Protein 9IMA (pdb70)

B-factor: mean 84.91, std 27.42, range [35.94, 186.26]

Secondary structure (DSSP, 8-state):
-THHHHHHHHHHHHHHHHHHHHHHHHGGGGT---SSSGGGHHHHHHHHHHHHHHHHHHHHHHS---TTHHHHHHHHHHHHHHHHHHHHHHHHHHHHHHHTTPPPPPHHHHHHHHHHTTHHHHHHHHHHHHIIIIIS-TTTT--HHHHHHHHHHTTHHHHHHHHHHHHHHHGGG-SS--TTHHHHHHHHHHHHHHHHHHHHHHHIIIIIHHHTT-TTTSHHHHHHHHHHHHHHHIIIIIIHHHHHHHHT-/-TTTTTHHHHHHHHHHHHHHHHHHHHHHHSS---TTTGGGHHHHHHHHHHHHHHHHHHHHHHS--TTTTHHHHHHHHHHHHHHHHHHHHHHHHHHHHTTTTPPPPPHHHHHHHHHHHHHHHHHHHHHHHHHHHTSS--GGGS-HHHHHHHHHHTTHHHHHHHHHHHHHHHHTTSSS-SSSHHHHHHHHHHHHHHHHHHHHHHHIIIIIHHHTT--STTTHHHHHHHHHHHHHHIIIIIIHHHHHHHHH-/--EEEE---EEE-TT--EEEEEEEESS-GGGSEEEEEEE-TTS-EEEEEEEETTTTEEEE-GGGTTTEEEEEETTTTEEEEEE-S--GGG-EEEEEEEE-TTSSEEEE---EEEEE-S---B--EEEEE--SS--SS---EEEEEEEEEEBSS---EEETTTT--TTEEEPPPEE-TTS-EEEEEEEEE-TTTBTTB--EEEE-BTTTTB---EE--SS--/---EEEE-SEEEE-TT--EEEEEEESS--TT-EEEEEE-TTS--EEEEETTTEEPTT--TTEEEEEETTEEEEEESS--GGG-SEEEEEE-SSSSPEE---EEEEE----BPPPEEEEPPPHHHHHHTEEEEEEEEEEEBSS--EEEEEETTEE--SSEEEEE----TTT--EEEEEEEEEEHHHHTT-S-EEEEEE-TTSSS-EEEEE-TT--

Radius of gyration: 39.94 Å; Cα contacts (8 Å, |Δi|>4): 1690; chains: 4; bounding box: 48×87×130 Å

Organism: Homo sapiens (NCBI:txid9606)

Structure (mmCIF, N/CA/C/O backbone):
data_9IMA
#
_entry.id   9IMA
#
_cell.length_a   1.00
_cell.length_b   1.00
_cell.length_c   1.00
_cell.angle_alpha   90.00
_cell.angle_beta   90.00
_cell.angle_gamma   90.00
#
_symmetry.space_group_name_H-M   'P 1'
#
loop_
_entity.id
_entity.type
_entity.pdbx_description
1 polymer 'Talquetamab Fab (anti-GPRC5D) Heavy chain'
2 polymer 'Talquetamab Fab (anti-GPRC5D) Light chain'
3 polymer 'G-protein coupled receptor family C group 5 member D'
4 non-polymer CHOLESTEROL
#
loop_
_atom_site.group_PDB
_atom_site.id
_atom_site.type_symbol
_atom_site.label_atom_id
_atom_site.label_alt_id
_atom_site.label_comp_id
_atom_site.label_asym_id
_atom_site.label_entity_id
_atom_site.label_seq_id
_atom_site.pdbx_PDB_ins_code
_atom_site.Cartn_x
_atom_site.Cartn_y
_atom_site.Cartn_z
_atom_site.occupancy
_atom_site.B_iso_or_equiv
_atom_site.auth_seq_id
_atom_site.auth_comp_id
_atom_site.auth_asym_id
_atom_site.auth_atom_id
_atom_site.pdbx_PDB_model_num
ATOM 1 N N . GLN A 1 1 ? 160.208 139.264 178.996 1.00 94.79 1 GLN C N 1
ATOM 2 C CA . GLN A 1 1 ? 160.610 139.152 177.600 1.00 93.51 1 GLN C CA 1
ATOM 3 C C . GLN A 1 1 ? 161.204 140.465 177.099 1.00 90.92 1 GLN C C 1
ATOM 4 O O . GLN A 1 1 ? 162.407 140.694 177.208 1.00 92.21 1 GLN C O 1
ATOM 10 N N . VAL A 1 2 ? 160.348 141.325 176.556 1.00 82.13 2 VAL C N 1
ATOM 11 C CA . VAL A 1 2 ? 160.779 142.617 176.031 1.00 76.44 2 VAL C CA 1
ATOM 12 C C . VAL A 1 2 ? 160.995 143.570 177.199 1.00 78.91 2 VAL C C 1
ATOM 13 O O . VAL A 1 2 ? 160.076 143.822 177.986 1.00 82.24 2 VAL C O 1
ATOM 17 N N . GLN A 1 3 ? 162.210 144.103 177.315 1.00 77.64 3 GLN C N 1
ATOM 18 C CA . GLN A 1 3 ? 162.568 145.003 178.401 1.00 72.19 3 GLN C CA 1
ATOM 19 C C . GLN A 1 3 ? 163.293 146.227 177.861 1.00 72.96 3 GLN C C 1
ATOM 20 O O . GLN A 1 3 ? 164.177 146.113 177.005 1.00 78.57 3 GLN C O 1
ATOM 26 N N . LEU A 1 4 ? 162.912 147.395 178.375 1.00 70.27 4 LEU C N 1
ATOM 27 C CA . LEU A 1 4 ? 163.580 148.660 178.092 1.00 70.28 4 LEU C CA 1
ATOM 28 C C . LEU A 1 4 ? 164.030 149.263 179.415 1.00 73.48 4 LEU C C 1
ATOM 29 O O . LEU A 1 4 ? 163.195 149.629 180.249 1.00 78.17 4 LEU C O 1
ATOM 34 N N . VAL A 1 5 ? 165.343 149.367 179.605 1.00 68.45 5 VAL C N 1
ATOM 35 C CA . VAL A 1 5 ? 165.925 149.840 180.858 1.00 68.98 5 VAL C CA 1
ATOM 36 C C . VAL A 1 5 ? 166.710 151.112 180.566 1.00 70.54 5 VAL C C 1
ATOM 37 O O . VAL A 1 5 ? 167.603 151.114 179.713 1.00 72.85 5 VAL C O 1
ATOM 41 N N . GLN A 1 6 ? 166.383 152.188 181.272 1.00 70.39 6 GLN C N 1
ATOM 42 C CA . GLN A 1 6 ? 167.027 153.473 181.058 1.00 69.98 6 GLN C CA 1
ATOM 43 C C . GLN A 1 6 ? 168.075 153.741 182.134 1.00 78.29 6 GLN C C 1
ATOM 44 O O . GLN A 1 6 ? 168.315 152.930 183.031 1.00 85.64 6 GLN C O 1
ATOM 50 N N . SER A 1 7 ? 168.710 154.906 182.033 1.00 71.01 7 SER C N 1
ATOM 51 C CA . SER A 1 7 ? 169.709 155.334 182.998 1.00 73.73 7 SER C CA 1
ATOM 52 C C . SER A 1 7 ? 169.030 155.967 184.211 1.00 78.86 7 SER C C 1
ATOM 53 O O . SER A 1 7 ? 167.804 156.092 184.280 1.00 83.82 7 SER C O 1
ATOM 56 N N . GLY A 1 8 ? 169.841 156.376 185.185 1.00 77.10 8 GLY C N 1
ATOM 57 C CA . GLY A 1 8 ? 169.313 156.967 186.396 1.00 77.88 8 GLY C CA 1
ATOM 58 C C . GLY A 1 8 ? 168.915 158.422 186.225 1.00 78.82 8 GLY C C 1
ATOM 59 O O . GLY A 1 8 ? 169.190 159.061 185.210 1.00 77.56 8 GLY C O 1
ATOM 60 N N . ALA A 1 9 ? 168.247 158.942 187.253 1.00 79.37 9 ALA C N 1
ATOM 61 C CA . ALA A 1 9 ? 167.835 160.339 187.258 1.00 74.32 9 ALA C CA 1
ATOM 62 C C . ALA A 1 9 ? 169.049 161.251 187.379 1.00 78.93 9 ALA C C 1
ATOM 63 O O . ALA A 1 9 ? 169.997 160.955 188.112 1.00 82.18 9 ALA C O 1
ATOM 65 N N . GLU A 1 10 ? 169.019 162.368 186.654 1.00 81.82 10 GLU C N 1
ATOM 66 C CA . GLU A 1 10 ? 170.147 163.285 186.605 1.00 80.05 10 GLU C CA 1
ATOM 67 C C . GLU A 1 10 ? 169.685 164.715 186.847 1.00 81.20 10 GLU C C 1
ATOM 68 O O . GLU A 1 10 ? 168.582 165.112 186.455 1.00 79.12 10 GLU C O 1
ATOM 74 N N . VAL A 1 11 ? 170.550 165.483 187.508 1.00 83.51 11 VAL C N 1
ATOM 75 C CA . VAL A 1 11 ? 170.329 166.897 187.785 1.00 76.76 11 VAL C CA 1
ATOM 76 C C . VAL A 1 11 ? 171.356 167.697 186.997 1.00 77.74 11 VAL C C 1
ATOM 77 O O . VAL A 1 11 ? 172.559 167.416 187.066 1.00 86.22 11 VAL C O 1
ATOM 81 N N . LYS A 1 12 ? 170.883 168.688 186.252 1.00 74.82 12 LYS C N 1
ATOM 82 C CA . LYS A 1 12 ? 171.714 169.490 185.367 1.00 78.32 12 LYS C CA 1
ATOM 83 C C . LYS A 1 12 ? 171.593 170.968 185.730 1.00 83.53 12 LYS C C 1
ATOM 84 O O . LYS A 1 12 ? 170.877 171.354 186.657 1.00 86.91 12 LYS C O 1
ATOM 90 N N . LYS A 1 13 ? 172.310 171.792 184.976 1.00 84.53 13 LYS C N 1
ATOM 91 C CA . LYS A 1 13 ? 172.275 173.242 185.029 1.00 82.72 13 LYS C CA 1
ATOM 92 C C . LYS A 1 13 ? 171.623 173.778 183.757 1.00 84.65 13 LYS C C 1
ATOM 93 O O . LYS A 1 13 ? 171.697 173.130 182.707 1.00 90.68 13 LYS C O 1
ATOM 99 N N . PRO A 1 14 ? 170.977 174.974 183.792 1.00 81.10 14 PRO C N 1
ATOM 100 C CA . PRO A 1 14 ? 170.266 175.482 182.612 1.00 84.87 14 PRO C CA 1
ATOM 101 C C . PRO A 1 14 ? 171.164 176.092 181.536 1.00 92.54 14 PRO C C 1
ATOM 102 O O . PRO A 1 14 ? 170.836 177.113 180.938 1.00 96.48 14 PRO C O 1
ATOM 106 N N . GLY A 1 15 ? 172.297 175.447 181.275 1.00 93.85 15 GLY C N 1
ATOM 107 C CA . GLY A 1 15 ? 173.118 175.773 180.124 1.00 95.49 15 GLY C CA 1
ATOM 108 C C . GLY A 1 15 ? 173.816 174.557 179.548 1.00 93.81 15 GLY C C 1
ATOM 109 O O . GLY A 1 15 ? 174.672 174.677 178.667 1.00 99.57 15 GLY C O 1
ATOM 110 N N . ALA A 1 16 ? 173.469 173.380 180.057 1.00 86.37 16 ALA C N 1
ATOM 111 C CA . ALA A 1 16 ? 174.187 172.152 179.770 1.00 89.56 16 ALA C CA 1
ATOM 112 C C . ALA A 1 16 ? 173.370 171.246 178.851 1.00 93.51 16 ALA C C 1
ATOM 113 O O . ALA A 1 16 ? 172.297 171.614 178.363 1.00 92.53 16 ALA C O 1
ATOM 115 N N . SER A 1 17 ? 173.888 170.041 178.615 1.00 93.34 17 SER C N 1
ATOM 116 C CA . SER A 1 17 ? 173.244 169.032 177.788 1.00 89.86 17 SER C CA 1
ATOM 117 C C . SER A 1 17 ? 173.139 167.731 178.570 1.00 91.18 17 SER C C 1
ATOM 118 O O . SER A 1 17 ? 173.954 167.451 179.453 1.00 91.59 17 SER C O 1
ATOM 121 N N . VAL A 1 18 ? 172.132 166.930 178.228 1.00 91.01 18 VAL C N 1
ATOM 122 C CA . VAL A 1 18 ? 171.840 165.684 178.925 1.00 89.45 18 VAL C CA 1
ATOM 123 C C . VAL A 1 18 ? 171.766 164.548 177.910 1.00 89.03 18 VAL C C 1
ATOM 124 O O . VAL A 1 18 ? 171.331 164.741 176.768 1.00 87.94 18 VAL C O 1
ATOM 128 N N . LYS A 1 19 ? 172.256 163.375 178.315 1.00 86.58 19 LYS C N 1
ATOM 129 C CA . LYS A 1 19 ? 172.165 162.149 177.534 1.00 83.99 19 LYS C CA 1
ATOM 130 C C . LYS A 1 19 ? 171.349 161.129 178.314 1.00 85.38 19 LYS C C 1
ATOM 131 O O . LYS A 1 19 ? 171.652 160.844 179.477 1.00 86.76 19 LYS C O 1
ATOM 137 N N . VAL A 1 20 ? 170.319 160.583 177.674 1.00 82.57 20 VAL C N 1
ATOM 138 C CA . VAL A 1 20 ? 169.482 159.540 178.255 1.00 79.12 20 VAL C CA 1
ATOM 139 C C . VAL A 1 20 ? 169.625 158.290 177.400 1.00 76.94 20 VAL C C 1
ATOM 140 O O . VAL A 1 20 ? 169.422 158.339 176.181 1.00 75.21 20 VAL C O 1
ATOM 144 N N . SER A 1 21 ? 169.970 157.177 178.036 1.00 76.03 21 SER C N 1
ATOM 145 C CA . SER A 1 21 ? 170.168 155.912 177.349 1.00 73.97 21 SER C CA 1
ATOM 146 C C . SER A 1 21 ? 168.963 155.001 177.545 1.00 73.28 21 SER C C 1
ATOM 147 O O . SER A 1 21 ? 168.181 155.155 178.485 1.00 78.04 21 SER C O 1
ATOM 150 N N . CYS A 1 22 ? 168.817 154.047 176.626 1.00 72.29 22 CYS C N 1
ATOM 151 C CA . CYS A 1 22 ? 167.720 153.084 176.684 1.00 69.39 22 CYS C CA 1
ATOM 152 C C . CYS A 1 22 ? 168.244 151.760 176.134 1.00 73.10 22 CYS C C 1
ATOM 153 O O . CYS A 1 22 ? 168.386 151.606 174.917 1.00 80.32 22 CYS C O 1
ATOM 156 N N . LYS A 1 23 ? 168.561 150.836 177.038 1.00 70.53 23 LYS C N 1
ATOM 157 C CA . LYS A 1 23 ? 168.959 149.483 176.681 1.00 71.12 23 LYS C CA 1
ATOM 158 C C . LYS A 1 23 ? 167.724 148.643 176.385 1.00 73.81 23 LYS C C 1
ATOM 159 O O . LYS A 1 23 ? 166.788 148.596 177.190 1.00 77.44 23 LYS C O 1
ATOM 165 N N . ALA A 1 24 ? 167.725 147.983 175.231 1.00 72.11 24 ALA C N 1
ATOM 166 C CA . ALA A 1 24 ? 166.611 147.159 174.790 1.00 70.32 24 ALA C CA 1
ATOM 167 C C . ALA A 1 24 ? 167.022 145.694 174.781 1.00 76.95 24 ALA C C 1
ATOM 168 O O . ALA A 1 24 ? 168.130 145.353 174.355 1.00 85.40 24 ALA C O 1
ATOM 170 N N . SER A 1 25 ? 166.126 144.829 175.252 1.00 71.43 25 SER C N 1
ATOM 171 C CA . SER A 1 25 ? 166.411 143.403 175.295 1.00 71.99 25 SER C CA 1
ATOM 172 C C . SER A 1 25 ? 165.127 142.623 175.060 1.00 78.03 25 SER C C 1
ATOM 173 O O . SER A 1 25 ? 164.020 143.131 175.259 1.00 81.98 25 SER C O 1
ATOM 176 N N . GLY A 1 26 ? 165.292 141.373 174.631 1.00 76.11 26 GLY C N 1
ATOM 177 C CA . GLY A 1 26 ? 164.181 140.472 174.416 1.00 75.04 26 GLY C CA 1
ATOM 178 C C . GLY A 1 26 ? 163.589 140.478 173.024 1.00 75.27 26 GLY C C 1
ATOM 179 O O . GLY A 1 26 ? 162.609 139.759 172.786 1.00 77.55 26 GLY C O 1
ATOM 180 N N . TYR A 1 27 ? 164.146 141.252 172.096 1.00 76.47 27 TYR C N 1
ATOM 181 C CA . TYR A 1 27 ? 163.608 141.325 170.745 1.00 71.50 27 TYR C CA 1
ATOM 182 C C . TYR A 1 27 ? 164.708 141.787 169.800 1.00 73.89 27 TYR C C 1
ATOM 183 O O . TYR A 1 27 ? 165.779 142.227 170.226 1.00 75.67 27 TYR C O 1
ATOM 192 N N . SER A 1 28 ? 164.427 141.675 168.503 1.00 74.80 28 SER C N 1
ATOM 193 C CA . SER A 1 28 ? 165.337 142.165 167.473 1.00 71.66 28 SER C CA 1
ATOM 194 C C . SER A 1 28 ? 165.314 143.688 167.471 1.00 72.52 28 SER C C 1
ATOM 195 O O . SER A 1 28 ? 164.346 144.301 167.011 1.00 77.57 28 SER C O 1
ATOM 198 N N . PHE A 1 29 ? 166.391 144.297 167.976 1.00 68.76 29 PHE C N 1
ATOM 199 C CA . PHE A 1 29 ? 166.424 145.742 168.189 1.00 69.14 29 PHE C CA 1
ATOM 200 C C . PHE A 1 29 ? 166.393 146.525 166.881 1.00 69.35 29 PHE C C 1
ATOM 201 O O . PHE A 1 29 ? 165.891 147.654 166.850 1.00 72.59 29 PHE C O 1
ATOM 209 N N . THR A 1 30 ? 166.911 145.944 165.797 1.00 70.14 30 THR C N 1
ATOM 210 C CA . THR A 1 30 ? 167.048 146.681 164.544 1.00 73.82 30 THR C CA 1
ATOM 211 C C . THR A 1 30 ? 165.695 146.979 163.903 1.00 74.52 30 THR C C 1
ATOM 212 O O . THR A 1 30 ? 165.509 148.055 163.321 1.00 80.58 30 THR C O 1
ATOM 216 N N . GLY A 1 31 ? 164.732 146.071 164.031 1.00 66.86 31 GLY C N 1
ATOM 217 C CA . GLY A 1 31 ? 163.503 146.172 163.270 1.00 61.43 31 GLY C CA 1
ATOM 218 C C . GLY A 1 31 ? 162.330 146.864 163.936 1.00 66.25 31 GLY C C 1
ATOM 219 O O . GLY A 1 31 ? 161.185 146.640 163.532 1.00 71.34 31 GLY C O 1
ATOM 220 N N . TYR A 1 32 ? 162.572 147.692 164.952 1.00 67.49 32 TYR C N 1
ATOM 221 C CA . TYR A 1 32 ? 161.478 148.394 165.617 1.00 63.16 32 TYR C CA 1
ATOM 222 C C . TYR A 1 32 ? 161.862 149.841 165.893 1.00 63.73 32 TYR C C 1
ATOM 223 O O . TYR A 1 32 ? 162.927 150.105 166.457 1.00 73.96 32 TYR C O 1
ATOM 232 N N . THR A 1 33 ? 160.972 150.764 165.529 1.00 59.45 33 THR C N 1
ATOM 233 C CA . THR A 1 33 ? 161.209 152.192 165.719 1.00 55.10 33 THR C CA 1
ATOM 234 C C . THR A 1 33 ? 161.079 152.563 167.197 1.00 59.67 33 THR C C 1
ATOM 235 O O . THR A 1 33 ? 160.252 152.003 167.924 1.00 66.51 33 THR C O 1
ATOM 239 N N . MET A 1 34 ? 161.923 153.491 167.656 1.00 57.17 34 MET C N 1
ATOM 240 C CA . MET A 1 34 ? 161.906 153.943 169.044 1.00 54.31 34 MET C CA 1
ATOM 241 C C . MET A 1 34 ? 161.454 155.398 169.108 1.00 59.95 34 MET C C 1
ATOM 242 O O . MET A 1 34 ? 162.078 156.270 168.494 1.00 66.68 34 MET C O 1
ATOM 247 N N . ASN A 1 35 ? 160.379 155.655 169.853 1.00 56.27 35 ASN C N 1
ATOM 248 C CA . ASN A 1 35 ? 159.945 156.999 170.204 1.00 53.12 35 ASN C CA 1
ATOM 249 C C . ASN A 1 35 ? 160.503 157.408 171.560 1.00 54.41 35 ASN C C 1
ATOM 250 O O . ASN A 1 35 ? 160.829 156.573 172.407 1.00 60.08 35 ASN C O 1
ATOM 255 N N . TRP A 1 36 ? 160.578 158.719 171.761 1.00 53.27 36 TRP C N 1
ATOM 256 C CA . TRP A 1 36 ? 160.941 159.306 173.044 1.00 52.88 36 TRP C CA 1
ATOM 257 C C . TRP A 1 36 ? 159.833 160.257 173.473 1.00 54.15 36 TRP C C 1
ATOM 258 O O . TRP A 1 36 ? 159.504 161.200 172.746 1.00 58.16 36 TRP C O 1
ATOM 269 N N . VAL A 1 37 ? 159.263 160.011 174.653 1.00 52.96 37 VAL C N 1
ATOM 270 C CA . VAL A 1 37 ? 158.116 160.763 175.153 1.00 52.46 37 VAL C CA 1
ATOM 271 C C . VAL A 1 37 ? 158.454 161.314 176.533 1.00 54.63 37 VAL C C 1
ATOM 272 O O . VAL A 1 37 ? 158.868 160.562 177.420 1.00 59.95 37 VAL C O 1
ATOM 276 N N . ARG A 1 38 ? 158.268 162.617 176.721 1.00 53.18 38 ARG C N 1
ATOM 277 C CA . ARG A 1 38 ? 158.555 163.254 177.996 1.00 57.12 38 ARG C CA 1
ATOM 278 C C . ARG A 1 38 ? 157.271 163.741 178.656 1.00 57.91 38 ARG C C 1
ATOM 279 O O . ARG A 1 38 ? 156.280 164.045 177.986 1.00 62.29 38 ARG C O 1
ATOM 287 N N . GLN A 1 39 ? 157.294 163.781 179.987 1.00 55.61 39 GLN C N 1
ATOM 288 C CA . GLN A 1 39 ? 156.159 164.217 180.791 1.00 56.02 39 GLN C CA 1
ATOM 289 C C . GLN A 1 39 ? 156.651 165.191 181.849 1.00 62.92 39 GLN C C 1
ATOM 290 O O . GLN A 1 39 ? 157.534 164.852 182.644 1.00 67.65 39 GLN C O 1
ATOM 296 N N . ALA A 1 40 ? 156.092 166.398 181.847 1.00 64.81 40 ALA C N 1
ATOM 297 C CA . ALA A 1 40 ? 156.396 167.364 182.888 1.00 66.93 40 ALA C CA 1
ATOM 298 C C . ALA A 1 40 ? 155.725 166.946 184.197 1.00 76.56 40 ALA C C 1
ATOM 299 O O . ALA A 1 40 ? 154.725 166.222 184.182 1.00 84.08 40 ALA C O 1
ATOM 301 N N . PRO A 1 41 ? 156.271 167.361 185.342 1.00 78.17 41 PRO C N 1
ATOM 302 C CA . PRO A 1 41 ? 155.620 167.047 186.626 1.00 83.95 41 PRO C CA 1
ATOM 303 C C . PRO A 1 41 ? 154.253 167.704 186.736 1.00 85.20 41 PRO C C 1
ATOM 304 O O . PRO A 1 41 ? 154.130 168.932 186.740 1.00 84.07 41 PRO C O 1
ATOM 308 N N . GLY A 1 42 ? 153.218 166.870 186.823 1.00 84.83 42 GLY C N 1
ATOM 309 C CA . GLY A 1 42 ? 151.853 167.340 186.911 1.00 80.58 42 GLY C CA 1
ATOM 310 C C . GLY A 1 42 ? 151.171 167.600 185.585 1.00 82.42 42 GLY C C 1
ATOM 311 O O . GLY A 1 42 ? 149.998 167.995 185.581 1.00 86.22 42 GLY C O 1
ATOM 312 N N . GLN A 1 43 ? 151.858 167.394 184.466 1.00 79.61 43 GLN C N 1
ATOM 313 C CA . GLN A 1 43 ? 151.311 167.645 183.141 1.00 78.01 43 GLN C CA 1
ATOM 314 C C . GLN A 1 43 ? 151.118 166.326 182.397 1.00 74.06 43 GLN C C 1
ATOM 315 O O . GLN A 1 43 ? 151.356 165.238 182.929 1.00 68.81 43 GLN C O 1
ATOM 321 N N . GLY A 1 44 ? 150.679 166.436 181.144 1.00 72.41 44 GLY C N 1
ATOM 322 C CA . GLY A 1 44 ? 150.427 165.282 180.309 1.00 67.66 44 GLY C CA 1
ATOM 323 C C . GLY A 1 44 ? 151.667 164.815 179.570 1.00 64.65 44 GLY C C 1
ATOM 324 O O . GLY A 1 44 ? 152.776 165.319 179.760 1.00 70.56 44 GLY C O 1
ATOM 325 N N . LEU A 1 45 ? 151.462 163.825 178.705 1.00 58.00 45 LEU C N 1
ATOM 326 C CA . LEU A 1 45 ? 152.551 163.251 177.929 1.00 57.22 45 LEU C CA 1
ATOM 327 C C . LEU A 1 45 ? 152.808 164.075 176.674 1.00 59.53 45 LEU C C 1
ATOM 328 O O . LEU A 1 45 ? 151.876 164.566 176.032 1.00 66.47 45 LEU C O 1
ATOM 333 N N . GLU A 1 46 ? 154.085 164.230 176.330 1.00 56.77 46 GLU C N 1
ATOM 334 C CA . GLU A 1 46 ? 154.500 165.016 175.175 1.00 58.57 46 GLU C CA 1
ATOM 335 C C . GLU A 1 46 ? 155.458 164.194 174.326 1.00 60.55 46 GLU C C 1
ATOM 336 O O . GLU A 1 46 ? 156.445 163.661 174.841 1.00 63.41 46 GLU C O 1
ATOM 342 N N . TRP A 1 47 ? 155.171 164.102 173.029 1.00 57.20 47 TRP C N 1
ATOM 343 C CA . TRP A 1 47 ? 155.984 163.323 172.104 1.00 57.38 47 TRP C CA 1
ATOM 344 C C . TRP A 1 47 ? 157.096 164.199 171.541 1.00 63.53 47 TRP C C 1
ATOM 345 O O . TRP A 1 47 ? 156.848 165.336 171.128 1.00 72.93 47 TRP C O 1
ATOM 356 N N . MET A 1 48 ? 158.318 163.669 171.525 1.00 58.39 48 MET C N 1
ATOM 357 C CA . MET A 1 48 ? 159.482 164.420 171.072 1.00 57.70 48 MET C CA 1
ATOM 358 C C . MET A 1 48 ? 160.001 163.967 169.717 1.00 63.43 48 MET C C 1
ATOM 359 O O . MET A 1 48 ? 160.270 164.804 168.850 1.00 76.15 48 MET C O 1
ATOM 364 N N . GLY A 1 49 ? 160.164 162.667 169.503 1.00 59.41 49 GLY C N 1
ATOM 365 C CA . GLY A 1 49 ? 160.675 162.218 168.222 1.00 58.63 49 GLY C CA 1
ATOM 366 C C . GLY A 1 49 ? 160.841 160.715 168.178 1.00 59.71 49 GLY C 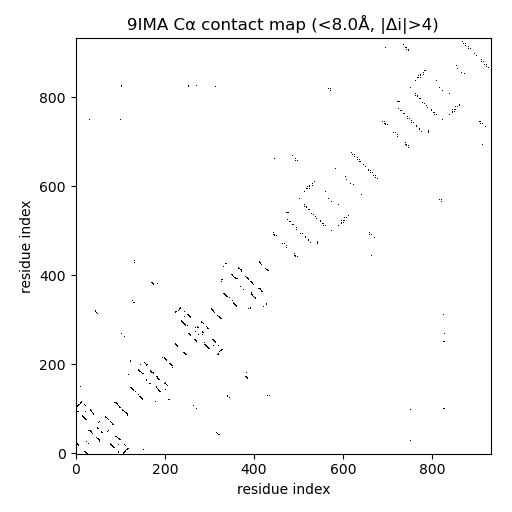C 1
ATOM 367 O O . GLY A 1 49 ? 160.529 159.995 169.133 1.00 63.96 49 GLY C O 1
ATOM 368 N N . LEU A 1 50 ? 161.343 160.262 167.032 1.00 62.67 50 LEU C N 1
ATOM 369 C CA . LEU A 1 50 ? 161.547 158.852 166.736 1.00 58.33 50 LEU C CA 1
ATOM 370 C C . LEU A 1 50 ? 162.896 158.660 166.064 1.00 60.73 50 LEU C C 1
ATOM 371 O O . LEU A 1 50 ? 163.430 159.567 165.419 1.00 69.07 50 LEU C O 1
ATOM 376 N N . ILE A 1 51 ? 163.420 157.445 166.201 1.00 59.49 51 ILE C N 1
ATOM 377 C CA . ILE A 1 51 ? 164.576 156.997 165.435 1.00 62.69 51 ILE C CA 1
ATOM 378 C C . ILE A 1 51 ? 164.342 155.556 164.989 1.00 62.75 51 ILE C C 1
ATOM 379 O O . ILE A 1 51 ? 163.844 154.722 165.757 1.00 64.62 51 ILE C O 1
ATOM 384 N N . ASN A 1 52 ? 164.659 155.284 163.721 1.00 64.31 52 ASN C N 1
ATOM 385 C CA . ASN A 1 52 ? 164.657 153.925 163.195 1.00 62.42 52 ASN C CA 1
ATOM 386 C C . ASN A 1 52 ? 166.062 153.346 163.306 1.00 67.21 52 ASN C C 1
ATOM 387 O O . ASN A 1 52 ? 166.981 153.857 162.654 1.00 73.32 52 ASN C O 1
ATOM 392 N N . PRO A 1 53 ? 166.276 152.300 164.111 1.00 69.45 53 PRO C N 1
ATOM 393 C CA . PRO A 1 53 ? 167.640 151.768 164.289 1.00 73.40 53 PRO C CA 1
ATOM 394 C C . PRO A 1 53 ? 168.231 151.119 163.046 1.00 78.66 53 PRO C C 1
ATOM 395 O O . PRO A 1 53 ? 169.450 150.916 163.004 1.00 86.58 53 PRO C O 1
ATOM 399 N N . TYR A 1 54 ? 167.414 150.773 162.047 1.00 74.94 54 TYR C N 1
ATOM 400 C CA . TYR A 1 54 ? 167.940 150.131 160.845 1.00 75.26 54 TYR C CA 1
ATOM 401 C C . TYR A 1 54 ? 168.829 151.076 160.046 1.00 80.36 54 TYR C C 1
ATOM 402 O O . TYR A 1 54 ? 169.891 150.672 159.558 1.00 88.31 54 TYR C O 1
ATOM 411 N N . ASN A 1 55 ? 168.417 152.337 159.901 1.00 76.98 55 ASN C N 1
ATOM 412 C CA . ASN A 1 55 ? 169.149 153.291 159.077 1.00 79.49 55 ASN C CA 1
ATOM 413 C C . ASN A 1 55 ? 169.398 154.633 159.762 1.00 83.95 55 ASN C C 1
ATOM 414 O O . ASN A 1 55 ? 169.827 155.580 159.089 1.00 90.39 55 ASN C O 1
ATOM 419 N N . SER A 1 56 ? 169.139 154.732 161.071 1.00 78.92 56 SER C N 1
ATOM 420 C CA . SER A 1 56 ? 169.383 155.939 161.872 1.00 76.95 56 SER C CA 1
ATOM 421 C C . SER A 1 56 ? 168.641 157.157 161.321 1.00 76.97 56 SER C C 1
ATOM 422 O O . SER A 1 56 ? 169.147 158.279 161.350 1.00 83.21 56 SER C O 1
ATOM 425 N N . ASP A 1 57 ? 167.429 156.935 160.820 1.00 73.64 57 ASP C N 1
ATOM 426 C CA . ASP A 1 57 ? 166.579 158.021 160.352 1.00 76.53 57 ASP C CA 1
ATOM 427 C C . ASP A 1 57 ? 165.745 158.516 161.526 1.00 76.94 57 ASP C C 1
ATOM 428 O O . ASP A 1 57 ? 165.061 157.727 162.186 1.00 77.24 57 ASP C O 1
ATOM 433 N N . THR A 1 58 ? 165.813 159.817 161.786 1.00 76.64 58 THR C N 1
ATOM 434 C CA . THR A 1 58 ? 165.150 160.429 162.925 1.00 70.52 58 THR C CA 1
ATOM 435 C C . THR A 1 58 ? 164.047 161.371 162.462 1.00 68.44 58 THR C C 1
ATOM 436 O O . THR A 1 58 ? 164.018 161.823 161.314 1.00 76.99 58 THR C O 1
ATOM 440 N N . ASN A 1 59 ? 163.132 161.658 163.384 1.00 62.25 59 ASN C N 1
ATOM 441 C CA . ASN A 1 59 ? 162.036 162.591 163.125 1.00 64.32 59 ASN C CA 1
ATOM 442 C C . ASN A 1 59 ? 161.678 163.244 164.452 1.00 68.33 59 ASN C C 1
ATOM 443 O O . ASN A 1 59 ? 161.179 162.569 165.353 1.00 69.06 59 ASN C O 1
ATOM 448 N N . TYR A 1 60 ? 161.926 164.544 164.568 1.00 71.12 60 TYR C N 1
ATOM 449 C CA . TYR A 1 60 ? 161.771 165.267 165.821 1.00 67.39 60 TYR C CA 1
ATOM 450 C C . TYR A 1 60 ? 160.518 166.134 165.798 1.00 70.47 60 TYR C C 1
ATOM 451 O O . TYR A 1 60 ? 159.968 166.447 164.738 1.00 78.89 60 TYR C O 1
ATOM 460 N N . ALA A 1 61 ? 160.069 166.518 166.991 1.00 70.98 61 ALA C N 1
ATOM 461 C CA . ALA A 1 61 ? 158.965 167.458 167.110 1.00 78.62 61 ALA C CA 1
ATOM 462 C C . ALA A 1 61 ? 159.414 168.854 166.696 1.00 94.97 61 ALA C C 1
ATOM 463 O O . ALA A 1 61 ? 160.599 169.190 166.755 1.00 101.61 61 ALA C O 1
ATOM 465 N N . GLN A 1 62 ? 158.443 169.671 166.275 1.00 98.91 62 GLN C N 1
ATOM 466 C CA . GLN A 1 62 ? 158.756 170.978 165.701 1.00 100.37 62 GLN C CA 1
ATOM 467 C C . GLN A 1 62 ? 159.374 171.918 166.731 1.00 99.41 62 GLN C C 1
ATOM 468 O O . GLN A 1 62 ? 160.287 172.687 166.409 1.00 103.10 62 GLN C O 1
ATOM 474 N N . LYS A 1 63 ? 158.892 171.875 167.972 1.00 96.03 63 LYS C N 1
ATOM 475 C CA . LYS A 1 63 ? 159.387 172.776 169.004 1.00 101.73 63 LYS C CA 1
ATOM 476 C C . LYS A 1 63 ? 160.720 172.338 169.598 1.00 97.67 63 LYS C C 1
ATOM 477 O O . LYS A 1 63 ? 161.298 173.088 170.392 1.00 98.17 63 LYS C O 1
ATOM 483 N N . LEU A 1 64 ? 161.221 171.156 169.242 1.00 95.47 64 LEU C N 1
ATOM 484 C CA . LEU A 1 64 ? 162.457 170.636 169.809 1.00 96.97 64 LEU C CA 1
ATOM 485 C C . LEU A 1 64 ? 163.605 170.570 168.811 1.00 97.13 64 LEU C C 1
ATOM 486 O O . LEU A 1 64 ? 164.725 170.232 169.208 1.00 96.08 64 LEU C O 1
ATOM 491 N N . GLN A 1 65 ? 163.366 170.886 167.538 1.00 99.43 65 GLN C N 1
ATOM 492 C CA . GLN A 1 65 ? 164.413 170.799 166.527 1.00 102.14 65 GLN C CA 1
ATOM 493 C C . GLN A 1 65 ? 165.527 171.803 166.797 1.00 106.28 65 GLN C C 1
ATOM 494 O O . GLN A 1 65 ? 165.278 172.948 167.184 1.00 105.75 65 GLN C O 1
ATOM 500 N N . GLY A 1 66 ? 166.766 171.360 166.587 1.00 102.71 66 GLY C N 1
ATOM 501 C CA . GLY A 1 66 ? 167.939 172.165 166.822 1.00 100.96 66 GLY C CA 1
ATOM 502 C C . GLY A 1 66 ? 168.697 171.828 168.090 1.00 103.57 66 GLY C C 1
ATOM 503 O O . GLY A 1 66 ? 169.854 172.241 168.228 1.00 108.57 66 GLY C O 1
ATOM 504 N N . ARG A 1 67 ? 168.082 171.090 169.017 1.00 97.74 67 ARG C N 1
ATOM 505 C CA . ARG A 1 67 ? 168.753 170.723 170.255 1.00 96.10 67 ARG C CA 1
ATOM 506 C C . ARG A 1 67 ? 168.578 169.262 170.650 1.00 94.04 67 ARG C C 1
ATOM 507 O O . ARG A 1 67 ? 169.203 168.830 171.625 1.00 90.67 67 ARG C O 1
ATOM 515 N N . VAL A 1 68 ? 167.763 168.491 169.934 1.00 92.63 68 VAL C N 1
ATOM 516 C CA . VAL A 1 68 ? 167.563 167.077 170.229 1.00 84.75 68 VAL C CA 1
ATOM 517 C C . VAL A 1 68 ? 168.300 166.252 169.181 1.00 84.90 68 VAL C C 1
ATOM 518 O O . VAL A 1 68 ? 168.257 166.556 167.982 1.00 86.03 68 VAL C O 1
ATOM 522 N N . THR A 1 69 ? 169.026 165.238 169.645 1.00 81.45 69 THR C N 1
ATOM 523 C CA . THR A 1 69 ? 169.785 164.357 168.762 1.00 80.41 69 THR C CA 1
ATOM 524 C C . THR A 1 69 ? 169.582 162.922 169.219 1.00 82.84 69 THR C C 1
ATOM 525 O O . THR A 1 69 ? 169.913 162.580 170.357 1.00 83.47 69 THR C O 1
ATOM 529 N N . MET A 1 70 ? 169.048 162.083 168.339 1.00 79.18 70 MET C N 1
ATOM 530 C CA . MET A 1 70 ? 168.767 160.692 168.661 1.00 73.28 70 MET C CA 1
ATOM 531 C C . MET A 1 70 ? 169.713 159.788 167.885 1.00 75.06 70 MET C C 1
ATOM 532 O O . MET A 1 70 ? 169.845 159.921 166.664 1.00 81.68 70 MET C O 1
ATOM 537 N N . THR A 1 71 ? 170.387 158.889 168.602 1.00 70.40 71 THR C N 1
ATOM 538 C CA . THR A 1 71 ? 171.317 157.936 168.013 1.00 71.68 71 THR C CA 1
ATOM 539 C C . THR A 1 71 ? 170.967 156.532 168.485 1.00 73.83 71 THR C C 1
ATOM 540 O O . THR A 1 71 ? 170.262 156.348 169.478 1.00 79.91 71 THR C O 1
ATOM 544 N N . THR A 1 72 ? 171.463 155.535 167.755 1.00 77.20 72 THR C N 1
ATOM 545 C CA . THR A 1 72 ? 171.331 154.139 168.148 1.00 80.94 72 THR C CA 1
ATOM 546 C C . THR A 1 72 ? 172.679 153.442 168.045 1.00 85.70 72 THR C C 1
ATOM 547 O O . THR A 1 72 ? 173.543 153.820 167.250 1.00 91.14 72 THR C O 1
ATOM 551 N N . ASP A 1 73 ? 172.845 152.409 168.868 1.00 88.22 73 ASP C N 1
ATOM 552 C CA . ASP A 1 73 ? 174.021 151.546 168.837 1.00 90.09 73 ASP C CA 1
ATOM 553 C C . ASP A 1 73 ? 173.525 150.111 168.728 1.00 92.52 73 ASP C C 1
ATOM 554 O O . ASP A 1 73 ? 172.965 149.568 169.688 1.00 92.36 73 ASP C O 1
ATOM 559 N N . THR A 1 74 ? 173.714 149.513 167.549 1.00 90.34 74 THR C N 1
ATOM 560 C CA . THR A 1 74 ? 173.186 148.180 167.279 1.00 93.82 74 THR C CA 1
ATOM 561 C C . THR A 1 74 ? 173.973 147.104 168.019 1.00 95.44 74 THR C C 1
ATOM 562 O O . THR A 1 74 ? 173.390 146.106 168.462 1.00 92.01 74 THR C O 1
ATOM 566 N N . SER A 1 75 ? 175.285 147.303 168.184 1.00 98.34 75 SER C N 1
ATOM 567 C CA . SER A 1 75 ? 176.130 146.298 168.826 1.00 99.83 75 SER C CA 1
ATOM 568 C C . SER A 1 75 ? 175.724 146.068 170.278 1.00 99.14 75 SER C C 1
ATOM 569 O O . SER A 1 75 ? 175.691 144.924 170.746 1.00 103.49 75 SER C O 1
ATOM 572 N N . THR A 1 76 ? 175.413 147.138 171.004 1.00 96.12 76 THR C N 1
ATOM 573 C CA . THR A 1 76 ? 174.887 147.026 172.356 1.00 94.06 76 THR C CA 1
ATOM 574 C C . THR A 1 76 ? 173.375 147.191 172.414 1.00 92.75 76 THR C C 1
ATOM 575 O O . THR A 1 76 ? 172.792 147.008 173.487 1.00 91.94 76 THR C O 1
ATOM 579 N N . SER A 1 77 ? 172.739 147.527 171.285 1.00 92.01 77 SER C N 1
ATOM 580 C CA . SER A 1 77 ? 171.287 147.692 171.166 1.00 86.88 77 SER C CA 1
ATOM 581 C C . SER A 1 77 ? 170.758 148.722 172.168 1.00 84.51 77 SER C C 1
ATOM 582 O O . SER A 1 77 ? 169.907 148.434 173.012 1.00 85.52 77 SER C O 1
ATOM 585 N N . THR A 1 78 ? 171.284 149.941 172.060 1.00 81.66 78 THR C N 1
ATOM 586 C CA . THR A 1 78 ? 170.960 151.006 173.003 1.00 77.69 78 THR C CA 1
ATOM 587 C C . THR A 1 78 ? 170.650 152.285 172.240 1.00 77.34 78 THR C C 1
ATOM 588 O O . THR A 1 78 ? 171.413 152.684 171.356 1.00 81.00 78 THR C O 1
ATOM 592 N N . ALA A 1 79 ? 169.534 152.923 172.583 1.00 74.77 79 ALA C N 1
ATOM 593 C CA . ALA A 1 79 ? 169.126 154.180 171.968 1.00 71.47 79 ALA C CA 1
ATOM 594 C C . ALA A 1 79 ? 169.471 155.343 172.890 1.00 76.04 79 ALA C C 1
ATOM 595 O O . ALA A 1 79 ? 169.126 155.323 174.075 1.00 76.92 79 ALA C O 1
ATOM 597 N N . TYR A 1 80 ? 170.147 156.351 172.346 1.00 76.99 80 TYR C N 1
ATOM 598 C CA . TYR A 1 80 ? 170.572 157.523 173.099 1.00 72.58 80 TYR C CA 1
ATOM 599 C C . TYR A 1 80 ? 169.825 158.760 172.621 1.00 73.94 80 TYR C C 1
ATOM 600 O O . TYR A 1 80 ? 169.611 158.943 171.417 1.00 78.82 80 TYR C O 1
ATOM 609 N N . MET A 1 81 ? 169.448 159.614 173.571 1.00 76.76 81 MET C N 1
ATOM 610 C CA . MET A 1 81 ? 168.797 160.885 173.285 1.00 78.41 81 MET C CA 1
ATOM 611 C C . MET A 1 81 ? 169.591 161.993 173.960 1.00 79.75 81 MET C C 1
ATOM 612 O O . MET A 1 81 ? 169.838 161.934 175.169 1.00 76.00 81 MET C O 1
ATOM 617 N N . GLU A 1 82 ? 169.979 162.999 173.184 1.00 77.47 82 GLU C N 1
ATOM 618 C CA . GLU A 1 82 ? 170.745 164.140 173.665 1.00 82.40 82 GLU C CA 1
ATOM 619 C C . GLU A 1 82 ? 169.899 165.399 173.573 1.00 88.11 82 GLU C C 1
ATOM 620 O O . GLU A 1 82 ? 169.331 165.692 172.515 1.00 87.60 82 GLU C O 1
ATOM 626 N N . LEU A 1 83 ? 169.829 166.142 174.675 1.00 86.36 83 LEU C N 1
ATOM 627 C CA . LEU A 1 83 ? 169.126 167.419 174.724 1.00 85.69 83 LEU C CA 1
ATOM 628 C C . LEU A 1 83 ? 170.106 168.505 175.145 1.00 89.11 83 LEU C C 1
ATOM 629 O O . LEU A 1 83 ? 170.695 168.426 176.228 1.00 87.57 83 LEU C O 1
ATOM 634 N N . ARG A 1 84 ? 170.268 169.518 174.301 1.00 91.43 84 ARG C N 1
ATOM 635 C CA . ARG A 1 84 ? 171.202 170.607 174.544 1.00 88.20 84 ARG C CA 1
ATOM 636 C C . ARG A 1 84 ? 170.446 171.893 174.846 1.00 89.86 84 ARG C C 1
ATOM 637 O O . ARG A 1 84 ? 169.260 172.027 174.530 1.00 91.78 84 ARG C O 1
ATOM 645 N N . SER A 1 85 ? 171.161 172.839 175.465 1.00 88.73 85 SER C N 1
ATOM 646 C CA . SER A 1 85 ? 170.627 174.142 175.875 1.00 90.57 85 SER C CA 1
ATOM 647 C C . SER A 1 85 ? 169.390 173.972 176.762 1.00 98.17 85 SER C C 1
ATOM 648 O O . SER A 1 85 ? 168.284 174.407 176.432 1.00 101.53 85 SER C O 1
ATOM 651 N N . LEU A 1 86 ? 169.605 173.316 177.899 1.00 92.11 86 LEU C N 1
ATOM 652 C CA . LEU A 1 86 ? 168.514 172.975 178.801 1.00 84.71 86 LEU C CA 1
ATOM 653 C C . LEU A 1 86 ? 167.936 174.220 179.466 1.00 90.26 86 LEU C C 1
ATOM 654 O O . LEU A 1 86 ? 168.643 175.192 179.745 1.00 95.82 86 LEU C O 1
ATOM 659 N N . ARG A 1 87 ? 166.629 174.185 179.704 1.00 89.20 87 ARG C N 1
ATOM 660 C CA . ARG A 1 87 ? 165.908 175.243 180.394 1.00 88.28 87 ARG C CA 1
ATOM 661 C C . ARG A 1 87 ? 165.145 174.655 181.575 1.00 88.32 87 ARG C C 1
ATOM 662 O O . ARG A 1 87 ? 165.059 173.437 181.745 1.00 86.60 87 ARG C O 1
ATOM 670 N N . SER A 1 88 ? 164.580 175.546 182.395 1.00 91.26 88 SER C N 1
ATOM 671 C CA . SER A 1 88 ? 163.852 175.117 183.585 1.00 88.44 88 SER C CA 1
ATOM 672 C C . SER A 1 88 ? 162.557 174.388 183.250 1.00 89.06 88 SER C C 1
ATOM 673 O O . SER A 1 88 ? 162.048 173.641 184.093 1.00 92.29 88 SER C O 1
ATOM 676 N N . ASP A 1 89 ? 162.014 174.585 182.050 1.00 86.86 89 ASP C N 1
ATOM 677 C CA . ASP A 1 89 ? 160.829 173.853 181.624 1.00 80.98 89 ASP C CA 1
ATOM 678 C C . ASP A 1 89 ? 161.151 172.485 181.030 1.00 80.29 89 ASP C C 1
ATOM 679 O O . ASP A 1 89 ? 160.224 171.755 180.663 1.00 83.93 89 ASP C O 1
ATOM 684 N N . ASP A 1 90 ? 162.429 172.126 180.930 1.00 78.71 90 ASP C N 1
ATOM 685 C CA . ASP A 1 90 ? 162.843 170.814 180.450 1.00 73.99 90 ASP C CA 1
ATOM 686 C C . ASP A 1 90 ? 162.939 169.780 181.564 1.00 73.88 90 ASP C C 1
ATOM 687 O O . ASP A 1 90 ? 163.272 168.623 181.286 1.00 74.83 90 ASP C O 1
ATOM 692 N N . THR A 1 91 ? 162.675 170.171 182.810 1.00 71.80 91 THR C N 1
ATOM 693 C CA . THR A 1 91 ? 162.610 169.232 183.927 1.00 66.35 91 THR C CA 1
ATOM 694 C C . THR A 1 91 ? 161.442 168.280 183.714 1.00 68.45 91 THR C C 1
ATOM 695 O O . THR A 1 91 ? 160.280 168.689 183.801 1.00 74.04 91 THR C O 1
ATOM 699 N N . ALA A 1 92 ? 161.738 167.010 183.444 1.00 65.09 92 ALA C N 1
ATOM 700 C CA . ALA A 1 92 ? 160.686 166.088 183.035 1.00 57.00 92 ALA C CA 1
ATOM 701 C C . ALA A 1 92 ? 161.145 164.650 183.227 1.00 61.51 92 ALA C C 1
ATOM 702 O O . ALA A 1 92 ? 162.330 164.369 183.420 1.00 68.16 92 ALA C O 1
ATOM 704 N N . VAL A 1 93 ? 160.177 163.737 183.160 1.00 60.07 93 VAL C N 1
ATOM 705 C CA . VAL A 1 93 ? 160.436 162.302 183.145 1.00 56.99 93 VAL C CA 1
ATOM 706 C C . VAL A 1 93 ? 160.389 161.831 181.699 1.00 56.71 93 VAL C C 1
ATOM 707 O O . VAL A 1 93 ? 159.417 162.095 180.982 1.00 61.12 93 VAL C O 1
ATOM 711 N N . TYR A 1 94 ? 161.434 161.132 181.272 1.00 57.03 94 TYR C N 1
ATOM 712 C CA . TYR A 1 94 ? 161.630 160.765 179.879 1.00 52.70 94 TYR C CA 1
ATOM 713 C C . TYR A 1 94 ? 161.502 159.256 179.719 1.00 57.45 94 TYR C C 1
ATOM 714 O O . TYR A 1 94 ? 162.038 158.489 180.526 1.00 59.93 94 TYR C O 1
ATOM 723 N N . TYR A 1 95 ? 160.787 158.835 178.675 1.00 55.96 95 TYR C N 1
ATOM 724 C CA . TYR A 1 95 ? 160.507 157.433 178.406 1.00 53.82 95 TYR C CA 1
ATOM 725 C C . TYR A 1 95 ? 160.920 157.093 176.983 1.00 57.42 95 TYR C C 1
ATOM 726 O O . TYR A 1 95 ? 160.687 157.879 176.058 1.00 57.80 95 TYR C O 1
ATOM 735 N N . CYS A 1 96 ? 161.527 155.921 176.807 1.00 58.26 96 CYS C N 1
ATOM 736 C CA . CYS A 1 96 ? 161.718 155.336 175.486 1.00 54.41 96 CYS C CA 1
ATOM 737 C C . CYS A 1 96 ? 160.619 154.309 175.265 1.00 58.34 96 CYS C C 1
ATOM 738 O O . CYS A 1 96 ? 160.418 153.420 176.099 1.00 66.88 96 CYS C O 1
ATOM 741 N N . ALA A 1 97 ? 159.902 154.436 174.155 1.00 54.11 97 ALA C N 1
ATOM 742 C CA . ALA A 1 97 ? 158.768 153.572 173.861 1.00 49.83 97 ALA C CA 1
ATOM 743 C C . ALA A 1 97 ? 158.976 152.902 172.512 1.00 55.72 97 ALA C C 1
ATOM 744 O O . ALA A 1 97 ? 159.298 153.568 171.523 1.00 64.12 97 ALA C O 1
ATOM 746 N N . ARG A 1 98 ? 158.788 151.588 172.473 1.00 53.55 98 ARG C N 1
ATOM 747 C CA . ARG A 1 98 ? 159.018 150.824 171.256 1.00 55.80 98 ARG C CA 1
ATOM 748 C C . ARG A 1 98 ? 157.726 150.782 170.446 1.00 58.39 98 ARG C C 1
ATOM 749 O O . ARG A 1 98 ? 156.630 150.735 171.010 1.00 59.29 98 ARG C O 1
ATOM 757 N N . VAL A 1 99 ? 157.857 150.813 169.119 1.00 60.71 99 VAL C N 1
ATOM 758 C CA . VAL A 1 99 ? 156.718 150.707 168.214 1.00 57.23 99 VAL C CA 1
ATOM 759 C C . VAL A 1 99 ? 156.793 149.366 167.500 1.00 61.78 99 VAL C C 1
ATOM 760 O O . VAL A 1 99 ? 157.786 149.068 166.826 1.00 64.90 99 VAL C O 1
ATOM 764 N N . ALA A 1 100 ? 155.749 148.560 167.650 1.00 58.69 100 ALA C N 1
ATOM 765 C CA . ALA A 1 100 ? 155.563 147.363 166.847 1.00 60.86 100 ALA C CA 1
ATOM 766 C C . ALA A 1 100 ? 154.450 147.602 165.832 1.00 59.07 100 ALA C C 1
ATOM 767 O O . ALA A 1 100 ? 153.730 148.602 165.885 1.00 57.78 100 ALA C O 1
ATOM 769 N N . LEU A 1 101 ? 154.319 146.674 164.891 1.00 62.85 101 LEU C N 1
ATOM 770 C CA . LEU A 1 101 ? 153.346 146.860 163.828 1.00 55.36 101 LEU C CA 1
ATOM 771 C C . LEU A 1 101 ? 151.950 146.457 164.297 1.00 57.11 101 LEU C C 1
ATOM 772 O O . LEU A 1 101 ? 151.784 145.724 165.277 1.00 62.52 101 LEU C O 1
ATOM 777 N N . ARG A 1 102 ? 150.941 147.006 163.605 1.00 56.75 102 ARG C N 1
ATOM 778 C CA . ARG A 1 102 ? 149.505 146.839 163.853 1.00 55.23 102 ARG C CA 1
ATOM 779 C C . ARG A 1 102 ? 149.048 147.469 165.167 1.00 56.05 102 ARG C C 1
ATOM 780 O O . ARG A 1 102 ? 147.852 147.449 165.476 1.00 63.87 102 ARG C O 1
ATOM 788 N N . VAL A 1 103 ? 149.974 148.027 165.948 1.00 52.88 103 VAL C N 1
ATOM 789 C CA . VAL A 1 103 ? 149.688 148.440 167.319 1.00 45.76 103 VAL C CA 1
ATOM 790 C C . VAL A 1 103 ? 150.233 149.833 167.602 1.00 52.00 103 VAL C C 1
ATOM 791 O O . VAL A 1 103 ? 150.738 150.522 166.709 1.00 56.92 103 VAL C O 1
ATOM 795 N N . ALA A 1 104 ? 150.134 150.239 168.866 1.00 57.69 104 ALA C N 1
ATOM 796 C CA . ALA A 1 104 ? 150.563 151.538 169.367 1.00 49.74 104 ALA C CA 1
ATOM 797 C C . ALA A 1 104 ? 151.712 151.324 170.344 1.00 58.29 104 ALA C C 1
ATOM 798 O O . ALA A 1 104 ? 152.312 150.244 170.360 1.00 66.55 104 ALA C O 1
ATOM 800 N N . LEU A 1 105 ? 152.045 152.342 171.140 1.00 57.34 105 LEU C N 1
ATOM 801 C CA . LEU A 1 105 ? 153.217 152.286 172.009 1.00 52.24 105 LEU C CA 1
ATOM 802 C C . LEU A 1 105 ? 153.027 151.222 173.083 1.00 58.41 105 LEU C C 1
ATOM 803 O O . LEU A 1 105 ? 152.429 151.478 174.132 1.00 63.34 105 LEU C O 1
ATOM 808 N N . ASP A 1 106 ? 153.539 150.020 172.820 1.00 57.55 106 ASP C N 1
ATOM 809 C CA . ASP A 1 106 ? 153.237 148.850 173.634 1.00 57.47 106 ASP C CA 1
ATOM 810 C C . ASP A 1 106 ? 154.238 148.600 174.754 1.00 60.38 106 ASP C C 1
ATOM 811 O O . ASP A 1 106 ? 153.855 148.059 175.795 1.00 66.48 106 ASP C O 1
ATOM 816 N N . TYR A 1 107 ? 155.501 148.974 174.582 1.00 53.61 107 TYR C N 1
ATOM 817 C CA . TYR A 1 107 ? 156.505 148.767 175.616 1.00 55.40 107 TYR C CA 1
ATOM 818 C C . TYR A 1 107 ? 157.219 150.073 175.922 1.00 55.28 107 TYR C C 1
ATOM 819 O O . TYR A 1 107 ? 157.587 150.822 175.012 1.00 58.05 107 TYR C O 1
ATOM 828 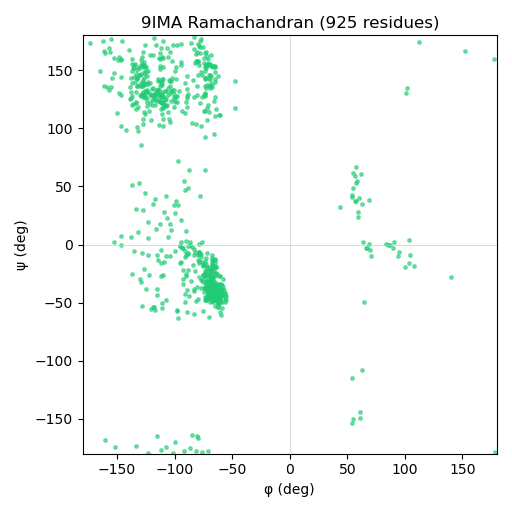N N . TRP A 1 108 ? 157.415 150.328 177.214 1.00 50.94 108 TRP C N 1
ATOM 829 C CA . TRP A 1 108 ? 157.911 151.599 177.715 1.00 48.24 108 TRP C CA 1
ATOM 830 C C . TRP A 1 108 ? 159.071 151.356 178.669 1.00 51.78 108 TRP C C 1
ATOM 831 O O . TRP A 1 108 ? 159.150 150.311 179.320 1.00 61.40 108 TRP C O 1
ATOM 842 N N . GLY A 1 109 ? 159.973 152.335 178.747 1.00 54.49 109 GLY C N 1
ATOM 843 C CA . GLY A 1 109 ? 160.982 152.329 179.784 1.00 58.81 109 GLY C CA 1
ATOM 844 C C . GLY A 1 109 ? 160.412 152.779 181.116 1.00 62.20 109 GLY C C 1
ATOM 845 O O . GLY A 1 109 ? 159.288 153.270 181.206 1.00 66.88 109 GLY C O 1
ATOM 846 N N . GLN A 1 110 ? 161.208 152.608 182.174 1.00 62.26 110 GLN C N 1
ATOM 847 C CA . GLN A 1 110 ? 160.734 152.970 183.505 1.00 60.59 110 GLN C CA 1
ATOM 848 C C . GLN A 1 110 ? 160.718 154.475 183.734 1.00 63.22 110 GLN C C 1
ATOM 849 O O . GLN A 1 110 ? 160.048 154.939 184.664 1.00 73.30 110 GLN C O 1
ATOM 855 N N . GLY A 1 111 ? 161.430 155.243 182.914 1.00 58.62 111 GLY C N 1
ATOM 856 C CA . GLY A 1 111 ? 161.449 156.684 183.057 1.00 56.75 111 GLY C CA 1
ATOM 857 C C . GLY A 1 111 ? 162.703 157.210 183.723 1.00 65.05 111 GLY C C 1
ATOM 858 O O . GLY A 1 111 ? 163.150 156.673 184.740 1.00 76.08 111 GLY C O 1
ATOM 859 N N . THR A 1 112 ? 163.280 158.265 183.152 1.00 61.87 112 THR C N 1
ATOM 860 C CA . THR A 1 112 ? 164.463 158.917 183.698 1.00 63.79 112 THR C CA 1
ATOM 861 C C . THR A 1 112 ? 164.099 160.360 184.011 1.00 66.90 112 THR C C 1
ATOM 862 O O . THR A 1 112 ? 163.623 161.085 183.133 1.00 66.37 112 THR C O 1
ATOM 866 N N . LEU A 1 113 ? 164.301 160.768 185.260 1.00 68.30 113 LEU C N 1
ATOM 867 C CA . LEU A 1 113 ? 163.952 162.113 185.694 1.00 63.84 113 LEU C CA 1
ATOM 868 C C . LEU A 1 113 ? 165.141 163.039 185.473 1.00 67.80 113 LEU C C 1
ATOM 869 O O . LEU A 1 113 ? 166.212 162.833 186.054 1.00 76.45 113 LEU C O 1
ATOM 874 N N . VAL A 1 114 ? 164.954 164.055 184.636 1.00 67.08 114 VAL C N 1
ATOM 875 C CA . VAL A 1 114 ? 165.961 165.084 184.411 1.00 66.31 114 VAL C CA 1
ATOM 876 C C . VAL A 1 114 ? 165.468 166.356 185.080 1.00 67.55 114 VAL C C 1
ATOM 877 O O . VAL A 1 114 ? 164.400 166.881 184.732 1.00 69.18 114 VAL C O 1
ATOM 881 N N . THR A 1 115 ? 166.241 166.840 186.049 1.00 67.57 115 THR C N 1
ATOM 882 C CA . THR A 1 115 ? 165.902 168.032 186.818 1.00 70.09 115 THR C CA 1
ATOM 883 C C . THR A 1 115 ? 166.881 169.137 186.447 1.00 75.84 115 THR C C 1
ATOM 884 O O . THR A 1 115 ? 168.071 169.051 186.765 1.00 85.21 115 THR C O 1
ATOM 888 N N . VAL A 1 116 ? 166.380 170.174 185.784 1.00 72.02 116 VAL C N 1
ATOM 889 C CA . VAL A 1 116 ? 167.201 171.287 185.324 1.00 70.86 116 VAL C CA 1
ATOM 890 C C . VAL A 1 116 ? 166.939 172.467 186.249 1.00 77.60 116 VAL C C 1
ATOM 891 O O . VAL A 1 116 ? 165.866 173.081 186.204 1.00 86.40 116 VAL C O 1
ATOM 895 N N . SER A 1 117 ? 167.922 172.785 187.089 1.00 78.40 117 SER C N 1
ATOM 896 C CA . SER A 1 117 ? 167.814 173.904 188.011 1.00 83.09 117 SER C CA 1
ATOM 897 C C . SER A 1 117 ? 169.209 174.427 188.319 1.00 86.46 117 SER C C 1
ATOM 898 O O . SER A 1 117 ? 170.180 173.667 188.352 1.00 86.14 117 SER C O 1
ATOM 901 N N . SER A 1 118 ? 169.295 175.737 188.546 1.00 89.28 118 SER C N 1
ATOM 902 C CA . SER A 1 118 ? 170.571 176.378 188.839 1.00 88.50 118 SER C CA 1
ATOM 903 C C . SER A 1 118 ? 170.980 176.254 190.301 1.00 88.97 118 SER C C 1
ATOM 904 O O . SER A 1 118 ? 172.097 176.652 190.648 1.00 93.04 118 SER C O 1
ATOM 907 N N . ALA A 1 119 ? 170.112 175.725 191.159 1.00 87.92 119 ALA C N 1
ATOM 908 C CA . ALA A 1 119 ? 170.438 175.594 192.571 1.00 90.69 119 ALA C CA 1
ATOM 909 C C . ALA A 1 119 ? 171.455 174.480 192.793 1.00 91.20 119 ALA C C 1
ATOM 910 O O . ALA A 1 119 ? 171.558 173.532 192.010 1.00 91.84 119 ALA C O 1
ATOM 912 N N . SER A 1 120 ? 172.212 174.605 193.877 1.00 92.00 120 SER C N 1
ATOM 913 C CA . SER A 1 120 ? 173.212 173.620 194.257 1.00 93.85 120 SER C CA 1
ATOM 914 C C . SER A 1 120 ? 172.627 172.628 195.255 1.00 89.91 120 SER C C 1
ATOM 915 O O . SER A 1 120 ? 171.509 172.786 195.751 1.00 94.29 120 SER C O 1
ATOM 918 N N . THR A 1 121 ? 173.404 171.588 195.546 1.00 84.53 121 THR C N 1
ATOM 919 C CA . THR A 1 121 ? 172.986 170.560 196.494 1.00 89.49 121 THR C CA 1
ATOM 920 C C . THR A 1 121 ? 173.056 171.124 197.908 1.00 92.56 121 THR C C 1
ATOM 921 O O . THR A 1 121 ? 174.140 171.452 198.402 1.00 98.68 121 THR C O 1
ATOM 925 N N . LYS A 1 122 ? 171.903 171.237 198.562 1.00 87.05 122 LYS C N 1
ATOM 926 C CA . LYS A 1 122 ? 171.802 171.832 199.885 1.00 84.18 122 LYS C CA 1
ATOM 927 C C . LYS A 1 122 ? 171.148 170.860 200.857 1.00 87.13 122 LYS C C 1
ATOM 928 O O . LYS A 1 122 ? 170.249 170.097 200.490 1.00 87.23 122 LYS C O 1
ATOM 934 N N . GLY A 1 123 ? 171.609 170.899 202.105 1.00 92.73 123 GLY C N 1
ATOM 935 C CA . GLY A 1 123 ? 171.043 170.086 203.153 1.00 92.42 123 GLY C CA 1
ATOM 936 C C . GLY A 1 123 ? 169.729 170.649 203.657 1.00 92.72 123 GLY C C 1
ATOM 937 O O . GLY A 1 123 ? 169.507 171.864 203.658 1.00 92.63 123 GLY C O 1
ATOM 938 N N . PRO A 1 124 ? 168.827 169.771 204.089 1.00 96.31 124 PRO C N 1
ATOM 939 C CA . PRO A 1 124 ? 167.521 170.235 204.566 1.00 91.75 124 PRO C CA 1
ATOM 940 C C . PRO A 1 124 ? 167.614 170.916 205.922 1.00 95.34 124 PRO C C 1
ATOM 941 O O . PRO A 1 124 ? 168.495 170.626 206.735 1.00 102.88 124 PRO C O 1
ATOM 945 N N . SER A 1 125 ? 166.684 171.838 206.155 1.00 92.09 125 SER C N 1
ATOM 946 C CA . SER A 1 125 ? 166.501 172.476 207.453 1.00 90.89 125 SER C CA 1
ATOM 947 C C . SER A 1 125 ? 165.170 172.007 208.025 1.00 94.42 125 SER C C 1
ATOM 948 O O . SER A 1 125 ? 164.125 172.178 207.389 1.00 98.94 125 SER C O 1
ATOM 951 N N . VAL A 1 126 ? 165.207 171.421 209.218 1.00 93.35 126 VAL C N 1
ATOM 952 C CA . VAL A 1 126 ? 164.043 170.781 209.820 1.00 88.08 126 VAL C CA 1
ATOM 953 C C . VAL A 1 126 ? 163.592 171.606 211.017 1.00 95.93 126 VAL C C 1
ATOM 954 O O . VAL A 1 126 ? 164.394 171.914 211.907 1.00 104.76 126 VAL C O 1
ATOM 958 N N . PHE A 1 127 ? 162.310 171.958 211.037 1.00 92.44 127 PHE C N 1
ATOM 959 C CA . PHE A 1 127 ? 161.729 172.736 212.117 1.00 91.84 127 PHE C CA 1
ATOM 960 C C . PHE A 1 127 ? 160.524 172.007 212.693 1.00 94.76 127 PHE C C 1
ATOM 961 O O . PHE A 1 127 ? 159.812 171.307 211.966 1.00 99.18 127 PHE C O 1
ATOM 969 N N . PRO A 1 128 ? 160.278 172.141 213.993 1.00 95.87 128 PRO C N 1
ATOM 970 C CA . PRO A 1 128 ? 159.109 171.496 214.593 1.00 96.66 128 PRO C CA 1
ATOM 971 C C . PRO A 1 128 ? 157.841 172.312 214.388 1.00 99.29 128 PRO C C 1
ATOM 972 O O . PRO A 1 128 ? 157.870 173.529 214.201 1.00 102.67 128 PRO C O 1
ATOM 976 N N . LEU A 1 129 ? 156.712 171.608 214.442 1.00 101.86 129 LEU C N 1
ATOM 977 C CA . LEU A 1 129 ? 155.383 172.191 214.268 1.00 99.22 129 LEU C CA 1
ATOM 978 C C . LEU A 1 129 ? 154.509 171.651 215.394 1.00 102.95 129 LEU C C 1
ATOM 979 O O . LEU A 1 129 ? 154.035 170.512 215.323 1.00 105.65 129 LEU C O 1
ATOM 984 N N . ALA A 1 130 ? 154.303 172.462 216.426 1.00 108.49 130 ALA C N 1
ATOM 985 C CA . ALA A 1 130 ? 153.513 172.101 217.589 1.00 118.01 130 ALA C CA 1
ATOM 986 C C . ALA A 1 130 ? 152.479 173.185 217.856 1.00 125.80 130 ALA C C 1
ATOM 987 O O . ALA A 1 130 ? 152.740 174.365 217.607 1.00 125.60 130 ALA C O 1
ATOM 989 N N . PRO A 1 131 ? 151.298 172.817 218.352 1.00 127.68 131 PRO C N 1
ATOM 990 C CA . PRO A 1 131 ? 150.261 173.824 218.606 1.00 128.82 131 PRO C CA 1
ATOM 991 C C . PRO A 1 131 ? 150.628 174.746 219.759 1.00 134.91 131 PRO C C 1
ATOM 992 O O . PRO A 1 131 ? 151.420 174.408 220.642 1.00 140.44 131 PRO C O 1
ATOM 996 N N . CYS A 1 132 ? 150.036 175.942 219.725 1.00 133.13 132 CYS C N 1
ATOM 997 C CA . CYS A 1 132 ? 150.331 176.956 220.734 1.00 147.88 132 CYS C CA 1
ATOM 998 C C . CYS A 1 132 ? 149.771 176.561 222.095 1.00 154.80 132 CYS C C 1
ATOM 999 O O . CYS A 1 132 ? 150.465 176.656 223.115 1.00 160.44 132 CYS C O 1
ATOM 1002 N N . SER A 1 133 ? 148.516 176.117 222.131 1.00 154.45 133 SER C N 1
ATOM 1003 C CA . SER A 1 133 ? 147.860 175.709 223.374 1.00 152.94 133 SER C CA 1
ATOM 1004 C C . SER A 1 133 ? 146.982 174.503 223.054 1.00 159.91 133 SER C C 1
ATOM 1005 O O . SER A 1 133 ? 145.863 174.656 222.554 1.00 163.71 133 SER C O 1
ATOM 1008 N N . ARG A 1 134 ? 147.495 173.311 223.341 1.00 162.68 134 ARG C N 1
ATOM 1009 C CA . ARG A 1 134 ? 146.799 172.070 223.044 1.00 164.84 134 ARG C CA 1
ATOM 1010 C C . ARG A 1 134 ? 145.955 171.631 224.241 1.00 166.21 134 ARG C C 1
ATOM 1011 O O . ARG A 1 134 ? 145.861 172.326 225.257 1.00 164.85 134 ARG C O 1
ATOM 1019 N N . SER A 1 135 ? 145.310 170.467 224.093 1.00 166.81 135 SER C N 1
ATOM 1020 C CA . SER A 1 135 ? 144.549 169.799 225.155 1.00 168.65 135 SER C CA 1
ATOM 1021 C C . SER A 1 135 ? 143.366 170.640 225.632 1.00 173.03 135 SER C C 1
ATOM 1022 O O . SER A 1 135 ? 143.013 170.633 226.813 1.00 174.21 135 SER C O 1
ATOM 1025 N N . THR A 1 136 ? 142.748 171.372 224.709 1.00 173.56 136 THR C N 1
ATOM 1026 C CA . THR A 1 136 ? 141.463 172.018 224.975 1.00 175.22 136 THR C CA 1
ATOM 1027 C C . THR A 1 136 ? 140.366 171.109 224.418 1.00 174.82 136 THR C C 1
ATOM 1028 O O . THR A 1 136 ? 139.747 171.362 223.379 1.00 175.71 136 THR C O 1
ATOM 1032 N N . SER A 1 137 ? 140.182 169.997 225.122 1.00 173.03 137 SER C N 1
ATOM 1033 C CA . SER A 1 137 ? 139.381 168.834 224.716 1.00 172.57 137 SER C CA 1
ATOM 1034 C C . SER A 1 137 ? 139.876 168.370 223.341 1.00 170.31 137 SER C C 1
ATOM 1035 O O . SER A 1 137 ? 141.047 168.572 223.002 1.00 168.51 137 SER C O 1
ATOM 1038 N N . GLU A 1 138 ? 138.994 167.731 222.564 1.00 167.85 138 GLU C N 1
ATOM 1039 C CA . GLU A 1 138 ? 139.207 167.430 221.145 1.00 164.17 138 GLU C CA 1
ATOM 1040 C C . GLU A 1 138 ? 140.482 166.605 220.932 1.00 158.41 138 GLU C C 1
ATOM 1041 O O . GLU A 1 138 ? 141.467 167.065 220.350 1.00 157.94 138 GLU C O 1
ATOM 1047 N N . SER A 1 139 ? 140.441 165.369 221.427 1.00 155.15 139 SER C N 1
ATOM 1048 C CA . SER A 1 139 ? 141.636 164.531 221.436 1.00 154.53 139 SER C CA 1
ATOM 1049 C C . SER A 1 139 ? 141.986 164.015 220.044 1.00 154.15 139 SER C C 1
ATOM 1050 O O . SER A 1 139 ? 141.961 162.805 219.795 1.00 153.94 139 SER C O 1
ATOM 1053 N N . THR A 1 140 ? 142.315 164.930 219.136 1.00 152.55 140 THR C N 1
ATOM 1054 C CA . THR A 1 140 ? 142.773 164.610 217.788 1.00 148.23 140 THR C CA 1
ATOM 1055 C C . THR A 1 140 ? 143.947 165.546 217.472 1.00 144.06 140 THR C C 1
ATOM 1056 O O . THR A 1 140 ? 143.960 166.279 216.482 1.00 146.50 140 THR C O 1
ATOM 1060 N N . ALA A 1 141 ? 144.916 165.591 218.385 1.00 138.60 141 ALA C N 1
ATOM 1061 C CA . ALA A 1 141 ? 146.030 166.523 218.270 1.00 133.29 141 ALA C CA 1
ATOM 1062 C C . ALA A 1 141 ? 146.915 166.186 217.074 1.00 132.15 141 ALA C C 1
ATOM 1063 O O . ALA A 1 141 ? 146.988 165.039 216.627 1.00 131.04 141 ALA C O 1
ATOM 1065 N N . ALA A 1 142 ? 147.583 167.209 216.547 1.00 123.41 142 ALA C N 1
ATOM 1066 C CA . ALA A 1 142 ? 148.430 167.064 215.374 1.00 112.31 142 ALA C CA 1
ATOM 1067 C C . ALA A 1 142 ? 149.792 167.689 215.634 1.00 111.26 142 ALA C C 1
ATOM 1068 O O . ALA A 1 142 ? 149.889 168.770 216.222 1.00 115.18 142 ALA C O 1
ATOM 1070 N N . LEU A 1 143 ? 150.839 167.000 215.189 1.00 112.00 143 LEU C N 1
ATOM 1071 C CA . LEU A 1 143 ? 152.207 167.492 215.269 1.00 110.31 143 LEU C CA 1
ATOM 1072 C C . LEU A 1 143 ? 152.835 167.408 213.887 1.00 107.54 143 LEU C C 1
ATOM 1073 O O . LEU A 1 143 ? 152.306 166.756 212.986 1.00 109.14 143 LEU C O 1
ATOM 1078 N N . GLY A 1 144 ? 153.972 168.078 213.709 1.00 103.38 144 GLY C N 1
ATOM 1079 C CA . GLY A 1 144 ? 154.576 168.044 212.390 1.00 96.66 144 GLY C CA 1
ATOM 1080 C C . GLY A 1 144 ? 156.043 168.411 212.385 1.00 98.59 144 GLY C C 1
ATOM 1081 O O . GLY A 1 144 ? 156.583 168.966 213.344 1.00 104.00 144 GLY C O 1
ATOM 1082 N N . CYS A 1 145 ? 156.683 168.085 211.265 1.00 97.43 145 CYS C N 1
ATOM 1083 C CA . CYS A 1 145 ? 158.037 168.525 210.960 1.00 93.51 145 CYS C CA 1
ATOM 1084 C C . CYS A 1 145 ? 158.047 169.175 209.585 1.00 89.20 145 CYS C C 1
ATOM 1085 O O . CYS A 1 145 ? 157.590 168.575 208.606 1.00 91.93 145 CYS C O 1
ATOM 1088 N N . LEU A 1 146 ? 158.562 170.399 209.518 1.00 84.14 146 LEU C N 1
ATOM 1089 C CA . LEU A 1 146 ? 158.669 171.146 208.273 1.00 77.29 146 LEU C CA 1
ATOM 1090 C C . LEU A 1 146 ? 160.101 171.048 207.765 1.00 81.28 146 LEU C C 1
ATOM 1091 O O . LEU A 1 146 ? 161.037 171.477 208.451 1.00 89.94 146 LEU C O 1
ATOM 1096 N N . VAL A 1 147 ? 160.270 170.471 206.578 1.00 77.03 147 VAL C N 1
ATOM 1097 C CA . VAL A 1 147 ? 161.566 170.376 205.921 1.00 74.35 147 VAL C CA 1
ATOM 1098 C C . VAL A 1 147 ? 161.615 171.468 204.863 1.00 78.25 147 VAL C C 1
ATOM 1099 O O . VAL A 1 147 ? 160.719 171.562 204.018 1.00 85.64 147 VAL C O 1
ATOM 1103 N N . LYS A 1 148 ? 162.645 172.308 204.917 1.00 77.15 148 LYS C N 1
ATOM 1104 C CA . LYS A 1 148 ? 162.716 173.493 204.077 1.00 78.18 148 LYS C CA 1
ATOM 1105 C C . LYS A 1 148 ? 164.123 173.650 203.522 1.00 87.18 148 LYS C C 1
ATOM 1106 O O . LYS A 1 148 ? 165.102 173.246 204.157 1.00 92.27 148 LYS C O 1
ATOM 1112 N N . ASP A 1 149 ? 164.202 174.232 202.320 1.00 84.36 149 ASP C N 1
ATOM 1113 C CA . ASP A 1 149 ? 165.452 174.701 201.717 1.00 83.05 149 ASP C CA 1
ATOM 1114 C C . ASP A 1 149 ? 166.438 173.550 201.500 1.00 85.28 149 ASP C C 1
ATOM 1115 O O . ASP A 1 149 ? 167.548 173.531 202.036 1.00 92.79 149 ASP C O 1
ATOM 1120 N N . TYR A 1 150 ? 166.006 172.581 200.696 1.00 80.08 150 TYR C N 1
ATOM 1121 C CA . TYR A 1 150 ? 166.842 171.450 200.327 1.00 80.14 150 TYR C CA 1
ATOM 1122 C C . TYR A 1 150 ? 166.839 171.288 198.814 1.00 79.64 150 TYR C C 1
ATOM 1123 O O . TYR A 1 150 ? 165.930 171.749 198.119 1.00 83.45 150 TYR C O 1
ATOM 1132 N N . PHE A 1 151 ? 167.876 170.610 198.315 1.00 81.99 151 PHE C N 1
ATOM 1133 C CA . PHE A 1 151 ? 168.005 170.298 196.900 1.00 84.17 151 PHE C CA 1
ATOM 1134 C C . PHE A 1 151 ? 169.002 169.162 196.757 1.00 89.52 151 PHE C C 1
ATOM 1135 O O . PHE A 1 151 ? 170.044 169.190 197.427 1.00 92.36 151 PHE C O 1
ATOM 1143 N N . PRO A 1 152 ? 168.731 168.156 195.915 1.00 92.02 152 PRO C N 1
ATOM 1144 C CA . PRO A 1 152 ? 167.518 167.939 195.120 1.00 93.81 152 PRO C CA 1
ATOM 1145 C C . PRO A 1 152 ? 166.558 166.932 195.748 1.00 92.72 152 PRO C C 1
ATOM 1146 O O . PRO A 1 152 ? 166.712 166.536 196.900 1.00 92.15 152 PRO C O 1
ATOM 1150 N N . GLU A 1 153 ? 165.544 166.521 194.990 1.00 91.54 153 GLU C N 1
ATOM 1151 C CA . GLU A 1 153 ? 164.634 165.477 195.430 1.00 94.34 153 GLU C CA 1
ATOM 1152 C C . GLU A 1 153 ? 165.357 164.129 195.490 1.00 99.51 153 GLU C C 1
ATOM 1153 O O . GLU A 1 153 ? 166.330 163.909 194.764 1.00 107.37 153 GLU C O 1
ATOM 1159 N N . PRO A 1 154 ? 164.900 163.199 196.350 1.00 93.84 154 PRO C N 1
ATOM 1160 C CA . PRO A 1 154 ? 163.814 163.297 197.332 1.00 90.96 154 PRO C CA 1
ATOM 1161 C C . PRO A 1 154 ? 164.271 163.308 198.790 1.00 91.62 154 PRO C C 1
ATOM 1162 O O . PRO A 1 154 ? 165.450 163.162 199.098 1.00 95.41 154 PRO C O 1
ATOM 1166 N N . VAL A 1 155 ? 163.324 163.498 199.708 1.00 91.82 155 VAL C N 1
ATOM 1167 C CA . VAL A 1 155 ? 163.553 163.370 201.143 1.00 94.09 155 VAL C CA 1
ATOM 1168 C C . VAL A 1 155 ? 162.485 162.453 201.721 1.00 99.93 155 VAL C C 1
ATOM 1169 O O . VAL A 1 155 ? 161.288 162.671 201.501 1.00 105.02 155 VAL C O 1
ATOM 1173 N N . THR A 1 156 ? 162.916 161.434 202.459 1.00 100.08 156 THR C N 1
ATOM 1174 C CA . THR A 1 156 ? 162.014 160.534 203.164 1.00 102.91 156 THR C CA 1
ATOM 1175 C C . THR A 1 156 ? 162.010 160.908 204.641 1.00 103.54 156 THR C C 1
ATOM 1176 O O . THR A 1 156 ? 163.067 160.938 205.280 1.00 108.51 156 THR C O 1
ATOM 1180 N N . VAL A 1 157 ? 160.826 161.190 205.177 1.00 98.93 157 VAL C N 1
ATOM 1181 C CA . VAL A 1 157 ? 160.657 161.571 206.575 1.00 104.43 157 VAL C CA 1
ATOM 1182 C C . VAL A 1 157 ? 159.849 160.481 207.262 1.00 111.41 157 VAL C C 1
ATOM 1183 O O . VAL A 1 157 ? 158.743 160.145 206.819 1.00 115.21 157 VAL C O 1
ATOM 1187 N N . SER A 1 158 ? 160.395 159.929 208.342 1.00 115.51 158 SER C N 1
ATOM 1188 C CA . SER A 1 158 ? 159.729 158.859 209.077 1.00 116.53 158 SER C CA 1
ATOM 1189 C C . SER A 1 158 ? 159.604 159.242 210.544 1.00 121.54 158 SER C C 1
ATOM 1190 O O . SER A 1 158 ? 160.580 159.676 211.159 1.00 124.33 158 SER C O 1
ATOM 1193 N N . TRP A 1 159 ? 158.408 159.079 211.104 1.00 121.27 159 TRP C N 1
ATOM 1194 C CA . TRP A 1 159 ? 158.166 159.402 212.507 1.00 126.02 159 TRP C CA 1
ATOM 1195 C C . TRP A 1 159 ? 158.560 158.196 213.353 1.00 130.63 159 TRP C C 1
ATOM 1196 O O . TRP A 1 159 ? 157.846 157.188 213.376 1.00 133.23 159 TRP C O 1
ATOM 1207 N N . ASN A 1 160 ? 159.715 158.295 214.020 1.00 131.06 160 ASN C N 1
ATOM 1208 C CA . ASN A 1 160 ? 160.366 157.284 214.858 1.00 132.29 160 ASN C CA 1
ATOM 1209 C C . ASN A 1 160 ? 160.842 156.065 214.071 1.00 135.39 160 ASN C C 1
ATOM 1210 O O . ASN A 1 160 ? 161.416 155.147 214.675 1.00 136.51 160 ASN C O 1
ATOM 1215 N N . SER A 1 161 ? 160.571 156.001 212.762 1.00 136.43 161 SER C N 1
ATOM 1216 C CA . SER A 1 161 ? 161.121 155.059 211.787 1.00 133.51 161 SER C CA 1
ATOM 1217 C C . SER A 1 161 ? 160.613 153.629 211.959 1.00 136.07 161 SER C C 1
ATOM 1218 O O . SER A 1 161 ? 160.865 152.780 211.099 1.00 137.96 161 SER C O 1
ATOM 1221 N N . GLY A 1 162 ? 159.906 153.341 213.049 1.00 137.35 162 GLY C N 1
ATOM 1222 C CA . GLY A 1 162 ? 159.302 152.033 213.206 1.00 142.54 162 GLY C CA 1
ATOM 1223 C C . GLY A 1 162 ? 157.985 152.008 213.954 1.00 142.73 162 GLY C C 1
ATOM 1224 O O . GLY A 1 162 ? 157.395 150.938 214.127 1.00 150.18 162 GLY C O 1
ATOM 1225 N N . ALA A 1 163 ? 157.505 153.169 214.401 1.00 136.69 163 ALA C N 1
ATOM 1226 C CA . ALA A 1 163 ? 156.382 153.212 215.333 1.00 138.27 163 ALA C CA 1
ATOM 1227 C C . ALA A 1 163 ? 155.153 153.900 214.755 1.00 141.16 163 ALA C C 1
ATOM 1228 O O . ALA A 1 163 ? 154.076 153.296 214.727 1.00 140.37 163 ALA C O 1
ATOM 1230 N N . LEU A 1 164 ? 155.273 155.142 214.296 1.00 138.33 164 LEU C N 1
ATOM 1231 C CA . LEU A 1 164 ? 154.112 155.943 213.922 1.00 128.61 164 LEU C CA 1
ATOM 1232 C C . LEU A 1 164 ? 153.811 155.745 212.442 1.00 127.81 164 LEU C C 1
ATOM 1233 O O . LEU A 1 164 ? 154.598 156.149 211.579 1.00 126.20 164 LEU C O 1
ATOM 1238 N N . THR A 1 165 ? 152.670 155.123 212.152 1.00 128.50 165 THR C N 1
ATOM 1239 C CA . THR A 1 165 ? 152.215 154.929 210.782 1.00 127.47 165 THR C CA 1
ATOM 1240 C C . THR A 1 165 ? 150.775 155.414 210.658 1.00 129.18 165 THR C C 1
ATOM 1241 O O . THR A 1 165 ? 150.367 155.938 209.614 1.00 131.01 165 THR C O 1
ATOM 1245 N N . SER A 1 166 ? 150.012 155.281 211.742 1.00 129.90 166 SER C N 1
ATOM 1246 C CA . SER A 1 166 ? 148.604 155.663 211.754 1.00 131.67 166 SER C CA 1
ATOM 1247 C C . SER A 1 166 ? 148.486 157.182 211.714 1.00 130.50 166 SER C C 1
ATOM 1248 O O . SER A 1 166 ? 148.979 157.878 212.608 1.00 125.79 166 SER C O 1
ATOM 1251 N N . GLY A 1 167 ? 147.832 157.697 210.677 1.00 130.21 167 GLY C N 1
ATOM 1252 C CA . GLY A 1 167 ? 147.632 159.127 210.544 1.00 122.36 167 GLY C CA 1
ATOM 1253 C C . GLY A 1 167 ? 148.884 159.925 210.259 1.00 116.12 167 GLY C C 1
ATOM 1254 O O . GLY A 1 167 ? 149.039 161.036 210.781 1.00 114.17 167 GLY C O 1
ATOM 1255 N N . VAL A 1 168 ? 149.784 159.394 209.436 1.00 113.23 168 VAL C N 1
ATOM 1256 C CA . VAL A 1 168 ? 151.003 160.088 209.037 1.00 107.95 168 VAL C CA 1
ATOM 1257 C C . VAL A 1 168 ? 150.828 160.540 207.594 1.00 101.41 168 VAL C C 1
ATOM 1258 O O . VAL A 1 168 ? 150.632 159.713 206.696 1.00 104.26 168 VAL C O 1
ATOM 1262 N N . HIS A 1 169 ? 150.900 161.850 207.371 1.00 95.38 169 HIS C N 1
ATOM 1263 C CA . HIS A 1 169 ? 150.745 162.429 206.042 1.00 89.47 169 HIS C CA 1
ATOM 1264 C C . HIS A 1 169 ? 152.017 163.174 205.668 1.00 88.43 169 HIS C C 1
ATOM 1265 O O . HIS A 1 169 ? 152.411 164.121 206.356 1.00 90.79 169 HIS C O 1
ATOM 1272 N N . THR A 1 170 ? 152.650 162.752 204.576 1.00 83.59 170 THR C N 1
ATOM 1273 C CA . THR A 1 170 ? 153.825 163.422 204.028 1.00 81.93 170 THR C CA 1
ATOM 1274 C C . THR A 1 170 ? 153.415 164.087 202.719 1.00 81.59 170 THR C C 1
ATOM 1275 O O . THR A 1 170 ? 153.187 163.405 201.714 1.00 82.82 170 THR C O 1
ATOM 1279 N N . PHE A 1 171 ? 153.320 165.415 202.737 1.00 76.01 171 PHE C N 1
ATOM 1280 C CA . PHE A 1 171 ? 152.867 166.185 201.591 1.00 71.67 171 PHE C CA 1
ATOM 1281 C C . PHE A 1 171 ? 153.940 166.241 200.504 1.00 75.44 171 PHE C C 1
ATOM 1282 O O . PHE A 1 171 ? 155.137 166.183 200.801 1.00 81.12 171 PHE C O 1
ATOM 1290 N N . PRO A 1 172 ? 153.532 166.334 199.237 1.00 72.32 172 PRO C N 1
ATOM 1291 C CA . PRO A 1 172 ? 154.510 166.523 198.160 1.00 69.12 172 PRO C CA 1
ATOM 1292 C C . PRO A 1 172 ? 155.217 167.864 198.279 1.00 74.71 172 PRO C C 1
ATOM 1293 O O . PRO A 1 172 ? 154.652 168.852 198.753 1.00 80.54 172 PRO C O 1
ATOM 1297 N N . ALA A 1 173 ? 156.470 167.889 197.838 1.00 69.27 173 ALA C N 1
ATOM 1298 C CA . ALA A 1 173 ? 157.282 169.092 197.925 1.00 73.06 173 ALA C CA 1
ATOM 1299 C C . ALA A 1 173 ? 156.879 170.102 196.859 1.00 78.88 173 ALA C C 1
ATOM 1300 O O . ALA A 1 173 ? 156.484 169.734 195.749 1.00 82.61 173 ALA C O 1
ATOM 1302 N N . VAL A 1 174 ? 156.980 171.382 197.207 1.00 76.96 174 VAL C N 1
ATOM 1303 C CA . VAL A 1 174 ? 156.686 172.486 196.300 1.00 83.90 174 VAL C CA 1
ATOM 1304 C C . VAL A 1 174 ? 157.978 173.245 196.037 1.00 87.74 174 VAL C C 1
ATOM 1305 O O . VAL A 1 174 ? 158.684 173.629 196.977 1.00 93.77 174 VAL C O 1
ATOM 1309 N N . LEU A 1 175 ? 158.289 173.455 194.760 1.00 86.77 175 LEU C N 1
ATOM 1310 C CA . LEU A 1 175 ? 159.468 174.224 194.384 1.00 84.37 175 LEU C CA 1
ATOM 1311 C C . LEU A 1 175 ? 159.239 175.699 194.690 1.00 86.07 175 LEU C C 1
ATOM 1312 O O . LEU A 1 175 ? 158.337 176.326 194.125 1.00 91.36 175 LEU C O 1
ATOM 1317 N N . GLN A 1 176 ? 160.054 176.252 195.586 1.00 85.87 176 GLN C N 1
ATOM 1318 C CA . GLN A 1 176 ? 159.928 177.648 195.972 1.00 91.04 176 GLN C CA 1
ATOM 1319 C C . GLN A 1 176 ? 160.539 178.556 194.906 1.00 99.30 176 GLN C C 1
ATOM 1320 O O . GLN A 1 176 ? 161.135 178.102 193.925 1.00 99.07 176 GLN C O 1
ATOM 1326 N N . SER A 1 177 ? 160.384 179.867 195.105 1.00 101.66 177 SER C N 1
ATOM 1327 C CA . SER A 1 177 ? 160.991 180.838 194.202 1.00 100.95 177 SER C CA 1
ATOM 1328 C C . SER A 1 177 ? 162.499 180.930 194.386 1.00 101.48 177 SER C C 1
ATOM 1329 O O . SER A 1 177 ? 163.188 181.457 193.506 1.00 105.22 177 SER C O 1
ATOM 1332 N N . SER A 1 178 ? 163.024 180.436 195.508 1.00 97.96 178 SER C N 1
ATOM 1333 C CA . SER A 1 178 ? 164.459 180.426 195.754 1.00 98.59 178 SER C CA 1
ATOM 1334 C C . SER A 1 178 ? 165.181 179.304 195.021 1.00 100.01 178 SER C C 1
ATOM 1335 O O . SER A 1 178 ? 166.416 179.275 195.031 1.00 100.95 178 SER C O 1
ATOM 1338 N N . GLY A 1 179 ? 164.449 178.384 194.392 1.00 93.65 179 GLY C N 1
ATOM 1339 C CA . GLY A 1 179 ? 165.043 177.259 193.706 1.00 90.50 179 GLY C CA 1
ATOM 1340 C C . GLY A 1 179 ? 165.147 175.992 194.526 1.00 88.94 179 GLY C C 1
ATOM 1341 O O . GLY A 1 179 ? 165.463 174.935 193.965 1.00 92.19 179 GLY C O 1
ATOM 1342 N N . LEU A 1 180 ? 164.893 176.060 195.827 1.00 86.50 180 LEU C N 1
ATOM 1343 C CA . LEU A 1 180 ? 164.940 174.901 196.703 1.00 82.36 180 LEU C CA 1
ATOM 1344 C C . LEU A 1 180 ? 163.529 174.394 196.987 1.00 85.31 180 LEU C C 1
ATOM 1345 O O . LEU A 1 180 ? 162.529 175.017 196.625 1.00 89.73 180 LEU C O 1
ATOM 1350 N N . TYR A 1 181 ? 163.459 173.240 197.643 1.00 83.30 181 TYR C N 1
ATOM 1351 C CA . TYR A 1 181 ? 162.199 172.560 197.898 1.00 75.47 181 TYR C CA 1
ATOM 1352 C C . TYR A 1 181 ? 161.855 172.586 199.383 1.00 75.66 181 TYR C C 1
ATOM 1353 O O . TYR A 1 181 ? 162.713 172.803 200.246 1.00 81.63 181 TYR C O 1
ATOM 1362 N N . SER A 1 182 ? 160.575 172.354 199.669 1.00 73.15 182 SER C N 1
ATOM 1363 C CA . SER A 1 182 ? 160.092 172.295 201.040 1.00 72.64 182 SER C CA 1
ATOM 1364 C C . SER A 1 182 ? 158.835 171.439 201.091 1.00 75.83 182 SER C C 1
ATOM 1365 O O . SER A 1 182 ? 158.012 171.477 200.174 1.00 84.14 182 SER C O 1
ATOM 1368 N N . LEU A 1 183 ? 158.700 170.676 202.172 1.00 73.20 183 LEU C N 1
ATOM 1369 C CA . LEU A 1 183 ? 157.518 169.862 202.414 1.00 74.60 183 LEU C CA 1
ATOM 1370 C C . LEU A 1 183 ? 157.254 169.820 203.914 1.00 76.24 183 LEU C C 1
ATOM 1371 O O . LEU A 1 183 ? 158.029 170.343 204.721 1.00 80.63 183 LEU C O 1
ATOM 1376 N N . SER A 1 184 ? 156.141 169.192 204.283 1.00 72.74 184 SER C N 1
ATOM 1377 C CA . SER A 1 184 ? 155.777 169.001 205.677 1.00 73.45 184 SER C CA 1
ATOM 1378 C C . SER A 1 184 ? 155.344 167.559 205.894 1.00 80.64 184 SER C C 1
ATOM 1379 O O . SER A 1 184 ? 154.766 166.926 205.006 1.00 86.78 184 SER C O 1
ATOM 1382 N N . SER A 1 185 ? 155.634 167.042 207.084 1.00 80.76 185 SER C N 1
ATOM 1383 C CA . SER A 1 185 ? 155.211 165.705 207.480 1.00 86.90 185 SER C CA 1
ATOM 1384 C C . SER A 1 185 ? 154.470 165.818 208.801 1.00 91.48 185 SER C C 1
ATOM 1385 O O . SER A 1 185 ? 155.067 166.180 209.819 1.00 97.95 185 SER C O 1
ATOM 1388 N N . VAL A 1 186 ? 153.177 165.512 208.785 1.00 87.11 186 VAL C N 1
ATOM 1389 C CA . VAL A 1 186 ? 152.322 165.683 209.952 1.00 90.88 186 VAL C CA 1
ATOM 1390 C C . VAL A 1 186 ? 151.872 164.320 210.456 1.00 101.30 186 VAL C C 1
ATOM 1391 O O . VAL A 1 186 ? 151.794 163.341 209.704 1.00 103.70 186 VAL C O 1
ATOM 1395 N N . VAL A 1 187 ? 151.582 164.266 211.752 1.00 105.10 187 VAL C N 1
ATOM 1396 C CA . VAL A 1 187 ? 151.105 163.059 212.415 1.00 107.47 187 VAL C CA 1
ATOM 1397 C C . VAL A 1 187 ? 149.938 163.442 213.319 1.00 113.34 187 VAL C C 1
ATOM 1398 O O . VAL A 1 187 ? 149.905 164.543 213.883 1.00 116.31 187 VAL C O 1
ATOM 1402 N N . THR A 1 188 ? 148.955 162.550 213.413 1.00 118.53 188 THR C N 1
ATOM 1403 C CA . THR A 1 188 ? 147.781 162.743 214.255 1.00 123.90 188 THR C CA 1
ATOM 1404 C C . THR A 1 188 ? 147.847 161.765 215.421 1.00 126.86 188 THR C C 1
ATOM 1405 O O . THR A 1 188 ? 147.836 160.547 215.216 1.00 126.31 188 THR C O 1
ATOM 1409 N N . VAL A 1 189 ? 147.909 162.301 216.635 1.00 130.03 189 VAL C N 1
ATOM 1410 C CA . VAL A 1 189 ? 147.962 161.498 217.854 1.00 134.70 189 VAL C CA 1
ATOM 1411 C C . VAL A 1 189 ? 146.879 161.997 218.806 1.00 142.75 189 VAL C C 1
ATOM 1412 O O . VAL A 1 189 ? 146.447 163.153 218.692 1.00 143.61 189 VAL C O 1
ATOM 1416 N N . PRO A 1 190 ? 146.391 161.168 219.728 1.00 144.92 190 PRO C N 1
ATOM 1417 C CA . PRO A 1 190 ? 145.453 161.667 220.740 1.00 145.72 190 PRO C CA 1
ATOM 1418 C C . PRO A 1 190 ? 146.108 162.687 221.659 1.00 145.62 190 PRO C C 1
ATOM 1419 O O . PRO A 1 190 ? 147.326 162.696 221.853 1.00 145.27 190 PRO C O 1
ATOM 1423 N N . SER A 1 191 ? 145.272 163.565 222.220 1.00 147.27 191 SER C N 1
ATOM 1424 C CA . SER A 1 191 ? 145.750 164.657 223.062 1.00 151.20 191 SER C CA 1
ATOM 1425 C C . SER A 1 191 ? 146.361 164.183 224.375 1.00 155.04 191 SER C C 1
ATOM 1426 O O . SER A 1 191 ? 147.036 164.974 225.041 1.00 155.21 191 SER C O 1
ATOM 1429 N N . SER A 1 192 ? 146.131 162.934 224.773 1.00 156.01 192 SER C N 1
ATOM 1430 C CA . SER A 1 192 ? 146.793 162.370 225.939 1.00 154.14 192 SER C CA 1
ATOM 1431 C C . SER A 1 192 ? 148.095 161.658 225.596 1.00 152.92 192 SER C C 1
ATOM 1432 O O . SER A 1 192 ? 148.849 161.307 226.510 1.00 153.69 192 SER C O 1
ATOM 1435 N N . SER A 1 193 ? 148.373 161.433 224.309 1.00 154.07 193 SER C N 1
ATOM 1436 C CA . SER A 1 193 ? 149.591 160.725 223.927 1.00 157.18 193 SER C CA 1
ATOM 1437 C C . SER A 1 193 ? 150.828 161.599 224.095 1.00 154.16 193 SER C C 1
ATOM 1438 O O . SER A 1 193 ? 151.850 161.139 224.618 1.00 151.57 193 SER C O 1
ATOM 1441 N N . LEU A 1 194 ? 150.763 162.855 223.655 1.00 155.54 194 LEU C N 1
ATOM 1442 C CA . LEU A 1 194 ? 151.903 163.748 223.811 1.00 156.72 194 LEU C CA 1
ATOM 1443 C C . LEU A 1 194 ? 152.054 164.160 225.270 1.00 158.55 194 LEU C C 1
ATOM 1444 O O . LEU A 1 194 ? 151.068 164.352 225.987 1.00 156.13 194 LEU C O 1
ATOM 1449 N N . GLY A 1 195 ? 153.305 164.286 225.708 1.00 159.62 195 GLY C N 1
ATOM 1450 C CA . GLY A 1 195 ? 153.636 164.471 227.100 1.00 158.93 195 GLY C CA 1
ATOM 1451 C C . GLY A 1 195 ? 154.088 163.206 227.799 1.00 158.45 195 GLY C C 1
ATOM 1452 O O . GLY A 1 195 ? 154.723 163.289 228.857 1.00 158.06 195 GLY C O 1
ATOM 1453 N N . THR A 1 196 ? 153.775 162.039 227.232 1.00 157.64 196 THR C N 1
ATOM 1454 C CA . THR A 1 196 ? 154.257 160.762 227.733 1.00 157.14 196 THR C CA 1
ATOM 1455 C C . THR A 1 196 ? 155.015 159.956 226.688 1.00 155.05 196 THR C C 1
ATOM 1456 O O . THR A 1 196 ? 155.623 158.938 227.040 1.00 153.80 196 THR C O 1
ATOM 1460 N N . LYS A 1 197 ? 154.999 160.376 225.425 1.00 152.68 197 LYS C N 1
ATOM 1461 C CA . LYS A 1 197 ? 155.674 159.677 224.342 1.00 147.00 197 LYS C CA 1
ATOM 1462 C C . LYS A 1 197 ? 156.513 160.666 223.548 1.00 144.46 197 LYS C C 1
ATOM 1463 O O . LYS A 1 197 ? 156.058 161.771 223.238 1.00 142.72 197 LYS C O 1
ATOM 1469 N N . THR A 1 198 ? 157.738 160.265 223.221 1.00 146.68 198 THR C N 1
ATOM 1470 C CA . THR A 1 198 ? 158.616 161.110 222.429 1.00 149.20 198 THR C CA 1
ATOM 1471 C C . THR A 1 198 ? 158.257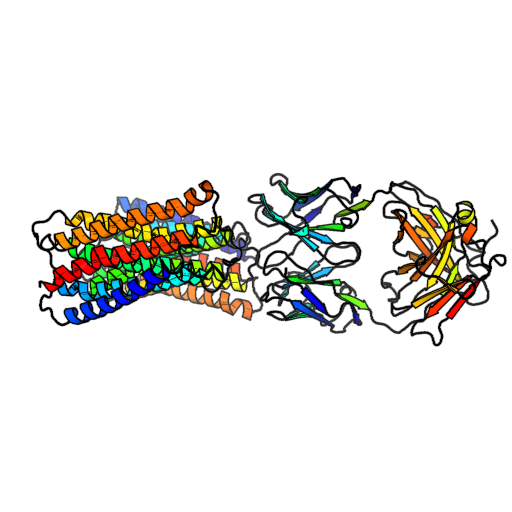 161.017 220.948 1.00 147.81 198 THR C C 1
ATOM 1472 O O . THR A 1 198 ? 157.647 160.049 220.484 1.00 143.28 198 THR C O 1
ATOM 1476 N N . TYR A 1 199 ? 158.630 162.058 220.206 1.00 148.01 199 TYR C N 1
ATOM 1477 C CA . TYR A 1 199 ? 158.351 162.143 218.779 1.00 139.90 199 TYR C CA 1
ATOM 1478 C C . TYR A 1 199 ? 159.567 162.715 218.069 1.00 136.15 199 TYR C C 1
ATOM 1479 O O . TYR A 1 199 ? 160.038 163.799 218.423 1.00 136.77 199 TYR C O 1
ATOM 1488 N N . THR A 1 200 ? 160.070 161.989 217.072 1.00 133.44 200 THR C N 1
ATOM 1489 C CA . THR A 1 200 ? 161.210 162.435 216.285 1.00 134.03 200 THR C CA 1
ATOM 1490 C C . THR A 1 200 ? 160.929 162.195 214.810 1.00 129.88 200 THR C C 1
ATOM 1491 O O . THR A 1 200 ? 160.179 161.286 214.445 1.00 127.34 200 THR C O 1
ATOM 1495 N N . CYS A 1 201 ? 161.539 163.021 213.964 1.00 128.89 201 CYS C N 1
ATOM 1496 C CA . CYS A 1 201 ? 161.415 162.907 212.512 1.00 124.78 201 CYS C CA 1
ATOM 1497 C C . CYS A 1 201 ? 162.774 162.525 211.935 1.00 124.96 201 CYS C C 1
ATOM 1498 O O . CYS A 1 201 ? 163.669 163.367 211.820 1.00 128.16 201 CYS C O 1
ATOM 1501 N N . ASN A 1 202 ? 162.923 161.253 211.575 1.00 122.18 202 ASN C N 1
ATOM 1502 C CA . ASN A 1 202 ? 164.098 160.799 210.845 1.00 123.91 202 ASN C CA 1
ATOM 1503 C C . ASN A 1 202 ? 164.039 161.360 209.431 1.00 118.97 202 ASN C C 1
ATOM 1504 O O . ASN A 1 202 ? 163.136 161.020 208.656 1.00 119.03 202 ASN C O 1
ATOM 1509 N N . VAL A 1 203 ? 164.989 162.237 209.116 1.00 117.55 203 VAL C N 1
ATOM 1510 C CA . VAL A 1 203 ? 165.108 162.887 207.817 1.00 113.53 203 VAL C CA 1
ATOM 1511 C C . VAL A 1 203 ? 166.330 162.307 207.121 1.00 115.56 203 VAL C C 1
ATOM 1512 O O . VAL A 1 203 ? 167.429 162.296 207.689 1.00 121.38 203 VAL C O 1
ATOM 1516 N N . ASP A 1 204 ? 166.143 161.829 205.895 1.00 110.27 204 ASP C N 1
ATOM 1517 C CA . ASP A 1 204 ? 167.106 160.953 205.236 1.00 116.20 204 ASP C CA 1
ATOM 1518 C C . ASP A 1 204 ? 167.410 161.466 203.829 1.00 113.90 204 ASP C C 1
ATOM 1519 O O . ASP A 1 204 ? 167.258 160.756 202.832 1.00 115.44 204 ASP C O 1
ATOM 1524 N N . HIS A 1 205 ? 167.786 162.742 203.729 1.00 110.40 205 HIS C N 1
ATOM 1525 C CA . HIS A 1 205 ? 168.225 163.310 202.457 1.00 108.00 205 HIS C CA 1
ATOM 1526 C C . HIS A 1 205 ? 169.466 162.592 201.937 1.00 113.77 205 HIS C C 1
ATOM 1527 O O . HIS A 1 205 ? 170.551 162.707 202.515 1.00 115.82 205 HIS C O 1
ATOM 1534 N N . LYS A 1 206 ? 169.304 161.844 200.839 1.00 116.36 206 LYS C N 1
ATOM 1535 C CA . LYS A 1 206 ? 170.409 161.036 200.320 1.00 114.90 206 LYS C CA 1
ATOM 1536 C C . LYS A 1 206 ? 171.512 161.850 199.643 1.00 112.35 206 LYS C C 1
ATOM 1537 O O . LYS A 1 206 ? 172.692 161.595 199.944 1.00 115.05 206 LYS C O 1
ATOM 1543 N N . PRO A 1 207 ? 171.240 162.800 198.731 1.00 109.91 207 PRO C N 1
ATOM 1544 C CA . PRO A 1 207 ? 172.359 163.494 198.066 1.00 108.97 207 PRO C CA 1
ATOM 1545 C C . PRO A 1 207 ? 173.188 164.394 198.974 1.00 106.50 207 PRO C C 1
ATOM 1546 O O . PRO A 1 207 ? 174.237 164.878 198.535 1.00 106.10 207 PRO C O 1
ATOM 1550 N N . SER A 1 208 ? 172.765 164.642 200.214 1.00 108.52 208 SER C N 1
ATOM 1551 C CA . SER A 1 208 ? 173.549 165.433 201.149 1.00 112.42 208 SER C CA 1
ATOM 1552 C C . SER A 1 208 ? 174.034 164.648 202.359 1.00 118.00 208 SER C C 1
ATOM 1553 O O . SER A 1 208 ? 174.857 165.177 203.117 1.00 118.78 208 SER C O 1
ATOM 1556 N N . ASN A 1 209 ? 173.563 163.408 202.547 1.00 119.98 209 ASN C N 1
ATOM 1557 C CA . ASN A 1 209 ? 173.912 162.556 203.691 1.00 120.02 209 ASN C CA 1
ATOM 1558 C C . ASN A 1 209 ? 173.621 163.259 205.018 1.00 119.94 209 ASN C C 1
ATOM 1559 O O . ASN A 1 209 ? 174.453 163.293 205.927 1.00 125.02 209 ASN C O 1
ATOM 1564 N N . THR A 1 210 ? 172.422 163.824 205.122 1.00 116.88 210 THR C N 1
ATOM 1565 C CA . THR A 1 210 ? 172.035 164.655 206.256 1.00 121.85 210 THR C CA 1
ATOM 1566 C C . THR A 1 210 ? 170.950 163.956 207.063 1.00 121.56 210 THR C C 1
ATOM 1567 O O . THR A 1 210 ? 169.895 163.607 206.522 1.00 120.32 210 THR C O 1
ATOM 1571 N N . LYS A 1 211 ? 171.213 163.754 208.353 1.00 122.90 211 LYS C N 1
ATOM 1572 C CA . LYS A 1 211 ? 170.224 163.271 209.308 1.00 122.96 211 LYS C CA 1
ATOM 1573 C C . LYS A 1 211 ? 170.111 164.290 210.432 1.00 124.04 211 LYS C C 1
ATOM 1574 O O . LYS A 1 211 ? 171.127 164.719 210.988 1.00 125.27 211 LYS C O 1
ATOM 1580 N N . VAL A 1 212 ? 168.881 164.676 210.763 1.00 122.28 212 VAL C N 1
ATOM 1581 C CA . VAL A 1 212 ? 168.616 165.733 211.732 1.00 126.30 212 VAL C CA 1
ATOM 1582 C C . VAL A 1 212 ? 168.001 165.177 213.013 1.00 128.85 212 VAL C C 1
ATOM 1583 O O . VAL A 1 212 ? 168.471 165.476 214.113 1.00 131.64 212 VAL C O 1
ATOM 1587 N N . ASP A 1 213 ? 166.943 164.366 212.881 1.00 124.46 213 ASP C N 1
ATOM 1588 C CA . ASP A 1 213 ? 166.230 163.745 214.005 1.00 128.94 213 ASP C CA 1
ATOM 1589 C C . ASP A 1 213 ? 165.700 164.793 214.987 1.00 128.25 213 ASP C C 1
ATOM 1590 O O . ASP A 1 213 ? 165.950 164.734 216.193 1.00 129.08 213 ASP C O 1
ATOM 1595 N N . LYS A 1 214 ? 164.963 165.765 214.455 1.00 125.80 214 LYS C N 1
ATOM 1596 C CA . LYS A 1 214 ? 164.409 166.828 215.284 1.00 125.45 214 LYS C CA 1
ATOM 1597 C C . LYS A 1 214 ? 163.243 166.308 216.117 1.00 130.79 214 LYS C C 1
ATOM 1598 O O . LYS A 1 214 ? 162.382 165.574 215.624 1.00 131.75 214 LYS C O 1
ATOM 1604 N N . ARG A 1 215 ? 163.217 166.696 217.390 1.00 132.72 215 ARG C N 1
ATOM 1605 C CA . ARG A 1 215 ? 162.187 166.264 218.326 1.00 131.15 215 ARG C CA 1
ATOM 1606 C C . ARG A 1 215 ? 161.153 167.372 218.490 1.00 130.37 215 ARG C C 1
ATOM 1607 O O . ARG A 1 215 ? 161.513 168.539 218.675 1.00 130.40 215 ARG C O 1
ATOM 1615 N N . VAL A 1 216 ? 159.875 167.004 218.420 1.00 132.21 216 VAL C N 1
ATOM 1616 C CA . VAL A 1 216 ? 158.769 167.955 218.432 1.00 134.34 216 VAL C CA 1
ATOM 1617 C C . VAL A 1 216 ? 158.055 167.876 219.773 1.00 140.35 216 VAL C C 1
ATOM 1618 O O . VAL A 1 216 ? 157.617 166.797 220.191 1.00 139.33 216 VAL C O 1
ATOM 1622 N N . GLU A 1 217 ? 157.939 169.021 220.443 1.00 144.69 217 GLU C N 1
ATOM 1623 C CA . GLU A 1 217 ? 157.108 169.149 221.631 1.00 149.10 217 GLU C CA 1
ATOM 1624 C C . GLU A 1 217 ? 156.658 170.598 221.748 1.00 154.19 217 GLU C C 1
ATOM 1625 O O . GLU A 1 217 ? 157.249 171.502 221.151 1.00 153.81 217 GLU C O 1
ATOM 1631 N N . SER A 1 218 ? 155.596 170.809 222.521 1.00 157.40 218 SER C N 1
ATOM 1632 C CA . SER A 1 218 ? 154.985 172.130 222.651 1.00 159.84 218 SER C CA 1
ATOM 1633 C C . SER A 1 218 ? 155.843 172.986 223.576 1.00 168.60 218 SER C C 1
ATOM 1634 O O . SER A 1 218 ? 155.791 172.838 224.799 1.00 171.45 218 SER C O 1
ATOM 1637 N N . LYS A 1 219 ? 156.629 173.878 222.978 1.00 170.73 219 LYS C N 1
ATOM 1638 C CA . LYS A 1 219 ? 157.499 174.859 223.647 1.00 171.83 219 LYS C CA 1
ATOM 1639 C C . LYS A 1 219 ? 158.509 174.043 224.480 1.00 176.95 219 LYS C C 1
ATOM 1640 O O . LYS A 1 219 ? 158.942 172.970 224.037 1.00 175.34 219 LYS C O 1
ATOM 1646 N N . TYR A 1 220 ? 158.900 174.522 225.659 1.00 182.54 220 TYR C N 1
ATOM 1647 C CA . TYR A 1 220 ? 159.781 173.853 226.629 1.00 183.93 220 TYR C CA 1
ATOM 1648 C C . TYR A 1 220 ? 161.144 173.608 225.971 1.00 183.78 220 TYR C C 1
ATOM 1649 O O . TYR A 1 220 ? 161.579 174.383 225.109 1.00 180.69 220 TYR C O 1
ATOM 1658 N N . GLY A 1 221 ? 161.827 172.539 226.367 1.00 184.94 221 GLY C N 1
ATOM 1659 C CA . GLY A 1 221 ? 163.150 172.235 225.852 1.00 185.55 221 GLY C CA 1
ATOM 1660 C C . GLY A 1 221 ? 163.177 171.693 224.434 1.00 185.35 221 GLY C C 1
ATOM 1661 O O . GLY A 1 221 ? 164.178 171.123 223.999 1.00 183.49 221 GLY C O 1
ATOM 1662 N N . ASP B 2 1 ? 149.400 170.614 164.012 1.00 108.04 1 ASP D N 1
ATOM 1663 C CA . ASP B 2 1 ? 149.212 169.376 164.759 1.00 102.33 1 ASP D CA 1
ATOM 1664 C C . ASP B 2 1 ? 147.730 169.056 164.921 1.00 101.58 1 ASP D C 1
ATOM 1665 O O . ASP B 2 1 ? 146.870 169.821 164.485 1.00 103.01 1 ASP D O 1
ATOM 1670 N N . ILE B 2 2 ? 147.439 167.920 165.549 1.00 92.22 2 ILE D N 1
ATOM 1671 C CA . ILE B 2 2 ? 146.073 167.475 165.798 1.00 83.87 2 ILE D CA 1
ATOM 1672 C C . ILE B 2 2 ? 145.822 167.548 167.297 1.00 82.39 2 ILE D C 1
ATOM 1673 O O . ILE B 2 2 ? 146.468 166.838 168.076 1.00 84.62 2 ILE D O 1
ATOM 1678 N N . GLN B 2 3 ? 144.885 168.401 167.702 1.00 84.44 3 GLN D N 1
ATOM 1679 C CA . GLN B 2 3 ? 144.541 168.533 169.110 1.00 84.23 3 GLN D CA 1
ATOM 1680 C C . GLN B 2 3 ? 143.592 167.418 169.530 1.00 82.28 3 GLN D C 1
ATOM 1681 O O . GLN B 2 3 ? 142.645 167.084 168.814 1.00 84.65 3 GLN D O 1
ATOM 1687 N N . MET B 2 4 ? 143.854 166.844 170.703 1.00 76.72 4 MET D N 1
ATOM 1688 C CA . MET B 2 4 ? 143.148 165.659 171.180 1.00 75.12 4 MET D CA 1
ATOM 1689 C C . MET B 2 4 ? 142.621 165.970 172.575 1.00 78.82 4 MET D C 1
ATOM 1690 O O . MET B 2 4 ? 143.386 165.964 173.545 1.00 85.52 4 MET D O 1
ATOM 1695 N N . THR B 2 5 ? 141.322 166.236 172.679 1.00 76.09 5 THR D N 1
ATOM 1696 C CA . THR B 2 5 ? 140.714 166.771 173.892 1.00 74.43 5 THR D CA 1
ATOM 1697 C C . THR B 2 5 ? 139.950 165.674 174.623 1.00 76.12 5 THR D C 1
ATOM 1698 O O . THR B 2 5 ? 139.140 164.966 174.016 1.00 83.17 5 THR D O 1
ATOM 1702 N N . GLN B 2 6 ? 140.206 165.541 175.922 1.00 71.93 6 GLN D N 1
ATOM 1703 C CA . GLN B 2 6 ? 139.530 164.562 176.760 1.00 69.34 6 GLN D CA 1
ATOM 1704 C C . GLN B 2 6 ? 138.395 165.213 177.540 1.00 75.44 6 GLN D C 1
ATOM 1705 O O . GLN B 2 6 ? 138.421 166.411 177.832 1.00 84.82 6 GLN D O 1
ATOM 1711 N N . SER B 2 7 ? 137.389 164.402 177.874 1.00 72.33 7 SER D N 1
ATOM 1712 C CA . SER B 2 7 ? 136.270 164.856 178.669 1.00 73.20 7 SER D CA 1
ATOM 1713 C C . SER B 2 7 ? 135.751 163.694 179.506 1.00 76.34 7 SER D C 1
ATOM 1714 O O . SER B 2 7 ? 135.528 162.596 178.961 1.00 79.18 7 SER D O 1
ATOM 1717 N N . PRO B 2 8 ? 135.570 163.889 180.818 1.00 77.40 8 PRO D N 1
ATOM 1718 C CA . PRO B 2 8 ? 135.906 165.091 181.591 1.00 79.76 8 PRO D CA 1
ATOM 1719 C C . PRO B 2 8 ? 137.357 165.073 182.057 1.00 78.62 8 PRO D C 1
ATOM 1720 O O . PRO B 2 8 ? 138.059 164.086 181.861 1.00 80.57 8 PRO D O 1
ATOM 1724 N N . SER B 2 9 ? 137.836 166.164 182.660 1.00 79.33 9 SER D N 1
ATOM 1725 C CA . SER B 2 9 ? 139.203 166.188 183.171 1.00 80.51 9 SER D CA 1
ATOM 1726 C C . SER B 2 9 ? 139.371 165.263 184.370 1.00 78.16 9 SER D C 1
ATOM 1727 O O . SER B 2 9 ? 140.443 164.673 184.550 1.00 78.10 9 SER D O 1
ATOM 1730 N N . SER B 2 10 ? 138.333 165.123 185.192 1.00 77.41 10 SER D N 1
ATOM 1731 C CA . SER B 2 10 ? 138.367 164.228 186.339 1.00 75.42 10 SER D CA 1
ATOM 1732 C C . SER B 2 10 ? 136.939 163.890 186.738 1.00 77.50 10 SER D C 1
ATOM 1733 O O . SER B 2 10 ? 136.081 164.774 186.792 1.00 83.72 10 SER D O 1
ATOM 1736 N N . LEU B 2 11 ? 136.693 162.610 187.011 1.00 75.46 11 LEU D N 1
ATOM 1737 C CA . LEU B 2 11 ? 135.392 162.157 187.479 1.00 79.57 11 LEU D CA 1
ATOM 1738 C C . LEU B 2 11 ? 135.594 161.210 188.653 1.00 80.49 11 LEU D C 1
ATOM 1739 O O . LEU B 2 11 ? 136.646 160.580 188.788 1.00 79.79 11 LEU D O 1
ATOM 1744 N N . SER B 2 12 ? 134.575 161.116 189.502 1.00 82.94 12 SER D N 1
ATOM 1745 C CA . SER B 2 12 ? 134.607 160.265 190.682 1.00 82.95 12 SER D CA 1
ATOM 1746 C C . SER B 2 12 ? 133.585 159.143 190.549 1.00 85.86 12 SER D C 1
ATOM 1747 O O . SER B 2 12 ? 132.476 159.356 190.048 1.00 91.55 12 SER D O 1
ATOM 1750 N N . ALA B 2 13 ? 133.966 157.951 191.000 1.00 81.88 13 ALA D N 1
ATOM 1751 C CA . ALA B 2 13 ? 133.093 156.786 190.950 1.00 83.42 13 ALA D CA 1
ATOM 1752 C C . ALA B 2 13 ? 133.528 155.810 192.036 1.00 84.54 13 ALA D C 1
ATOM 1753 O O . ALA B 2 13 ? 134.509 156.040 192.749 1.00 88.41 13 ALA D O 1
ATOM 1755 N N . SER B 2 14 ? 132.788 154.714 192.157 1.00 83.25 14 SER D N 1
ATOM 1756 C CA . SER B 2 14 ? 133.025 153.699 193.175 1.00 85.32 14 SER D CA 1
ATOM 1757 C C . SER B 2 14 ? 133.374 152.370 192.512 1.00 85.25 14 SER D C 1
ATOM 1758 O O . SER B 2 14 ? 133.386 152.241 191.286 1.00 89.16 14 SER D O 1
ATOM 1761 N N . VAL B 2 15 ? 133.663 151.373 193.349 1.00 82.15 15 VAL D N 1
ATOM 1762 C CA . VAL B 2 15 ? 134.021 150.049 192.854 1.00 84.48 15 VAL D CA 1
ATOM 1763 C C . VAL B 2 15 ? 132.774 149.354 192.325 1.00 90.14 15 VAL D C 1
ATOM 1764 O O . VAL B 2 15 ? 131.752 149.262 193.018 1.00 96.66 15 VAL D O 1
ATOM 1768 N N . GLY B 2 16 ? 132.853 148.861 191.090 1.00 89.71 16 GLY D N 1
ATOM 1769 C CA . GLY B 2 16 ? 131.733 148.227 190.429 1.00 88.38 16 GLY D CA 1
ATOM 1770 C C . GLY B 2 16 ? 130.928 149.142 189.533 1.00 89.34 16 GLY D C 1
ATOM 1771 O O . GLY B 2 16 ? 130.027 148.660 188.834 1.00 92.58 16 GLY D O 1
ATOM 1772 N N . ASP B 2 17 ? 131.223 150.438 189.531 1.00 88.71 17 ASP D N 1
ATOM 1773 C CA . ASP B 2 17 ? 130.516 151.389 188.690 1.00 91.87 17 ASP D CA 1
ATOM 1774 C C . ASP B 2 17 ? 131.079 151.340 187.270 1.00 92.14 17 ASP D C 1
ATOM 1775 O O . ASP B 2 17 ? 132.209 150.905 187.034 1.00 93.10 17 ASP D O 1
ATOM 1780 N N . ARG B 2 18 ? 130.268 151.788 186.316 1.00 89.25 18 ARG D N 1
ATOM 1781 C CA . ARG B 2 18 ? 130.649 151.850 184.912 1.00 84.09 18 ARG D CA 1
ATOM 1782 C C . ARG B 2 18 ? 130.921 153.300 184.534 1.00 86.46 18 ARG D C 1
ATOM 1783 O O . ARG B 2 18 ? 130.091 154.177 184.793 1.00 87.47 18 ARG D O 1
ATOM 1791 N N . VAL B 2 19 ? 132.083 153.549 183.925 1.00 87.49 19 VAL D N 1
ATOM 1792 C CA . VAL B 2 19 ? 132.515 154.902 183.603 1.00 83.19 19 VAL D CA 1
ATOM 1793 C C . VAL B 2 19 ? 132.883 154.987 182.127 1.00 76.10 19 VAL D C 1
ATOM 1794 O O . VAL B 2 19 ? 133.255 153.997 181.492 1.00 79.44 19 VAL D O 1
ATOM 1798 N N . THR B 2 20 ? 132.782 156.204 181.592 1.00 71.67 20 THR D N 1
ATOM 1799 C CA . THR B 2 20 ? 133.006 156.475 180.179 1.00 74.34 20 THR D CA 1
ATOM 1800 C C . THR B 2 20 ? 133.838 157.741 180.033 1.00 76.93 20 THR D C 1
ATOM 1801 O O . THR B 2 20 ? 133.489 158.783 180.594 1.00 81.04 20 THR D O 1
ATOM 1805 N N . ILE B 2 21 ? 134.934 157.644 179.281 1.00 72.36 21 ILE D N 1
ATOM 1806 C CA . ILE B 2 21 ? 135.818 158.769 178.992 1.00 67.93 21 ILE D CA 1
ATOM 1807 C C . ILE B 2 21 ? 135.758 159.036 177.495 1.00 67.43 21 ILE D C 1
ATOM 1808 O O . ILE B 2 21 ? 135.915 158.109 176.689 1.00 74.25 21 ILE D O 1
ATOM 1813 N N . THR B 2 22 ? 135.538 160.295 177.118 1.00 65.94 22 THR D N 1
ATOM 1814 C CA . THR B 2 22 ? 135.347 160.673 175.724 1.00 64.69 22 THR D CA 1
ATOM 1815 C C . 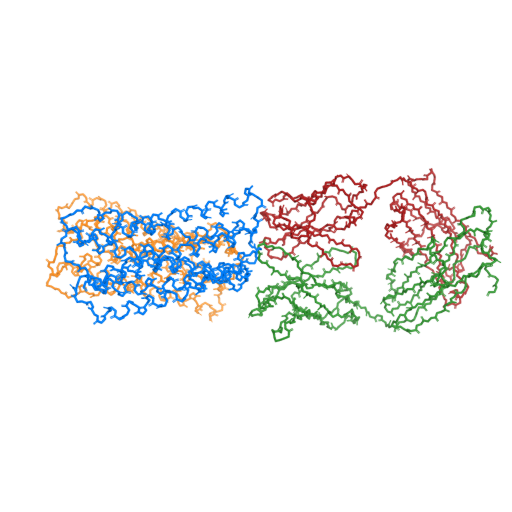THR B 2 22 ? 136.569 161.431 175.221 1.00 69.73 22 THR D C 1
ATOM 1816 O O . THR B 2 22 ? 137.053 162.349 175.889 1.00 78.66 22 THR D O 1
ATOM 1820 N N . CYS B 2 23 ? 137.068 161.043 174.051 1.00 67.55 23 CYS D N 1
ATOM 1821 C CA . CYS B 2 23 ? 138.182 161.717 173.403 1.00 67.31 23 CYS D CA 1
ATOM 1822 C C . CYS B 2 23 ? 137.738 162.241 172.043 1.00 74.41 23 CYS D C 1
ATOM 1823 O O . CYS B 2 23 ? 137.085 161.530 171.270 1.00 82.22 23 CYS D O 1
ATOM 1826 N N . LYS B 2 24 ? 138.090 163.493 171.759 1.00 74.83 24 LYS D N 1
ATOM 1827 C CA . LYS B 2 24 ? 137.671 164.173 170.542 1.00 77.04 24 LYS D CA 1
ATOM 1828 C C . LYS B 2 24 ? 138.900 164.674 169.801 1.00 77.74 24 LYS D C 1
ATOM 1829 O O . LYS B 2 24 ? 139.784 165.293 170.402 1.00 78.92 24 LYS D O 1
ATOM 1835 N N . ALA B 2 25 ? 138.953 164.404 168.500 1.00 78.11 25 ALA D N 1
ATOM 1836 C CA . ALA B 2 25 ? 140.069 164.804 167.657 1.00 76.92 25 ALA D CA 1
ATOM 1837 C C . ALA B 2 25 ? 139.679 165.999 166.798 1.00 82.56 25 ALA D C 1
ATOM 1838 O O . ALA B 2 25 ? 138.551 166.079 166.302 1.00 85.04 25 ALA D O 1
ATOM 1840 N N . SER B 2 26 ? 140.620 166.934 166.638 1.00 80.76 26 SER D N 1
ATOM 1841 C CA . SER B 2 26 ? 140.372 168.103 165.798 1.00 81.50 26 SER D CA 1
ATOM 1842 C C . SER B 2 26 ? 140.230 167.714 164.332 1.00 85.81 26 SER D C 1
ATOM 1843 O O . SER B 2 26 ? 139.364 168.241 163.625 1.00 90.41 26 SER D O 1
ATOM 1846 N N . GLN B 2 27 ? 141.067 166.796 163.859 1.00 84.29 27 GLN D N 1
ATOM 1847 C CA . GLN B 2 27 ? 141.021 166.307 162.490 1.00 80.30 27 GLN D CA 1
ATOM 1848 C C . GLN B 2 27 ? 140.577 164.850 162.468 1.00 83.91 27 GLN D C 1
ATOM 1849 O O . GLN B 2 27 ? 140.500 164.179 163.499 1.00 89.09 27 GLN D O 1
ATOM 1855 N N . ASN B 2 28 ? 140.289 164.362 161.264 1.00 84.45 28 ASN D N 1
ATOM 1856 C CA . ASN B 2 28 ? 139.885 162.974 161.080 1.00 82.42 28 ASN D CA 1
ATOM 1857 C C . ASN B 2 28 ? 141.105 162.072 161.222 1.00 80.51 28 ASN D C 1
ATOM 1858 O O . ASN B 2 28 ? 142.032 162.139 160.408 1.00 82.23 28 ASN D O 1
ATOM 1863 N N . VAL B 2 29 ? 141.106 161.233 162.253 1.00 76.07 29 VAL D N 1
ATOM 1864 C CA . VAL B 2 29 ? 142.223 160.344 162.537 1.00 75.92 29 VAL D CA 1
ATOM 1865 C C . VAL B 2 29 ? 141.837 158.881 162.325 1.00 72.85 29 VAL D C 1
ATOM 1866 O O . VAL B 2 29 ? 142.529 157.985 162.811 1.00 72.99 29 VAL D O 1
ATOM 1870 N N . ALA B 2 30 ? 140.739 158.639 161.597 1.00 71.88 30 ALA D N 1
ATOM 1871 C CA . ALA B 2 30 ? 140.201 157.311 161.303 1.00 68.90 30 ALA D CA 1
ATOM 1872 C C . ALA B 2 30 ? 139.963 156.505 162.574 1.00 68.08 30 ALA D C 1
ATOM 1873 O O . ALA B 2 30 ? 139.108 156.862 163.390 1.00 72.63 30 ALA D O 1
ATOM 1875 N N . THR B 2 31 ? 140.707 155.410 162.744 1.00 62.34 31 THR D N 1
ATOM 1876 C CA . THR B 2 31 ? 140.644 154.594 163.952 1.00 61.13 31 THR D CA 1
ATOM 1877 C C . THR B 2 31 ? 142.009 154.463 164.620 1.00 60.63 31 THR D C 1
ATOM 1878 O O . THR B 2 31 ? 142.215 153.549 165.423 1.00 59.89 31 THR D O 1
ATOM 1882 N N . HIS B 2 32 ? 142.944 155.360 164.309 1.00 60.11 32 HIS D N 1
ATOM 1883 C CA . HIS B 2 32 ? 144.317 155.261 164.805 1.00 54.96 32 HIS D CA 1
ATOM 1884 C C . HIS B 2 32 ? 144.429 155.954 166.164 1.00 54.34 32 HIS D C 1
ATOM 1885 O O . HIS B 2 32 ? 145.137 156.946 166.342 1.00 58.79 32 HIS D O 1
ATOM 1892 N N . VAL B 2 33 ? 143.708 155.404 167.140 1.00 52.48 33 VAL D N 1
ATOM 1893 C CA . VAL B 2 33 ? 143.682 155.939 168.497 1.00 50.26 33 VAL D CA 1
ATOM 1894 C C . VAL B 2 33 ? 143.983 154.816 169.480 1.00 49.16 33 VAL D C 1
ATOM 1895 O O . VAL B 2 33 ? 143.377 153.742 169.412 1.00 54.09 33 VAL D O 1
ATOM 1899 N N . GLY B 2 34 ? 144.928 155.065 170.379 1.00 48.86 34 GLY D N 1
ATOM 1900 C CA . GLY B 2 34 ? 145.199 154.180 171.490 1.00 45.78 34 GLY D CA 1
ATOM 1901 C C . GLY B 2 34 ? 144.853 154.805 172.826 1.00 45.37 34 GLY D C 1
ATOM 1902 O O . GLY B 2 34 ? 144.755 156.028 172.952 1.00 49.88 34 GLY D O 1
ATOM 1903 N N . TRP B 2 35 ? 144.660 153.959 173.830 1.00 46.34 35 TRP D N 1
ATOM 1904 C CA . TRP B 2 35 ? 144.359 154.380 175.191 1.00 44.30 35 TRP D CA 1
ATOM 1905 C C . TRP B 2 35 ? 145.387 153.784 176.138 1.00 46.20 35 TRP D C 1
ATOM 1906 O O . TRP B 2 35 ? 145.672 152.583 176.069 1.00 48.47 35 TRP D O 1
ATOM 1917 N N . TYR B 2 36 ? 145.922 154.624 177.026 1.00 45.45 36 TYR D N 1
ATOM 1918 C CA . TYR B 2 36 ? 146.945 154.229 177.984 1.00 43.02 36 TYR D CA 1
ATOM 1919 C C . TYR B 2 36 ? 146.500 154.569 179.399 1.00 45.38 36 TYR D C 1
ATOM 1920 O O . TYR B 2 36 ? 145.730 155.508 179.618 1.00 53.33 36 TYR D O 1
ATOM 1929 N N . GLN B 2 37 ? 147.012 153.800 180.360 1.00 45.17 37 GLN D N 1
ATOM 1930 C CA . GLN B 2 37 ? 146.748 154.006 181.779 1.00 49.74 37 GLN D CA 1
ATOM 1931 C C . GLN B 2 37 ? 148.063 154.251 182.504 1.00 53.25 37 GLN D C 1
ATOM 1932 O O . GLN B 2 37 ? 149.012 153.476 182.353 1.00 62.58 37 GLN D O 1
ATOM 1938 N N . GLN B 2 38 ? 148.117 155.328 183.287 1.00 53.56 38 GLN D N 1
ATOM 1939 C CA . GLN B 2 38 ? 149.303 155.696 184.048 1.00 57.10 38 GLN D CA 1
ATOM 1940 C C . GLN B 2 38 ? 148.928 155.897 185.508 1.00 64.29 38 GLN D C 1
ATOM 1941 O O . GLN B 2 38 ? 147.957 156.597 185.814 1.00 67.38 38 GLN D O 1
ATOM 1947 N N . LYS B 2 39 ? 149.704 155.278 186.401 1.00 66.12 39 LYS D N 1
ATOM 1948 C CA . LYS B 2 39 ? 149.722 155.370 187.850 1.00 71.12 39 LYS D CA 1
ATOM 1949 C C . LYS B 2 39 ? 150.761 156.395 188.294 1.00 78.26 39 LYS D C 1
ATOM 1950 O O . LYS B 2 39 ? 151.715 156.670 187.560 1.00 78.89 39 LYS D O 1
ATOM 1956 N N . PRO B 2 40 ? 150.603 157.001 189.474 1.00 82.48 40 PRO D N 1
ATOM 1957 C CA . PRO B 2 40 ? 151.587 157.996 189.935 1.00 81.16 40 PRO D CA 1
ATOM 1958 C C . PRO B 2 40 ? 152.942 157.356 190.203 1.00 81.58 40 PRO D C 1
ATOM 1959 O O . PRO B 2 40 ? 153.056 156.419 190.996 1.00 81.30 40 PRO D O 1
ATOM 1963 N N . GLY B 2 41 ? 153.971 157.874 189.536 1.00 79.45 41 GLY D N 1
ATOM 1964 C CA . GLY B 2 41 ? 155.324 157.389 189.700 1.00 81.52 41 GLY D CA 1
ATOM 1965 C C . GLY B 2 41 ? 155.735 156.267 188.772 1.00 82.00 41 GLY D C 1
ATOM 1966 O O . GLY B 2 41 ? 156.898 155.848 188.815 1.00 88.83 41 GLY D O 1
ATOM 1967 N N . LYS B 2 42 ? 154.828 155.766 187.936 1.00 78.02 42 LYS D N 1
ATOM 1968 C CA . LYS B 2 42 ? 155.123 154.664 187.034 1.00 73.49 42 LYS D CA 1
ATOM 1969 C C . LYS B 2 42 ? 154.885 155.080 185.588 1.00 72.04 42 LYS D C 1
ATOM 1970 O O . LYS B 2 42 ? 154.227 156.085 185.304 1.00 69.13 42 LYS D O 1
ATOM 1976 N N . ALA B 2 43 ? 155.441 154.286 184.676 1.00 69.57 43 ALA D N 1
ATOM 1977 C CA . ALA B 2 43 ? 155.285 154.522 183.253 1.00 57.69 43 ALA D CA 1
ATOM 1978 C C . ALA B 2 43 ? 153.852 154.222 182.815 1.00 61.20 43 ALA D C 1
ATOM 1979 O O . ALA B 2 43 ? 153.138 153.467 183.478 1.00 67.35 43 ALA D O 1
ATOM 1981 N N . PRO B 2 44 ? 153.397 154.833 181.716 1.00 56.94 44 PRO D N 1
ATOM 1982 C CA . PRO B 2 44 ? 152.073 154.489 181.182 1.00 51.92 44 PRO D CA 1
ATOM 1983 C C . PRO B 2 44 ? 151.999 153.034 180.742 1.00 52.13 44 PRO D C 1
ATOM 1984 O O . PRO B 2 44 ? 152.968 152.459 180.242 1.00 56.18 44 PRO D O 1
ATOM 1988 N N . LYS B 2 45 ? 150.825 152.441 180.938 1.00 53.26 45 LYS D N 1
ATOM 1989 C CA . LYS B 2 45 ? 150.567 151.050 180.597 1.00 51.55 45 LYS D CA 1
ATOM 1990 C C . LYS B 2 45 ? 149.606 150.985 179.418 1.00 51.24 45 LYS D C 1
ATOM 1991 O O . LYS B 2 45 ? 148.650 151.763 179.343 1.00 53.99 45 LYS D O 1
ATOM 1997 N N . ARG B 2 46 ? 149.866 150.059 178.500 1.00 52.02 46 ARG D N 1
ATOM 1998 C CA . ARG B 2 46 ? 149.016 149.906 177.327 1.00 49.53 46 ARG D CA 1
ATOM 1999 C C . ARG B 2 46 ? 147.645 149.358 177.716 1.00 50.72 46 ARG D C 1
ATOM 2000 O O . ARG B 2 46 ? 147.527 148.453 178.548 1.00 57.26 46 ARG D O 1
ATOM 2008 N N . LEU B 2 47 ? 146.596 149.959 177.155 1.00 44.97 47 LEU D N 1
ATOM 2009 C CA . LEU B 2 47 ? 145.253 149.400 177.264 1.00 48.67 47 LEU D CA 1
ATOM 2010 C C . LEU B 2 47 ? 144.649 149.083 175.903 1.00 50.37 47 LEU D C 1
ATOM 2011 O O . LEU B 2 47 ? 144.245 147.940 175.666 1.00 54.06 47 LEU D O 1
ATOM 2016 N N . ILE B 2 48 ? 144.582 150.057 174.996 1.00 50.01 48 ILE D N 1
ATOM 2017 C CA . ILE B 2 48 ? 143.825 149.929 173.754 1.00 46.32 48 ILE D CA 1
ATOM 2018 C C . ILE B 2 48 ? 144.693 150.391 172.593 1.00 49.34 48 ILE D C 1
ATOM 2019 O O . ILE B 2 48 ? 145.369 151.419 172.690 1.00 54.38 48 ILE D O 1
ATOM 2024 N N . TYR B 2 49 ? 144.669 149.639 171.494 1.00 49.97 49 TYR D N 1
ATOM 2025 C CA . TYR B 2 49 ? 145.204 150.105 170.223 1.00 48.67 49 TYR D CA 1
ATOM 2026 C C . TYR B 2 49 ? 144.132 149.968 169.150 1.00 52.91 49 TYR D C 1
ATOM 2027 O O . TYR B 2 49 ? 143.229 149.135 169.268 1.00 61.29 49 TYR D O 1
ATOM 2036 N N . SER B 2 50 ? 144.233 150.818 168.121 1.00 51.22 50 SER D N 1
ATOM 2037 C CA . SER B 2 50 ? 143.298 150.853 166.991 1.00 54.04 50 SER D CA 1
ATOM 2038 C C . SER B 2 50 ? 141.856 151.121 167.433 1.00 56.19 50 SER D C 1
ATOM 2039 O O . SER B 2 50 ? 140.906 150.732 166.747 1.00 64.71 50 SER D O 1
ATOM 2042 N N . ALA B 2 51 ? 141.691 151.748 168.606 1.00 56.52 51 ALA D N 1
ATOM 2043 C CA . ALA B 2 51 ? 140.442 152.322 169.108 1.00 53.22 51 ALA D CA 1
ATOM 2044 C C . ALA B 2 51 ? 139.376 151.286 169.457 1.00 59.00 51 ALA D C 1
ATOM 2045 O O . ALA B 2 51 ? 138.265 151.655 169.856 1.00 69.29 51 ALA D O 1
ATOM 2047 N N . SER B 2 52 ? 139.678 150.000 169.277 1.00 61.53 52 SER D N 1
ATOM 2048 C CA . SER B 2 52 ? 138.753 148.947 169.671 1.00 58.94 52 SER D CA 1
ATOM 2049 C C . SER B 2 52 ? 139.420 147.625 170.026 1.00 63.26 52 SER D C 1
ATOM 2050 O O . SER B 2 52 ? 138.705 146.666 170.336 1.00 70.41 52 SER D O 1
ATOM 2053 N N . TYR B 2 53 ? 140.746 147.539 169.995 1.00 54.53 53 TYR D N 1
ATOM 2054 C CA . TYR B 2 53 ? 141.459 146.288 170.205 1.00 49.27 53 TYR D CA 1
ATOM 2055 C C . TYR B 2 53 ? 142.186 146.331 171.540 1.00 52.29 53 TYR D C 1
ATOM 2056 O O . TYR B 2 53 ? 142.708 147.375 171.941 1.00 59.24 53 TYR D O 1
ATOM 2065 N N . ARG B 2 54 ? 142.212 145.194 172.224 1.00 57.74 54 ARG D N 1
ATOM 2066 C CA . ARG B 2 54 ? 142.869 145.069 173.515 1.00 52.35 54 ARG D CA 1
ATOM 2067 C C . ARG B 2 54 ? 144.202 144.350 173.361 1.00 58.24 54 ARG D C 1
ATOM 2068 O O . ARG B 2 54 ? 144.320 143.395 172.587 1.00 64.13 54 ARG D O 1
ATOM 2076 N N . TYR B 2 55 ? 145.204 144.815 174.102 1.00 57.39 55 TYR D N 1
ATOM 2077 C CA . TYR B 2 55 ? 146.482 144.125 174.132 1.00 56.13 55 TYR D CA 1
ATOM 2078 C C . TYR B 2 55 ? 146.367 142.831 174.934 1.00 66.24 55 TYR D C 1
ATOM 2079 O O . TYR B 2 55 ? 145.396 142.597 175.661 1.00 72.30 55 TYR D O 1
ATOM 2088 N N . SER B 2 56 ? 147.373 141.975 174.786 1.00 70.00 56 SER D N 1
ATOM 2089 C CA . SER B 2 56 ? 147.438 140.764 175.591 1.00 66.91 56 SER D CA 1
ATOM 2090 C C . SER B 2 56 ? 147.717 141.117 177.046 1.00 73.62 56 SER D C 1
ATOM 2091 O O . SER B 2 56 ? 148.563 141.963 177.347 1.00 78.28 56 SER D O 1
ATOM 2094 N N . GLY B 2 57 ? 146.994 140.465 177.954 1.00 74.27 57 GLY D N 1
ATOM 2095 C CA . GLY B 2 57 ? 147.094 140.760 179.367 1.00 72.95 57 GLY D CA 1
ATOM 2096 C C . GLY B 2 57 ? 146.228 141.903 179.849 1.00 72.94 57 GLY D C 1
ATOM 2097 O O . GLY B 2 57 ? 146.256 142.216 181.047 1.00 80.06 57 GLY D O 1
ATOM 2098 N N . VAL B 2 58 ? 145.463 142.535 178.965 1.00 67.29 58 VAL D N 1
ATOM 2099 C CA . VAL B 2 58 ? 144.555 143.616 179.339 1.00 69.03 58 VAL D CA 1
ATOM 2100 C C . VAL B 2 58 ? 143.212 143.006 179.723 1.00 74.60 58 VAL D C 1
ATOM 2101 O O . VAL B 2 58 ? 142.679 142.173 178.975 1.00 78.30 58 VAL D O 1
ATOM 2105 N N . PRO B 2 59 ? 142.649 143.360 180.880 1.00 76.80 59 PRO D N 1
ATOM 2106 C CA . PRO B 2 59 ? 141.350 142.799 181.275 1.00 71.59 59 PRO D CA 1
ATOM 2107 C C . PRO B 2 59 ? 140.232 143.232 180.338 1.00 72.36 59 PRO D C 1
ATOM 2108 O O . PRO B 2 59 ? 140.284 144.294 179.714 1.00 75.08 59 PRO D O 1
ATOM 2112 N N . SER B 2 60 ? 139.204 142.385 180.252 1.00 78.60 60 SER D N 1
ATOM 2113 C CA . SER B 2 60 ? 138.074 142.613 179.359 1.00 78.84 60 SER D CA 1
ATOM 2114 C C . SER B 2 60 ? 137.160 143.740 179.823 1.00 79.17 60 SER D C 1
ATOM 2115 O O . SER B 2 60 ? 136.235 144.100 179.087 1.00 77.91 60 SER D O 1
ATOM 2118 N N . ARG B 2 61 ? 137.378 144.280 181.025 1.00 81.68 61 ARG D N 1
ATOM 2119 C CA . ARG B 2 61 ? 136.567 145.394 181.509 1.00 75.23 61 ARG D CA 1
ATOM 2120 C C . ARG B 2 61 ? 136.754 146.633 180.641 1.00 73.85 61 ARG D C 1
ATOM 2121 O O . ARG B 2 61 ? 135.788 147.348 180.350 1.00 76.74 61 ARG D O 1
ATOM 2129 N N . PHE B 2 62 ? 137.988 146.903 180.222 1.00 70.80 62 PHE D N 1
ATOM 2130 C CA . PHE B 2 62 ? 138.261 148.041 179.354 1.00 68.53 62 PHE D CA 1
ATOM 2131 C C . PHE B 2 62 ? 137.761 147.754 177.943 1.00 66.85 62 PHE D C 1
ATOM 2132 O O . PHE B 2 62 ? 138.075 146.710 177.363 1.00 70.30 62 PHE D O 1
ATOM 2140 N N . SER B 2 63 ? 136.986 148.683 177.387 1.00 64.18 63 SER D N 1
ATOM 2141 C CA . SER B 2 63 ? 136.448 148.528 176.041 1.00 65.37 63 SER D CA 1
ATOM 2142 C C . SER B 2 63 ? 136.554 149.846 175.291 1.00 70.35 63 SER D C 1
ATOM 2143 O O . SER B 2 63 ? 136.073 150.877 175.769 1.00 73.19 63 SER D O 1
ATOM 2146 N N . GLY B 2 64 ? 137.176 149.810 174.118 1.00 69.09 64 GLY D N 1
ATOM 2147 C CA . GLY B 2 64 ? 137.290 150.978 173.269 1.00 61.02 64 GLY D CA 1
ATOM 2148 C C . GLY B 2 64 ? 136.260 150.960 172.156 1.00 67.60 64 GLY D C 1
ATOM 2149 O O . GLY B 2 64 ? 135.857 149.902 171.679 1.00 75.89 64 GLY D O 1
ATOM 2150 N N . SER B 2 65 ? 135.837 152.152 171.742 1.00 65.15 65 SER D N 1
ATOM 2151 C CA . SER B 2 65 ? 134.862 152.274 170.667 1.00 65.67 65 SER D CA 1
ATOM 2152 C C . SER B 2 65 ? 135.008 153.647 170.029 1.00 65.21 65 SER D C 1
ATOM 2153 O O . SER B 2 65 ? 135.656 154.541 170.574 1.00 68.92 65 SER D O 1
ATOM 2156 N N . GLY B 2 66 ? 134.401 153.799 168.862 1.00 63.42 66 GLY D N 1
ATOM 2157 C CA . GLY B 2 66 ? 134.351 155.074 168.179 1.00 62.72 66 GLY D CA 1
ATOM 2158 C C . GLY B 2 66 ? 135.166 155.075 166.897 1.00 65.05 66 GLY D C 1
ATOM 2159 O O . GLY B 2 66 ? 135.883 154.130 166.568 1.00 65.76 66 GLY D O 1
ATOM 2160 N N . SER B 2 67 ? 135.041 156.188 166.181 1.00 65.85 67 SER D N 1
ATOM 2161 C CA . SER B 2 67 ? 135.716 156.377 164.904 1.00 63.88 67 SER D CA 1
ATOM 2162 C C . SER B 2 67 ? 135.730 157.864 164.582 1.00 67.24 67 SER D C 1
ATOM 2163 O O . SER B 2 67 ? 135.150 158.683 165.302 1.00 69.44 67 SER D O 1
ATOM 2166 N N . GLY B 2 68 ? 136.414 158.202 163.490 1.00 65.16 68 GLY D N 1
ATOM 2167 C CA . GLY B 2 68 ? 136.459 159.565 162.999 1.00 70.04 68 GLY D CA 1
ATOM 2168 C C . GLY B 2 68 ? 137.096 160.542 163.964 1.00 75.22 68 GLY D C 1
ATOM 2169 O O . GLY B 2 68 ? 138.312 160.525 164.174 1.00 74.97 68 GLY D O 1
ATOM 2170 N N . THR B 2 69 ? 136.270 161.402 164.558 1.00 79.76 69 THR D N 1
ATOM 2171 C CA . THR B 2 69 ? 136.719 162.363 165.557 1.00 76.64 69 THR D CA 1
ATOM 2172 C C . THR B 2 69 ? 136.097 162.111 166.925 1.00 76.84 69 THR D C 1
ATOM 2173 O O . THR B 2 69 ? 136.181 162.980 167.800 1.00 85.74 69 THR D O 1
ATOM 2177 N N . GLU B 2 70 ? 135.477 160.951 167.134 1.00 69.93 70 GLU D N 1
ATOM 2178 C CA . GLU B 2 70 ? 134.751 160.660 168.365 1.00 73.75 70 GLU D CA 1
ATOM 2179 C C . GLU B 2 70 ? 135.152 159.278 168.857 1.00 74.20 70 GLU D C 1
ATOM 2180 O O . GLU B 2 70 ? 134.888 158.281 168.178 1.00 75.81 70 GLU D O 1
ATOM 2186 N N . PHE B 2 71 ? 135.770 159.212 170.039 1.00 71.56 71 PHE D N 1
ATOM 2187 C CA . PHE B 2 71 ? 136.256 157.953 170.584 1.00 68.83 71 PHE D CA 1
ATOM 2188 C C . PHE B 2 71 ? 135.880 157.858 172.056 1.00 67.95 71 PHE D C 1
ATOM 2189 O O . PHE B 2 71 ? 135.711 158.873 172.734 1.00 73.09 71 PHE D O 1
ATOM 2197 N N . THR B 2 72 ? 135.761 156.627 172.549 1.00 63.48 72 THR D N 1
ATOM 2198 C CA . THR B 2 72 ? 135.203 156.390 173.874 1.00 63.55 72 THR D CA 1
ATOM 2199 C C . THR B 2 72 ? 135.882 155.189 174.517 1.00 68.51 72 THR D C 1
ATOM 2200 O O . THR B 2 72 ? 135.965 154.118 173.906 1.00 76.28 72 THR D O 1
ATOM 2204 N N . LEU B 2 73 ? 136.362 155.374 175.747 1.00 65.57 73 LEU D N 1
ATOM 2205 C CA . LEU B 2 73 ? 136.876 154.287 176.572 1.00 65.21 73 LEU D CA 1
ATOM 2206 C C . LEU B 2 73 ? 135.888 154.032 177.703 1.00 69.44 73 LEU D C 1
ATOM 2207 O O . LEU B 2 73 ? 135.567 154.948 178.467 1.00 72.98 73 LEU D O 1
ATOM 2212 N N . THR B 2 74 ? 135.414 152.795 177.815 1.00 68.50 74 THR D N 1
ATOM 2213 C CA . THR B 2 74 ? 134.399 152.429 178.791 1.00 68.87 74 THR D CA 1
ATOM 2214 C C . THR B 2 74 ? 134.947 151.350 179.713 1.00 68.75 74 THR D C 1
ATOM 2215 O O . THR B 2 74 ? 135.463 150.329 179.245 1.00 71.58 74 THR D O 1
ATOM 2219 N N . ILE B 2 75 ? 134.836 151.583 181.018 1.00 71.13 75 ILE D N 1
ATOM 2220 C CA . ILE B 2 75 ? 135.180 150.595 182.034 1.00 74.45 75 ILE D CA 1
ATOM 2221 C C . ILE B 2 75 ? 133.880 150.127 182.672 1.00 83.74 75 ILE D C 1
ATOM 2222 O O . ILE B 2 75 ? 133.140 150.932 183.252 1.00 88.78 75 ILE D O 1
ATOM 2227 N N . SER B 2 76 ? 133.606 148.826 182.574 1.00 82.39 76 SER D N 1
ATOM 2228 C CA . SER B 2 76 ? 132.315 148.299 183.005 1.00 86.26 76 SER D CA 1
ATOM 2229 C C . SER B 2 76 ? 132.289 148.040 184.507 1.00 90.14 76 SER D C 1
ATOM 2230 O O . SER B 2 76 ? 131.471 148.613 185.234 1.00 92.53 76 SER D O 1
ATOM 2233 N N . ASN B 2 77 ? 133.180 147.181 184.989 1.00 88.49 77 ASN D N 1
ATOM 2234 C CA . ASN B 2 77 ? 133.236 146.799 186.398 1.00 91.38 77 ASN D CA 1
ATOM 2235 C C . ASN B 2 77 ? 134.503 147.406 186.992 1.00 94.89 77 ASN D C 1
ATOM 2236 O O . ASN B 2 77 ? 135.604 146.888 186.787 1.00 100.48 77 ASN D O 1
ATOM 2241 N N . LEU B 2 78 ? 134.345 148.507 187.722 1.00 88.42 78 LEU D N 1
ATOM 2242 C CA . LEU B 2 78 ? 135.493 149.191 188.300 1.00 83.56 78 LEU D CA 1
ATOM 2243 C C . LEU B 2 78 ? 136.114 148.377 189.427 1.00 87.27 78 LEU D C 1
ATOM 2244 O O . LEU B 2 78 ? 135.417 147.712 190.198 1.00 93.89 78 LEU D O 1
ATOM 2249 N N . GLN B 2 79 ? 137.435 148.434 189.512 1.00 85.19 79 GLN D N 1
ATOM 2250 C CA . GLN B 2 79 ? 138.241 147.710 190.479 1.00 85.61 79 GLN D CA 1
ATOM 2251 C C . GLN B 2 79 ? 139.146 148.695 191.202 1.00 86.09 79 GLN D C 1
ATOM 2252 O O . GLN B 2 79 ? 139.411 149.788 190.692 1.00 88.65 79 GLN D O 1
ATOM 2258 N N . PRO B 2 80 ? 139.610 148.353 192.412 1.00 87.42 80 PRO D N 1
ATOM 2259 C CA . PRO B 2 80 ? 140.524 149.262 193.130 1.00 91.82 80 PRO D CA 1
ATOM 2260 C C . PRO B 2 80 ? 141.829 149.541 192.401 1.00 91.73 80 PRO D C 1
ATOM 2261 O O . PRO B 2 80 ? 142.423 150.606 192.608 1.00 89.49 80 PRO D O 1
ATOM 2265 N N . GLU B 2 81 ? 142.298 148.624 191.558 1.00 90.46 81 GLU D N 1
ATOM 2266 C CA . GLU B 2 81 ? 143.522 148.839 190.800 1.00 87.85 81 GLU D CA 1
ATOM 2267 C C . GLU B 2 81 ? 143.285 149.566 189.483 1.00 83.77 81 GLU D C 1
ATOM 2268 O O . GLU B 2 81 ? 144.246 149.808 188.745 1.00 84.05 81 GLU D O 1
ATOM 2274 N N . ASP B 2 82 ? 142.040 149.916 189.167 1.00 79.65 82 ASP D N 1
ATOM 2275 C CA . ASP B 2 82 ? 141.722 150.631 187.939 1.00 74.88 82 ASP D CA 1
ATOM 2276 C C . ASP B 2 82 ? 141.742 152.145 188.106 1.00 77.63 82 ASP D C 1
ATOM 2277 O O . ASP B 2 82 ? 141.611 152.864 187.111 1.00 77.33 82 ASP D O 1
ATOM 2282 N N . PHE B 2 83 ? 141.917 152.644 189.327 1.00 78.70 83 PHE D N 1
ATOM 2283 C CA . PHE B 2 83 ? 141.875 154.081 189.599 1.00 75.92 83 PHE D CA 1
ATOM 2284 C C . PHE B 2 83 ? 143.226 154.688 189.241 1.00 76.09 83 PHE D C 1
ATOM 2285 O O . PHE B 2 83 ? 144.199 154.556 189.988 1.00 80.43 83 PHE D O 1
ATOM 2293 N N . ALA B 2 84 ? 143.285 155.370 188.100 1.00 71.03 84 ALA D N 1
ATOM 2294 C CA . ALA B 2 84 ? 144.525 155.944 187.586 1.00 62.88 84 ALA D CA 1
ATOM 2295 C C . ALA B 2 84 ? 144.171 157.033 186.577 1.00 60.11 84 ALA D C 1
ATOM 2296 O O . ALA B 2 84 ? 143.013 157.452 186.472 1.00 62.81 84 ALA D O 1
ATOM 2298 N N . THR B 2 85 ? 145.174 157.500 185.835 1.00 59.28 85 THR D N 1
ATOM 2299 C CA . THR B 2 85 ? 144.987 158.537 184.827 1.00 56.34 85 THR D CA 1
ATOM 2300 C C . THR B 2 85 ? 144.986 157.897 183.444 1.00 54.45 85 THR D C 1
ATOM 2301 O O . THR B 2 85 ? 145.865 157.092 183.127 1.00 58.11 85 THR D O 1
ATOM 2305 N N . TYR B 2 86 ? 144.002 158.254 182.624 1.00 53.77 86 TYR D N 1
ATOM 2306 C CA . TYR B 2 86 ? 143.813 157.636 181.318 1.00 47.10 86 TYR D CA 1
ATOM 2307 C C . TYR B 2 86 ? 144.071 158.658 180.221 1.00 51.74 86 TYR D C 1
ATOM 2308 O O . TYR B 2 86 ? 143.573 159.786 180.287 1.00 57.42 86 TYR D O 1
ATOM 2317 N N . TYR B 2 87 ? 144.848 158.257 179.216 1.00 49.12 87 TYR D N 1
ATOM 2318 C CA . TYR B 2 87 ? 145.228 159.122 178.107 1.00 47.14 87 TYR D CA 1
ATOM 2319 C C . TYR B 2 87 ? 144.771 158.522 176.784 1.00 54.11 87 TYR D C 1
ATOM 2320 O O . TYR B 2 87 ? 144.890 157.312 176.569 1.00 59.76 87 TYR D O 1
ATOM 2329 N N . CYS B 2 88 ? 144.258 159.375 175.898 1.00 54.92 88 CYS D N 1
ATOM 2330 C CA . CYS B 2 88 ? 143.994 159.001 174.514 1.00 52.80 88 CYS D CA 1
ATOM 2331 C C . CYS B 2 88 ? 145.070 159.601 173.617 1.00 53.72 88 CYS D C 1
ATOM 2332 O O . CYS B 2 88 ? 145.459 160.761 173.781 1.00 66.59 88 CYS D O 1
ATOM 2335 N N . GLN B 2 89 ? 145.557 158.795 172.678 1.00 48.35 89 GLN D N 1
ATOM 2336 C CA . GLN B 2 89 ? 146.663 159.162 171.805 1.00 48.01 89 GLN D CA 1
ATOM 2337 C C . GLN B 2 89 ? 146.291 158.825 170.370 1.00 51.52 89 GLN D C 1
ATOM 2338 O O . GLN B 2 89 ? 145.615 157.826 170.119 1.00 57.35 89 GLN D O 1
ATOM 2344 N N . GLN B 2 90 ? 146.729 159.657 169.430 1.00 53.68 90 GLN D N 1
ATOM 2345 C CA . GLN B 2 90 ? 146.497 159.412 168.014 1.00 54.54 90 GLN D CA 1
ATOM 2346 C C . GLN B 2 90 ? 147.818 159.150 167.302 1.00 58.27 90 GLN D C 1
ATOM 2347 O O . GLN B 2 90 ? 148.843 159.759 167.625 1.00 64.47 90 GLN D O 1
ATOM 2353 N N . TYR B 2 91 ? 147.794 158.221 166.347 1.00 58.05 91 TYR D N 1
ATOM 2354 C CA . TYR B 2 91 ? 148.969 157.915 165.541 1.00 57.04 91 TYR D CA 1
ATOM 2355 C C . TYR B 2 91 ? 148.613 157.837 164.062 1.00 63.92 91 TYR D C 1
ATOM 2356 O O . TYR B 2 91 ? 149.232 157.085 163.306 1.00 70.20 91 TYR D O 1
ATOM 2365 N N . ASN B 2 92 ? 147.608 158.609 163.641 1.00 59.98 92 ASN D N 1
ATOM 2366 C CA . ASN B 2 92 ? 147.282 158.703 162.222 1.00 63.88 92 ASN D CA 1
ATOM 2367 C C . ASN B 2 92 ? 148.398 159.387 161.442 1.00 69.99 92 ASN D C 1
ATOM 2368 O O . ASN B 2 92 ? 148.733 158.966 160.329 1.00 77.04 92 ASN D O 1
ATOM 2373 N N . ARG B 2 93 ? 148.981 160.441 162.006 1.00 69.66 93 ARG D N 1
ATOM 2374 C CA . ARG B 2 93 ? 150.065 161.157 161.352 1.00 72.83 93 ARG D CA 1
ATOM 2375 C C . ARG B 2 93 ? 150.991 161.739 162.408 1.00 73.36 93 ARG D C 1
ATOM 2376 O O . ARG B 2 93 ? 150.610 161.920 163.567 1.00 72.97 93 ARG D O 1
ATOM 2384 N N . TYR B 2 94 ? 152.216 162.025 161.991 1.00 73.17 94 TYR D N 1
ATOM 2385 C CA . TYR B 2 94 ? 153.184 162.664 162.863 1.00 71.16 94 TYR D CA 1
ATOM 2386 C C . TYR B 2 94 ? 152.914 164.168 162.931 1.00 79.37 94 TYR D C 1
ATOM 2387 O O . TYR B 2 94 ? 152.488 164.771 161.942 1.00 84.43 94 TYR D O 1
ATOM 2396 N N . PRO B 2 95 ? 153.156 164.808 164.088 1.00 77.46 95 PRO D N 1
ATOM 2397 C CA . PRO B 2 95 ? 153.652 164.270 165.365 1.00 73.27 95 PRO D CA 1
ATOM 2398 C C . PRO B 2 95 ? 152.574 163.580 166.195 1.00 73.78 95 PRO D C 1
ATOM 2399 O O . PRO B 2 95 ? 151.386 163.834 166.018 1.00 78.46 95 PRO D O 1
ATOM 2403 N N . TYR B 2 96 ? 152.967 162.696 167.107 1.00 67.44 96 TYR D N 1
ATOM 2404 C CA . TYR B 2 96 ? 152.010 162.083 168.017 1.00 60.62 96 TYR D CA 1
ATOM 2405 C C . TYR B 2 96 ? 151.537 163.097 169.051 1.00 66.71 96 TYR D C 1
ATOM 2406 O O . TYR B 2 96 ? 152.332 163.867 169.597 1.00 71.69 96 TYR D O 1
ATOM 2415 N N . THR B 2 97 ? 150.234 163.099 169.318 1.00 59.42 97 THR D N 1
ATOM 2416 C CA . THR B 2 97 ? 149.648 163.988 170.309 1.00 61.46 97 THR D CA 1
ATOM 2417 C C . THR B 2 97 ? 148.796 163.188 171.282 1.00 59.63 97 THR D C 1
ATOM 2418 O O . THR B 2 97 ? 148.033 162.306 170.878 1.00 61.84 97 THR D O 1
ATOM 2422 N N . PHE B 2 98 ? 148.932 163.508 172.565 1.00 59.16 98 PHE D N 1
ATOM 2423 C CA . PHE B 2 98 ? 148.191 162.875 173.644 1.00 54.85 98 PHE D CA 1
ATOM 2424 C C . PHE B 2 98 ? 147.089 163.806 174.133 1.00 63.21 98 PHE D C 1
ATOM 2425 O O . PHE B 2 98 ? 147.069 165.003 173.834 1.00 73.23 98 PHE D O 1
ATOM 2433 N N . GLY B 2 99 ? 146.161 163.235 174.899 1.00 62.24 99 GLY D N 1
ATOM 2434 C CA . GLY B 2 99 ? 145.184 164.036 175.600 1.00 59.40 99 GLY D CA 1
ATOM 2435 C C . GLY B 2 99 ? 145.756 164.639 176.869 1.00 63.91 99 GLY D C 1
ATOM 2436 O O . GLY B 2 99 ? 146.870 164.330 177.292 1.00 70.05 99 GLY D O 1
ATOM 2437 N N . GLN B 2 100 ? 144.971 165.520 177.491 1.00 65.89 100 GLN D N 1
ATOM 2438 C CA . GLN B 2 100 ? 145.418 166.147 178.728 1.00 63.64 100 GLN D CA 1
ATOM 2439 C C . GLN B 2 100 ? 145.347 165.205 179.921 1.00 63.46 100 GLN D C 1
ATOM 2440 O O . GLN B 2 100 ? 145.978 165.480 180.948 1.00 71.75 100 GLN D O 1
ATOM 2446 N N . GLY B 2 101 ? 144.604 164.106 179.811 1.00 57.71 101 GLY D N 1
ATOM 2447 C CA . GLY B 2 101 ? 144.530 163.135 180.884 1.00 55.68 101 GLY D CA 1
ATOM 2448 C C . GLY B 2 101 ? 143.269 163.243 181.713 1.00 62.24 101 GLY D C 1
ATOM 2449 O O . GLY B 2 101 ? 142.905 164.333 182.165 1.00 72.12 101 GLY D O 1
ATOM 2450 N N . THR B 2 102 ? 142.591 162.118 181.919 1.00 59.91 102 THR D N 1
ATOM 2451 C CA . THR B 2 102 ? 141.410 162.048 182.768 1.00 59.20 102 THR D CA 1
ATOM 2452 C C . THR B 2 102 ? 141.767 161.268 184.025 1.00 60.70 102 THR D C 1
ATOM 2453 O O . THR B 2 102 ? 142.118 160.086 183.946 1.00 63.93 102 THR D O 1
ATOM 2457 N N . LYS B 2 103 ? 141.675 161.926 185.176 1.00 62.25 103 LYS D N 1
ATOM 2458 C CA . LYS B 2 103 ? 142.017 161.308 186.448 1.00 62.67 103 LYS D CA 1
ATOM 2459 C C . LYS B 2 103 ? 140.792 160.623 187.038 1.00 67.23 103 LYS D C 1
ATOM 2460 O O . LYS B 2 103 ? 139.729 161.240 187.170 1.00 75.80 103 LYS D O 1
ATOM 2466 N N . LEU B 2 104 ? 140.945 159.351 187.392 1.00 68.38 104 LEU D N 1
ATOM 2467 C CA . LEU B 2 104 ? 139.866 158.553 187.956 1.00 68.57 104 LEU D CA 1
ATOM 2468 C C . LEU B 2 104 ? 140.032 158.483 189.468 1.00 72.12 104 LEU D C 1
ATOM 2469 O O . LEU B 2 104 ? 141.100 158.110 189.965 1.00 75.99 104 LEU D O 1
ATOM 2474 N N . GLU B 2 105 ? 138.973 158.835 190.194 1.00 74.86 105 GLU D N 1
ATOM 2475 C CA . GLU B 2 105 ? 139.032 158.991 191.639 1.00 77.19 105 GLU D CA 1
ATOM 2476 C C . GLU B 2 105 ? 137.949 158.150 192.301 1.00 80.56 105 GLU D C 1
ATOM 2477 O O . GLU B 2 105 ? 136.916 157.840 191.702 1.00 87.75 105 GLU D O 1
ATOM 2483 N N . ILE B 2 106 ? 138.204 157.785 193.554 1.00 78.44 106 ILE D N 1
ATOM 2484 C CA . ILE B 2 106 ? 137.269 156.983 194.335 1.00 79.23 106 ILE D CA 1
ATOM 2485 C C . ILE B 2 106 ? 136.220 157.898 194.951 1.00 85.90 106 ILE D C 1
ATOM 2486 O O . ILE B 2 106 ? 136.554 158.882 195.622 1.00 91.17 106 ILE D O 1
ATOM 2491 N N . LYS B 2 107 ? 134.947 157.578 194.729 1.00 85.14 107 LYS D N 1
ATOM 2492 C CA . LYS B 2 107 ? 133.847 158.354 195.283 1.00 83.67 107 LYS D CA 1
ATOM 2493 C C . LYS B 2 107 ? 133.426 157.793 196.635 1.00 86.80 107 LYS D C 1
ATOM 2494 O O . LYS B 2 107 ? 133.352 156.575 196.821 1.00 87.88 107 LYS D O 1
ATOM 2500 N N . ARG B 2 108 ? 133.150 158.692 197.578 1.00 88.36 108 ARG D N 1
ATOM 2501 C CA . ARG B 2 108 ? 132.713 158.306 198.911 1.00 91.87 108 ARG D CA 1
ATOM 2502 C C . ARG B 2 108 ? 131.853 159.424 199.486 1.00 93.02 108 ARG D C 1
ATOM 2503 O O . ARG B 2 108 ? 131.538 160.407 198.808 1.00 89.79 108 ARG D O 1
ATOM 2511 N N . THR B 2 109 ? 131.469 159.264 200.749 1.00 98.34 109 THR D N 1
ATOM 2512 C CA . THR B 2 109 ? 130.675 160.277 201.427 1.00 99.77 109 THR D CA 1
ATOM 2513 C C . THR B 2 109 ? 131.528 161.499 201.753 1.00 95.89 109 THR D C 1
ATOM 2514 O O . THR B 2 109 ? 132.752 161.415 201.889 1.00 96.99 109 THR D O 1
ATOM 2518 N N . VAL B 2 110 ? 130.863 162.647 201.877 1.00 92.28 110 VAL D N 1
ATOM 2519 C CA . VAL B 2 110 ? 131.560 163.898 202.144 1.00 92.66 110 VAL D CA 1
ATOM 2520 C C . VAL B 2 110 ? 131.980 163.943 203.607 1.00 94.20 110 VAL D C 1
ATOM 2521 O O . VAL B 2 110 ? 131.158 163.756 204.514 1.00 96.15 110 VAL D O 1
ATOM 2525 N N . ALA B 2 111 ? 133.267 164.193 203.845 1.00 91.89 111 ALA D N 1
ATOM 2526 C CA . ALA B 2 111 ? 133.834 164.226 205.185 1.00 88.96 111 ALA D CA 1
ATOM 2527 C C . ALA B 2 111 ? 134.396 165.609 205.482 1.00 92.48 111 ALA D C 1
ATOM 2528 O O . ALA B 2 111 ? 135.093 166.200 204.651 1.00 92.05 111 ALA D O 1
ATOM 2530 N N . ALA B 2 112 ? 134.088 166.119 206.675 1.00 99.39 112 ALA D N 1
ATOM 2531 C CA . ALA B 2 112 ? 134.555 167.431 207.102 1.00 97.60 112 ALA D CA 1
ATOM 2532 C C . ALA B 2 112 ? 136.043 167.381 207.450 1.00 95.38 112 ALA D C 1
ATOM 2533 O O . ALA B 2 112 ? 136.518 166.387 208.004 1.00 95.20 112 ALA D O 1
ATOM 2535 N N . PRO B 2 113 ? 136.797 168.431 207.134 1.00 91.70 113 PRO D N 1
ATOM 2536 C CA . PRO B 2 113 ? 138.224 168.443 207.466 1.00 87.39 113 PRO D CA 1
ATOM 2537 C C . PRO B 2 113 ? 138.481 168.770 208.928 1.00 94.65 113 PRO D C 1
ATOM 2538 O O . PRO B 2 113 ? 137.683 169.431 209.597 1.00 98.58 113 PRO D O 1
ATOM 2542 N N . SER B 2 114 ? 139.621 168.290 209.417 1.00 95.19 114 SER D N 1
ATOM 2543 C CA . SER B 2 114 ? 140.137 168.657 210.729 1.00 94.10 114 SER D CA 1
ATOM 2544 C C . SER B 2 114 ? 141.212 169.719 210.533 1.00 91.13 114 SER D C 1
ATOM 2545 O O . SER B 2 114 ? 142.200 169.484 209.828 1.00 95.77 114 SER D O 1
ATOM 2548 N N . VAL B 2 115 ? 141.026 170.877 211.161 1.00 90.03 115 VAL D N 1
ATOM 2549 C CA . VAL B 2 115 ? 141.801 172.075 210.861 1.00 89.86 115 VAL D CA 1
ATOM 2550 C C . VAL B 2 115 ? 142.689 172.403 212.053 1.00 93.55 115 VAL D C 1
ATOM 2551 O O . VAL B 2 115 ? 142.204 172.517 213.185 1.00 99.60 115 VAL D O 1
ATOM 2555 N N . PHE B 2 116 ? 143.987 172.552 211.797 1.00 91.96 116 PHE D N 1
ATOM 2556 C CA . PHE B 2 116 ? 144.945 172.931 212.827 1.00 94.41 116 PHE D CA 1
ATOM 2557 C C . PHE B 2 116 ? 145.906 173.965 212.262 1.00 95.07 116 PHE D C 1
ATOM 2558 O O . PHE B 2 116 ? 146.055 174.106 211.047 1.00 93.68 116 PHE D O 1
ATOM 2566 N N . ILE B 2 117 ? 146.553 174.703 213.161 1.00 97.73 117 ILE D N 1
ATOM 2567 C CA . ILE B 2 117 ? 147.492 175.750 212.781 1.00 97.62 117 ILE D CA 1
ATOM 2568 C C . ILE B 2 117 ? 148.761 175.600 213.614 1.00 103.22 117 ILE D C 1
ATOM 2569 O O . ILE B 2 117 ? 148.708 175.221 214.789 1.00 106.41 117 ILE D O 1
ATOM 2574 N N . PHE B 2 118 ? 149.908 175.850 212.981 1.00 100.41 118 PHE D N 1
ATOM 2575 C CA . PHE B 2 118 ? 151.212 175.725 213.609 1.00 99.92 118 PHE D CA 1
ATOM 2576 C C . PHE B 2 118 ? 151.999 177.016 213.418 1.00 106.11 118 PHE D C 1
ATOM 2577 O O . PHE B 2 118 ? 152.131 177.506 212.276 1.00 107.46 118 PHE D O 1
ATOM 2585 N N . PRO B 2 119 ? 152.541 177.583 214.492 1.00 109.97 119 PRO D N 1
ATOM 2586 C CA . PRO B 2 119 ? 153.323 178.813 214.390 1.00 113.28 119 PRO D CA 1
ATOM 2587 C C . PRO B 2 119 ? 154.719 178.529 213.869 1.00 115.61 119 PRO D C 1
ATOM 2588 O O . PRO B 2 119 ? 155.152 177.367 213.837 1.00 114.07 119 PRO D O 1
ATOM 2592 N N . PRO B 2 120 ? 155.446 179.558 213.433 1.00 114.43 120 PRO D N 1
ATOM 2593 C CA . PRO B 2 120 ? 156.872 179.372 213.142 1.00 109.97 120 PRO D CA 1
ATOM 2594 C C . PRO B 2 120 ? 157.650 179.027 214.403 1.00 105.60 120 PRO D C 1
ATOM 2595 O O . PRO B 2 120 ? 157.378 179.551 215.486 1.00 104.53 120 PRO D O 1
ATOM 2599 N N . SER B 2 121 ? 158.623 178.134 214.253 1.00 106.38 121 SER D N 1
ATOM 2600 C CA . SER B 2 121 ? 159.494 177.790 215.365 1.00 111.43 121 SER D CA 1
ATOM 2601 C C . SER B 2 121 ? 160.495 178.913 215.621 1.00 119.05 121 SER D C 1
ATOM 2602 O O . SER B 2 121 ? 160.806 179.718 214.739 1.00 122.45 121 SER D O 1
ATOM 2605 N N . ASP B 2 122 ? 161.001 178.964 216.856 1.00 119.34 122 ASP D N 1
ATOM 2606 C CA . ASP B 2 122 ? 161.957 180.012 217.199 1.00 117.57 122 ASP D CA 1
ATOM 2607 C C . ASP B 2 122 ? 163.323 179.768 216.566 1.00 120.49 122 ASP D C 1
ATOM 2608 O O . ASP B 2 122 ? 164.074 180.725 216.348 1.00 123.55 122 ASP D O 1
ATOM 2613 N N . GLU B 2 123 ? 163.662 178.511 216.255 1.00 119.91 123 GLU D N 1
ATOM 2614 C CA . GLU B 2 123 ? 164.886 178.257 215.497 1.00 121.77 123 GLU D CA 1
ATOM 2615 C C . GLU B 2 123 ? 164.787 178.846 214.095 1.00 116.81 123 GLU D C 1
ATOM 2616 O O . GLU B 2 123 ? 165.751 179.431 213.585 1.00 117.86 123 GLU D O 1
ATOM 2622 N N . GLN B 2 124 ? 163.621 178.701 213.459 1.00 109.78 124 GLN D N 1
ATOM 2623 C CA . GLN B 2 124 ? 163.414 179.290 212.141 1.00 108.77 124 GLN D CA 1
ATOM 2624 C C . GLN B 2 124 ? 163.426 180.812 212.212 1.00 113.55 124 GLN D C 1
ATOM 2625 O O . GLN B 2 124 ? 163.928 181.477 211.299 1.00 118.13 124 GLN D O 1
ATOM 2631 N N . LEU B 2 125 ? 162.883 181.379 213.293 1.00 115.00 125 LEU D N 1
ATOM 2632 C CA . LEU B 2 125 ? 162.954 182.823 213.492 1.00 117.55 125 LEU D CA 1
ATOM 2633 C C . LEU B 2 125 ? 164.390 183.295 213.679 1.00 117.71 125 LEU D C 1
ATOM 2634 O O . LEU B 2 125 ? 164.745 184.388 213.222 1.00 116.33 125 LEU D O 1
ATOM 2639 N N . LYS B 2 126 ? 165.224 182.495 214.348 1.00 118.73 126 LYS D N 1
ATOM 2640 C CA . LYS B 2 126 ? 166.645 182.815 214.424 1.00 119.26 126 LYS D CA 1
ATOM 2641 C C . LYS B 2 126 ? 167.330 182.659 213.071 1.00 119.43 126 LYS D C 1
ATOM 2642 O O . LYS B 2 126 ? 168.340 183.323 212.814 1.00 120.93 126 LYS D O 1
ATOM 2648 N N . SER B 2 127 ? 166.810 181.786 212.202 1.00 117.06 127 SER D N 1
ATOM 2649 C CA . SER B 2 127 ? 167.394 181.651 210.870 1.00 114.56 127 SER D CA 1
ATOM 2650 C C . SER B 2 127 ? 167.124 182.887 210.019 1.00 116.78 127 SER D C 1
ATOM 2651 O O . SER B 2 127 ? 167.974 183.290 209.216 1.00 120.95 127 SER D O 1
ATOM 2654 N N . GLY B 2 128 ? 165.954 183.503 210.177 1.00 114.50 128 GLY D N 1
ATOM 2655 C CA . GLY B 2 128 ? 165.659 184.726 209.454 1.00 111.81 128 GLY D CA 1
ATOM 2656 C C . GLY B 2 128 ? 164.245 184.862 208.922 1.00 113.94 128 GLY D C 1
ATOM 2657 O O . GLY B 2 128 ? 163.747 185.982 208.774 1.00 115.20 128 GLY D O 1
ATOM 2658 N N . THR B 2 129 ? 163.587 183.745 208.629 1.00 116.09 129 THR D N 1
ATOM 2659 C CA . THR B 2 129 ? 162.250 183.752 208.050 1.00 115.03 129 THR D CA 1
ATOM 2660 C C . THR B 2 129 ? 161.254 183.119 209.016 1.00 117.19 129 THR D C 1
ATOM 2661 O O . THR B 2 129 ? 161.622 182.556 210.048 1.00 114.72 129 THR D O 1
ATOM 2665 N N . ALA B 2 130 ? 159.970 183.230 208.673 1.00 114.79 130 ALA D N 1
ATOM 2666 C CA . ALA B 2 130 ? 158.896 182.667 209.477 1.00 107.00 130 ALA D CA 1
ATOM 2667 C C . ALA B 2 130 ? 157.883 181.995 208.562 1.00 107.87 130 ALA D C 1
ATOM 2668 O O . ALA B 2 130 ? 157.553 182.525 207.497 1.00 108.21 130 ALA D O 1
ATOM 2670 N N . SER B 2 131 ? 157.392 180.829 208.982 1.00 104.01 131 SER D N 1
ATOM 2671 C CA . SER B 2 131 ? 156.431 180.055 208.203 1.00 100.77 131 SER D CA 1
ATOM 2672 C C . SER B 2 131 ? 155.297 179.600 209.108 1.00 105.27 131 SER D C 1
ATOM 2673 O O . SER B 2 131 ? 155.530 178.892 210.093 1.00 106.72 131 SER D O 1
ATOM 2676 N N . VAL B 2 132 ? 154.075 179.989 208.759 1.00 102.46 132 VAL D N 1
ATOM 2677 C CA . VAL B 2 132 ? 152.872 179.570 209.473 1.00 100.31 132 VAL D CA 1
ATOM 2678 C C . VAL B 2 132 ? 152.194 178.480 208.657 1.00 99.77 132 VAL D C 1
ATOM 2679 O O . VAL B 2 132 ? 152.021 178.623 207.438 1.00 100.96 132 VAL D O 1
ATOM 2683 N N . VAL B 2 133 ? 151.812 177.388 209.319 1.00 96.29 133 VAL D N 1
ATOM 2684 C CA . VAL B 2 133 ? 151.334 176.187 208.642 1.00 90.97 133 VAL D CA 1
ATOM 2685 C C . VAL B 2 133 ? 149.870 175.965 209.000 1.00 95.25 133 VAL D C 1
ATOM 2686 O O . VAL B 2 133 ? 149.493 176.050 210.173 1.00 96.36 133 VAL D O 1
ATOM 2690 N N . CYS B 2 134 ? 149.045 175.697 207.990 1.00 95.35 134 CYS D N 1
ATOM 2691 C CA . CYS B 2 134 ? 147.637 175.365 208.171 1.00 88.60 134 CYS D CA 1
ATOM 2692 C C . CYS B 2 134 ? 147.421 173.950 207.657 1.00 87.40 134 CYS D C 1
ATOM 2693 O O . CYS B 2 134 ? 147.665 173.675 206.477 1.00 87.25 134 CYS D O 1
ATOM 2696 N N . LEU B 2 135 ? 146.969 173.058 208.534 1.00 87.60 135 LEU D N 1
ATOM 2697 C CA . LEU B 2 135 ? 146.825 171.642 208.223 1.00 82.65 135 LEU D CA 1
ATOM 2698 C C . LEU B 2 135 ? 145.352 171.260 208.170 1.00 84.13 135 LEU D C 1
ATOM 2699 O O . LEU B 2 135 ? 144.587 171.579 209.088 1.00 89.69 135 LEU D O 1
ATOM 2704 N N . LEU B 2 136 ? 144.973 170.568 207.096 1.00 81.59 136 LEU D N 1
ATOM 2705 C CA . LEU B 2 136 ? 143.630 170.036 206.885 1.00 79.90 136 LEU D CA 1
ATOM 2706 C C . LEU B 2 136 ? 143.770 168.524 206.736 1.00 85.24 136 LEU D C 1
ATOM 2707 O O . LEU B 2 136 ? 144.248 168.041 205.705 1.00 85.11 136 LEU D O 1
ATOM 2712 N N . ASN B 2 137 ? 143.357 167.774 207.755 1.00 87.25 137 ASN D N 1
ATOM 2713 C CA . ASN B 2 137 ? 143.371 166.318 207.679 1.00 87.98 137 ASN D CA 1
ATOM 2714 C C . ASN B 2 137 ? 142.141 165.831 206.914 1.00 93.67 137 ASN D C 1
ATOM 2715 O O . ASN B 2 137 ? 141.454 166.612 206.252 1.00 95.10 137 ASN D O 1
ATOM 2720 N N . ASN B 2 138 ? 141.857 164.528 207.031 1.00 93.01 138 ASN D N 1
ATOM 2721 C CA . ASN B 2 138 ? 141.024 163.750 206.110 1.00 89.03 138 ASN D CA 1
ATOM 2722 C C . ASN B 2 138 ? 139.707 164.425 205.749 1.00 87.20 138 ASN D C 1
ATOM 2723 O O . ASN B 2 138 ? 138.855 164.657 206.612 1.00 95.00 138 ASN D O 1
ATOM 2728 N N . PHE B 2 139 ? 139.547 164.734 204.462 1.00 82.79 139 PHE D N 1
ATOM 2729 C CA . PHE B 2 139 ? 138.359 165.417 203.972 1.00 85.65 139 PHE D CA 1
ATOM 2730 C C . PHE B 2 139 ? 138.073 164.960 202.549 1.00 85.25 139 PHE D C 1
ATOM 2731 O O . PHE B 2 139 ? 138.945 164.427 201.857 1.00 86.73 139 PHE D O 1
ATOM 2739 N N . TYR B 2 140 ? 136.832 165.184 202.119 1.00 85.85 140 TYR D N 1
ATOM 2740 C CA . TYR B 2 140 ? 136.364 164.831 200.783 1.00 83.79 140 TYR D CA 1
ATOM 2741 C C . TYR B 2 140 ? 135.159 165.705 200.450 1.00 83.56 140 TYR D C 1
ATOM 2742 O O . TYR B 2 140 ? 134.252 165.842 201.280 1.00 87.56 140 TYR D O 1
ATOM 2751 N N . PRO B 2 141 ? 135.104 166.315 199.254 1.00 83.85 141 PRO D N 1
ATOM 2752 C CA . PRO B 2 141 ? 136.045 166.230 198.124 1.00 88.21 141 PRO D CA 1
ATOM 2753 C C . PRO B 2 141 ? 137.278 167.116 198.240 1.00 89.09 141 PRO D C 1
ATOM 2754 O O . PRO B 2 141 ? 137.470 167.820 199.223 1.00 92.08 141 PRO D O 1
ATOM 2758 N N . ARG B 2 142 ? 138.116 167.079 197.200 1.00 88.54 142 ARG D N 1
ATOM 2759 C CA . ARG B 2 142 ? 139.402 167.769 197.213 1.00 89.37 142 ARG D CA 1
ATOM 2760 C C . ARG B 2 142 ? 139.242 169.286 197.245 1.00 93.13 142 ARG D C 1
ATOM 2761 O O . ARG B 2 142 ? 140.106 169.988 197.782 1.00 98.65 142 ARG D O 1
ATOM 2769 N N . GLU B 2 143 ? 138.139 169.807 196.707 1.00 94.27 143 GLU D N 1
ATOM 2770 C CA . GLU B 2 143 ? 137.960 171.249 196.583 1.00 97.29 143 GLU D CA 1
ATOM 2771 C C . GLU B 2 143 ? 137.659 171.908 197.925 1.00 98.55 143 GLU D C 1
ATOM 2772 O O . GLU B 2 143 ? 136.496 172.007 198.328 1.00 103.13 143 GLU D O 1
ATOM 2778 N N . ALA B 2 144 ? 138.700 172.368 198.614 1.00 95.42 144 ALA D N 1
ATOM 2779 C CA . ALA B 2 144 ? 138.572 173.163 199.828 1.00 96.80 144 ALA D CA 1
ATOM 2780 C C . ALA B 2 144 ? 139.301 174.482 199.622 1.00 99.25 144 ALA D C 1
ATOM 2781 O O . ALA B 2 144 ? 140.402 174.508 199.063 1.00 102.38 144 ALA D O 1
ATOM 2783 N N . LYS B 2 145 ? 138.692 175.580 200.070 1.00 102.03 145 LYS D N 1
ATOM 2784 C CA . LYS B 2 145 ? 139.167 176.915 199.722 1.00 105.32 145 LYS D CA 1
ATOM 2785 C C . LYS B 2 145 ? 139.637 177.609 200.994 1.00 108.91 145 LYS D C 1
ATOM 2786 O O . LYS B 2 145 ? 138.869 177.747 201.952 1.00 110.32 145 LYS D O 1
ATOM 2792 N N . VAL B 2 146 ? 140.896 178.047 200.996 1.00 110.20 146 VAL D N 1
ATOM 2793 C CA . VAL B 2 146 ? 141.595 178.477 202.202 1.00 112.66 146 VAL D CA 1
ATOM 2794 C C . VAL B 2 146 ? 141.950 179.952 202.074 1.00 117.60 146 VAL D C 1
ATOM 2795 O O . VAL B 2 146 ? 142.528 180.373 201.066 1.00 117.47 146 VAL D O 1
ATOM 2799 N N . GLN B 2 147 ? 141.603 180.730 203.097 1.00 119.41 147 GLN D N 1
ATOM 2800 C CA . GLN B 2 147 ? 141.982 182.129 203.217 1.00 121.14 147 GLN D CA 1
ATOM 2801 C C . GLN B 2 147 ? 142.982 182.299 204.353 1.00 119.21 147 GLN D C 1
ATOM 2802 O O . GLN B 2 147 ? 142.830 181.708 205.430 1.00 115.64 147 GLN D O 1
ATOM 2808 N N . TRP B 2 148 ? 144.005 183.107 204.099 1.00 116.46 148 TRP D N 1
ATOM 2809 C CA . TRP B 2 148 ? 144.989 183.484 205.105 1.00 115.80 148 TRP D CA 1
ATOM 2810 C C . TRP B 2 148 ? 144.684 184.910 205.550 1.00 125.58 148 TRP D C 1
ATOM 2811 O O . TRP B 2 148 ? 144.947 185.866 204.814 1.00 130.34 148 TRP D O 1
ATOM 2822 N N . LYS B 2 149 ? 144.126 185.051 206.748 1.00 128.00 149 LYS D N 1
ATOM 2823 C CA . LYS B 2 149 ? 143.724 186.346 207.281 1.00 132.57 149 LYS D CA 1
ATOM 2824 C C . LYS B 2 149 ? 144.640 186.720 208.438 1.00 133.85 149 LYS D C 1
ATOM 2825 O O . LYS B 2 149 ? 144.737 185.980 209.423 1.00 131.86 149 LYS D O 1
ATOM 2831 N N . VAL B 2 150 ? 145.308 187.863 208.313 1.00 135.53 150 VAL D N 1
ATOM 2832 C CA . VAL B 2 150 ? 146.195 188.391 209.341 1.00 135.91 150 VAL D CA 1
ATOM 2833 C C . VAL B 2 150 ? 145.708 189.788 209.696 1.00 138.28 150 VAL D C 1
ATOM 2834 O O . VAL B 2 150 ? 145.686 190.675 208.833 1.00 138.66 150 VAL D O 1
ATOM 2838 N N . ASP B 2 151 ? 145.334 189.981 210.967 1.00 139.14 151 ASP D N 1
ATOM 2839 C CA . ASP B 2 151 ? 144.702 191.214 211.453 1.00 137.65 151 ASP D CA 1
ATOM 2840 C C . ASP B 2 151 ? 143.466 191.568 210.627 1.00 138.44 151 ASP D C 1
ATOM 2841 O O . ASP B 2 151 ? 143.226 192.733 210.301 1.00 140.96 151 ASP D O 1
ATOM 2846 N N . ASN B 2 152 ? 142.682 190.536 210.289 1.00 139.15 152 ASN D N 1
ATOM 2847 C CA . ASN B 2 152 ? 141.478 190.653 209.457 1.00 140.30 152 ASN D CA 1
ATOM 2848 C C . ASN B 2 152 ? 141.784 191.291 208.102 1.00 137.39 152 ASN D C 1
ATOM 2849 O O . ASN B 2 152 ? 140.992 192.072 207.569 1.00 136.98 152 ASN D O 1
ATOM 2854 N N . ALA B 2 153 ? 142.943 190.955 207.540 1.00 135.71 153 ALA D N 1
ATOM 2855 C CA . ALA B 2 153 ? 143.350 191.425 206.224 1.00 132.98 153 ALA D CA 1
ATOM 2856 C C . ALA B 2 153 ? 143.754 190.233 205.370 1.00 131.87 153 ALA D C 1
ATOM 2857 O O . ALA B 2 153 ? 144.407 189.304 205.854 1.00 131.99 153 ALA D O 1
ATOM 2859 N N . LEU B 2 154 ? 143.363 190.265 204.099 1.00 133.06 154 LEU D N 1
ATOM 2860 C CA . LEU B 2 154 ? 143.595 189.156 203.182 1.00 135.65 154 LEU D CA 1
ATOM 2861 C C . LEU B 2 154 ? 144.936 189.337 202.479 1.00 137.46 154 LEU D C 1
ATOM 2862 O O . LEU B 2 154 ? 145.165 190.357 201.820 1.00 137.86 154 LEU D O 1
ATOM 2867 N N . GLN B 2 155 ? 145.815 188.350 202.620 1.00 136.13 155 GLN D N 1
ATOM 2868 C CA . GLN B 2 155 ? 147.093 188.331 201.925 1.00 132.81 155 GLN D CA 1
ATOM 2869 C C . GLN B 2 155 ? 147.056 187.329 200.778 1.00 129.56 155 GLN D C 1
ATOM 2870 O O . GLN B 2 155 ? 146.470 186.250 200.888 1.00 131.11 155 GLN D O 1
ATOM 2876 N N . SER B 2 156 ? 147.693 187.702 199.670 1.00 128.83 156 SER D N 1
ATOM 2877 C CA . SER B 2 156 ? 147.746 186.863 198.483 1.00 128.92 156 SER D CA 1
ATOM 2878 C C . SER B 2 156 ? 149.163 186.864 197.929 1.00 124.95 156 SER D C 1
ATOM 2879 O O . SER B 2 156 ? 149.914 187.827 198.101 1.00 121.53 156 SER D O 1
ATOM 2882 N N . GLY B 2 157 ? 149.519 185.770 197.259 1.00 126.81 157 GLY D N 1
ATOM 2883 C CA . GLY B 2 157 ? 150.821 185.638 196.644 1.00 126.90 157 GLY D CA 1
ATOM 2884 C C . GLY B 2 157 ? 151.932 185.173 197.559 1.00 126.36 157 GLY D C 1
ATOM 2885 O O . GLY B 2 157 ? 153.076 185.054 197.101 1.00 126.54 157 GLY D O 1
ATOM 2886 N N . ASN B 2 158 ? 151.643 184.907 198.834 1.00 122.41 158 ASN D N 1
ATOM 2887 C CA . ASN B 2 158 ? 152.653 184.442 199.778 1.00 119.06 158 ASN D CA 1
ATOM 2888 C C . ASN B 2 158 ? 152.218 183.166 200.495 1.00 118.31 158 ASN D C 1
ATOM 2889 O O . ASN B 2 158 ? 152.609 182.925 201.640 1.00 112.76 158 ASN D O 1
ATOM 2894 N N . SER B 2 159 ? 151.413 182.339 199.830 1.00 116.91 159 SER D N 1
ATOM 2895 C CA . SER B 2 159 ? 150.946 181.083 200.397 1.00 110.96 159 SER D CA 1
ATOM 2896 C C . SER B 2 159 ? 151.089 179.979 199.361 1.00 106.87 159 SER D C 1
ATOM 2897 O O . SER B 2 159 ? 150.816 180.189 198.176 1.00 103.09 159 SER D O 1
ATOM 2900 N N . GLN B 2 160 ? 151.517 178.803 199.816 1.00 101.89 160 GLN D N 1
ATOM 2901 C CA . GLN B 2 160 ? 151.686 177.644 198.949 1.00 97.77 160 GLN D CA 1
ATOM 2902 C C . GLN B 2 160 ? 150.923 176.458 199.522 1.00 95.39 160 GLN D C 1
ATOM 2903 O O . GLN B 2 160 ? 150.953 176.218 200.731 1.00 93.47 160 GLN D O 1
ATOM 2909 N N . GLU B 2 161 ? 150.249 175.712 198.650 1.00 92.51 161 GLU D N 1
ATOM 2910 C CA . GLU B 2 161 ? 149.385 174.612 199.059 1.00 87.11 161 GLU D CA 1
ATOM 2911 C C . GLU B 2 161 ? 149.949 173.285 198.570 1.00 86.82 161 GLU D C 1
ATOM 2912 O O . GLU B 2 161 ? 150.339 173.161 197.404 1.00 90.12 161 GLU D O 1
ATOM 2918 N N . SER B 2 162 ? 149.989 172.301 199.465 1.00 81.24 162 SER D N 1
ATOM 2919 C CA . SER B 2 162 ? 150.393 170.938 199.146 1.00 72.27 162 SER D CA 1
ATOM 2920 C C . SER B 2 162 ? 149.231 170.001 199.438 1.00 71.60 162 SER D C 1
ATOM 2921 O O . SER B 2 162 ? 148.666 170.032 200.536 1.00 79.94 162 SER D O 1
ATOM 2924 N N . VAL B 2 163 ? 148.881 169.169 198.459 1.00 70.17 163 VAL D N 1
ATOM 2925 C CA . VAL B 2 163 ? 147.768 168.234 198.575 1.00 72.60 163 VAL D CA 1
ATOM 2926 C C . VAL B 2 163 ? 148.286 166.831 198.294 1.00 73.97 163 VAL D C 1
ATOM 2927 O O . VAL B 2 163 ? 148.904 166.590 197.251 1.00 78.48 163 VAL D O 1
ATOM 2931 N N . THR B 2 164 ? 148.038 165.909 199.222 1.00 70.27 164 THR D N 1
ATOM 2932 C CA . THR B 2 164 ? 148.412 164.519 199.023 1.00 75.63 164 THR D CA 1
ATOM 2933 C C . THR B 2 164 ? 147.446 163.839 198.055 1.00 80.58 164 THR D C 1
ATOM 2934 O O . THR B 2 164 ? 146.402 164.382 197.687 1.00 84.10 164 THR D O 1
ATOM 2938 N N . GLU B 2 165 ? 147.806 162.627 197.646 1.00 84.21 165 GLU D N 1
ATOM 2939 C CA . GLU B 2 165 ? 146.929 161.826 196.809 1.00 83.24 165 GLU D CA 1
ATOM 2940 C C . GLU B 2 165 ? 145.812 161.220 197.655 1.00 87.09 165 GLU D C 1
ATOM 2941 O O . GLU B 2 165 ? 145.754 161.394 198.876 1.00 89.38 165 GLU D O 1
ATOM 2947 N N . GLN B 2 166 ? 144.903 160.507 196.996 1.00 89.62 166 GLN D N 1
ATOM 2948 C CA . GLN B 2 166 ? 143.810 159.854 197.703 1.00 83.75 166 GLN D CA 1
ATOM 2949 C C . GLN B 2 166 ? 144.347 158.724 198.575 1.00 87.98 166 GLN D C 1
ATOM 2950 O O . GLN B 2 166 ? 145.205 157.945 198.151 1.00 92.41 166 GLN D O 1
ATOM 2956 N N . ASP B 2 167 ? 143.845 158.651 199.805 1.00 92.17 167 ASP D N 1
ATOM 2957 C CA . ASP B 2 167 ? 144.344 157.684 200.771 1.00 98.71 167 ASP D CA 1
ATOM 2958 C C . ASP B 2 167 ? 143.922 156.274 200.373 1.00 107.31 167 ASP D C 1
ATOM 2959 O O . ASP B 2 167 ? 142.844 156.054 199.816 1.00 108.25 167 ASP D O 1
ATOM 2964 N N . SER B 2 168 ? 144.796 155.310 200.660 1.00 110.06 168 SER D N 1
ATOM 2965 C CA . SER B 2 168 ? 144.505 153.912 200.372 1.00 111.37 168 SER D CA 1
ATOM 2966 C C . SER B 2 168 ? 143.604 153.265 201.415 1.00 113.59 168 SER D C 1
ATOM 2967 O O . SER B 2 168 ? 143.145 152.138 201.197 1.00 115.68 168 SER D O 1
ATOM 2970 N N . LYS B 2 169 ? 143.342 153.940 202.534 1.00 111.06 169 LYS D N 1
ATOM 2971 C CA . LYS B 2 169 ? 142.537 153.369 203.611 1.00 112.12 169 LYS D CA 1
ATOM 2972 C C . LYS B 2 169 ? 141.085 153.838 203.541 1.00 107.96 169 LYS D C 1
ATOM 2973 O O . LYS B 2 169 ? 140.164 153.018 203.482 1.00 111.36 169 LYS D O 1
ATOM 2979 N N . ASP B 2 170 ? 140.867 155.154 203.551 1.00 103.26 170 ASP D N 1
ATOM 2980 C CA . ASP B 2 170 ? 139.522 155.717 203.580 1.00 101.34 170 ASP D CA 1
ATOM 2981 C C . ASP B 2 170 ? 139.233 156.664 202.418 1.00 99.31 170 ASP D C 1
ATOM 2982 O O . ASP B 2 170 ? 138.159 157.279 202.397 1.00 101.92 170 ASP D O 1
ATOM 2987 N N . SER B 2 171 ? 140.163 156.794 201.465 1.00 92.92 171 SER D N 1
ATOM 2988 C CA . SER B 2 171 ? 139.999 157.610 200.255 1.00 91.61 171 SER D CA 1
ATOM 2989 C C . SER B 2 171 ? 139.710 159.074 200.589 1.00 92.21 171 SER D C 1
ATOM 2990 O O . SER B 2 171 ? 138.724 159.658 200.138 1.00 94.88 171 SER D O 1
ATOM 2993 N N . THR B 2 172 ? 140.593 159.671 201.387 1.00 92.25 172 THR D N 1
ATOM 2994 C CA . THR B 2 172 ? 140.457 161.056 201.814 1.00 89.19 172 THR D CA 1
ATOM 2995 C C . THR B 2 172 ? 141.741 161.818 201.518 1.00 88.99 172 THR D C 1
ATOM 2996 O O . THR B 2 172 ? 142.827 161.236 201.453 1.00 95.69 172 THR D O 1
ATOM 3000 N N . TYR B 2 173 ? 141.603 163.127 201.338 1.00 82.05 173 TYR D N 1
ATOM 3001 C CA . TYR B 2 173 ? 142.722 164.002 201.019 1.00 79.41 173 TYR D CA 1
ATOM 3002 C C . TYR B 2 173 ? 143.241 164.704 202.270 1.00 83.53 173 TYR D C 1
ATOM 3003 O O . TYR B 2 173 ? 142.651 164.637 203.350 1.00 86.23 173 TYR D O 1
ATOM 3012 N N . SER B 2 174 ? 144.369 165.391 202.101 1.00 78.51 174 SER D N 1
ATOM 3013 C CA . SER B 2 174 ? 144.951 166.219 203.147 1.00 72.45 174 SER D CA 1
ATOM 3014 C C . SER B 2 174 ? 145.628 167.415 202.492 1.00 75.02 174 SER D C 1
ATOM 3015 O O . SER B 2 174 ? 146.201 167.301 201.405 1.00 79.00 174 SER D O 1
ATOM 3018 N N . LEU B 2 175 ? 145.561 168.562 203.164 1.00 76.06 175 LEU D N 1
ATOM 3019 C CA . LEU B 2 175 ? 146.066 169.812 202.616 1.00 72.28 175 LEU D CA 1
ATOM 3020 C C . LEU B 2 175 ? 146.973 170.496 203.630 1.00 78.12 175 LEU D C 1
ATOM 3021 O O . LEU B 2 175 ? 146.753 170.414 204.840 1.00 86.88 175 LEU D O 1
ATOM 3026 N N . SER B 2 176 ? 148.000 171.173 203.123 1.00 71.57 176 SER D N 1
ATOM 3027 C CA . SER B 2 176 ? 148.886 171.971 203.964 1.00 73.11 176 SER D CA 1
ATOM 3028 C C . SER B 2 176 ? 149.165 173.291 203.265 1.00 84.11 176 SER D C 1
ATOM 3029 O O . SER B 2 176 ? 149.712 173.306 202.159 1.00 88.14 176 SER D O 1
ATOM 3032 N N . SER B 2 177 ? 148.792 174.390 203.911 1.00 87.20 177 SER D N 1
ATOM 3033 C CA . SER B 2 177 ? 149.005 175.733 203.385 1.00 87.28 177 SER D CA 1
ATOM 3034 C C . SER B 2 177 ? 150.095 176.411 204.202 1.00 92.63 177 SER D C 1
ATOM 3035 O O . SER B 2 177 ? 149.951 176.583 205.416 1.00 96.74 177 SER D O 1
ATOM 3038 N N . THR B 2 178 ? 151.175 176.801 203.536 1.00 90.17 178 THR D N 1
ATOM 3039 C CA . THR B 2 178 ? 152.324 177.417 204.184 1.00 90.47 178 THR D CA 1
ATOM 3040 C C . THR B 2 178 ? 152.402 178.881 203.780 1.00 96.33 178 THR D C 1
ATOM 3041 O O . THR B 2 178 ? 152.393 179.200 202.585 1.00 100.14 178 THR D O 1
ATOM 3045 N N . LEU B 2 179 ? 152.466 179.762 204.777 1.00 97.38 179 LEU D N 1
ATOM 3046 C CA . LEU B 2 179 ? 152.628 181.195 204.572 1.00 98.66 179 LEU D CA 1
ATOM 3047 C C . LEU B 2 179 ? 154.012 181.607 205.053 1.00 102.64 179 LEU D C 1
ATOM 3048 O O . LEU B 2 179 ? 154.400 181.286 206.181 1.00 103.19 179 LEU D O 1
ATOM 3053 N N . THR B 2 180 ? 154.743 182.325 204.203 1.00 105.11 180 THR D N 1
ATOM 3054 C CA . THR B 2 180 ? 156.127 182.700 204.463 1.00 102.69 180 THR D CA 1
ATOM 3055 C C . THR B 2 180 ? 156.242 184.212 204.588 1.00 106.54 180 THR D C 1
ATOM 3056 O O . THR B 2 180 ? 155.702 184.950 203.757 1.00 108.22 180 THR D O 1
ATOM 3060 N N . LEU B 2 181 ? 156.944 184.667 205.624 1.00 107.92 181 LEU D N 1
ATOM 3061 C CA . LEU B 2 181 ? 157.258 186.078 205.805 1.00 111.29 181 LEU D CA 1
ATOM 3062 C C . LEU B 2 181 ? 158.690 186.219 206.301 1.00 115.53 181 LEU D C 1
ATOM 3063 O O . LEU B 2 181 ? 159.336 185.247 206.701 1.00 116.84 181 LEU D O 1
ATOM 3068 N N . SER B 2 182 ? 159.185 187.452 206.263 1.00 116.96 182 SER D N 1
ATOM 3069 C CA . SER B 2 182 ? 160.450 187.775 206.899 1.00 117.75 182 SER D CA 1
ATOM 3070 C C . SER B 2 182 ? 160.243 187.975 208.397 1.00 117.13 182 SER D C 1
ATOM 3071 O O . SER B 2 182 ? 159.115 188.105 208.881 1.00 122.80 182 SER D O 1
ATOM 3074 N N . LYS B 2 183 ? 161.355 187.982 209.137 1.00 115.31 183 LYS D N 1
ATOM 3075 C CA . LYS B 2 183 ? 161.280 188.187 210.581 1.00 118.17 183 LYS D CA 1
ATOM 3076 C C . LYS B 2 183 ? 160.786 189.591 210.914 1.00 126.09 183 LYS D C 1
ATOM 3077 O O . LYS B 2 183 ? 159.997 189.772 211.850 1.00 129.22 183 LYS D O 1
ATOM 3083 N N . ALA B 2 184 ? 161.232 190.594 210.154 1.00 127.84 184 ALA D N 1
ATOM 3084 C CA . ALA B 2 184 ? 160.738 191.953 210.350 1.00 130.15 184 ALA D CA 1
ATOM 3085 C C . ALA B 2 184 ? 159.263 192.072 209.988 1.00 132.22 184 ALA D C 1
ATOM 3086 O O . ALA B 2 184 ? 158.529 192.837 210.625 1.00 139.79 184 ALA D O 1
ATOM 3088 N N . ASP B 2 185 ? 158.812 191.326 208.978 1.00 125.17 185 ASP D N 1
ATOM 3089 C CA . ASP B 2 185 ? 157.395 191.309 208.636 1.00 128.45 185 ASP D CA 1
ATOM 3090 C C . ASP B 2 185 ? 156.588 190.510 209.652 1.00 129.35 185 ASP D C 1
ATOM 3091 O O . ASP B 2 185 ? 155.458 190.892 209.977 1.00 130.09 185 ASP D O 1
ATOM 3096 N N . TYR B 2 186 ? 157.149 189.410 210.164 1.00 128.44 186 TYR D N 1
ATOM 3097 C CA . TYR B 2 186 ? 156.450 188.613 211.168 1.00 127.43 186 TYR D CA 1
ATOM 3098 C C . TYR B 2 186 ? 156.303 189.369 212.482 1.00 131.64 186 TYR D C 1
ATOM 3099 O O . TYR B 2 186 ? 155.286 189.220 213.169 1.00 136.54 186 TYR D O 1
ATOM 3108 N N . GLU B 2 187 ? 157.294 190.177 212.849 1.00 133.06 187 GLU D N 1
ATOM 3109 C CA . GLU B 2 187 ? 157.233 190.966 214.079 1.00 139.37 187 GLU D CA 1
ATOM 3110 C C . GLU B 2 187 ? 156.637 192.343 213.778 1.00 142.92 187 GLU D C 1
ATOM 3111 O O . GLU B 2 187 ? 157.211 193.402 213.993 1.00 145.39 187 GLU D O 1
ATOM 3117 N N . LYS B 2 188 ? 155.450 192.306 213.172 1.00 140.71 188 LYS D N 1
ATOM 3118 C CA . LYS B 2 188 ? 154.655 193.500 212.922 1.00 140.17 188 LYS D CA 1
ATOM 3119 C C . LYS B 2 188 ? 153.175 193.312 213.231 1.00 144.57 188 LYS D C 1
ATOM 3120 O O . LYS B 2 188 ? 152.506 194.294 213.578 1.00 148.23 188 LYS D O 1
ATOM 3126 N N . HIS B 2 189 ? 152.659 192.089 213.173 1.00 143.28 189 HIS D N 1
ATOM 3127 C CA . HIS B 2 189 ? 151.251 191.798 213.386 1.00 142.21 189 HIS D CA 1
ATOM 3128 C C . HIS B 2 189 ? 151.070 190.990 214.664 1.00 142.75 189 HIS D C 1
ATOM 3129 O O . HIS B 2 189 ? 152.026 190.437 215.216 1.00 141.94 189 HIS D O 1
ATOM 3136 N N . LYS B 2 190 ? 149.825 190.926 215.134 1.00 143.88 190 LYS D N 1
ATOM 3137 C CA . LYS B 2 190 ? 149.516 190.229 216.376 1.00 142.19 190 LYS D CA 1
ATOM 3138 C C . LYS B 2 190 ? 148.414 189.185 216.263 1.00 143.61 190 LYS D C 1
ATOM 3139 O O . LYS B 2 190 ? 148.360 188.294 217.118 1.00 146.05 190 LYS D O 1
ATOM 3145 N N . VAL B 2 191 ? 147.548 189.248 215.256 1.00 143.06 191 VAL D N 1
ATOM 3146 C CA . VAL B 2 191 ? 146.508 188.246 215.043 1.00 140.83 191 VAL D CA 1
ATOM 3147 C C . VAL B 2 191 ? 146.873 187.454 213.796 1.00 138.16 191 VAL D C 1
ATOM 3148 O O . VAL B 2 191 ? 147.050 188.031 212.715 1.00 138.59 191 VAL D O 1
ATOM 3152 N N . TYR B 2 192 ? 146.991 186.137 213.943 1.00 138.06 192 TYR D N 1
ATOM 3153 C CA . TYR B 2 192 ? 147.364 185.251 212.845 1.00 135.70 192 TYR D CA 1
ATOM 3154 C C . TYR B 2 192 ? 146.301 184.165 212.736 1.00 134.23 192 TYR D C 1
ATOM 3155 O O . TYR B 2 192 ? 146.184 183.315 213.626 1.00 131.95 192 TYR D O 1
ATOM 3164 N N . ALA B 2 193 ? 145.531 184.185 211.648 1.00 132.03 193 ALA D N 1
ATOM 3165 C CA . ALA B 2 193 ? 144.370 183.319 211.505 1.00 125.69 193 ALA D CA 1
ATOM 3166 C C . ALA B 2 193 ? 144.413 182.566 210.182 1.00 121.40 193 ALA D C 1
ATOM 3167 O O . ALA B 2 193 ? 145.025 183.013 209.209 1.00 122.02 193 ALA D O 1
ATOM 3169 N N . CYS B 2 194 ? 143.750 181.410 210.167 1.00 116.77 194 CYS D N 1
ATOM 3170 C CA . CYS B 2 194 ? 143.574 180.599 208.968 1.00 114.66 194 CYS D CA 1
ATOM 3171 C C . CYS B 2 194 ? 142.107 180.209 208.869 1.00 117.73 194 CYS D C 1
ATOM 3172 O O . CYS B 2 194 ? 141.587 179.536 209.764 1.00 118.12 194 CYS D O 1
ATOM 3175 N N . GLU B 2 195 ? 141.443 180.629 207.795 1.00 119.91 195 GLU D N 1
ATOM 3176 C CA . GLU B 2 195 ? 140.035 180.328 207.575 1.00 120.55 195 GLU D CA 1
ATOM 3177 C C . GLU B 2 195 ? 139.921 179.358 206.407 1.00 120.39 195 GLU D C 1
ATOM 3178 O O . GLU B 2 195 ? 140.693 179.441 205.450 1.00 121.88 195 GLU D O 1
ATOM 3184 N N . VAL B 2 196 ? 138.995 178.409 206.498 1.00 116.76 196 VAL D N 1
ATOM 3185 C CA . VAL B 2 196 ? 138.787 177.442 205.426 1.00 113.18 196 VAL D CA 1
ATOM 3186 C C . VAL B 2 196 ? 137.290 177.236 205.225 1.00 116.38 196 VAL D C 1
ATOM 3187 O O . VAL B 2 196 ? 136.507 177.271 206.183 1.00 122.14 196 VAL D O 1
ATOM 3191 N N . THR B 2 197 ? 136.892 177.070 203.964 1.00 112.70 197 THR D N 1
ATOM 3192 C CA . THR B 2 197 ? 135.534 176.711 203.600 1.00 113.07 197 THR D CA 1
ATOM 3193 C C . THR B 2 197 ? 135.544 175.448 202.744 1.00 109.89 197 THR D C 1
ATOM 3194 O O . THR B 2 197 ? 136.504 175.165 202.014 1.00 111.77 197 THR D O 1
ATOM 3198 N N . HIS B 2 198 ? 134.464 174.683 202.876 1.00 111.23 198 HIS D N 1
ATOM 3199 C CA . HIS B 2 198 ? 134.306 173.368 202.272 1.00 110.94 198 HIS D CA 1
ATOM 3200 C C . HIS B 2 198 ? 132.827 173.023 202.338 1.00 119.47 198 HIS D C 1
ATOM 3201 O O . HIS B 2 198 ? 132.129 173.443 203.264 1.00 123.51 198 HIS D O 1
ATOM 3208 N N . GLN B 2 199 ? 132.347 172.259 201.361 1.00 115.53 199 GLN D N 1
ATOM 3209 C CA . GLN B 2 199 ? 130.916 171.941 201.336 1.00 116.90 199 GLN D CA 1
ATOM 3210 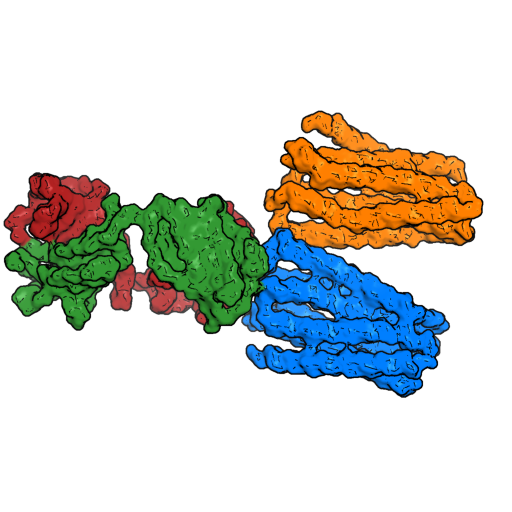C C . GLN B 2 199 ? 130.612 170.642 202.090 1.00 114.57 199 GLN D C 1
ATOM 3211 O O . GLN B 2 199 ? 129.821 169.792 201.700 1.00 121.15 199 GLN D O 1
ATOM 3217 N N . GLY B 2 200 ? 131.197 170.562 203.281 1.00 107.79 200 GLY D N 1
ATOM 3218 C CA . GLY B 2 200 ? 130.894 169.537 204.257 1.00 112.68 200 GLY D CA 1
ATOM 3219 C C . GLY B 2 200 ? 130.812 170.186 205.621 1.00 120.29 200 GLY D C 1
ATOM 3220 O O . GLY B 2 200 ? 130.686 169.517 206.650 1.00 121.10 200 GLY D O 1
ATOM 3221 N N . LEU B 2 201 ? 130.893 171.515 205.618 1.00 124.21 201 LEU D N 1
ATOM 3222 C CA . LEU B 2 201 ? 130.817 172.337 206.814 1.00 128.42 201 LEU D CA 1
ATOM 3223 C C . LEU B 2 201 ? 129.715 173.368 206.632 1.00 131.57 201 LEU D C 1
ATOM 3224 O O . LEU B 2 201 ? 129.565 173.941 205.549 1.00 130.49 201 LEU D O 1
ATOM 3229 N N . SER B 2 202 ? 128.936 173.588 207.694 1.00 135.54 202 SER D N 1
ATOM 3230 C CA . SER B 2 202 ? 127.847 174.559 207.629 1.00 140.49 202 SER D CA 1
ATOM 3231 C C . SER B 2 202 ? 128.376 175.978 207.459 1.00 140.11 202 SER D C 1
ATOM 3232 O O . SER B 2 202 ? 127.801 176.776 206.710 1.00 141.66 202 SER D O 1
ATOM 3235 N N . SER B 2 203 ? 129.466 176.309 208.142 1.00 140.84 203 SER D N 1
ATOM 3236 C CA . SER B 2 203 ? 130.097 177.614 208.048 1.00 141.48 203 SER D CA 1
ATOM 3237 C C . SER B 2 203 ? 131.597 177.446 207.867 1.00 139.22 203 SER D C 1
ATOM 3238 O O . SER B 2 203 ? 132.172 176.452 208.324 1.00 138.08 203 SER D O 1
ATOM 3241 N N . PRO B 2 204 ? 132.254 178.386 207.184 1.00 136.19 204 PRO D N 1
ATOM 3242 C CA . PRO B 2 204 ? 133.720 178.333 207.081 1.00 131.17 204 PRO D CA 1
ATOM 3243 C C . PRO B 2 204 ? 134.360 178.528 208.447 1.00 126.54 204 PRO D C 1
ATOM 3244 O O . PRO B 2 204 ? 134.072 179.500 209.148 1.00 126.19 204 PRO D O 1
ATOM 3248 N N . VAL B 2 205 ? 135.234 177.598 208.823 1.00 125.55 205 VAL D N 1
ATOM 3249 C CA . VAL B 2 205 ? 135.798 177.569 210.169 1.00 125.46 205 VAL D CA 1
ATOM 3250 C C . VAL B 2 205 ? 137.180 178.209 210.139 1.00 122.84 205 VAL D C 1
ATOM 3251 O O . VAL B 2 205 ? 137.929 178.068 209.163 1.00 122.23 205 VAL D O 1
ATOM 3255 N N . THR B 2 206 ? 137.504 178.950 211.194 1.00 120.51 206 THR D N 1
ATOM 3256 C CA . THR B 2 206 ? 138.795 179.605 211.310 1.00 120.38 206 THR D CA 1
ATOM 3257 C C . THR B 2 206 ? 139.493 179.159 212.589 1.00 121.76 206 THR D C 1
ATOM 3258 O O . THR B 2 206 ? 138.853 178.791 213.580 1.00 123.15 206 THR D O 1
ATOM 3262 N N . LYS B 2 207 ? 140.821 179.143 212.528 1.00 119.91 207 LYS D N 1
ATOM 3263 C CA . LYS B 2 207 ? 141.667 178.867 213.679 1.00 117.62 207 LYS D CA 1
ATOM 3264 C C . LYS B 2 207 ? 142.662 180.008 213.815 1.00 122.24 207 LYS D C 1
ATOM 3265 O O . LYS B 2 207 ? 143.342 180.360 212.846 1.00 121.57 207 LYS D O 1
ATOM 3271 N N . SER B 2 208 ? 142.744 180.580 215.012 1.00 125.99 208 SER D N 1
ATOM 3272 C CA . SER B 2 208 ? 143.507 181.796 215.237 1.00 127.47 208 SER D CA 1
ATOM 3273 C C . SER B 2 208 ? 144.492 181.595 216.376 1.00 132.01 208 SER D C 1
ATOM 3274 O O . SER B 2 208 ? 144.237 180.840 217.317 1.00 132.77 208 SER D O 1
ATOM 3277 N N . PHE B 2 209 ? 145.627 182.283 216.276 1.00 136.44 209 PHE D N 1
ATOM 3278 C CA . PHE B 2 209 ? 146.545 182.396 217.399 1.00 139.27 209 PHE D CA 1
ATOM 3279 C C . PHE B 2 209 ? 147.232 183.752 217.357 1.00 140.50 209 PHE D C 1
ATOM 3280 O O . PHE B 2 209 ? 147.290 184.421 216.319 1.00 137.71 209 PHE D O 1
ATOM 3288 N N . ASN B 2 210 ? 147.743 184.145 218.520 1.00 145.63 210 ASN D N 1
ATOM 3289 C CA . ASN B 2 210 ? 148.485 185.380 218.706 1.00 148.38 210 ASN D CA 1
ATOM 3290 C C . ASN B 2 210 ? 149.850 185.043 219.284 1.00 152.04 210 ASN D C 1
ATOM 3291 O O . ASN B 2 210 ? 149.966 184.158 220.139 1.00 155.31 210 ASN D O 1
ATOM 3296 N N . ARG B 2 211 ? 150.884 185.735 218.811 1.00 153.31 211 ARG D N 1
ATOM 3297 C CA . ARG B 2 211 ? 152.224 185.500 219.331 1.00 157.38 211 ARG D CA 1
ATOM 3298 C C . ARG B 2 211 ? 152.323 185.996 220.770 1.00 161.03 211 ARG D C 1
ATOM 3299 O O . ARG B 2 211 ? 151.792 187.056 221.117 1.00 160.87 211 ARG D O 1
ATOM 3307 N N . GLY B 2 212 ? 152.976 185.203 221.618 1.00 161.85 212 GLY D N 1
ATOM 3308 C CA . GLY B 2 212 ? 153.030 185.442 223.044 1.00 166.78 212 GLY D CA 1
ATOM 3309 C C . GLY B 2 212 ? 152.199 184.479 223.865 1.00 168.73 212 GLY D C 1
ATOM 3310 O O . GLY B 2 212 ? 152.426 184.365 225.077 1.00 168.84 212 GLY D O 1
ATOM 3311 N N . GLU B 2 213 ? 151.244 183.784 223.245 1.00 168.78 213 GLU D N 1
ATOM 3312 C CA . GLU B 2 213 ? 150.428 182.781 223.921 1.00 170.89 213 GLU D CA 1
ATOM 3313 C C . GLU B 2 213 ? 150.776 181.366 223.467 1.00 171.05 213 GLU D C 1
ATOM 3314 O O . GLU B 2 213 ? 149.929 180.470 223.501 1.00 169.00 213 GLU D O 1
ATOM 3320 N N . CYS B 2 214 ? 152.016 181.152 223.039 1.00 170.61 214 CYS D N 1
ATOM 3321 C CA . CYS B 2 214 ? 152.456 179.836 222.592 1.00 168.37 214 CYS D CA 1
ATOM 3322 C C . CYS B 2 214 ? 153.634 179.335 223.418 1.00 168.56 214 CYS D C 1
ATOM 3323 O O . CYS B 2 214 ? 154.257 180.097 224.157 1.00 169.00 214 CYS D O 1
ATOM 3327 N N . GLY C 3 23 ? 154.235 185.263 135.986 1.00 130.67 20 GLY B N 1
ATOM 3328 C CA . GLY C 3 23 ? 154.827 186.448 135.394 1.00 137.39 20 GLY B CA 1
ATOM 3329 C C . GLY C 3 23 ? 154.467 186.634 133.932 1.00 142.14 20 GLY B C 1
ATOM 3330 O O . GLY C 3 23 ? 153.293 186.782 133.593 1.00 139.36 20 GLY B O 1
ATOM 3331 N N . PRO C 3 24 ? 155.479 186.628 133.057 1.00 146.47 21 PRO B N 1
ATOM 3332 C CA . PRO C 3 24 ? 155.207 186.814 131.625 1.00 143.67 21 PRO B CA 1
ATOM 3333 C C . PRO C 3 24 ? 154.637 185.586 130.940 1.00 139.52 21 PRO B C 1
ATOM 3334 O O . PRO C 3 24 ? 154.110 185.714 129.827 1.00 132.65 21 PRO B O 1
ATOM 3338 N N . TRP C 3 25 ? 154.717 184.407 131.560 1.00 140.83 22 TRP B N 1
ATOM 3339 C CA . TRP C 3 25 ? 154.167 183.202 130.950 1.00 135.25 22 TRP B CA 1
ATOM 3340 C C . TRP C 3 25 ? 152.644 183.172 130.980 1.00 129.97 22 TRP B C 1
ATOM 3341 O O . TRP C 3 25 ? 152.047 182.321 130.311 1.00 126.42 22 TRP B O 1
ATOM 3352 N N . GLY C 3 26 ? 152.007 184.064 131.736 1.00 131.39 23 GLY B N 1
ATOM 3353 C CA . GLY C 3 26 ? 150.569 184.198 131.662 1.00 133.29 23 GLY B CA 1
ATOM 3354 C C . GLY C 3 26 ? 150.120 184.832 130.360 1.00 130.52 23 GLY B C 1
ATOM 3355 O O . GLY C 3 26 ? 150.873 185.545 129.693 1.00 129.63 23 GLY B O 1
ATOM 3356 N N . ILE C 3 27 ? 148.862 184.530 130.002 1.00 126.34 24 ILE B N 1
ATOM 3357 C CA . ILE C 3 27 ? 148.110 184.915 128.796 1.00 126.57 24 ILE B CA 1
ATOM 3358 C C . ILE C 3 27 ? 148.997 184.778 127.545 1.00 127.42 24 ILE B C 1
ATOM 3359 O O . ILE C 3 27 ? 148.872 185.519 126.562 1.00 132.23 24 ILE B O 1
ATOM 3364 N N . ILE C 3 28 ? 149.909 183.807 127.573 1.00 122.88 25 ILE B N 1
ATOM 3365 C CA . ILE C 3 28 ? 150.652 183.383 126.392 1.00 118.60 25 ILE B CA 1
ATOM 3366 C C . ILE C 3 28 ? 150.518 181.872 126.285 1.00 112.39 25 ILE B C 1
ATOM 3367 O O . ILE C 3 28 ? 150.122 181.340 125.242 1.00 111.87 25 ILE B O 1
ATOM 3372 N N . LEU C 3 29 ? 150.853 181.174 127.373 1.00 110.79 26 LEU B N 1
ATOM 3373 C CA . LEU C 3 29 ? 150.666 179.728 127.424 1.00 104.26 26 LEU B CA 1
ATOM 3374 C C . LEU C 3 29 ? 149.186 179.365 127.426 1.00 104.33 26 LEU B C 1
ATOM 3375 O O . LEU C 3 29 ? 148.780 178.384 126.793 1.00 107.38 26 LEU B O 1
ATOM 3380 N N . GLU C 3 30 ? 148.369 180.144 128.143 1.00 101.44 27 GLU B N 1
ATOM 3381 C CA . GLU C 3 30 ? 146.927 179.911 128.166 1.00 102.09 27 GLU B CA 1
ATOM 3382 C C . GLU C 3 30 ? 146.300 180.146 126.797 1.00 99.96 27 GLU B C 1
ATOM 3383 O O . GLU C 3 30 ? 145.447 179.365 126.354 1.00 97.22 27 GLU B O 1
ATOM 3389 N N . SER C 3 31 ? 146.709 181.221 126.116 1.00 99.81 28 SER B N 1
ATOM 3390 C CA . SER C 3 31 ? 146.200 181.495 124.776 1.00 96.77 28 SER B CA 1
ATOM 3391 C C . SER C 3 31 ? 146.632 180.416 123.793 1.00 94.72 28 SER B C 1
ATOM 3392 O O . SER C 3 31 ? 145.850 180.007 122.925 1.00 93.11 28 SER B O 1
ATOM 3395 N N . LEU C 3 32 ? 147.874 179.938 123.920 1.00 95.27 29 LEU B N 1
ATOM 3396 C CA . LEU C 3 32 ? 148.345 178.846 123.074 1.00 93.74 29 LEU B CA 1
ATOM 3397 C C . LEU C 3 32 ? 147.561 177.566 123.335 1.00 91.52 29 LEU B C 1
ATOM 3398 O O . LEU C 3 32 ? 147.239 176.828 122.398 1.00 85.59 29 LEU B O 1
ATOM 3403 N N . ALA C 3 33 ? 147.234 177.292 124.602 1.00 87.74 30 ALA B N 1
ATOM 3404 C CA . ALA C 3 33 ? 146.439 176.112 124.930 1.00 76.68 30 ALA B CA 1
ATOM 3405 C C . ALA C 3 33 ? 145.028 176.205 124.356 1.00 85.45 30 ALA B C 1
ATOM 3406 O O . ALA C 3 33 ? 144.508 175.222 123.817 1.00 85.01 30 ALA B O 1
ATOM 3408 N N . ILE C 3 34 ? 144.398 177.380 124.460 1.00 90.59 31 ILE B N 1
ATOM 3409 C CA . ILE C 3 34 ? 143.053 177.560 123.912 1.00 87.02 31 ILE B CA 1
ATOM 3410 C C . ILE C 3 34 ? 143.068 177.435 122.390 1.00 87.31 31 ILE B C 1
ATOM 3411 O O . ILE C 3 34 ? 142.187 176.794 121.793 1.00 86.14 31 ILE B O 1
ATOM 3416 N N . LEU C 3 35 ? 144.072 178.034 121.740 1.00 83.74 32 LEU B N 1
ATOM 3417 C CA . LEU C 3 35 ? 144.207 177.910 120.292 1.00 82.92 32 LEU B CA 1
ATOM 3418 C C . LEU C 3 35 ? 144.449 176.462 119.883 1.00 86.61 32 LEU B C 1
ATOM 3419 O O . LEU C 3 35 ? 143.913 176.002 118.869 1.00 86.63 32 LEU B O 1
ATOM 3424 N N . GLY C 3 36 ? 145.243 175.728 120.665 1.00 83.04 33 GLY B N 1
ATOM 3425 C CA . GLY C 3 36 ? 145.453 174.319 120.384 1.00 78.44 33 GLY B CA 1
ATOM 3426 C C . GLY C 3 36 ? 144.189 173.496 120.534 1.00 81.74 33 GLY B C 1
ATOM 3427 O O . GLY C 3 36 ? 143.951 172.572 119.754 1.00 83.10 33 GLY B O 1
ATOM 3428 N N . ILE C 3 37 ? 143.362 173.822 121.534 1.00 81.37 34 ILE B N 1
ATOM 3429 C CA . ILE C 3 37 ? 142.073 173.147 121.697 1.00 81.87 34 ILE B CA 1
ATOM 3430 C C . ILE C 3 37 ? 141.185 173.395 120.482 1.00 87.30 34 ILE B C 1
ATOM 3431 O O . ILE C 3 37 ? 140.577 172.465 119.936 1.00 89.20 34 ILE B O 1
ATOM 3436 N N . VAL C 3 38 ? 141.114 174.651 120.031 1.00 85.23 35 VAL B N 1
ATOM 3437 C CA . VAL C 3 38 ? 140.283 174.980 118.871 1.00 86.25 35 VAL B CA 1
ATOM 3438 C C . VAL C 3 38 ? 140.792 174.263 117.622 1.00 88.65 35 VAL B C 1
ATOM 3439 O O . VAL C 3 38 ? 140.011 173.675 116.856 1.00 89.81 35 VAL B O 1
ATOM 3443 N N . VAL C 3 39 ? 142.114 174.267 117.423 1.00 86.19 36 VAL B N 1
ATOM 3444 C CA . VAL C 3 39 ? 142.715 173.629 116.255 1.00 85.02 36 VAL B CA 1
ATOM 3445 C C . VAL C 3 39 ? 142.480 172.123 116.279 1.00 89.61 36 VAL B C 1
ATOM 3446 O O . VAL C 3 39 ? 142.152 171.520 115.252 1.00 92.08 36 VAL B O 1
ATOM 3450 N N . THR C 3 40 ? 142.608 171.490 117.450 1.00 87.82 37 THR B N 1
ATOM 3451 C CA . THR C 3 40 ? 142.439 170.042 117.492 1.00 89.41 37 THR B CA 1
ATOM 3452 C C . THR C 3 40 ? 140.970 169.636 117.391 1.00 94.36 37 THR B C 1
ATOM 3453 O O . THR C 3 40 ? 140.678 168.548 116.887 1.00 95.78 37 THR B O 1
ATOM 3457 N N . ILE C 3 41 ? 140.030 170.492 117.811 1.00 91.71 38 ILE B N 1
ATOM 3458 C CA . ILE C 3 41 ? 138.621 170.201 117.541 1.00 90.11 38 ILE B CA 1
ATOM 3459 C C . ILE C 3 41 ? 138.330 170.308 116.046 1.00 93.82 38 ILE B C 1
ATOM 3460 O O . ILE C 3 41 ? 137.611 169.473 115.477 1.00 96.30 38 ILE B O 1
ATOM 3465 N N . LEU C 3 42 ? 138.902 171.319 115.381 1.00 91.90 39 LEU B N 1
ATOM 3466 C CA . LEU C 3 42 ? 138.771 171.399 113.926 1.00 94.68 39 LEU B CA 1
ATOM 3467 C C . LEU C 3 42 ? 139.418 170.201 113.235 1.00 97.75 39 LEU B C 1
ATOM 3468 O O . LEU C 3 42 ? 138.913 169.723 112.211 1.00 102.07 39 LEU B O 1
ATOM 3473 N N . LEU C 3 43 ? 140.520 169.695 113.790 1.00 94.25 40 LEU B N 1
ATOM 3474 C CA . LEU C 3 43 ? 141.178 168.521 113.224 1.00 91.20 40 LEU B CA 1
ATOM 3475 C C . LEU C 3 43 ? 140.349 167.259 113.438 1.00 94.06 40 LEU B C 1
ATOM 3476 O O . LEU C 3 43 ? 140.314 166.384 112.565 1.00 95.86 40 LEU B O 1
ATOM 3481 N N . LEU C 3 44 ? 139.679 167.147 114.592 1.00 94.47 41 LEU B N 1
ATOM 3482 C CA . LEU C 3 44 ? 138.706 166.075 114.794 1.00 97.30 41 LEU B CA 1
ATOM 3483 C C . LEU C 3 44 ? 137.590 166.138 113.762 1.00 102.91 41 LEU B C 1
ATOM 3484 O O . LEU C 3 44 ? 137.193 165.107 113.207 1.00 105.98 41 LEU B O 1
ATOM 3489 N N . LEU C 3 45 ? 137.071 167.340 113.497 1.00 102.90 42 LEU B N 1
ATOM 3490 C CA . LEU C 3 45 ? 136.009 167.485 112.504 1.00 101.63 42 LEU B CA 1
ATOM 3491 C C . LEU C 3 45 ? 136.488 167.093 111.108 1.00 102.83 42 LEU B C 1
ATOM 3492 O O . LEU C 3 45 ? 135.786 166.379 110.380 1.00 104.20 42 LEU B O 1
ATOM 3497 N N . ALA C 3 46 ? 137.693 167.530 110.730 1.00 100.98 43 ALA B N 1
ATOM 3498 C CA . ALA C 3 46 ? 138.233 167.196 109.412 1.00 104.52 43 ALA B CA 1
ATOM 3499 C C . ALA C 3 46 ? 138.507 165.701 109.276 1.00 109.34 43 ALA B C 1
ATOM 3500 O O . ALA C 3 46 ? 138.223 165.105 108.228 1.00 114.27 43 ALA B O 1
ATOM 3502 N N . PHE C 3 47 ? 139.057 165.077 110.322 1.00 108.42 44 PHE B N 1
ATOM 3503 C CA . PHE C 3 47 ? 139.342 163.648 110.266 1.00 105.45 44 PHE B CA 1
ATOM 3504 C C . PHE C 3 47 ? 138.060 162.826 110.250 1.00 111.84 44 PHE B C 1
ATOM 3505 O O . PHE C 3 47 ? 137.986 161.805 109.561 1.00 118.06 44 PHE B O 1
ATOM 3513 N N . LEU C 3 48 ? 137.034 163.260 110.989 1.00 110.96 45 LEU B N 1
ATOM 3514 C CA . LEU C 3 48 ? 135.744 162.581 110.931 1.00 108.95 45 LEU B CA 1
ATOM 3515 C C . LEU C 3 48 ? 135.083 162.748 109.569 1.00 115.73 45 LEU B C 1
ATOM 3516 O O . LEU C 3 48 ? 134.384 161.839 109.107 1.00 121.92 45 LEU B O 1
ATOM 3521 N N . PHE C 3 49 ? 135.279 163.900 108.921 1.00 115.87 46 PHE B N 1
ATOM 3522 C CA . PHE C 3 49 ? 134.757 164.085 107.571 1.00 119.36 46 PHE B CA 1
ATOM 3523 C C . PHE C 3 49 ? 135.462 163.175 106.571 1.00 122.24 46 PHE B C 1
ATOM 3524 O O . PHE C 3 49 ? 134.809 162.546 105.730 1.00 127.35 46 PHE B O 1
ATOM 3532 N N . LEU C 3 50 ? 136.790 163.084 106.647 1.00 120.97 47 LEU B N 1
ATOM 3533 C CA . LEU C 3 50 ? 137.533 162.280 105.681 1.00 124.54 47 LEU B CA 1
ATOM 3534 C C . LEU C 3 50 ? 137.571 160.795 106.027 1.00 126.72 47 LEU B C 1
ATOM 3535 O O . LEU C 3 50 ? 138.033 159.999 105.202 1.00 129.37 47 LEU B O 1
ATOM 3540 N N . MET C 3 51 ? 137.107 160.404 107.216 1.00 123.40 48 MET B N 1
ATOM 3541 C CA . MET C 3 51 ? 137.042 158.988 107.560 1.00 125.26 48 MET B CA 1
ATOM 3542 C C . MET C 3 51 ? 135.986 158.259 106.737 1.00 130.82 48 MET B C 1
ATOM 3543 O O . MET C 3 51 ? 136.171 157.087 106.390 1.00 130.72 48 MET B O 1
ATOM 3548 N N . ARG C 3 52 ? 134.887 158.934 106.410 1.00 131.97 49 ARG B N 1
ATOM 3549 C CA . ARG C 3 52 ? 133.813 158.350 105.620 1.00 134.38 49 ARG B CA 1
ATOM 3550 C C . ARG C 3 52 ? 133.932 158.652 104.132 1.00 135.10 49 ARG B C 1
ATOM 3551 O O . ARG C 3 52 ? 133.061 158.237 103.360 1.00 136.54 49 ARG B O 1
ATOM 3559 N N . LYS C 3 53 ? 134.981 159.359 103.708 1.00 134.94 50 LYS B N 1
ATOM 3560 C CA . LYS C 3 53 ? 135.148 159.757 102.315 1.00 137.12 50 LYS B CA 1
ATOM 3561 C C . LYS C 3 53 ? 136.413 159.164 101.701 1.00 139.56 50 LYS B C 1
ATOM 3562 O O . LYS C 3 53 ? 137.068 159.801 100.874 1.00 140.99 50 LYS B O 1
ATOM 3568 N N . ILE C 3 54 ? 136.768 157.944 102.097 1.00 139.26 51 ILE B N 1
ATOM 3569 C CA . ILE C 3 54 ? 137.893 157.221 101.518 1.00 142.11 51 ILE B CA 1
ATOM 3570 C C . ILE C 3 54 ? 137.446 155.798 101.204 1.00 146.22 51 ILE B C 1
ATOM 3571 O O . ILE C 3 54 ? 136.631 155.215 101.929 1.00 144.82 51 ILE B O 1
ATOM 3576 N N . GLN C 3 55 ? 137.945 155.258 100.091 1.00 147.23 52 GLN B N 1
ATOM 3577 C CA . GLN C 3 55 ? 137.626 153.902 99.674 1.00 145.91 52 GLN B CA 1
ATOM 3578 C C . GLN C 3 55 ? 138.783 152.927 99.845 1.00 144.49 52 GLN B C 1
ATOM 3579 O O . GLN C 3 55 ? 138.576 151.718 99.697 1.00 142.71 52 GLN B O 1
ATOM 3585 N N . ASP C 3 56 ? 139.985 153.414 100.143 1.00 145.95 53 ASP B N 1
ATOM 3586 C CA . ASP C 3 56 ? 141.125 152.531 100.350 1.00 145.44 53 ASP B CA 1
ATOM 3587 C C . ASP C 3 56 ? 140.990 151.817 101.690 1.00 142.15 53 ASP B C 1
ATOM 3588 O O . ASP C 3 56 ? 140.748 152.451 102.722 1.00 139.49 53 ASP B O 1
ATOM 3593 N N . CYS C 3 57 ? 141.147 150.494 101.673 1.00 140.80 54 CYS B N 1
ATOM 3594 C CA . CYS C 3 57 ? 141.053 149.695 102.887 1.00 137.69 54 CYS B CA 1
ATOM 3595 C C . CYS C 3 57 ? 142.380 149.564 103.622 1.00 132.93 54 CYS B C 1
ATOM 3596 O O . CYS C 3 57 ? 142.401 149.037 104.739 1.00 130.08 54 CYS B O 1
ATOM 3599 N N . SER C 3 58 ? 143.479 150.028 103.029 1.00 134.50 55 SER B N 1
ATOM 3600 C CA . SER C 3 58 ? 144.779 149.979 103.687 1.00 131.70 55 SER B CA 1
ATOM 3601 C C . SER C 3 58 ? 145.066 151.245 104.485 1.00 128.78 55 SER B C 1
ATOM 3602 O O . SER C 3 58 ? 145.568 151.165 105.611 1.00 121.62 55 SER B O 1
ATOM 3605 N N . GLN C 3 59 ? 144.755 152.414 103.921 1.00 131.53 56 GLN B N 1
ATOM 3606 C CA . GLN C 3 59 ? 144.968 153.662 104.645 1.00 125.41 56 GLN B CA 1
ATOM 3607 C C . GLN C 3 59 ? 143.923 153.869 105.734 1.00 120.02 56 GLN B C 1
ATOM 3608 O O . GLN C 3 59 ? 144.197 154.555 106.724 1.00 115.59 56 GLN B O 1
ATOM 3614 N N . TRP C 3 60 ? 142.731 153.283 105.570 1.00 120.23 57 TRP B N 1
ATOM 3615 C CA . TRP C 3 60 ? 141.645 153.476 106.529 1.00 113.45 57 TRP B CA 1
ATOM 3616 C C . TRP C 3 60 ? 141.965 152.889 107.897 1.00 109.29 57 TRP B C 1
ATOM 3617 O O . TRP C 3 60 ? 141.465 153.388 108.914 1.00 108.04 57 TRP B O 1
ATOM 3628 N N . ASN C 3 61 ? 142.822 151.866 107.948 1.00 107.40 58 ASN B N 1
ATOM 3629 C CA . ASN C 3 61 ? 143.064 151.099 109.165 1.00 102.96 58 ASN B CA 1
ATOM 3630 C C . ASN C 3 61 ? 143.711 151.914 110.279 1.00 102.11 58 ASN B C 1
ATOM 3631 O O . ASN C 3 61 ? 143.727 151.454 111.425 1.00 103.20 58 ASN B O 1
ATOM 3636 N N . VAL C 3 62 ? 144.237 153.104 109.980 1.00 101.47 59 VAL B N 1
ATOM 3637 C CA . VAL C 3 62 ? 144.801 153.970 111.010 1.00 95.03 59 VAL B CA 1
ATOM 3638 C C . VAL C 3 62 ? 143.888 155.136 111.370 1.00 96.42 59 VAL B C 1
ATOM 3639 O O . VAL C 3 62 ? 144.169 155.835 112.357 1.00 95.94 59 VAL B O 1
ATOM 3643 N N . LEU C 3 63 ? 142.815 155.371 110.609 1.00 97.41 60 LEU B N 1
ATOM 3644 C CA . LEU C 3 63 ? 141.895 156.461 110.937 1.00 94.47 60 LEU B CA 1
ATOM 3645 C C . LEU C 3 63 ? 141.250 156.381 112.324 1.00 94.67 60 LEU B C 1
ATOM 3646 O O . LEU C 3 63 ? 141.109 157.445 112.951 1.00 95.54 60 LEU B O 1
ATOM 3651 N N . PRO C 3 64 ? 140.807 155.223 112.845 1.00 95.31 61 PRO B N 1
ATOM 3652 C CA . PRO C 3 64 ? 140.288 155.233 114.229 1.00 92.42 61 PRO B CA 1
ATOM 3653 C C . PRO C 3 64 ? 141.322 155.626 115.275 1.00 91.18 61 PRO B C 1
ATOM 3654 O O . PRO C 3 64 ? 141.086 156.568 116.047 1.00 92.94 61 PRO B O 1
ATOM 3658 N N . THR C 3 65 ? 142.477 154.951 115.297 1.00 90.27 62 THR B N 1
ATOM 3659 C CA . THR C 3 65 ? 143.436 155.144 116.385 1.00 89.03 62 THR B CA 1
ATOM 3660 C C . THR C 3 65 ? 144.016 156.557 116.389 1.00 86.94 62 THR B C 1
ATOM 3661 O O . THR C 3 65 ? 144.234 157.135 117.463 1.00 85.67 62 THR B O 1
ATOM 3665 N N . GLN C 3 66 ? 144.222 157.150 115.206 1.00 85.39 63 GLN B N 1
ATOM 3666 C CA . GLN C 3 66 ? 144.688 158.532 115.141 1.00 82.31 63 GLN B CA 1
ATOM 3667 C C . GLN C 3 66 ? 143.669 159.479 115.756 1.00 81.08 63 GLN B C 1
ATOM 3668 O O . GLN C 3 66 ? 144.045 160.460 116.412 1.00 81.34 63 GLN B O 1
ATOM 3674 N N . LEU C 3 67 ? 142.375 159.177 115.582 1.00 80.11 64 LEU B N 1
ATOM 3675 C CA . LEU C 3 67 ? 141.330 159.918 116.283 1.00 78.27 64 LEU B CA 1
ATOM 3676 C C . LEU C 3 67 ? 141.558 159.870 117.786 1.00 77.69 64 LEU B C 1
ATOM 3677 O O . LEU C 3 67 ? 141.547 160.909 118.461 1.00 79.63 64 LEU B O 1
ATOM 3682 N N . LEU C 3 68 ? 141.845 158.671 118.312 1.00 73.78 65 LEU B N 1
ATOM 3683 C CA . LEU C 3 68 ? 142.199 158.537 119.720 1.00 74.18 65 LEU B CA 1
ATOM 3684 C C . LEU C 3 68 ? 143.444 159.350 120.038 1.00 76.25 65 LEU B C 1
ATOM 3685 O O . LEU C 3 68 ? 143.494 160.041 121.066 1.00 78.66 65 LEU B O 1
ATOM 3690 N N . PHE C 3 69 ? 144.430 159.322 119.132 1.00 72.51 66 PHE B N 1
ATOM 3691 C CA . PHE C 3 69 ? 145.608 160.173 119.260 1.00 70.24 66 PHE B CA 1
ATOM 3692 C C . PHE C 3 69 ? 145.204 161.634 119.377 1.00 72.72 66 PHE B C 1
ATOM 3693 O O . PHE C 3 69 ? 145.652 162.344 120.287 1.00 77.98 66 PHE B O 1
ATOM 3701 N N . LEU C 3 70 ? 144.304 162.082 118.495 1.00 73.19 67 LEU B N 1
ATOM 3702 C CA . LEU C 3 70 ? 143.812 163.450 118.586 1.00 72.87 67 LEU B CA 1
ATOM 3703 C C . LEU C 3 70 ? 143.035 163.652 119.878 1.00 73.60 67 LEU B C 1
ATOM 3704 O O . LEU C 3 70 ? 143.197 164.676 120.555 1.00 73.72 67 LEU B O 1
ATOM 3709 N N . LEU C 3 71 ? 142.249 162.644 120.278 1.00 72.17 68 LEU B N 1
ATOM 3710 C CA . LEU C 3 71 ? 141.528 162.715 121.542 1.00 70.15 68 LEU B CA 1
ATOM 3711 C C . LEU C 3 71 ? 142.472 162.732 122.733 1.00 69.78 68 LEU B C 1
ATOM 3712 O O . LEU C 3 71 ? 142.061 163.123 123.831 1.00 71.53 68 LEU B O 1
ATOM 3717 N N . SER C 3 72 ? 143.725 162.317 122.542 1.00 71.95 69 SER B N 1
ATOM 3718 C CA . SER C 3 72 ? 144.712 162.480 123.597 1.00 67.82 69 SER B CA 1
ATOM 3719 C C . SER C 3 72 ? 145.308 163.881 123.575 1.00 70.16 69 SER B C 1
ATOM 3720 O O . SER C 3 72 ? 145.536 164.475 124.637 1.00 73.13 69 SER B O 1
ATOM 3723 N N . VAL C 3 73 ? 145.532 164.430 122.373 1.00 70.07 70 VAL B N 1
ATOM 3724 C CA . VAL C 3 73 ? 146.221 165.714 122.246 1.00 66.75 70 VAL B CA 1
ATOM 3725 C C . VAL C 3 73 ? 145.391 166.826 122.871 1.00 70.61 70 VAL B C 1
ATOM 3726 O O . VAL C 3 73 ? 145.911 167.659 123.627 1.00 73.44 70 VAL B O 1
ATOM 3730 N N . LEU C 3 74 ? 144.084 166.834 122.587 1.00 69.90 71 LEU B N 1
ATOM 3731 C CA . LEU C 3 74 ? 143.158 167.730 123.273 1.00 69.67 71 LEU B CA 1
ATOM 3732 C C . LEU C 3 74 ? 143.246 167.546 124.781 1.00 70.68 71 LEU B C 1
ATOM 3733 O O . LEU C 3 74 ? 143.323 168.529 125.531 1.00 74.99 71 LEU B O 1
ATOM 3738 N N . GLY C 3 75 ? 143.289 166.287 125.236 1.00 69.03 72 GLY B N 1
ATOM 3739 C CA . GLY C 3 75 ? 143.423 166.018 126.656 1.00 65.59 72 GLY B CA 1
ATOM 3740 C C . GLY C 3 75 ? 144.709 166.564 127.238 1.00 62.07 72 GLY B C 1
ATOM 3741 O O . GLY C 3 75 ? 144.766 166.888 128.427 1.00 69.42 72 GLY B O 1
ATOM 3742 N N . LEU C 3 76 ? 145.752 166.685 126.413 1.00 60.58 73 LEU B N 1
ATOM 3743 C CA . LEU C 3 76 ? 146.967 167.349 126.866 1.00 64.14 73 LEU B CA 1
ATOM 3744 C C . LEU C 3 76 ? 146.713 168.830 127.119 1.00 70.67 73 LEU B C 1
ATOM 3745 O O . LEU C 3 76 ? 147.059 169.353 128.187 1.00 79.93 73 LEU B O 1
ATOM 3750 N N . PHE C 3 77 ? 146.050 169.504 126.169 1.00 72.22 74 PHE B N 1
ATOM 3751 C CA . PHE C 3 77 ? 145.953 170.963 126.199 1.00 68.93 74 PHE B CA 1
ATOM 3752 C C . PHE C 3 77 ? 145.184 171.448 127.421 1.00 73.82 74 PHE B C 1
ATOM 3753 O O . PHE C 3 77 ? 145.632 172.360 128.129 1.00 76.66 74 PHE B O 1
ATOM 3761 N N . GLY C 3 78 ? 144.034 170.828 127.699 1.00 66.91 75 GLY B N 1
ATOM 3762 C CA . GLY C 3 78 ? 143.295 171.159 128.906 1.00 69.57 75 GLY B CA 1
ATOM 3763 C C . GLY C 3 78 ? 144.089 170.869 130.164 1.00 74.83 75 GLY B C 1
ATOM 3764 O O . GLY C 3 78 ? 144.014 171.615 131.145 1.00 81.38 75 GLY B O 1
ATOM 3765 N N . LEU C 3 79 ? 144.892 169.800 130.136 1.00 67.97 76 LEU B N 1
ATOM 3766 C CA . LEU C 3 79 ? 145.770 169.483 131.255 1.00 70.22 76 LEU B CA 1
ATOM 3767 C C . LEU C 3 79 ? 146.808 170.574 131.488 1.00 74.13 76 LEU B C 1
ATOM 3768 O O . LEU C 3 79 ? 147.268 170.744 132.625 1.00 80.84 76 LEU B O 1
ATOM 3773 N N . ALA C 3 80 ? 147.149 171.343 130.445 1.00 71.27 77 ALA B N 1
ATOM 3774 C CA . ALA C 3 80 ? 148.026 172.496 130.619 1.00 71.95 77 ALA B CA 1
ATOM 3775 C C . ALA C 3 80 ? 147.433 173.506 131.593 1.00 78.23 77 ALA B C 1
ATOM 3776 O O . ALA C 3 80 ? 148.177 174.138 132.355 1.00 82.86 77 ALA B O 1
ATOM 3778 N N . PHE C 3 81 ? 146.101 173.646 131.600 1.00 80.15 78 PHE B N 1
ATOM 3779 C CA . PHE C 3 81 ? 145.446 174.509 132.580 1.00 80.33 78 PHE B CA 1
ATOM 3780 C C . PHE C 3 81 ? 145.731 174.035 133.998 1.00 81.44 78 PHE B C 1
ATOM 3781 O O . PHE C 3 81 ? 145.953 174.852 134.901 1.00 87.06 78 PHE B O 1
ATOM 3789 N N . ALA C 3 82 ? 145.777 172.714 134.200 1.00 83.06 79 ALA B N 1
ATOM 3790 C CA . ALA C 3 82 ? 146.103 172.157 135.507 1.00 80.81 79 ALA B CA 1
ATOM 3791 C C . ALA C 3 82 ? 147.521 172.496 135.944 1.00 81.46 79 ALA B C 1
ATOM 3792 O O . ALA C 3 82 ? 147.823 172.419 137.140 1.00 81.47 79 ALA B O 1
ATOM 3794 N N . PHE C 3 83 ? 148.397 172.869 135.009 1.00 82.17 80 PHE B N 1
ATOM 3795 C CA . PHE C 3 83 ? 149.721 173.340 135.384 1.00 81.58 80 PHE B CA 1
ATOM 3796 C C . PHE C 3 83 ? 149.796 174.856 135.488 1.00 90.32 80 PHE B C 1
ATOM 3797 O O . PHE C 3 83 ? 150.764 175.375 136.056 1.00 96.75 80 PHE B O 1
ATOM 3805 N N . ILE C 3 84 ? 148.806 175.576 134.954 1.00 88.80 81 ILE B N 1
ATOM 3806 C CA . ILE C 3 84 ? 148.756 177.020 135.163 1.00 87.83 81 ILE B CA 1
ATOM 3807 C C . ILE C 3 84 ? 148.384 177.329 136.608 1.00 90.29 81 ILE B C 1
ATOM 3808 O O . ILE C 3 84 ? 148.990 178.195 137.252 1.00 92.81 81 ILE B O 1
ATOM 3813 N N . ILE C 3 85 ? 147.388 176.619 137.141 1.00 89.49 82 ILE B N 1
ATOM 3814 C CA . ILE C 3 85 ? 147.033 176.742 138.548 1.00 91.93 82 ILE B CA 1
ATOM 3815 C C . ILE C 3 85 ? 148.142 176.124 139.396 1.00 99.13 82 ILE B C 1
ATOM 3816 O O . ILE C 3 85 ? 148.895 175.254 138.938 1.00 100.92 82 ILE B O 1
ATOM 3821 N N . GLU C 3 86 ? 148.251 176.576 140.644 1.00 102.11 83 GLU B N 1
ATOM 3822 C CA . GLU C 3 86 ? 149.271 176.073 141.554 1.00 103.20 83 GLU B CA 1
ATOM 3823 C C . GLU C 3 86 ? 148.950 174.635 141.980 1.00 107.32 83 GLU B C 1
ATOM 3824 O O . GLU C 3 86 ? 147.979 174.022 141.524 1.00 109.34 83 GLU B O 1
ATOM 3830 N N . LEU C 3 87 ? 149.798 174.090 142.860 1.00 103.20 84 LEU B N 1
ATOM 3831 C CA . LEU C 3 87 ? 149.767 172.659 143.159 1.00 98.54 84 LEU B CA 1
ATOM 3832 C C . LEU C 3 87 ? 148.458 172.244 143.823 1.00 103.69 84 LEU B C 1
ATOM 3833 O O . LEU C 3 87 ? 147.779 171.325 143.349 1.00 109.54 84 LEU B O 1
ATOM 3838 N N . ASN C 3 88 ? 148.084 172.922 144.907 1.00 102.40 85 ASN B N 1
ATOM 3839 C CA . ASN C 3 88 ? 146.840 172.702 145.667 1.00 106.58 85 ASN B CA 1
ATOM 3840 C C . ASN C 3 88 ? 146.751 171.234 146.101 1.00 108.55 85 ASN B C 1
ATOM 3841 O O . ASN C 3 88 ? 147.773 170.571 146.321 1.00 107.41 85 ASN B O 1
ATOM 3846 N N . GLN C 3 89 ? 145.528 170.724 146.229 1.00 108.11 86 GLN B N 1
ATOM 3847 C CA . GLN C 3 89 ? 145.286 169.316 146.516 1.00 106.64 86 GLN B CA 1
ATOM 3848 C C . GLN C 3 89 ? 144.419 168.626 145.474 1.00 107.42 86 GLN B C 1
ATOM 3849 O O . GLN C 3 89 ? 144.549 167.408 145.302 1.00 107.56 86 GLN B O 1
ATOM 3855 N N . GLN C 3 90 ? 143.559 169.355 144.763 1.00 105.25 87 GLN B N 1
ATOM 3856 C CA . GLN C 3 90 ? 142.684 168.775 143.754 1.00 104.81 87 GLN B CA 1
ATOM 3857 C C . GLN C 3 90 ? 143.320 168.707 142.372 1.00 100.40 87 GLN B C 1
ATOM 3858 O O . GLN C 3 90 ? 142.722 168.123 141.463 1.00 101.93 87 GLN B O 1
ATOM 3864 N N . THR C 3 91 ? 144.505 169.288 142.188 1.00 94.84 88 THR B N 1
ATOM 3865 C CA . THR C 3 91 ? 145.152 169.323 140.882 1.00 90.84 88 THR B CA 1
ATOM 3866 C C . THR C 3 91 ? 146.390 168.446 140.782 1.00 86.26 88 THR B C 1
ATOM 3867 O O . THR C 3 91 ? 146.733 168.017 139.679 1.00 87.06 88 THR B O 1
ATOM 3871 N N . ALA C 3 92 ? 147.074 168.185 141.897 1.00 83.67 89 ALA B N 1
ATOM 3872 C CA . ALA C 3 92 ? 148.266 167.337 141.862 1.00 77.78 89 ALA B CA 1
ATOM 3873 C C . ALA C 3 92 ? 147.985 165.896 141.431 1.00 76.77 89 ALA B C 1
ATOM 3874 O O . ALA C 3 92 ? 148.759 165.371 140.609 1.00 79.42 89 ALA B O 1
ATOM 3876 N N . PRO C 3 93 ? 146.949 165.190 141.934 1.00 74.67 90 PRO B N 1
ATOM 3877 C CA . PRO C 3 93 ? 146.644 163.875 141.336 1.00 74.74 90 PRO B CA 1
ATOM 3878 C C . PRO C 3 93 ? 146.276 163.959 139.866 1.00 72.51 90 PRO B C 1
ATOM 3879 O O . PRO C 3 93 ? 146.631 163.058 139.093 1.00 72.77 90 PRO B O 1
ATOM 3883 N N . VAL C 3 94 ? 145.599 165.038 139.460 1.00 73.12 91 VAL B N 1
ATOM 3884 C CA . VAL C 3 94 ? 145.238 165.225 138.057 1.00 73.45 91 VAL B CA 1
ATOM 3885 C C . VAL C 3 94 ? 146.491 165.325 137.196 1.00 68.86 91 VAL B C 1
ATOM 3886 O O . VAL C 3 94 ? 146.596 164.677 136.149 1.00 69.86 91 VAL B O 1
ATOM 3890 N N . ARG C 3 95 ? 147.471 166.114 137.646 1.00 65.57 92 ARG B N 1
ATOM 3891 C CA . ARG C 3 95 ? 148.745 166.215 136.940 1.00 68.97 92 ARG B CA 1
ATOM 3892 C C . ARG C 3 95 ? 149.442 164.861 136.872 1.00 69.79 92 ARG B C 1
ATOM 3893 O O . ARG C 3 95 ? 149.695 164.327 135.781 1.00 73.55 92 ARG B O 1
ATOM 3901 N N . TYR C 3 96 ? 149.707 164.267 138.044 1.00 66.74 93 TYR B N 1
ATOM 3902 C CA . TYR C 3 96 ? 150.518 163.056 138.134 1.00 64.25 93 TYR B CA 1
ATOM 3903 C C . TYR C 3 96 ? 149.869 161.852 137.463 1.00 64.29 93 TYR B C 1
ATOM 3904 O O . TYR C 3 96 ? 150.572 160.888 137.141 1.00 74.49 93 TYR B O 1
ATOM 3913 N N . PHE C 3 97 ? 148.556 161.880 137.244 1.00 56.33 94 PHE B N 1
ATOM 3914 C CA . PHE C 3 97 ? 147.895 160.828 136.481 1.00 54.82 94 PHE B CA 1
ATOM 3915 C C . PHE C 3 97 ? 147.869 161.164 134.991 1.00 62.44 94 PHE B C 1
ATOM 3916 O O . PHE C 3 97 ? 148.410 160.415 134.166 1.00 66.35 94 PHE B O 1
ATOM 3924 N N . LEU C 3 98 ? 147.268 162.309 134.645 1.00 59.62 95 LEU B N 1
ATOM 3925 C CA . LEU C 3 98 ? 146.925 162.600 133.261 1.00 59.90 95 LEU B CA 1
ATOM 3926 C C . LEU C 3 98 ? 148.148 162.872 132.399 1.00 61.11 95 LEU B C 1
ATOM 3927 O O . LEU C 3 98 ? 148.123 162.542 131.211 1.00 65.02 95 LEU B O 1
ATOM 3932 N N . PHE C 3 99 ? 149.220 163.451 132.959 1.00 56.67 96 PHE B N 1
ATOM 3933 C CA . PHE C 3 99 ? 150.427 163.694 132.168 1.00 60.78 96 PHE B CA 1
ATOM 3934 C C . PHE C 3 99 ? 150.980 162.389 131.603 1.00 62.10 96 PHE B C 1
ATOM 3935 O O . PHE C 3 99 ? 151.106 162.223 130.378 1.00 63.94 96 PHE B O 1
ATOM 3943 N N . GLY C 3 100 ? 151.233 161.422 132.488 1.00 64.53 97 GLY B N 1
ATOM 3944 C CA . GLY C 3 100 ? 151.738 160.134 132.051 1.00 55.99 97 GLY B CA 1
ATOM 3945 C C . GLY C 3 100 ? 150.748 159.370 131.196 1.00 55.41 97 GLY B C 1
ATOM 3946 O O . GLY C 3 100 ? 151.129 158.779 130.182 1.00 54.62 97 GLY B O 1
ATOM 3947 N N . VAL C 3 101 ? 149.462 159.396 131.570 1.00 57.08 98 VAL B N 1
ATOM 3948 C CA . VAL C 3 101 ? 148.459 158.622 130.839 1.00 55.87 98 VAL B CA 1
ATOM 3949 C C . VAL C 3 101 ? 148.307 159.142 129.412 1.00 59.71 98 VAL B C 1
ATOM 3950 O O . VAL C 3 101 ? 148.340 158.368 128.448 1.00 64.00 98 VAL B O 1
ATOM 3954 N N . LEU C 3 102 ? 148.178 160.462 129.250 1.00 59.39 99 LEU B N 1
ATOM 3955 C CA . LEU C 3 102 ? 147.947 161.033 127.929 1.00 58.25 99 LEU B CA 1
ATOM 3956 C C . LEU C 3 102 ? 149.194 160.952 127.055 1.00 59.28 99 LEU B C 1
ATOM 3957 O O . LEU C 3 102 ? 149.090 160.690 125.848 1.00 62.75 99 LEU B O 1
ATOM 3962 N N . PHE C 3 103 ? 150.385 161.154 127.637 1.00 58.96 100 PHE B N 1
ATOM 3963 C CA . PHE C 3 103 ? 151.588 160.992 126.828 1.00 57.14 100 PHE B CA 1
ATOM 3964 C C . PHE C 3 103 ? 151.801 159.536 126.426 1.00 62.24 100 PHE B C 1
ATOM 3965 O O . PHE C 3 103 ? 152.253 159.267 125.305 1.00 62.56 100 PHE B O 1
ATOM 3973 N N . ALA C 3 104 ? 151.448 158.588 127.301 1.00 62.16 101 ALA B N 1
ATOM 3974 C CA . ALA C 3 104 ? 151.510 157.180 126.931 1.00 56.38 101 ALA B CA 1
ATOM 3975 C C . ALA C 3 104 ? 150.525 156.854 125.818 1.00 56.98 101 ALA B C 1
ATOM 3976 O O . ALA C 3 104 ? 150.850 156.080 124.914 1.00 59.16 101 ALA B O 1
ATOM 3978 N N . LEU C 3 105 ? 149.320 157.432 125.867 1.00 59.15 102 LEU B N 1
ATOM 3979 C CA . LEU C 3 105 ? 148.355 157.239 124.784 1.00 60.23 102 LEU B CA 1
ATOM 3980 C C . LEU C 3 105 ? 148.888 157.772 123.458 1.00 64.71 102 LEU B C 1
ATOM 3981 O O . LEU C 3 105 ? 148.774 157.102 122.421 1.00 69.51 102 LEU B O 1
ATOM 3986 N N . CYS C 3 106 ? 149.487 158.968 123.478 1.00 64.75 103 CYS B N 1
ATOM 3987 C CA . CYS C 3 106 ? 150.033 159.556 122.256 1.00 63.55 103 CYS B CA 1
ATOM 3988 C C . CYS C 3 106 ? 151.150 158.696 121.674 1.00 63.51 103 CYS B C 1
ATOM 3989 O O . CYS C 3 106 ? 151.136 158.348 120.482 1.00 68.82 103 CYS B O 1
ATOM 3992 N N . PHE C 3 107 ? 152.122 158.327 122.510 1.00 64.85 104 PHE B N 1
ATOM 3993 C CA . PHE C 3 107 ? 153.254 157.555 122.014 1.00 60.68 104 PHE B CA 1
ATOM 3994 C C . PHE C 3 107 ? 152.854 156.128 121.660 1.00 62.32 104 PHE B C 1
ATOM 3995 O O . PHE C 3 107 ? 153.463 155.522 120.774 1.00 67.79 104 PHE B O 1
ATOM 4003 N N . SER C 3 108 ? 151.800 155.595 122.285 1.00 64.01 105 SER B N 1
ATOM 4004 C CA . SER C 3 108 ? 151.311 154.270 121.923 1.00 62.17 105 SER B CA 1
ATOM 4005 C C . SER C 3 108 ? 150.596 154.289 120.579 1.00 62.23 105 SER B C 1
ATOM 4006 O O . SER C 3 108 ? 150.725 153.345 119.792 1.00 66.44 105 SER B O 1
ATOM 4009 N N . CYS C 3 109 ? 149.834 155.351 120.299 1.00 61.87 106 CYS B N 1
ATOM 4010 C CA . CYS C 3 109 ? 149.234 155.491 118.974 1.00 64.29 106 CYS B CA 1
ATOM 4011 C C . CYS C 3 109 ? 150.306 155.643 117.901 1.00 69.71 106 CYS B C 1
ATOM 4012 O O . CYS C 3 109 ? 150.203 155.048 116.817 1.00 76.86 106 CYS B O 1
ATOM 4015 N N . LEU C 3 110 ? 151.350 156.427 118.194 1.00 68.66 107 LEU B N 1
ATOM 4016 C CA . LEU C 3 110 ? 152.460 156.561 117.253 1.00 64.71 107 LEU B CA 1
ATOM 4017 C C . LEU C 3 110 ? 153.174 155.228 117.039 1.00 69.42 107 LEU B C 1
ATOM 4018 O O . LEU C 3 110 ? 153.535 154.885 115.907 1.00 76.16 107 LEU B O 1
ATOM 4023 N N . LEU C 3 111 ? 153.370 154.457 118.114 1.00 69.17 108 LEU B N 1
ATOM 4024 C CA . LEU C 3 111 ? 154.004 153.147 118.004 1.00 66.98 108 LEU B CA 1
ATOM 4025 C C . LEU C 3 111 ? 153.150 152.174 117.198 1.00 71.28 108 LEU B C 1
ATOM 4026 O O . LEU C 3 111 ? 153.681 151.379 116.419 1.00 75.89 108 LEU B O 1
ATOM 4031 N N . ALA C 3 112 ? 151.828 152.215 117.383 1.00 70.53 109 ALA B N 1
ATOM 4032 C CA . ALA C 3 112 ? 150.941 151.346 116.616 1.00 65.44 109 ALA B CA 1
ATOM 4033 C C . ALA C 3 112 ? 150.972 151.690 115.131 1.00 75.31 109 ALA B C 1
ATOM 4034 O O . ALA C 3 112 ? 151.021 150.789 114.281 1.00 80.81 109 ALA B O 1
ATOM 4036 N N . HIS C 3 113 ? 150.955 152.987 114.803 1.00 81.41 110 HIS B N 1
ATOM 4037 C CA . HIS C 3 113 ? 151.063 153.394 113.403 1.00 79.56 110 HIS B CA 1
ATOM 4038 C C . HIS C 3 113 ? 152.408 152.980 112.812 1.00 81.93 110 HIS B C 1
ATOM 4039 O O . HIS C 3 113 ? 152.475 152.500 111.672 1.00 84.01 110 HIS B O 1
ATOM 4046 N N . ALA C 3 114 ? 153.488 153.138 113.584 1.00 80.47 111 ALA B N 1
ATOM 4047 C CA . ALA C 3 114 ? 154.810 152.743 113.109 1.00 77.97 111 ALA B CA 1
ATOM 4048 C C . ALA C 3 114 ? 154.904 151.236 112.896 1.00 84.59 111 ALA B C 1
ATOM 4049 O O . ALA C 3 114 ? 155.510 150.784 111.921 1.00 93.21 111 ALA B O 1
ATOM 4051 N N . SER C 3 115 ? 154.307 150.444 113.791 1.00 82.82 112 SER B N 1
ATOM 4052 C CA . SER C 3 115 ? 154.321 148.992 113.631 1.00 80.63 112 SER B CA 1
ATOM 4053 C C . SER C 3 115 ? 153.507 148.559 112.418 1.00 83.90 112 SER B C 1
ATOM 4054 O O . SER C 3 115 ? 153.900 147.631 111.697 1.00 87.73 112 SER B O 1
ATOM 4057 N N . ASN C 3 116 ? 152.367 149.217 112.180 1.00 85.50 113 ASN B N 1
ATOM 4058 C CA . ASN C 3 116 ? 151.589 148.931 110.979 1.00 86.93 113 ASN B CA 1
ATOM 4059 C C . ASN C 3 116 ? 152.371 149.284 109.720 1.00 92.59 113 ASN B C 1
ATOM 4060 O O . ASN C 3 116 ? 152.283 148.578 108.709 1.00 99.80 113 ASN B O 1
ATOM 4065 N N . LEU C 3 117 ? 153.144 150.373 109.764 1.00 95.23 114 LEU B N 1
ATOM 4066 C CA . LEU C 3 117 ? 153.991 150.726 108.627 1.00 95.91 114 LEU B CA 1
ATOM 4067 C C . LEU C 3 117 ? 155.118 149.714 108.431 1.00 96.82 114 LEU B C 1
ATOM 4068 O O . LEU C 3 117 ? 155.485 149.401 107.292 1.00 102.38 114 LEU B O 1
ATOM 4073 N N . VAL C 3 118 ? 155.683 149.205 109.529 1.00 96.14 115 VAL B N 1
ATOM 4074 C CA . VAL C 3 118 ? 156.759 148.219 109.435 1.00 97.89 115 VAL B CA 1
ATOM 4075 C C . VAL C 3 118 ? 156.239 146.907 108.854 1.00 100.72 115 VAL B C 1
ATOM 4076 O O . VAL C 3 118 ? 156.928 146.249 108.065 1.00 105.61 115 VAL B O 1
ATOM 4080 N N . LYS C 3 119 ? 155.010 146.515 109.207 1.00 102.73 116 LYS B N 1
ATOM 4081 C CA . LYS C 3 119 ? 154.459 145.303 108.605 1.00 102.01 116 LYS B CA 1
ATOM 4082 C C . LYS C 3 119 ? 154.111 145.536 107.135 1.00 107.86 116 LYS B C 1
ATOM 4083 O O . LYS C 3 119 ? 154.146 144.597 106.332 1.00 115.88 116 LYS B O 1
ATOM 4089 N N . LEU C 3 120 ? 153.822 146.781 106.757 1.00 108.39 117 LEU B N 1
ATOM 4090 C CA . LEU C 3 120 ? 153.764 147.178 105.354 1.00 109.61 117 LEU B CA 1
ATOM 4091 C C . LEU C 3 120 ? 155.179 147.399 104.820 1.00 117.16 117 LEU B C 1
ATOM 4092 O O . LEU C 3 120 ? 156.169 146.970 105.419 1.00 120.49 117 LEU B O 1
ATOM 4097 N N . VAL C 3 121 ? 155.276 148.034 103.644 1.00 120.66 118 VAL B N 1
ATOM 4098 C CA . VAL C 3 121 ? 156.511 148.327 102.905 1.00 126.43 118 VAL B CA 1
ATOM 4099 C C . VAL C 3 121 ? 157.217 147.048 102.455 1.00 134.11 118 VAL B C 1
ATOM 4100 O O . VAL C 3 121 ? 157.587 146.917 101.283 1.00 139.01 118 VAL B O 1
ATOM 4104 N N . ARG C 3 122 ? 157.411 146.100 103.372 1.00 128.90 119 ARG B N 1
ATOM 4105 C CA . ARG C 3 122 ? 158.067 144.830 103.093 1.00 128.08 119 ARG B CA 1
ATOM 4106 C C . ARG C 3 122 ? 157.172 143.842 102.344 1.00 128.42 119 ARG B C 1
ATOM 4107 O O . ARG C 3 122 ? 157.602 142.710 102.096 1.00 130.71 119 ARG B O 1
ATOM 4115 N N . GLY C 3 123 ? 155.949 144.234 101.984 1.00 122.76 120 GLY B N 1
ATOM 4116 C CA . GLY C 3 123 ? 155.091 143.436 101.134 1.00 124.67 120 GLY B CA 1
ATOM 4117 C C . GLY C 3 123 ? 153.949 142.724 101.830 1.00 129.83 120 GLY B C 1
ATOM 4118 O O . GLY C 3 123 ? 153.083 142.168 101.142 1.00 133.62 120 GLY B O 1
ATOM 4119 N N . CYS C 3 124 ? 153.914 142.719 103.160 1.00 128.99 121 CYS B N 1
ATOM 4120 C CA . CYS C 3 124 ? 152.855 142.017 103.867 1.00 128.56 121 CYS B CA 1
ATOM 4121 C C . CYS C 3 124 ? 151.585 142.865 103.929 1.00 123.50 121 CYS B C 1
ATOM 4122 O O . CYS C 3 124 ? 151.595 144.077 103.699 1.00 121.03 121 CYS B O 1
ATOM 4125 N N . VAL C 3 125 ? 150.473 142.198 104.245 1.00 124.26 122 VAL B N 1
ATOM 4126 C CA . VAL C 3 125 ? 149.190 142.876 104.386 1.00 125.40 122 VAL B CA 1
ATOM 4127 C C . VAL C 3 125 ? 149.186 143.678 105.686 1.00 122.22 122 VAL B C 1
ATOM 4128 O O . VAL C 3 125 ? 149.895 143.352 106.645 1.00 120.77 122 VAL B O 1
ATOM 4132 N N . SER C 3 126 ? 148.400 144.751 105.715 1.00 118.56 123 SER B N 1
ATOM 4133 C CA . SER C 3 126 ? 148.301 145.578 106.908 1.00 113.04 123 SER B CA 1
ATOM 4134 C C . SER C 3 126 ? 147.496 144.875 107.999 1.00 112.79 123 SER B C 1
ATOM 4135 O O . SER C 3 126 ? 146.789 143.893 107.757 1.00 119.16 123 SER B O 1
ATOM 4138 N N . PHE C 3 127 ? 147.620 145.395 109.218 1.00 106.72 124 PHE B N 1
ATOM 4139 C CA . PHE C 3 127 ? 146.763 144.961 110.308 1.00 96.88 124 PHE B CA 1
ATOM 4140 C C . PHE C 3 127 ? 145.329 145.421 110.074 1.00 96.21 124 PHE B C 1
ATOM 4141 O O . PHE C 3 127 ? 145.054 146.316 109.271 1.00 96.30 124 PHE B O 1
ATOM 4149 N N . SER C 3 128 ? 144.406 144.798 110.798 1.00 96.82 125 SER B N 1
ATOM 4150 C CA . SER C 3 128 ? 143.067 145.349 110.896 1.00 96.96 125 SER B CA 1
ATOM 4151 C C . SER C 3 128 ? 143.081 146.565 111.818 1.00 98.19 125 SER B C 1
ATOM 4152 O O . SER C 3 128 ? 144.004 146.759 112.615 1.00 99.97 125 SER B O 1
ATOM 4155 N N . TRP C 3 129 ? 142.047 147.399 111.691 1.00 92.21 126 TRP B N 1
ATOM 4156 C CA . TRP C 3 129 ? 141.952 148.586 112.536 1.00 93.01 126 TRP B CA 1
ATOM 4157 C C . TRP C 3 129 ? 141.735 148.217 113.999 1.00 93.12 126 TRP B C 1
ATOM 4158 O O . TRP C 3 129 ? 142.223 148.920 114.896 1.00 93.30 126 TRP B O 1
ATOM 4169 N N . THR C 3 130 ? 141.024 147.114 114.254 1.00 94.82 127 THR B N 1
ATOM 4170 C CA . THR C 3 130 ? 140.837 146.638 115.620 1.00 91.03 127 THR B CA 1
ATOM 4171 C C . THR C 3 130 ? 142.165 146.245 116.254 1.00 90.68 127 THR B C 1
ATOM 4172 O O . THR C 3 130 ? 142.406 146.536 117.430 1.00 93.63 127 THR B O 1
ATOM 4176 N N . THR C 3 131 ? 143.041 145.588 115.487 1.00 89.63 128 THR B N 1
ATOM 4177 C CA . THR C 3 131 ? 144.342 145.184 116.014 1.00 90.68 128 THR B CA 1
ATOM 4178 C C . THR C 3 131 ? 145.210 146.394 116.349 1.00 90.79 128 THR B C 1
ATOM 4179 O O . THR C 3 131 ? 145.863 146.423 117.399 1.00 91.85 128 THR B O 1
ATOM 4183 N N . ILE C 3 132 ? 145.216 147.405 115.475 1.00 91.46 129 ILE B N 1
ATOM 4184 C CA . ILE C 3 132 ? 146.006 148.610 115.721 1.00 86.62 129 ILE B CA 1
ATOM 4185 C C . ILE C 3 132 ? 145.480 149.360 116.941 1.00 83.57 129 ILE B C 1
ATOM 4186 O O . ILE C 3 132 ? 146.258 149.822 117.789 1.00 85.14 129 ILE B O 1
ATOM 4191 N N . LEU C 3 133 ? 144.152 149.479 117.059 1.00 81.88 130 LEU B N 1
ATOM 4192 C CA . LEU C 3 133 ? 143.566 150.136 118.225 1.00 77.68 130 LEU B CA 1
ATOM 4193 C C . LEU C 3 133 ? 143.853 149.358 119.506 1.00 80.13 130 LEU B C 1
ATOM 4194 O O . LEU C 3 133 ? 144.111 149.957 120.557 1.00 82.83 130 LEU B O 1
ATOM 4199 N N . CYS C 3 134 ? 143.823 148.023 119.433 1.00 80.31 131 CYS B N 1
ATOM 4200 C CA . CYS C 3 134 ? 144.139 147.197 120.594 1.00 81.58 131 CYS B CA 1
ATOM 4201 C C . CYS C 3 134 ? 145.594 147.362 121.014 1.00 80.54 131 CYS B C 1
ATOM 4202 O O . CYS C 3 134 ? 145.894 147.400 122.212 1.00 83.94 131 CYS B O 1
ATOM 4205 N N . ILE C 3 135 ? 146.507 147.455 120.042 1.00 78.55 132 ILE B N 1
ATOM 4206 C CA . ILE C 3 135 ? 147.913 147.713 120.351 1.00 78.14 132 ILE B CA 1
ATOM 4207 C C . ILE C 3 135 ? 148.067 149.066 121.033 1.00 77.02 132 ILE B C 1
ATOM 4208 O O . ILE C 3 135 ? 148.782 149.195 122.038 1.00 77.86 132 ILE B O 1
ATOM 4213 N N . ALA C 3 136 ? 147.380 150.089 120.512 1.00 73.31 133 ALA B N 1
ATOM 4214 C CA . ALA C 3 136 ? 147.473 151.428 121.092 1.00 66.53 133 ALA B CA 1
ATOM 4215 C C . ALA C 3 136 ? 146.939 151.464 122.521 1.00 74.22 133 ALA B C 1
ATOM 4216 O O . ALA C 3 136 ? 147.515 152.133 123.388 1.00 76.71 133 ALA B O 1
ATOM 4218 N N . ILE C 3 137 ? 145.836 150.759 122.786 1.00 73.54 134 ILE B N 1
ATOM 4219 C CA . ILE C 3 137 ? 145.278 150.731 124.137 1.00 73.12 134 ILE B CA 1
ATOM 4220 C C . ILE C 3 137 ? 146.166 149.920 125.081 1.00 73.77 134 ILE B C 1
ATOM 4221 O O . ILE C 3 137 ? 146.407 150.321 126.230 1.00 77.17 134 ILE B O 1
ATOM 4226 N N . GLY C 3 138 ? 146.668 148.772 124.617 1.00 68.55 135 GLY B N 1
ATOM 4227 C CA . GLY C 3 138 ? 147.443 147.902 125.483 1.00 69.51 135 GLY B CA 1
ATOM 4228 C C . GLY C 3 138 ? 148.833 148.418 125.789 1.00 71.15 135 GLY B C 1
ATOM 4229 O O . GLY C 3 138 ? 149.413 148.065 126.820 1.00 76.73 135 GLY B O 1
ATOM 4230 N N . CYS C 3 139 ? 149.390 149.255 124.912 1.00 67.51 136 CYS B N 1
ATOM 4231 C CA . CYS C 3 139 ? 150.681 149.864 125.208 1.00 66.64 136 CYS B CA 1
ATOM 4232 C C . CYS C 3 139 ? 150.576 151.018 126.197 1.00 67.72 136 CYS B C 1
ATOM 4233 O O . CYS C 3 139 ? 151.610 151.526 126.643 1.00 71.26 136 CYS B O 1
ATOM 4236 N N . SER C 3 140 ? 149.361 151.445 126.542 1.00 62.87 137 SER B N 1
ATOM 4237 C CA . SER C 3 140 ? 149.141 152.491 127.529 1.00 63.43 137 SER B CA 1
ATOM 4238 C C . SER C 3 140 ? 148.440 151.996 128.786 1.00 68.79 137 SER B C 1
ATOM 4239 O O . SER C 3 140 ? 148.395 152.732 129.781 1.00 69.96 137 SER B O 1
ATOM 4242 N N . LEU C 3 141 ? 147.874 150.785 128.754 1.00 67.85 138 LEU B N 1
ATOM 4243 C CA . LEU C 3 141 ? 147.234 150.227 129.944 1.00 62.49 138 LEU B CA 1
ATOM 4244 C C . LEU C 3 141 ? 148.227 150.061 131.092 1.00 63.27 138 LEU B C 1
ATOM 4245 O O . LEU C 3 141 ? 147.867 150.237 132.263 1.00 66.56 138 LEU B O 1
ATOM 4250 N N . LEU C 3 142 ? 149.483 149.729 130.775 1.00 59.11 139 LEU B N 1
ATOM 4251 C CA . LEU C 3 142 ? 150.510 149.601 131.807 1.00 56.14 139 LEU B CA 1
ATOM 4252 C C . LEU C 3 142 ? 150.777 150.934 132.499 1.00 55.17 139 LEU B C 1
ATOM 4253 O O . LEU C 3 142 ? 150.886 150.992 133.731 1.00 60.44 139 LEU B O 1
ATOM 4258 N N . GLN C 3 143 ? 150.881 152.016 131.723 1.00 56.80 140 GLN B N 1
ATOM 4259 C CA . GLN C 3 143 ? 151.064 153.336 132.317 1.00 56.40 140 GLN B CA 1
ATOM 4260 C C . GLN C 3 143 ? 149.837 153.766 133.107 1.00 54.97 140 GLN B C 1
ATOM 4261 O O . GLN C 3 143 ? 149.975 154.424 134.144 1.00 58.82 140 GLN B O 1
ATOM 4267 N N . ILE C 3 144 ? 148.639 153.394 132.642 1.00 55.79 141 ILE B N 1
ATOM 4268 C CA . ILE C 3 144 ? 147.421 153.679 133.399 1.00 56.62 141 ILE B CA 1
ATOM 4269 C C . ILE C 3 144 ? 147.463 152.994 134.761 1.00 55.23 141 ILE B C 1
ATOM 4270 O O . ILE C 3 144 ? 147.166 153.613 135.792 1.00 58.56 141 ILE B O 1
ATOM 4275 N N . ILE C 3 145 ? 147.861 151.716 134.784 1.00 57.45 142 ILE B N 1
ATOM 4276 C CA . ILE C 3 145 ? 147.944 150.961 136.037 1.00 59.88 142 ILE B CA 1
ATOM 4277 C C . ILE C 3 145 ? 148.985 151.576 136.967 1.00 57.21 142 ILE B C 1
ATOM 4278 O O . ILE C 3 145 ? 148.746 151.748 138.171 1.00 59.40 142 ILE B O 1
ATOM 4283 N N . ILE C 3 146 ? 150.151 151.929 136.415 1.00 54.61 143 ILE B N 1
ATOM 4284 C CA . ILE C 3 146 ? 151.225 152.516 137.216 1.00 53.01 143 ILE B CA 1
ATOM 4285 C C . ILE C 3 146 ? 150.775 153.844 137.818 1.00 58.21 143 ILE B C 1
ATOM 4286 O O . ILE C 3 146 ? 150.983 154.112 139.011 1.00 58.90 143 ILE B O 1
ATOM 4291 N N . ALA C 3 147 ? 150.121 154.678 137.005 1.00 57.20 144 ALA B N 1
ATOM 4292 C CA . ALA C 3 147 ? 149.684 155.990 137.464 1.00 51.08 144 ALA B CA 1
ATOM 4293 C C . ALA C 3 147 ? 148.611 155.882 138.540 1.00 56.52 144 ALA B C 1
ATOM 4294 O O . ALA C 3 147 ? 148.674 156.598 139.548 1.00 57.68 144 ALA B O 1
ATOM 4296 N N . THR C 3 148 ? 147.627 154.990 138.362 1.00 57.65 145 THR B N 1
ATOM 4297 C CA . THR C 3 148 ? 146.586 154.896 139.383 1.00 57.87 145 THR B CA 1
ATOM 4298 C C . THR C 3 148 ? 147.123 154.277 140.669 1.00 57.94 145 THR B C 1
ATOM 4299 O O . THR C 3 148 ? 146.715 154.695 141.760 1.00 61.44 145 THR B O 1
ATOM 4303 N N . GLU C 3 149 ? 148.068 153.331 140.570 1.00 54.38 146 GLU B N 1
ATOM 4304 C CA . GLU C 3 149 ? 148.686 152.775 141.769 1.00 54.15 146 GLU B CA 1
ATOM 4305 C C . GLU C 3 149 ? 149.457 153.844 142.533 1.00 56.58 146 GLU B C 1
ATOM 4306 O O . GLU C 3 149 ? 149.318 153.966 143.758 1.00 56.54 146 GLU B O 1
ATOM 4312 N N . TYR C 3 150 ? 150.248 154.652 141.817 1.00 57.27 147 TYR B N 1
ATOM 4313 C CA . TYR C 3 150 ? 151.019 155.709 142.469 1.00 55.65 147 TYR B CA 1
ATOM 4314 C C . TYR C 3 150 ? 150.110 156.750 143.113 1.00 59.93 147 TYR B C 1
ATOM 4315 O O . TYR C 3 150 ? 150.330 157.152 144.263 1.00 60.20 147 TYR B O 1
ATOM 4324 N N . VAL C 3 151 ? 149.082 157.199 142.385 1.00 60.29 148 VAL B N 1
ATOM 4325 C CA . VAL C 3 151 ? 148.203 158.243 142.906 1.00 56.85 148 VAL B CA 1
ATOM 4326 C C . VAL C 3 151 ? 147.427 157.743 144.119 1.00 58.87 148 VAL B C 1
ATOM 4327 O O . VAL C 3 151 ? 147.322 158.445 145.134 1.00 62.74 148 VAL B O 1
ATOM 4331 N N . THR C 3 152 ? 146.896 156.516 144.051 1.00 56.14 149 THR B N 1
ATOM 4332 C CA . THR C 3 152 ? 146.143 155.973 145.176 1.00 55.76 149 THR B CA 1
ATOM 4333 C C . THR C 3 152 ? 147.040 155.750 146.391 1.00 57.94 149 THR B C 1
ATOM 4334 O O . THR C 3 152 ? 146.638 156.041 147.524 1.00 61.39 149 THR B O 1
ATOM 4338 N N . LEU C 3 153 ? 148.267 155.259 146.178 1.00 59.29 150 LEU B N 1
ATOM 4339 C CA . LEU C 3 153 ? 149.168 155.032 147.303 1.00 57.92 150 LEU B CA 1
ATOM 4340 C C . LEU C 3 153 ? 149.636 156.337 147.936 1.00 60.42 150 LEU B C 1
ATOM 4341 O O . LEU C 3 153 ? 149.827 156.392 149.157 1.00 65.00 150 LEU B O 1
ATOM 4346 N N . ILE C 3 154 ? 149.829 157.390 147.138 1.00 65.12 151 ILE B N 1
ATOM 4347 C CA . ILE C 3 154 ? 150.201 158.682 147.709 1.00 64.34 151 ILE B CA 1
ATOM 4348 C C . ILE C 3 154 ? 149.028 159.293 148.469 1.00 66.36 151 ILE B C 1
ATOM 4349 O O . ILE C 3 154 ? 149.200 159.839 149.567 1.00 75.82 151 ILE B O 1
ATOM 4354 N N . MET C 3 155 ? 147.815 159.193 147.915 1.00 65.54 152 MET B N 1
ATOM 4355 C CA . MET C 3 155 ? 146.650 159.797 148.557 1.00 64.84 152 MET B CA 1
ATOM 4356 C C . MET C 3 155 ? 146.278 159.083 149.852 1.00 67.87 152 MET B C 1
ATOM 4357 O O . MET C 3 155 ? 145.990 159.731 150.866 1.00 70.33 152 MET B O 1
ATOM 4362 N N . THR C 3 156 ? 146.278 157.750 149.845 1.00 67.70 153 THR B N 1
ATOM 4363 C CA . THR C 3 156 ? 145.747 156.977 150.964 1.00 64.30 153 THR B CA 1
ATOM 4364 C C . THR C 3 156 ? 146.834 156.503 151.923 1.00 66.52 153 THR B C 1
ATOM 4365 O O . THR C 3 156 ? 146.785 156.806 153.119 1.00 70.38 153 THR B O 1
ATOM 4369 N N . ARG C 3 157 ? 147.820 155.761 151.419 1.00 66.96 154 ARG B N 1
ATOM 4370 C CA . ARG C 3 157 ? 148.813 155.101 152.258 1.00 63.83 154 ARG B CA 1
ATOM 4371 C C . ARG C 3 157 ? 150.107 155.900 152.381 1.00 67.95 154 ARG B C 1
ATOM 4372 O O . ARG C 3 157 ? 151.190 155.314 152.481 1.00 74.30 154 ARG B O 1
ATOM 4380 N N . GLY C 3 158 ? 150.016 157.228 152.377 1.00 68.22 155 GLY B N 1
ATOM 4381 C CA . GLY C 3 158 ? 151.197 158.056 152.541 1.00 75.34 155 GLY B CA 1
ATOM 4382 C C . GLY C 3 158 ? 150.820 159.515 152.656 1.00 88.54 155 GLY B C 1
ATOM 4383 O O . GLY C 3 158 ? 149.657 159.897 152.501 1.00 90.80 155 GLY B O 1
ATOM 4384 N N . MET C 3 159 ? 151.832 160.330 152.944 1.00 95.89 156 MET B N 1
ATOM 4385 C CA . MET C 3 159 ? 151.640 161.773 152.997 1.00 98.96 156 MET B CA 1
ATOM 4386 C C . MET C 3 159 ? 151.340 162.318 151.607 1.00 100.37 156 MET B C 1
ATOM 4387 O O . MET C 3 159 ? 151.959 161.919 150.616 1.00 104.41 156 MET B O 1
ATOM 4392 N N . MET C 3 160 ? 150.381 163.238 151.539 1.00 96.04 157 MET B N 1
ATOM 4393 C CA . MET C 3 160 ? 149.889 163.727 150.260 1.00 95.74 157 MET B CA 1
ATOM 4394 C C . MET C 3 160 ? 150.890 164.698 149.632 1.00 101.00 157 MET B C 1
ATOM 4395 O O . MET C 3 160 ? 151.968 164.967 150.170 1.00 108.48 157 MET B O 1
ATOM 4400 N N . PHE C 3 161 ? 150.514 165.236 148.468 1.00 93.72 158 PHE B N 1
ATOM 4401 C CA . PHE C 3 161 ? 151.424 166.073 147.694 1.00 96.28 158 PHE B CA 1
ATOM 4402 C C . PHE C 3 161 ? 151.674 167.430 148.341 1.00 107.16 158 PHE B C 1
ATOM 4403 O O . PHE C 3 161 ? 152.668 168.084 148.009 1.00 111.93 158 PHE B O 1
ATOM 4411 N N . VAL C 3 162 ? 150.801 167.871 149.252 1.00 109.42 159 VAL B N 1
ATOM 4412 C CA . VAL C 3 162 ? 150.993 169.165 149.897 1.00 111.80 159 VAL B CA 1
ATOM 4413 C C . VAL C 3 162 ? 152.090 169.119 150.953 1.00 114.94 159 VAL B C 1
ATOM 4414 O O . VAL C 3 162 ? 152.614 170.169 151.340 1.00 114.65 159 VAL B O 1
ATOM 4418 N N . ASN C 3 163 ? 152.453 167.930 151.432 1.00 114.17 160 ASN B N 1
ATOM 4419 C CA . ASN C 3 163 ? 153.470 167.775 152.462 1.00 112.81 160 ASN B CA 1
ATOM 4420 C C . ASN C 3 163 ? 154.808 167.310 151.903 1.00 111.65 160 ASN B C 1
ATOM 4421 O O . ASN C 3 163 ? 155.687 166.913 152.675 1.00 112.13 160 ASN B O 1
ATOM 4426 N N . MET C 3 164 ? 154.984 167.348 150.585 1.00 109.16 161 MET B N 1
ATOM 4427 C CA . MET C 3 164 ? 156.197 166.867 149.940 1.00 106.04 161 MET B CA 1
ATOM 4428 C C . MET C 3 164 ? 157.093 168.033 149.547 1.00 104.80 161 MET B C 1
ATOM 4429 O O . MET C 3 164 ? 156.610 169.095 149.142 1.00 104.89 161 MET B O 1
ATOM 4434 N N . THR C 3 165 ? 158.403 167.827 149.672 1.00 102.92 162 THR B N 1
ATOM 4435 C CA . THR C 3 165 ? 159.363 168.831 149.246 1.00 98.83 162 THR B CA 1
ATOM 4436 C C . THR C 3 165 ? 159.379 168.927 147.719 1.00 99.72 162 THR B C 1
ATOM 4437 O O . THR C 3 165 ? 159.010 167.973 147.030 1.00 100.97 162 THR B O 1
ATOM 4441 N N . PRO C 3 166 ? 159.765 170.087 147.170 1.00 99.01 163 PRO B N 1
ATOM 4442 C CA . PRO C 3 166 ? 159.851 170.213 145.703 1.00 96.63 163 PRO B CA 1
ATOM 4443 C C . PRO C 3 166 ? 160.804 169.226 145.050 1.00 94.59 163 PRO B C 1
ATOM 4444 O O . PRO C 3 166 ? 160.533 168.771 143.931 1.00 94.57 163 PRO B O 1
ATOM 4448 N N . CYS C 3 167 ? 161.915 168.887 145.711 1.00 97.00 164 CYS B N 1
ATOM 4449 C CA . CYS C 3 167 ? 162.846 167.910 145.153 1.00 97.52 164 CYS B CA 1
ATOM 4450 C C . CYS C 3 167 ? 162.207 166.531 145.042 1.00 92.43 164 CYS B C 1
ATOM 4451 O O . CYS C 3 167 ? 162.341 165.863 144.010 1.00 88.04 164 CYS B O 1
ATOM 4454 N N . GLN C 3 168 ? 161.501 166.098 146.092 1.00 92.70 165 GLN B N 1
ATOM 4455 C CA . GLN C 3 168 ? 160.808 164.814 146.051 1.00 87.81 165 GLN B CA 1
ATOM 4456 C C . GLN C 3 168 ? 159.719 164.808 144.987 1.00 84.29 165 GLN B C 1
ATOM 4457 O O . GLN C 3 168 ? 159.539 163.810 144.279 1.00 86.15 165 GLN B O 1
ATOM 4463 N N . LEU C 3 169 ? 158.989 165.921 144.857 1.00 81.76 166 LEU B N 1
ATOM 4464 C CA . LEU C 3 169 ? 157.945 166.023 143.841 1.00 79.32 166 LEU B CA 1
ATOM 4465 C C . LEU C 3 169 ? 158.524 165.924 142.435 1.00 79.27 166 LEU B C 1
ATOM 4466 O O . LEU C 3 169 ? 157.988 165.202 141.587 1.00 80.12 166 LEU B O 1
ATOM 4471 N N . ASN C 3 170 ? 159.629 166.631 142.175 1.00 76.45 167 ASN B N 1
ATOM 4472 C CA . ASN C 3 170 ? 160.249 166.587 140.854 1.00 74.66 167 ASN B CA 1
ATOM 4473 C C . ASN C 3 170 ? 160.816 165.206 140.548 1.00 74.15 167 ASN B C 1
ATOM 4474 O O . ASN C 3 170 ? 160.669 164.707 139.424 1.00 77.03 167 ASN B O 1
ATOM 4479 N N . VAL C 3 171 ? 161.459 164.572 141.536 1.00 76.14 168 VAL B N 1
ATOM 4480 C CA . VAL C 3 171 ? 162.010 163.234 141.332 1.00 74.14 168 VAL B CA 1
ATOM 4481 C C . VAL C 3 171 ? 160.896 162.234 141.045 1.00 70.72 168 VAL B C 1
ATOM 4482 O O . VAL C 3 171 ? 161.002 161.419 140.122 1.00 67.62 168 VAL B O 1
ATOM 4486 N N . ASP C 3 172 ? 159.803 162.297 141.813 1.00 72.51 169 ASP B N 1
ATOM 4487 C CA . ASP C 3 172 ? 158.677 161.397 141.583 1.00 72.15 169 ASP B CA 1
ATOM 4488 C C . ASP C 3 172 ? 158.050 161.632 140.214 1.00 69.69 169 ASP B C 1
ATOM 4489 O O . ASP C 3 172 ? 157.706 160.675 139.509 1.00 69.60 169 ASP B O 1
ATOM 4494 N N . PHE C 3 173 ? 157.915 162.902 139.816 1.00 70.60 170 PHE B N 1
ATOM 4495 C CA . PHE C 3 173 ? 157.321 163.232 138.524 1.00 66.08 170 PHE B CA 1
ATOM 4496 C C . PHE C 3 173 ? 158.172 162.713 137.369 1.00 63.84 170 PHE B C 1
ATOM 4497 O O . PHE C 3 173 ? 157.636 162.221 136.369 1.00 62.71 170 PHE B O 1
ATOM 4505 N N . VAL C 3 174 ? 159.498 162.822 137.484 1.00 64.32 171 VAL B N 1
ATOM 4506 C CA . VAL C 3 174 ? 160.374 162.327 136.422 1.00 63.82 171 VAL B CA 1
ATOM 4507 C C . VAL C 3 174 ? 160.376 160.801 136.384 1.00 65.67 171 VAL B C 1
ATOM 4508 O O . VAL C 3 174 ? 160.263 160.194 135.312 1.00 64.01 171 VAL B O 1
ATOM 4512 N N . VAL C 3 175 ? 160.492 160.156 137.551 1.00 67.79 172 VAL B N 1
ATOM 4513 C CA . VAL C 3 175 ? 160.576 158.697 137.600 1.00 63.86 172 VAL B CA 1
ATOM 4514 C C . VAL C 3 175 ? 159.254 158.035 137.208 1.00 65.71 172 VAL B C 1
ATOM 4515 O O . VAL C 3 175 ? 159.256 156.915 136.681 1.00 69.92 172 VAL B O 1
ATOM 4519 N N . LEU C 3 176 ? 158.120 158.721 137.379 1.00 62.92 173 LEU B N 1
ATOM 4520 C CA . LEU C 3 176 ? 156.841 158.153 136.962 1.00 57.52 173 LEU B CA 1
ATOM 4521 C C . LEU C 3 176 ? 156.714 158.000 135.447 1.00 59.14 173 LEU B C 1
ATOM 4522 O O . LEU C 3 176 ? 155.801 157.306 134.988 1.00 60.78 173 LEU B O 1
ATOM 4527 N N . LEU C 3 177 ? 157.605 158.610 134.661 1.00 61.05 174 LEU B N 1
ATOM 4528 C CA . LEU C 3 177 ? 157.534 158.567 133.205 1.00 60.02 174 LEU B CA 1
ATOM 4529 C C . LEU C 3 177 ? 158.592 157.654 132.586 1.00 62.24 174 LEU B C 1
ATOM 4530 O O . LEU C 3 177 ? 158.940 157.826 131.412 1.00 66.60 174 LEU B O 1
ATOM 4535 N N . VAL C 3 178 ? 159.107 156.684 133.349 1.00 65.61 175 VAL B N 1
ATOM 4536 C CA . VAL C 3 178 ? 160.108 155.758 132.818 1.00 63.17 175 VAL B CA 1
ATOM 4537 C C . VAL C 3 178 ? 159.511 154.890 131.713 1.00 65.17 175 VAL B C 1
ATOM 4538 O O . VAL C 3 178 ? 160.133 154.681 130.663 1.00 66.36 175 VAL B O 1
ATOM 4542 N N . TYR C 3 179 ? 158.293 154.383 131.921 1.00 62.65 176 TYR B N 1
ATOM 4543 C CA . TYR C 3 179 ? 157.644 153.581 130.888 1.00 59.50 176 TYR B CA 1
ATOM 4544 C C . TYR C 3 179 ? 157.294 154.421 129.666 1.00 62.62 176 TYR B C 1
ATOM 4545 O O . TYR C 3 179 ? 157.341 153.919 128.537 1.00 67.56 176 TYR B O 1
ATOM 4554 N N . VAL C 3 180 ? 156.962 155.699 129.867 1.00 58.79 177 VAL B N 1
ATOM 4555 C CA . VAL C 3 180 ? 156.712 156.590 128.738 1.00 57.31 177 VAL B CA 1
ATOM 4556 C C . VAL C 3 180 ? 157.992 156.812 127.938 1.00 61.03 177 VAL B C 1
ATOM 4557 O O . VAL C 3 180 ? 157.971 156.823 126.702 1.00 64.45 177 VAL B O 1
ATOM 4561 N N . LEU C 3 181 ? 159.124 156.983 128.628 1.00 60.94 178 LEU B N 1
ATOM 4562 C CA . LEU C 3 181 ? 160.410 157.110 127.942 1.00 55.72 178 LEU B CA 1
ATOM 4563 C C . LEU C 3 181 ? 160.768 155.833 127.185 1.00 60.90 178 LEU B C 1
ATOM 4564 O O . LEU C 3 181 ? 161.327 155.890 126.081 1.00 65.29 178 LEU B O 1
ATOM 4569 N N . PHE C 3 182 ? 160.462 154.673 127.773 1.00 62.45 179 PHE B N 1
ATOM 4570 C CA . PHE C 3 182 ? 160.668 153.403 127.079 1.00 63.63 179 PHE B CA 1
ATOM 4571 C C . PHE C 3 182 ? 159.804 153.314 125.827 1.00 65.50 179 PHE B C 1
ATOM 4572 O O . PHE C 3 182 ? 160.256 152.826 124.784 1.00 70.80 179 PHE B O 1
ATOM 4580 N N . LEU C 3 183 ? 158.556 153.783 125.914 1.00 63.56 180 LEU B N 1
ATOM 4581 C CA . LEU C 3 183 ? 157.684 153.825 124.743 1.00 63.02 180 LEU B CA 1
ATOM 4582 C C . LEU C 3 183 ? 158.239 154.759 123.674 1.00 65.87 180 LEU B C 1
ATOM 4583 O O . LEU C 3 183 ? 158.154 154.460 122.477 1.00 68.10 180 LEU B O 1
ATOM 4588 N N . MET C 3 184 ? 158.806 155.895 124.090 1.00 65.51 181 MET B N 1
ATOM 4589 C CA . MET C 3 184 ? 159.415 156.827 123.142 1.00 64.53 181 MET B CA 1
ATOM 4590 C C . MET C 3 184 ? 160.595 156.189 122.419 1.00 71.89 181 MET B C 1
ATOM 4591 O O . MET C 3 184 ? 160.726 156.306 121.195 1.00 74.62 181 MET B O 1
ATOM 4596 N N . ALA C 3 185 ? 161.466 155.507 123.169 1.00 71.42 182 ALA B N 1
ATOM 4597 C CA . ALA C 3 185 ? 162.619 154.848 122.558 1.00 68.51 182 ALA B CA 1
ATOM 4598 C C . ALA C 3 185 ? 162.188 153.720 121.627 1.00 71.87 182 ALA B C 1
ATOM 4599 O O . ALA C 3 185 ? 162.758 153.547 120.541 1.00 79.43 182 ALA B O 1
ATOM 4601 N N . LEU C 3 186 ? 161.179 152.944 122.035 1.00 70.54 183 LEU B N 1
ATOM 4602 C CA . LEU C 3 186 ? 160.681 151.863 121.192 1.00 71.08 183 LEU B CA 1
ATOM 4603 C C . LEU C 3 186 ? 160.057 152.401 119.911 1.00 71.49 183 LEU B C 1
ATOM 4604 O O . LEU C 3 186 ? 160.267 151.839 118.830 1.00 75.11 183 LEU B O 1
ATOM 4609 N N . THR C 3 187 ? 159.296 153.496 120.009 1.00 72.52 184 THR B N 1
ATOM 4610 C CA . THR C 3 187 ? 158.724 154.118 118.819 1.00 71.71 184 THR B CA 1
ATOM 4611 C C . THR C 3 187 ? 159.812 154.666 117.906 1.00 74.54 184 THR B C 1
ATOM 4612 O O . THR C 3 187 ? 159.707 154.567 116.679 1.00 78.54 184 THR B O 1
ATOM 4616 N N . PHE C 3 188 ? 160.867 155.243 118.492 1.00 74.26 185 PHE B N 1
ATOM 4617 C CA . PHE C 3 188 ? 161.996 155.739 117.709 1.00 77.58 185 PHE B CA 1
ATOM 4618 C C . PHE C 3 188 ? 162.661 154.611 116.929 1.00 81.32 185 PHE B C 1
ATOM 4619 O O . PHE C 3 188 ? 162.918 154.737 115.724 1.00 81.52 185 PHE B O 1
ATOM 4627 N N . PHE C 3 189 ? 162.919 153.484 117.597 1.00 85.81 186 PHE B N 1
ATOM 4628 C CA . PHE C 3 189 ? 163.606 152.382 116.930 1.00 81.20 186 PHE B CA 1
ATOM 4629 C C . PHE C 3 189 ? 162.710 151.666 115.923 1.00 78.97 186 PHE B C 1
ATOM 4630 O O . PHE C 3 189 ? 163.210 151.155 114.914 1.00 83.93 186 PHE B O 1
ATOM 4638 N N . VAL C 3 190 ? 161.398 151.607 116.172 1.00 77.79 187 VAL B N 1
ATOM 4639 C CA . VAL C 3 190 ? 160.495 151.004 115.195 1.00 78.54 187 VAL B CA 1
ATOM 4640 C C . VAL C 3 190 ? 160.353 151.899 113.967 1.00 82.81 187 VAL B C 1
ATOM 4641 O O . VAL C 3 190 ? 160.413 151.422 112.827 1.00 93.23 187 VAL B O 1
ATOM 4645 N N . SER C 3 191 ? 160.180 153.210 114.172 1.00 84.85 188 SER B N 1
ATOM 4646 C CA . SER C 3 191 ? 160.062 154.135 113.052 1.00 85.57 188 SER B CA 1
ATOM 4647 C C . SER C 3 191 ? 161.369 154.292 112.287 1.00 93.21 188 SER B C 1
ATOM 4648 O O . SER C 3 191 ? 161.343 154.704 111.122 1.00 95.47 188 SER B O 1
ATOM 4651 N N . LYS C 3 192 ? 162.509 153.993 112.913 1.00 94.39 189 LYS B N 1
ATOM 4652 C CA . LYS C 3 192 ? 163.758 153.958 112.162 1.00 91.96 189 LYS B CA 1
ATOM 4653 C C . LYS C 3 192 ? 163.822 152.740 111.245 1.00 97.77 189 LYS B C 1
ATOM 4654 O O . LYS C 3 192 ? 164.413 152.809 110.161 1.00 102.99 189 LYS B O 1
ATOM 4660 N N . ALA C 3 193 ? 163.194 151.632 111.645 1.00 97.93 190 ALA B N 1
ATOM 4661 C CA . ALA C 3 193 ? 163.315 150.367 110.929 1.00 100.28 190 ALA B CA 1
ATOM 4662 C C . ALA C 3 193 ? 162.485 150.301 109.653 1.00 103.44 190 ALA B C 1
ATOM 4663 O O . ALA C 3 193 ? 162.670 149.363 108.869 1.00 114.69 190 ALA B O 1
ATOM 4665 N N . THR C 3 194 ? 161.584 151.251 109.419 1.00 98.42 191 THR B N 1
ATOM 4666 C CA . THR C 3 194 ? 160.757 151.234 108.219 1.00 106.74 191 THR B CA 1
ATOM 4667 C C . THR C 3 194 ? 161.388 151.981 107.052 1.00 116.59 191 THR B C 1
ATOM 4668 O O . THR C 3 194 ? 160.764 152.085 105.991 1.00 118.33 191 THR B O 1
ATOM 4672 N N . PHE C 3 195 ? 162.607 152.497 107.219 1.00 116.67 192 PHE B N 1
ATOM 4673 C CA . PHE C 3 195 ? 163.273 153.235 106.153 1.00 115.81 192 PHE B CA 1
ATOM 4674 C C . PHE C 3 195 ? 163.798 152.334 105.043 1.00 126.30 192 PHE B C 1
ATOM 4675 O O . PHE C 3 195 ? 164.089 152.831 103.949 1.00 127.71 192 PHE B O 1
ATOM 4683 N N . CYS C 3 196 ? 163.935 151.035 105.294 1.00 128.38 193 CYS B N 1
ATOM 4684 C CA . CYS C 3 196 ? 164.447 150.090 104.307 1.00 134.02 193 CYS B CA 1
ATOM 4685 C C . CYS C 3 196 ? 163.286 149.257 103.778 1.00 136.85 193 CYS B C 1
ATOM 4686 O O . CYS C 3 196 ? 162.686 148.473 104.521 1.00 134.52 193 CYS B O 1
ATOM 4689 N N . GLY C 3 197 ? 162.970 149.426 102.495 1.00 140.57 194 GLY B N 1
ATOM 4690 C CA . GLY C 3 197 ? 161.910 148.673 101.871 1.00 142.50 194 GLY B CA 1
ATOM 4691 C C . GLY C 3 197 ? 161.674 149.060 100.425 1.00 146.61 194 GLY B C 1
ATOM 4692 O O . GLY C 3 197 ? 162.059 150.145 99.975 1.00 144.88 194 GLY B O 1
ATOM 4693 N N . PRO C 3 198 ? 161.037 148.165 99.662 1.00 149.40 195 PRO B N 1
ATOM 4694 C CA . PRO C 3 198 ? 160.796 148.466 98.240 1.00 152.11 195 PRO B CA 1
ATOM 4695 C C . PRO C 3 198 ? 159.771 149.563 98.009 1.00 150.92 195 PRO B C 1
ATOM 4696 O O . PRO C 3 198 ? 159.989 150.434 97.158 1.00 148.48 195 PRO B O 1
ATOM 4700 N N . CYS C 3 199 ? 158.654 149.544 98.736 1.00 147.91 196 CYS B N 1
ATOM 4701 C CA . CYS C 3 199 ? 157.552 150.459 98.464 1.00 145.01 196 CYS B CA 1
ATOM 4702 C C . CYS C 3 199 ? 157.890 151.869 98.933 1.00 144.92 196 CYS B C 1
ATOM 4703 O O . CYS C 3 199 ? 158.300 152.071 100.080 1.00 142.62 196 CYS B O 1
ATOM 4706 N N . GLU C 3 200 ? 157.712 152.842 98.041 1.00 143.79 197 GLU B N 1
ATOM 4707 C CA . GLU C 3 200 ? 157.988 154.242 98.334 1.00 142.74 197 GLU B CA 1
ATOM 4708 C C . GLU C 3 200 ? 156.764 155.004 98.825 1.00 138.64 197 GLU B C 1
ATOM 4709 O O . GLU C 3 200 ? 156.882 156.189 99.154 1.00 137.73 197 GLU B O 1
ATOM 4715 N N . ASN C 3 201 ? 155.598 154.360 98.880 1.00 134.81 198 ASN B N 1
ATOM 4716 C CA . ASN C 3 201 ? 154.372 155.062 99.242 1.00 131.80 198 ASN B CA 1
ATOM 4717 C C . ASN C 3 201 ? 154.196 155.203 100.749 1.00 126.10 198 ASN B C 1
ATOM 4718 O O . ASN C 3 201 ? 153.468 156.095 101.198 1.00 122.33 198 ASN B O 1
ATOM 4723 N N . TRP C 3 202 ? 154.841 154.347 101.543 1.00 124.21 199 TRP B N 1
ATOM 4724 C CA . TRP C 3 202 ? 154.583 154.295 102.974 1.00 118.46 199 TRP B CA 1
ATOM 4725 C C . TRP C 3 202 ? 155.712 154.839 103.840 1.00 114.87 199 TRP B C 1
ATOM 4726 O O . TRP C 3 202 ? 155.479 155.102 105.025 1.00 113.05 199 TRP B O 1
ATOM 4737 N N . LYS C 3 203 ? 156.922 155.016 103.300 1.00 114.93 200 LYS B N 1
ATOM 4738 C CA . LYS C 3 203 ? 158.017 155.505 104.134 1.00 112.83 200 LYS B CA 1
ATOM 4739 C C . LYS C 3 203 ? 157.902 156.986 104.466 1.00 107.01 200 LYS B C 1
ATOM 4740 O O . LYS C 3 203 ? 158.615 157.455 105.358 1.00 106.48 200 LYS B O 1
ATOM 4746 N N . GLN C 3 204 ? 157.038 157.731 103.775 1.00 107.19 201 GLN B N 1
ATOM 4747 C CA . GLN C 3 204 ? 156.808 159.126 104.138 1.00 104.06 201 GLN B CA 1
ATOM 4748 C C . GLN C 3 204 ? 156.107 159.241 105.491 1.00 98.17 201 GLN B C 1
ATOM 4749 O O . GLN C 3 204 ? 156.451 160.112 106.303 1.00 97.64 201 GLN B O 1
ATOM 4755 N N . HIS C 3 205 ? 155.150 158.348 105.765 1.00 95.67 202 HIS B N 1
ATOM 4756 C CA . HIS C 3 205 ? 154.505 158.316 107.075 1.00 93.08 202 HIS B CA 1
ATOM 4757 C C . HIS C 3 205 ? 155.509 157.969 108.169 1.00 90.96 202 HIS B C 1
ATOM 4758 O O . HIS C 3 205 ? 155.492 158.565 109.255 1.00 94.07 202 HIS B O 1
ATOM 4765 N N . GLY C 3 206 ? 156.393 157.007 107.893 1.00 88.29 203 GLY B N 1
ATOM 4766 C CA . GLY C 3 206 ? 157.444 156.675 108.837 1.00 88.32 203 GLY B CA 1
ATOM 4767 C C . GLY C 3 206 ? 158.424 157.808 109.056 1.00 90.23 203 GLY B C 1
ATOM 4768 O O . GLY C 3 206 ? 158.925 157.990 110.166 1.00 88.81 203 GLY B O 1
ATOM 4769 N N . ARG C 3 207 ? 158.708 158.585 108.006 1.00 91.77 204 ARG B N 1
ATOM 4770 C CA . ARG C 3 207 ? 159.545 159.772 108.156 1.00 88.21 204 ARG B CA 1
ATOM 4771 C C . ARG C 3 207 ? 158.890 160.794 109.076 1.00 88.00 204 ARG B C 1
ATOM 4772 O O . ARG C 3 207 ? 159.556 161.383 109.938 1.00 90.97 204 ARG B O 1
ATOM 4780 N N . LEU C 3 208 ? 157.582 161.015 108.903 1.00 83.12 205 LEU B N 1
ATOM 4781 C CA . LEU C 3 208 ? 156.861 161.940 109.777 1.00 79.28 205 LEU B CA 1
ATOM 4782 C C . LEU C 3 208 ? 156.880 161.469 111.227 1.00 83.38 205 LEU B C 1
ATOM 4783 O O . LEU C 3 208 ? 157.112 162.268 112.146 1.00 86.76 205 LEU B O 1
ATOM 4788 N N . ILE C 3 209 ? 156.654 160.169 111.445 1.00 81.89 206 ILE B N 1
ATOM 4789 C CA . ILE C 3 209 ? 156.695 159.613 112.797 1.00 78.07 206 ILE B CA 1
ATOM 4790 C C . ILE C 3 209 ? 158.094 159.751 113.391 1.00 80.98 206 ILE B C 1
ATOM 4791 O O . ILE C 3 209 ? 158.252 160.089 114.571 1.00 85.20 206 ILE B O 1
ATOM 4796 N N . PHE C 3 210 ? 159.128 159.512 112.577 1.00 82.65 207 PHE B N 1
ATOM 4797 C CA . PHE C 3 210 ? 160.507 159.615 113.046 1.00 84.18 207 PHE B CA 1
ATOM 4798 C C . PHE C 3 210 ? 160.849 161.037 113.474 1.00 83.31 207 PHE B C 1
ATOM 4799 O O . PHE C 3 210 ? 161.448 161.243 114.538 1.00 84.98 207 PHE B O 1
ATOM 4807 N N . ILE C 3 211 ? 160.462 162.031 112.666 1.00 81.64 208 ILE B N 1
ATOM 4808 C CA . ILE C 3 211 ? 160.725 163.427 113.019 1.00 82.88 208 ILE B CA 1
ATOM 4809 C C . ILE C 3 211 ? 159.961 163.820 114.279 1.00 80.50 208 ILE B C 1
ATOM 4810 O O . ILE C 3 211 ? 160.504 164.499 115.164 1.00 79.59 208 ILE B O 1
ATOM 4815 N N . THR C 3 212 ? 158.695 163.395 114.386 1.00 78.80 209 THR B N 1
ATOM 4816 C CA . THR C 3 212 ? 157.899 163.724 115.567 1.00 75.87 209 THR B CA 1
ATOM 4817 C C . THR C 3 212 ? 158.500 163.121 116.833 1.00 77.13 209 THR B C 1
ATOM 4818 O O . THR C 3 212 ? 158.608 163.801 117.863 1.00 78.39 209 THR B O 1
ATOM 4822 N N . VAL C 3 213 ? 158.928 161.857 116.766 1.00 76.88 210 VAL B N 1
ATOM 4823 C CA . VAL C 3 213 ? 159.504 161.199 117.935 1.00 75.09 210 VAL B CA 1
ATOM 4824 C C . VAL C 3 213 ? 160.854 161.816 118.293 1.00 77.83 210 VAL B C 1
ATOM 4825 O O . VAL C 3 213 ? 161.172 161.986 119.475 1.00 78.17 210 VAL B O 1
ATOM 4829 N N . LEU C 3 214 ? 161.657 162.186 117.288 1.00 77.15 211 LEU B N 1
ATOM 4830 C CA . LEU C 3 214 ? 162.945 162.819 117.566 1.00 74.33 211 LEU B CA 1
ATOM 4831 C C . LEU C 3 214 ? 162.770 164.176 118.243 1.00 78.00 211 LEU B C 1
ATOM 4832 O O . LEU C 3 214 ? 163.480 164.494 119.209 1.00 78.93 211 LEU B O 1
ATOM 4837 N N . PHE C 3 215 ? 161.819 164.983 117.760 1.00 77.38 212 PHE B N 1
ATOM 4838 C CA . PHE C 3 215 ? 161.553 166.270 118.396 1.00 73.14 212 PHE B CA 1
ATOM 4839 C C . PHE C 3 215 ? 161.003 166.088 119.808 1.00 71.58 212 PHE B C 1
ATOM 4840 O O . PHE C 3 215 ? 161.355 166.850 120.719 1.00 71.09 212 PHE B O 1
ATOM 4848 N N . SER C 3 216 ? 160.154 165.074 120.011 1.00 70.47 213 SER B N 1
ATOM 4849 C CA . SER C 3 216 ? 159.643 164.790 121.350 1.00 66.60 213 SER B CA 1
ATOM 4850 C C . SER C 3 216 ? 160.761 164.364 122.295 1.00 65.87 213 SER B C 1
ATOM 4851 O O . SER C 3 216 ? 160.766 164.746 123.470 1.00 67.17 213 SER B O 1
ATOM 4854 N N . ILE C 3 217 ? 161.715 163.570 121.798 1.00 66.90 214 ILE B N 1
ATOM 4855 C CA . ILE C 3 217 ? 162.858 163.155 122.608 1.00 66.90 214 ILE B CA 1
ATOM 4856 C C . ILE C 3 217 ? 163.709 164.359 122.991 1.00 68.94 214 ILE B C 1
ATOM 4857 O O . ILE C 3 217 ? 164.149 164.484 124.142 1.00 69.85 214 ILE B O 1
ATOM 4862 N N . ILE C 3 218 ? 163.940 165.267 122.038 1.00 71.58 215 ILE B N 1
ATOM 4863 C CA . ILE C 3 218 ? 164.723 166.472 122.322 1.00 68.75 215 ILE B CA 1
ATOM 4864 C C . ILE C 3 218 ? 164.031 167.319 123.388 1.00 67.96 215 ILE B C 1
ATOM 4865 O O . ILE C 3 218 ? 164.662 167.770 124.356 1.00 68.03 215 ILE B O 1
ATOM 4870 N N . ILE C 3 219 ? 162.715 167.512 123.244 1.00 66.64 216 ILE B N 1
ATOM 4871 C CA . ILE C 3 219 ? 161.953 168.311 124.204 1.00 63.63 216 ILE B CA 1
ATOM 4872 C C . ILE C 3 219 ? 161.965 167.658 125.584 1.00 66.45 216 ILE B C 1
ATOM 4873 O O . ILE C 3 219 ? 162.127 168.339 126.609 1.00 66.36 216 ILE B O 1
ATOM 4878 N N . TRP C 3 220 ? 161.804 166.329 125.633 1.00 68.12 217 TRP B N 1
ATOM 4879 C CA . TRP C 3 220 ? 161.792 165.632 126.915 1.00 64.43 217 TRP B CA 1
ATOM 4880 C C . TRP C 3 220 ? 163.144 165.708 127.607 1.00 65.76 217 TRP B C 1
ATOM 4881 O O . TRP C 3 220 ? 163.205 165.932 128.821 1.00 68.23 217 TRP B O 1
ATOM 4892 N N . VAL C 3 221 ? 164.236 165.550 126.851 1.00 66.65 218 VAL B N 1
ATOM 4893 C CA . VAL C 3 221 ? 165.571 165.677 127.430 1.00 68.93 218 VAL B CA 1
ATOM 4894 C C . VAL C 3 221 ? 165.782 167.081 127.982 1.00 69.56 218 VAL B C 1
ATOM 4895 O O . VAL C 3 221 ? 166.270 167.253 129.110 1.00 69.75 218 VAL B O 1
ATOM 4899 N N . VAL C 3 222 ? 165.372 168.103 127.218 1.00 70.74 219 VAL B N 1
ATOM 4900 C CA . VAL C 3 222 ? 165.572 169.489 127.642 1.00 66.84 219 VAL B CA 1
ATOM 4901 C C . VAL C 3 222 ? 164.805 169.781 128.929 1.00 70.19 219 VAL B C 1
ATOM 4902 O O . VAL C 3 222 ? 165.366 170.317 129.894 1.00 75.91 219 VAL B O 1
ATOM 4906 N N . TRP C 3 223 ? 163.523 169.404 128.985 1.00 67.60 220 TRP B N 1
ATOM 4907 C CA . TRP C 3 223 ? 162.751 169.777 130.169 1.00 63.76 220 TRP B CA 1
ATOM 4908 C C . TRP C 3 223 ? 163.081 168.905 131.375 1.00 67.98 220 TRP B C 1
ATOM 4909 O O . TRP C 3 223 ? 163.017 169.396 132.508 1.00 76.24 220 TRP B O 1
ATOM 4920 N N . ILE C 3 224 ? 163.454 167.636 131.173 1.00 66.43 221 ILE B N 1
ATOM 4921 C CA . ILE C 3 224 ? 163.896 166.814 132.297 1.00 66.13 221 ILE B CA 1
ATOM 4922 C C . ILE C 3 224 ? 165.196 167.360 132.880 1.00 76.25 221 ILE B C 1
ATOM 4923 O O . ILE C 3 224 ? 165.349 167.454 134.107 1.00 77.01 221 ILE B O 1
ATOM 4928 N N . SER C 3 225 ? 166.139 167.758 132.017 1.00 77.90 222 SER B N 1
ATOM 4929 C CA . SER C 3 225 ? 167.383 168.348 132.503 1.00 72.37 222 SER B CA 1
ATOM 4930 C C . SER C 3 225 ? 167.136 169.686 133.192 1.00 77.07 222 SER B C 1
ATOM 4931 O O . SER C 3 225 ? 167.813 170.016 134.173 1.00 84.46 222 SER B O 1
ATOM 4934 N N . MET C 3 226 ? 166.178 170.471 132.693 1.00 74.23 223 MET B N 1
ATOM 4935 C CA . MET C 3 226 ? 165.868 171.750 133.326 1.00 79.12 223 MET B CA 1
ATOM 4936 C C . MET C 3 226 ? 165.204 171.560 134.686 1.00 81.77 223 MET B C 1
ATOM 4937 O O . MET C 3 226 ? 165.493 172.302 135.632 1.00 90.38 223 MET B O 1
ATOM 4942 N N . LEU C 3 227 ? 164.310 170.575 134.805 1.00 82.01 224 LEU B N 1
ATOM 4943 C CA . LEU C 3 227 ? 163.601 170.370 136.064 1.00 82.70 224 LEU B CA 1
ATOM 4944 C C . LEU C 3 227 ? 164.498 169.737 137.120 1.00 88.03 224 LEU B C 1
ATOM 4945 O O . LEU C 3 227 ? 164.450 170.124 138.293 1.00 91.50 224 LEU B O 1
ATOM 4950 N N . LEU C 3 228 ? 165.321 168.762 136.731 1.00 87.19 225 LEU B N 1
ATOM 4951 C CA . LEU C 3 228 ? 166.092 168.019 137.722 1.00 88.36 225 LEU B CA 1
ATOM 4952 C C . LEU C 3 228 ? 167.355 168.762 138.143 1.00 94.44 225 LEU B C 1
ATOM 4953 O O . LEU C 3 228 ? 167.629 168.901 139.340 1.00 95.69 225 LEU B O 1
ATOM 4958 N N . ARG C 3 229 ? 168.134 169.249 137.181 1.00 97.29 226 ARG B N 1
ATOM 4959 C CA . ARG C 3 229 ? 169.460 169.789 137.464 1.00 98.27 226 ARG B CA 1
ATOM 4960 C C . ARG C 3 229 ? 169.599 171.277 137.185 1.00 100.32 226 ARG B C 1
ATOM 4961 O O . ARG C 3 229 ? 170.288 171.970 137.936 1.00 106.80 226 ARG B O 1
ATOM 4969 N N . GLY C 3 230 ? 168.979 171.786 136.118 1.00 96.10 227 GLY B N 1
ATOM 4970 C CA . GLY C 3 230 ? 169.150 173.190 135.774 1.00 98.12 227 GLY B CA 1
ATOM 4971 C C . GLY C 3 230 ? 168.525 174.136 136.782 1.00 103.96 227 GLY B C 1
ATOM 4972 O O . GLY C 3 230 ? 169.074 175.206 137.067 1.00 113.46 227 GLY B O 1
ATOM 4973 N N . ASN C 3 231 ? 167.364 173.764 137.323 1.00 101.66 228 ASN B N 1
ATOM 4974 C CA . ASN C 3 231 ? 166.669 174.626 138.279 1.00 103.97 228 ASN B CA 1
ATOM 4975 C C . ASN C 3 231 ? 167.435 174.845 139.585 1.00 109.71 228 ASN B C 1
ATOM 4976 O O . ASN C 3 231 ? 167.504 176.003 140.033 1.00 113.61 228 ASN B O 1
ATOM 4981 N N . PRO C 3 232 ? 168.006 173.827 140.256 1.00 110.27 229 PRO B N 1
ATOM 4982 C CA . PRO C 3 232 ? 168.828 174.145 141.440 1.00 114.23 229 PRO B CA 1
ATOM 4983 C C . PRO C 3 232 ? 170.106 174.896 141.108 1.00 114.24 229 PRO B C 1
ATOM 4984 O O . PRO C 3 232 ? 170.569 175.695 141.932 1.00 118.03 229 PRO B O 1
ATOM 4988 N N . GLN C 3 233 ? 170.695 174.664 139.932 1.00 111.63 230 GLN B N 1
ATOM 4989 C CA . GLN C 3 233 ? 171.923 175.366 139.572 1.00 114.74 230 GLN B CA 1
ATOM 4990 C C . GLN C 3 233 ? 171.659 176.825 139.222 1.00 117.57 230 GLN B C 1
ATOM 4991 O O . GLN C 3 233 ? 172.550 177.667 139.377 1.00 122.97 230 GLN B O 1
ATOM 4997 N N . PHE C 3 234 ? 170.454 177.145 138.756 1.00 116.52 231 PHE B N 1
ATOM 4998 C CA . PHE C 3 234 ? 170.085 178.525 138.469 1.00 115.50 231 PHE B CA 1
ATOM 4999 C C . PHE C 3 234 ? 169.542 179.256 139.690 1.00 117.41 231 PHE B C 1
ATOM 5000 O O . PHE C 3 234 ? 169.147 180.422 139.566 1.00 117.26 231 PHE B O 1
ATOM 5008 N N . GLN C 3 235 ? 169.502 178.590 140.851 1.00 120.17 232 GLN B N 1
ATOM 5009 C CA . GLN C 3 235 ? 169.070 179.168 142.129 1.00 124.79 232 GLN B CA 1
ATOM 5010 C C . GLN C 3 235 ? 167.636 179.689 142.077 1.00 124.92 232 GLN B C 1
ATOM 5011 O O . GLN C 3 235 ? 167.277 180.618 142.804 1.00 124.83 232 GLN B O 1
ATOM 5017 N N . ARG C 3 236 ? 166.802 179.098 141.223 1.00 122.28 233 ARG B N 1
ATOM 5018 C CA . ARG C 3 236 ? 165.406 179.505 141.076 1.00 120.35 233 ARG B CA 1
ATOM 5019 C C . ARG C 3 236 ? 164.535 178.253 141.131 1.00 118.44 233 ARG B C 1
ATOM 5020 O O . ARG C 3 236 ? 164.364 177.558 140.125 1.00 114.94 233 ARG B O 1
ATOM 5028 N N . GLN C 3 237 ? 163.986 177.976 142.311 1.00 120.23 234 GLN B N 1
ATOM 5029 C CA . GLN C 3 237 ? 163.164 176.801 142.564 1.00 116.89 234 GLN B CA 1
ATOM 5030 C C . GLN C 3 237 ? 162.235 177.096 143.736 1.00 117.45 234 GLN B C 1
ATOM 5031 O O . GLN C 3 237 ? 162.678 177.658 144.746 1.00 120.30 234 GLN B O 1
ATOM 5037 N N . PRO C 3 238 ? 160.944 176.738 143.651 1.00 114.35 235 PRO B N 1
ATOM 5038 C CA . PRO C 3 238 ? 160.267 176.039 142.554 1.00 114.71 235 PRO B CA 1
ATOM 5039 C C . PRO C 3 238 ? 159.462 176.946 141.625 1.00 114.90 235 PRO B C 1
ATOM 5040 O O . PRO C 3 238 ? 158.423 176.524 141.124 1.00 116.44 235 PRO B O 1
ATOM 5044 N N . GLN C 3 239 ? 159.889 178.181 141.362 1.00 114.57 236 GLN B N 1
ATOM 5045 C CA . GLN C 3 239 ? 159.121 179.046 140.474 1.00 115.01 236 GLN B CA 1
ATOM 5046 C C . GLN C 3 239 ? 159.415 178.808 138.996 1.00 114.55 236 GLN B C 1
ATOM 5047 O O . GLN C 3 239 ? 158.760 179.425 138.149 1.00 114.30 236 GLN B O 1
ATOM 5053 N N . TRP C 3 240 ? 160.366 177.937 138.664 1.00 112.14 237 TRP B N 1
ATOM 5054 C CA . TRP C 3 240 ? 160.517 177.402 137.314 1.00 108.25 237 TRP B CA 1
ATOM 5055 C C . TRP C 3 240 ? 160.304 175.893 137.284 1.00 105.71 237 TRP B C 1
ATOM 5056 O O . TRP C 3 240 ? 161.024 175.165 136.599 1.00 103.97 237 TRP B O 1
ATOM 5067 N N . ASP C 3 241 ? 159.340 175.386 138.051 1.00 103.17 238 ASP B N 1
ATOM 5068 C CA . ASP C 3 241 ? 158.908 174.001 137.894 1.00 98.69 238 ASP B CA 1
ATOM 5069 C C . ASP C 3 241 ? 157.657 173.902 137.027 1.00 94.39 238 ASP B C 1
ATOM 5070 O O . ASP C 3 241 ? 157.692 173.331 135.930 1.00 94.40 238 ASP B O 1
ATOM 5075 N N . ASP C 3 242 ? 156.555 174.489 137.497 1.00 92.56 239 ASP B N 1
ATOM 5076 C CA . ASP C 3 242 ? 155.319 174.497 136.720 1.00 91.17 239 ASP B CA 1
ATOM 5077 C C . ASP C 3 242 ? 155.432 175.225 135.380 1.00 93.20 239 ASP B C 1
ATOM 5078 O O . ASP C 3 242 ? 154.888 174.699 134.394 1.00 95.28 239 ASP B O 1
ATOM 5083 N N . PRO C 3 243 ? 156.065 176.412 135.262 1.00 97.62 240 PRO B N 1
ATOM 5084 C CA . PRO C 3 243 ? 156.238 176.988 133.915 1.00 92.53 240 PRO B CA 1
ATOM 5085 C C . PRO C 3 243 ? 157.020 176.106 132.956 1.00 87.90 240 PRO B C 1
ATOM 5086 O O . PRO C 3 243 ? 156.648 176.017 131.782 1.00 87.29 240 PRO B O 1
ATOM 5090 N N . VAL C 3 244 ? 158.068 175.422 133.424 1.00 84.98 241 VAL B N 1
ATOM 5091 C CA . VAL C 3 244 ? 158.852 174.576 132.527 1.00 79.22 241 VAL B CA 1
ATOM 5092 C C . VAL C 3 244 ? 158.051 173.354 132.092 1.00 82.48 241 VAL B C 1
ATOM 5093 O O . VAL C 3 244 ? 158.049 172.994 130.906 1.00 84.62 241 VAL B O 1
ATOM 5097 N N . VAL C 3 245 ? 157.342 172.710 133.026 1.00 81.75 242 VAL B N 1
ATOM 5098 C CA . VAL C 3 245 ? 156.539 171.547 132.647 1.00 78.15 242 VAL B CA 1
ATOM 5099 C C . VAL C 3 245 ? 155.400 171.951 131.712 1.00 78.17 242 VAL B C 1
ATOM 5100 O O . VAL C 3 245 ? 155.108 171.249 130.735 1.00 79.85 242 VAL B O 1
ATOM 5104 N N . CYS C 3 246 ? 154.761 173.097 131.969 1.00 76.25 243 CYS B N 1
ATOM 5105 C CA . CYS C 3 246 ? 153.668 173.541 131.107 1.00 73.41 243 CYS B CA 1
ATOM 5106 C C . CYS C 3 246 ? 154.171 173.942 129.722 1.00 76.04 243 CYS B C 1
ATOM 5107 O O . CYS C 3 246 ? 153.513 173.655 128.713 1.00 77.45 243 CYS B O 1
ATOM 5110 N N . ILE C 3 247 ? 155.336 174.597 129.655 1.00 73.45 244 ILE B N 1
ATOM 5111 C CA . ILE C 3 247 ? 155.933 174.957 128.371 1.00 73.54 244 ILE B CA 1
ATOM 5112 C C . ILE C 3 247 ? 156.280 173.705 127.577 1.00 74.05 244 ILE B C 1
ATOM 5113 O O . ILE C 3 247 ? 156.014 173.626 126.371 1.00 76.32 244 ILE B O 1
ATOM 5118 N N . ALA C 3 248 ? 156.859 172.700 128.243 1.00 72.83 245 ALA B N 1
ATOM 5119 C CA . ALA C 3 248 ? 157.184 171.447 127.567 1.00 68.14 245 ALA B CA 1
ATOM 5120 C C . ALA C 3 248 ? 155.931 170.739 127.070 1.00 68.94 245 ALA B C 1
ATOM 5121 O O . ALA C 3 248 ? 155.913 170.209 125.952 1.00 71.29 245 ALA B O 1
ATOM 5123 N N . LEU C 3 249 ? 154.871 170.729 127.883 1.00 66.35 246 LEU B N 1
ATOM 5124 C CA . LEU C 3 249 ? 153.620 170.087 127.490 1.00 62.09 246 LEU B CA 1
ATOM 5125 C C . LEU C 3 249 ? 153.008 170.770 126.271 1.00 67.42 246 LEU B C 1
ATOM 5126 O O . LEU C 3 249 ? 152.599 170.104 125.310 1.00 71.47 246 LEU B O 1
ATOM 5131 N N . VAL C 3 250 ? 152.944 172.105 126.295 1.00 69.43 247 VAL B N 1
ATOM 5132 C CA . VAL C 3 250 ? 152.352 172.851 125.188 1.00 67.94 247 VAL B CA 1
ATOM 5133 C C . VAL C 3 250 ? 153.190 172.691 123.924 1.00 69.16 247 VAL B C 1
ATOM 5134 O O . VAL C 3 250 ? 152.651 172.496 122.825 1.00 74.40 247 VAL B O 1
ATOM 5138 N N . THR C 3 251 ? 154.520 172.742 124.063 1.00 63.84 248 THR B N 1
ATOM 5139 C CA . THR C 3 251 ? 155.402 172.586 122.912 1.00 61.33 248 THR B CA 1
ATOM 5140 C C . THR C 3 251 ? 155.284 171.195 122.304 1.00 67.98 248 THR B C 1
ATOM 5141 O O . THR C 3 251 ? 155.253 171.051 121.078 1.00 73.07 248 THR B O 1
ATOM 5145 N N . ASN C 3 252 ? 155.194 170.157 123.141 1.00 67.27 249 ASN B N 1
ATOM 5146 C CA . ASN C 3 252 ? 155.074 168.802 122.612 1.00 63.59 249 ASN B CA 1
ATOM 5147 C C . ASN C 3 252 ? 153.714 168.568 121.969 1.00 64.63 249 ASN B C 1
ATOM 5148 O O . ASN C 3 252 ? 153.618 167.864 120.957 1.00 69.39 249 ASN B O 1
ATOM 5153 N N . ALA C 3 253 ? 152.650 169.144 122.536 1.00 62.01 250 ALA B N 1
ATOM 5154 C CA . ALA C 3 253 ? 151.337 169.028 121.907 1.00 60.34 250 ALA B CA 1
ATOM 5155 C C . ALA C 3 253 ? 151.302 169.744 120.560 1.00 66.31 250 ALA B C 1
ATOM 5156 O O . ALA C 3 253 ? 150.722 169.235 119.591 1.00 69.34 250 ALA B O 1
ATOM 5158 N N . TRP C 3 254 ? 151.936 170.917 120.472 1.00 66.72 251 TRP B N 1
ATOM 5159 C CA . TRP C 3 254 ? 151.997 171.619 119.195 1.00 66.15 251 TRP B CA 1
ATOM 5160 C C . TRP C 3 254 ? 152.886 170.894 118.191 1.00 68.21 251 TRP B C 1
ATOM 5161 O O . TRP C 3 254 ? 152.613 170.938 116.988 1.00 73.02 251 TRP B O 1
ATOM 5172 N N . VAL C 3 255 ? 153.944 170.225 118.660 1.00 66.64 252 VAL B N 1
ATOM 5173 C CA . VAL C 3 255 ? 154.752 169.383 117.780 1.00 64.63 252 VAL B CA 1
ATOM 5174 C C . VAL C 3 255 ? 153.925 168.213 117.257 1.00 68.31 252 VAL B C 1
ATOM 5175 O O . VAL C 3 255 ? 153.994 167.870 116.071 1.00 70.55 252 VAL B O 1
ATOM 5179 N N . PHE C 3 256 ? 153.114 167.602 118.128 1.00 69.92 253 PHE B N 1
ATOM 5180 C CA . PHE C 3 256 ? 152.224 166.524 117.705 1.00 67.97 253 PHE B CA 1
ATOM 5181 C C . PHE C 3 256 ? 151.231 167.002 116.653 1.00 71.18 253 PHE B C 1
ATOM 5182 O O . PHE C 3 256 ? 150.938 166.280 115.692 1.00 72.74 253 PHE B O 1
ATOM 5190 N N . LEU C 3 257 ? 150.692 168.211 116.825 1.00 73.35 254 LEU B N 1
ATOM 5191 C CA . LEU C 3 257 ? 149.752 168.743 115.840 1.00 71.01 254 LEU B CA 1
ATOM 5192 C C . LEU C 3 257 ? 150.440 169.075 114.519 1.00 76.51 254 LEU B C 1
ATOM 5193 O O . LEU C 3 257 ? 149.977 168.667 113.448 1.00 79.28 254 LEU B O 1
ATOM 5198 N N . LEU C 3 258 ? 151.556 169.804 114.573 1.00 77.33 255 LEU B N 1
ATOM 5199 C CA . LEU C 3 258 ? 152.116 170.405 113.368 1.00 75.45 255 LEU B CA 1
ATOM 5200 C C . LEU C 3 258 ? 153.023 169.457 112.596 1.00 74.07 255 LEU B C 1
ATOM 5201 O O . LEU C 3 258 ? 153.105 169.556 111.367 1.00 78.37 255 LEU B O 1
ATOM 5206 N N . LEU C 3 259 ? 153.718 168.550 113.280 1.00 74.13 256 LEU B N 1
ATOM 5207 C CA . LEU C 3 259 ? 154.653 167.660 112.608 1.00 75.37 256 LEU B CA 1
ATOM 5208 C C . LEU C 3 259 ? 154.034 166.332 112.201 1.00 74.71 256 LEU B C 1
ATOM 5209 O O . LEU C 3 259 ? 154.566 165.670 111.302 1.00 77.23 256 LEU B O 1
ATOM 5214 N N . TYR C 3 260 ? 152.937 165.918 112.832 1.00 75.77 257 TYR B N 1
ATOM 5215 C CA . TYR C 3 260 ? 152.332 164.634 112.499 1.00 75.37 257 TYR B CA 1
ATOM 5216 C C . TYR C 3 260 ? 150.910 164.770 111.979 1.00 78.29 257 TYR B C 1
ATOM 5217 O O . TYR C 3 260 ? 150.620 164.287 110.881 1.00 83.78 257 TYR B O 1
ATOM 5226 N N . ILE C 3 261 ? 150.019 165.443 112.715 1.00 75.02 258 ILE B N 1
ATOM 5227 C CA . ILE C 3 261 ? 148.603 165.478 112.343 1.00 78.28 258 ILE B CA 1
ATOM 5228 C C . ILE C 3 261 ? 148.389 166.252 111.047 1.00 85.48 258 ILE B C 1
ATOM 5229 O O . ILE C 3 261 ? 147.687 165.787 110.142 1.00 93.69 258 ILE B O 1
ATOM 5234 N N . VAL C 3 262 ? 148.969 167.450 110.945 1.00 80.86 259 VAL 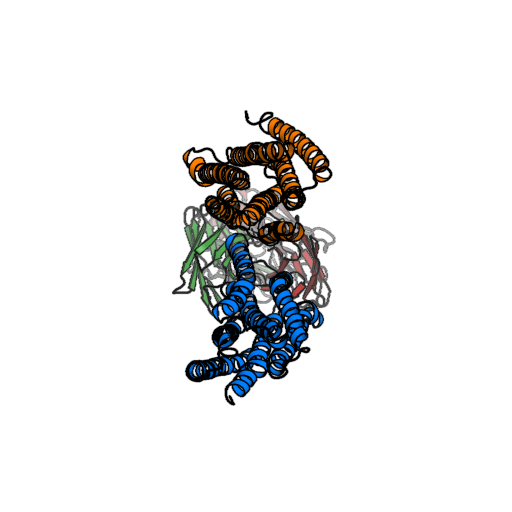B N 1
ATOM 5235 C CA . VAL C 3 262 ? 148.813 168.250 109.725 1.00 80.07 259 VAL B CA 1
ATOM 5236 C C . VAL C 3 262 ? 149.440 167.590 108.496 1.00 85.86 259 VAL B C 1
ATOM 5237 O O . VAL C 3 262 ? 148.790 167.575 107.436 1.00 91.90 259 VAL B O 1
ATOM 5241 N N . PRO C 3 263 ? 150.673 167.047 108.543 1.00 82.57 260 PRO B N 1
ATOM 5242 C CA . PRO C 3 263 ? 151.169 166.357 107.337 1.00 84.35 260 PRO B CA 1
ATOM 5243 C C . PRO C 3 263 ? 150.392 165.101 106.978 1.00 89.06 260 PRO B C 1
ATOM 5244 O O . PRO C 3 263 ? 150.202 164.837 105.786 1.00 92.41 260 PRO B O 1
ATOM 5248 N N . GLU C 3 264 ? 149.928 164.320 107.962 1.00 92.64 261 GLU B N 1
ATOM 5249 C CA . GLU C 3 264 ? 149.061 163.185 107.644 1.00 95.30 261 GLU B CA 1
ATOM 5250 C C . GLU C 3 264 ? 147.746 163.642 107.028 1.00 98.55 261 GLU B C 1
ATOM 5251 O O . GLU C 3 264 ? 147.220 162.983 106.128 1.00 105.77 261 GLU B O 1
ATOM 5257 N N . LEU C 3 265 ? 147.201 164.766 107.499 1.00 95.10 262 LEU B N 1
ATOM 5258 C CA . LEU C 3 265 ? 145.978 165.304 106.909 1.00 94.76 262 LEU B CA 1
ATOM 5259 C C . LEU C 3 265 ? 146.203 165.724 105.462 1.00 102.14 262 LEU B C 1
ATOM 5260 O O . LEU C 3 265 ? 145.377 165.435 104.586 1.00 107.57 262 LEU B O 1
ATOM 5265 N N . CYS C 3 266 ? 147.328 166.390 105.190 1.00 100.02 263 CYS B N 1
ATOM 5266 C CA . CYS C 3 266 ? 147.625 166.830 103.828 1.00 103.80 263 CYS B CA 1
ATOM 5267 C C . CYS C 3 266 ? 147.905 165.647 102.907 1.00 109.04 263 CYS B C 1
ATOM 5268 O O . CYS C 3 266 ? 147.549 165.677 101.723 1.00 114.63 263 CYS B O 1
ATOM 5271 N N . ILE C 3 267 ? 148.550 164.602 103.429 1.00 107.87 264 ILE B N 1
ATOM 5272 C CA . ILE C 3 267 ? 148.826 163.410 102.632 1.00 110.02 264 ILE B CA 1
ATOM 5273 C C . ILE C 3 267 ? 147.536 162.647 102.350 1.00 111.44 264 ILE B C 1
ATOM 5274 O O . ILE C 3 267 ? 147.292 162.203 101.221 1.00 114.97 264 ILE B O 1
ATOM 5279 N N . LEU C 3 268 ? 146.682 162.503 103.367 1.00 111.32 265 LEU B N 1
ATOM 5280 C CA . LEU C 3 268 ? 145.433 161.768 103.223 1.00 113.19 265 LEU B CA 1
ATOM 5281 C C . LEU C 3 268 ? 144.441 162.510 102.337 1.00 114.91 265 LEU B C 1
ATOM 5282 O O . LEU C 3 268 ? 143.593 161.879 101.696 1.00 116.85 265 LEU B O 1
ATOM 5287 N N . TYR C 3 269 ? 144.536 163.842 102.281 1.00 114.35 266 TYR B N 1
ATOM 5288 C CA . TYR C 3 269 ? 143.600 164.615 101.470 1.00 117.50 266 TYR B CA 1
ATOM 5289 C C . TYR C 3 269 ? 143.835 164.404 99.978 1.00 121.71 266 TYR B C 1
ATOM 5290 O O . TYR C 3 269 ? 142.886 164.482 99.189 1.00 126.35 266 TYR B O 1
ATOM 5299 N N . ARG C 3 270 ? 145.077 164.126 99.572 1.00 121.05 267 ARG B N 1
ATOM 5300 C CA . ARG C 3 270 ? 145.352 163.882 98.160 1.00 123.76 267 ARG B CA 1
ATOM 5301 C C . ARG C 3 270 ? 144.799 162.545 97.682 1.00 123.90 267 ARG B C 1
ATOM 5302 O O . ARG C 3 270 ? 144.640 162.361 96.470 1.00 120.57 267 ARG B O 1
ATOM 5310 N N . SER C 3 271 ? 144.514 161.624 98.605 1.00 122.47 268 SER B N 1
ATOM 5311 C CA . SER C 3 271 ? 143.956 160.298 98.317 1.00 122.59 268 SER B CA 1
ATOM 5312 C C . SER C 3 271 ? 144.806 159.497 97.332 1.00 127.24 268 SER B C 1
ATOM 5313 O O . SER C 3 271 ? 144.633 158.287 97.189 1.00 126.04 268 SER B O 1
ATOM 5316 N N . GLY D 3 23 ? 150.551 129.409 169.834 1.00 103.64 20 GLY A N 1
ATOM 5317 C CA . GLY D 3 23 ? 150.252 127.992 169.741 1.00 104.91 20 GLY A CA 1
ATOM 5318 C C . GLY D 3 23 ? 151.359 127.186 169.087 1.00 107.02 20 GLY A C 1
ATOM 5319 O O . GLY D 3 23 ? 152.461 127.693 168.882 1.00 107.22 20 GLY A O 1
ATOM 5320 N N . PRO D 3 24 ? 151.070 125.925 168.757 1.00 110.27 21 PRO A N 1
ATOM 5321 C CA . PRO D 3 24 ? 152.079 125.068 168.120 1.00 107.16 21 PRO A CA 1
ATOM 5322 C C . PRO D 3 24 ? 152.263 125.314 166.631 1.00 101.26 21 PRO A C 1
ATOM 5323 O O . PRO D 3 24 ? 153.101 124.646 166.013 1.00 97.76 21 PRO A O 1
ATOM 5327 N N . TRP D 3 25 ? 151.526 126.263 166.044 1.00 103.52 22 TRP A N 1
ATOM 5328 C CA . TRP D 3 25 ? 151.617 126.518 164.609 1.00 95.34 22 TRP A CA 1
ATOM 5329 C C . TRP D 3 25 ? 152.998 127.008 164.189 1.00 92.91 22 TRP A C 1
ATOM 5330 O O . TRP D 3 25 ? 153.336 126.929 163.003 1.00 93.68 22 TRP A O 1
ATOM 5341 N N . GLY D 3 26 ? 153.799 127.510 165.129 1.00 95.01 23 GLY A N 1
ATOM 5342 C CA . GLY D 3 26 ? 155.163 127.892 164.829 1.00 95.90 23 GLY A CA 1
ATOM 5343 C C . GLY D 3 26 ? 156.154 126.751 164.746 1.00 99.37 23 GLY A C 1
ATOM 5344 O O . GLY D 3 26 ? 157.263 126.958 164.245 1.00 99.50 23 GLY A O 1
ATOM 5345 N N . ILE D 3 27 ? 155.795 125.556 165.217 1.00 94.90 24 ILE A N 1
ATOM 5346 C CA . ILE D 3 27 ? 156.698 124.419 165.151 1.00 91.31 24 ILE A CA 1
ATOM 5347 C C . ILE D 3 27 ? 156.211 123.344 164.179 1.00 89.33 24 ILE A C 1
ATOM 5348 O O . ILE D 3 27 ? 157.039 122.626 163.605 1.00 90.14 24 ILE A O 1
ATOM 5353 N N . ILE D 3 28 ? 154.905 123.240 163.940 1.00 89.56 25 ILE A N 1
ATOM 5354 C CA . ILE D 3 28 ? 154.400 122.282 162.961 1.00 86.78 25 ILE A CA 1
ATOM 5355 C C . ILE D 3 28 ? 154.665 122.776 161.544 1.00 82.74 25 ILE A C 1
ATOM 5356 O O . ILE D 3 28 ? 155.338 122.102 160.752 1.00 83.38 25 ILE A O 1
ATOM 5361 N N . LEU D 3 29 ? 154.163 123.978 161.228 1.00 82.22 26 LEU A N 1
ATOM 5362 C CA . LEU D 3 29 ? 154.257 124.523 159.875 1.00 74.85 26 LEU A CA 1
ATOM 5363 C C . LEU D 3 29 ? 155.705 124.670 159.433 1.00 78.75 26 LEU A C 1
ATOM 5364 O O . LEU D 3 29 ? 156.044 124.358 158.284 1.00 82.34 26 LEU A O 1
ATOM 5369 N N . GLU D 3 30 ? 156.570 125.130 160.344 1.00 76.33 27 GLU A N 1
ATOM 5370 C CA . GLU D 3 30 ? 158.000 125.221 160.066 1.00 74.57 27 GLU A CA 1
ATOM 5371 C C . GLU D 3 30 ? 158.561 123.870 159.647 1.00 75.13 27 GLU A C 1
ATOM 5372 O O . GLU D 3 30 ? 159.284 123.770 158.647 1.00 78.74 27 GLU A O 1
ATOM 5378 N N . SER D 3 31 ? 158.189 122.809 160.372 1.00 74.50 28 SER A N 1
ATOM 5379 C CA . SER D 3 31 ? 158.568 121.464 159.955 1.00 71.86 28 SER A CA 1
ATOM 5380 C C . SER D 3 31 ? 157.989 121.144 158.585 1.00 68.99 28 SER A C 1
ATOM 5381 O O . SER D 3 31 ? 158.706 120.671 157.694 1.00 70.47 28 SER A O 1
ATOM 5384 N N . LEU D 3 32 ? 156.710 121.475 158.378 1.00 67.72 29 LEU A N 1
ATOM 5385 C CA . LEU D 3 32 ? 156.095 121.300 157.069 1.00 65.95 29 LEU A CA 1
ATOM 5386 C C . LEU D 3 32 ? 156.744 122.186 156.019 1.00 67.87 29 LEU A C 1
ATOM 5387 O O . LEU D 3 32 ? 156.692 121.859 154.829 1.00 67.94 29 LEU A O 1
ATOM 5392 N N . ALA D 3 33 ? 157.359 123.297 156.430 1.00 67.92 30 ALA A N 1
ATOM 5393 C CA . ALA D 3 33 ? 158.185 124.048 155.496 1.00 63.11 30 ALA A CA 1
ATOM 5394 C C . ALA D 3 33 ? 159.488 123.310 155.219 1.00 68.18 30 ALA A C 1
ATOM 5395 O O . ALA D 3 33 ? 159.857 123.100 154.056 1.00 66.23 30 ALA A O 1
ATOM 5397 N N . ILE D 3 34 ? 160.158 122.847 156.283 1.00 73.15 31 ILE A N 1
ATOM 5398 C CA . ILE D 3 34 ? 161.541 122.385 156.170 1.00 66.43 31 ILE A CA 1
ATOM 5399 C C . ILE D 3 34 ? 161.617 121.137 155.303 1.00 67.69 31 ILE A C 1
ATOM 5400 O O . ILE D 3 34 ? 162.423 121.064 154.364 1.00 70.78 31 ILE A O 1
ATOM 5405 N N . LEU D 3 35 ? 160.741 120.162 155.577 1.00 67.43 32 LEU A N 1
ATOM 5406 C CA . LEU D 3 35 ? 160.641 118.973 154.737 1.00 71.26 32 LEU A CA 1
ATOM 5407 C C . LEU D 3 35 ? 160.359 119.350 153.291 1.00 68.63 32 LEU A C 1
ATOM 5408 O O . LEU D 3 35 ? 160.986 118.809 152.371 1.00 72.77 32 LEU A O 1
ATOM 5413 N N . GLY D 3 36 ? 159.460 120.320 153.081 1.00 62.34 33 GLY A N 1
ATOM 5414 C CA . GLY D 3 36 ? 159.194 120.792 151.733 1.00 56.53 33 GLY A CA 1
ATOM 5415 C C . GLY D 3 36 ? 160.439 121.339 151.066 1.00 61.87 33 GLY A C 1
ATOM 5416 O O . GLY D 3 36 ? 160.713 121.030 149.902 1.00 66.56 33 GLY A O 1
ATOM 5417 N N . ILE D 3 37 ? 161.250 122.088 151.826 1.00 62.10 34 ILE A N 1
ATOM 5418 C CA . ILE D 3 37 ? 162.506 122.622 151.305 1.00 59.94 34 ILE A CA 1
ATOM 5419 C C . ILE D 3 37 ? 163.422 121.489 150.875 1.00 65.68 34 ILE A C 1
ATOM 5420 O O . ILE D 3 37 ? 164.128 121.600 149.865 1.00 70.21 34 ILE A O 1
ATOM 5425 N N . VAL D 3 38 ? 163.394 120.366 151.595 1.00 64.69 35 VAL A N 1
ATOM 5426 C CA . VAL D 3 38 ? 164.148 119.200 151.151 1.00 64.22 35 VAL A CA 1
ATOM 5427 C C . VAL D 3 38 ? 163.562 118.656 149.854 1.00 66.70 35 VAL A C 1
ATOM 5428 O O . VAL D 3 38 ? 164.277 118.482 148.857 1.00 68.79 35 VAL A O 1
ATOM 5432 N N . VAL D 3 39 ? 162.238 118.458 149.827 1.00 65.70 36 VAL A N 1
ATOM 5433 C CA . VAL D 3 39 ? 161.616 117.681 148.757 1.00 62.21 36 VAL A CA 1
ATOM 5434 C C . VAL D 3 39 ? 161.733 118.407 147.424 1.00 66.15 36 VAL A C 1
ATOM 5435 O O . VAL D 3 39 ? 162.148 117.820 146.415 1.00 70.35 36 VAL A O 1
ATOM 5439 N N . THR D 3 40 ? 161.443 119.709 147.414 1.00 63.56 37 THR A N 1
ATOM 5440 C CA . THR D 3 40 ? 161.547 120.501 146.196 1.00 65.68 37 THR A CA 1
ATOM 5441 C C . THR D 3 40 ? 162.981 120.647 145.703 1.00 67.99 37 THR A C 1
ATOM 5442 O O . THR D 3 40 ? 163.176 121.085 144.565 1.00 73.83 37 THR A O 1
ATOM 5446 N N . ILE D 3 41 ? 163.985 120.306 146.516 1.00 64.77 38 ILE A N 1
ATOM 5447 C CA . ILE D 3 41 ? 165.333 120.183 145.974 1.00 68.19 38 ILE A CA 1
ATOM 5448 C C . ILE D 3 41 ? 165.500 118.842 145.274 1.00 69.52 38 ILE A C 1
ATOM 5449 O O . ILE D 3 41 ? 165.983 118.780 144.136 1.00 72.42 38 ILE A O 1
ATOM 5454 N N . LEU D 3 42 ? 165.065 117.760 145.932 1.00 64.86 39 LEU A N 1
ATOM 5455 C CA . LEU D 3 42 ? 165.280 116.416 145.399 1.00 64.93 39 LEU A CA 1
ATOM 5456 C C . LEU D 3 42 ? 164.560 116.234 144.070 1.00 67.52 39 LEU A C 1
ATOM 5457 O O . LEU D 3 42 ? 165.158 115.779 143.084 1.00 75.56 39 LEU A O 1
ATOM 5462 N N . LEU D 3 43 ? 163.286 116.639 144.018 1.00 65.99 40 LEU A N 1
ATOM 5463 C CA . LEU D 3 43 ? 162.540 116.643 142.763 1.00 66.14 40 LEU A CA 1
ATOM 5464 C C . LEU D 3 43 ? 163.245 117.491 141.715 1.00 66.17 40 LEU A C 1
ATOM 5465 O O . LEU D 3 43 ? 163.302 117.111 140.538 1.00 70.28 40 LEU A O 1
ATOM 5470 N N . LEU D 3 44 ? 163.819 118.625 142.140 1.00 65.78 41 LEU A N 1
ATOM 5471 C CA . LEU D 3 44 ? 164.626 119.452 141.248 1.00 67.19 41 LEU A CA 1
ATOM 5472 C C . LEU D 3 44 ? 165.758 118.639 140.639 1.00 70.84 41 LEU A C 1
ATOM 5473 O O . LEU D 3 44 ? 165.927 118.612 139.413 1.00 77.27 41 LEU A O 1
ATOM 5478 N N . LEU D 3 45 ? 166.499 117.911 141.483 1.00 70.11 42 LEU A N 1
ATOM 5479 C CA . LEU D 3 45 ? 167.513 116.999 140.969 1.00 70.75 42 LEU A CA 1
ATOM 5480 C C . LEU D 3 45 ? 166.871 115.930 140.100 1.00 73.57 42 LEU A C 1
ATOM 5481 O O . LEU D 3 45 ? 167.341 115.657 138.987 1.00 78.26 42 LEU A O 1
ATOM 5486 N N . ALA D 3 46 ? 165.729 115.395 140.550 1.00 67.59 43 ALA A N 1
ATOM 5487 C CA . ALA D 3 46 ? 165.005 114.391 139.781 1.00 68.86 43 ALA A CA 1
ATOM 5488 C C . ALA D 3 46 ? 164.473 114.949 138.471 1.00 76.43 43 ALA A C 1
ATOM 5489 O O . ALA D 3 46 ? 164.110 114.172 137.580 1.00 82.53 43 ALA A O 1
ATOM 5491 N N . PHE D 3 47 ? 164.420 116.274 138.327 1.00 76.96 44 PHE A N 1
ATOM 5492 C CA . PHE D 3 47 ? 164.092 116.832 137.027 1.00 76.51 44 PHE A CA 1
ATOM 5493 C C . PHE D 3 47 ? 165.339 117.043 136.179 1.00 83.03 44 PHE A C 1
ATOM 5494 O O . PHE D 3 47 ? 165.316 116.764 134.974 1.00 91.20 44 PHE A O 1
ATOM 5502 N N . LEU D 3 48 ? 166.438 117.487 136.804 1.00 81.36 45 LEU A N 1
ATOM 5503 C CA . LEU D 3 48 ? 167.626 117.874 136.043 1.00 81.52 45 LEU A CA 1
ATOM 5504 C C . LEU D 3 48 ? 168.234 116.679 135.322 1.00 92.48 45 LEU A C 1
ATOM 5505 O O . LEU D 3 48 ? 168.592 116.773 134.140 1.00 98.53 45 LEU A O 1
ATOM 5510 N N . PHE D 3 49 ? 168.317 115.537 136.011 1.00 90.68 46 PHE A N 1
ATOM 5511 C CA . PHE D 3 49 ? 168.780 114.305 135.381 1.00 96.49 46 PHE A CA 1
ATOM 5512 C C . PHE D 3 49 ? 167.877 113.910 134.219 1.00 101.25 46 PHE A C 1
ATOM 5513 O O . PHE D 3 49 ? 168.359 113.418 133.190 1.00 106.48 46 PHE A O 1
ATOM 5521 N N . LEU D 3 50 ? 166.568 114.156 134.347 1.00 95.41 47 LEU A N 1
ATOM 5522 C CA . LEU D 3 50 ? 165.657 113.848 133.250 1.00 96.74 47 LEU A CA 1
ATOM 5523 C C . LEU D 3 50 ? 165.922 114.726 132.037 1.00 100.59 47 LEU A C 1
ATOM 5524 O O . LEU D 3 50 ? 165.648 114.310 130.904 1.00 106.05 47 LEU A O 1
ATOM 5529 N N . MET D 3 51 ? 166.490 115.921 132.243 1.00 98.46 48 MET A N 1
ATOM 5530 C CA . MET D 3 51 ? 166.872 116.754 131.109 1.00 97.24 48 MET A CA 1
ATOM 5531 C C . MET D 3 51 ? 167.993 116.130 130.291 1.00 106.99 48 MET A C 1
ATOM 5532 O O . MET D 3 51 ? 168.186 116.515 129.133 1.00 108.64 48 MET A O 1
ATOM 5537 N N . ARG D 3 52 ? 168.732 115.183 130.863 1.00 109.52 49 ARG A N 1
ATOM 5538 C CA . ARG D 3 52 ? 169.733 114.437 130.118 1.00 109.60 49 ARG A CA 1
ATOM 5539 C C . ARG D 3 52 ? 169.181 113.145 129.529 1.00 111.66 49 ARG A C 1
ATOM 5540 O O . ARG D 3 52 ? 169.915 112.443 128.825 1.00 120.40 49 ARG A O 1
ATOM 5548 N N . LYS D 3 53 ? 167.913 112.811 129.794 1.00 106.78 50 LYS A N 1
ATOM 5549 C CA . LYS D 3 53 ? 167.371 111.518 129.395 1.00 109.55 50 LYS A CA 1
ATOM 5550 C C . LYS D 3 53 ? 166.069 111.580 128.608 1.00 111.47 50 LYS A C 1
ATOM 5551 O O . LYS D 3 53 ? 165.628 110.535 128.116 1.00 114.62 50 LYS A O 1
ATOM 5557 N N . ILE D 3 54 ? 165.444 112.744 128.467 1.00 110.18 51 ILE A N 1
ATOM 5558 C CA . ILE D 3 54 ? 164.177 112.873 127.755 1.00 109.43 51 ILE A CA 1
ATOM 5559 C C . ILE D 3 54 ? 164.466 113.343 126.336 1.00 114.50 51 ILE A C 1
ATOM 5560 O O . ILE D 3 54 ? 165.082 114.396 126.134 1.00 109.28 51 ILE A O 1
ATOM 5565 N N . GLN D 3 55 ? 164.022 112.560 125.350 1.00 122.94 52 GLN A N 1
ATOM 5566 C CA . GLN D 3 55 ? 164.178 112.883 123.931 1.00 126.74 52 GLN A CA 1
ATOM 5567 C C . GLN D 3 55 ? 162.807 112.749 123.276 1.00 125.98 52 GLN A C 1
ATOM 5568 O O . GLN D 3 55 ? 162.472 111.697 122.724 1.00 127.54 52 GLN A O 1
ATOM 5574 N N . ASP D 3 56 ? 162.017 113.820 123.334 1.00 125.94 53 ASP A N 1
ATOM 5575 C CA . ASP D 3 56 ? 160.678 113.815 122.759 1.00 125.26 53 ASP A CA 1
ATOM 5576 C C . ASP D 3 56 ? 160.485 115.032 121.861 1.00 127.46 53 ASP A C 1
ATOM 5577 O O . ASP D 3 56 ? 159.672 115.000 120.930 1.00 129.61 53 ASP A O 1
ATOM 5582 N N . CYS D 3 57 ? 161.190 116.126 122.188 1.00 123.58 54 CYS A N 1
ATOM 5583 C CA . CYS D 3 57 ? 161.233 117.396 121.456 1.00 118.92 54 CYS A CA 1
ATOM 5584 C C . CYS D 3 57 ? 159.907 118.157 121.559 1.00 113.45 54 CYS A C 1
ATOM 5585 O O . CYS D 3 57 ? 159.798 119.303 121.110 1.00 117.05 54 CYS A O 1
ATOM 5588 N N . SER D 3 58 ? 158.906 117.553 122.192 1.00 110.73 55 SER A N 1
ATOM 5589 C CA . SER D 3 58 ? 157.626 118.197 122.455 1.00 102.58 55 SER A CA 1
ATOM 5590 C C . SER D 3 58 ? 157.352 118.379 123.937 1.00 98.73 55 SER A C 1
ATOM 5591 O O . SER D 3 58 ? 156.899 119.448 124.348 1.00 95.64 55 SER A O 1
ATOM 5594 N N . GLN D 3 59 ? 157.623 117.358 124.748 1.00 105.23 56 GLN A N 1
ATOM 5595 C CA . GLN D 3 59 ? 157.505 117.457 126.195 1.00 102.73 56 GLN A CA 1
ATOM 5596 C C . GLN D 3 59 ? 158.792 117.920 126.865 1.00 98.01 56 GLN A C 1
ATOM 5597 O O . GLN D 3 59 ? 158.774 118.223 128.063 1.00 97.97 56 GLN A O 1
ATOM 5603 N N . TRP D 3 60 ? 159.899 117.995 126.121 1.00 95.11 57 TRP A N 1
ATOM 5604 C CA . TRP D 3 60 ? 161.140 118.522 126.680 1.00 87.30 57 TRP A CA 1
ATOM 5605 C C . TRP D 3 60 ? 161.100 120.039 126.814 1.00 84.43 57 TRP A C 1
ATOM 5606 O O . TRP D 3 60 ? 161.787 120.601 127.674 1.00 83.28 57 TRP A O 1
ATOM 5617 N N . ASN D 3 61 ? 160.298 120.713 125.985 1.00 81.65 58 ASN A N 1
ATOM 5618 C CA . ASN D 3 61 ? 160.256 122.172 125.978 1.00 79.07 58 ASN A CA 1
ATOM 5619 C C . ASN D 3 61 ? 159.662 122.753 127.256 1.00 74.90 58 ASN A C 1
ATOM 5620 O O . ASN D 3 61 ? 159.877 123.935 127.544 1.00 73.69 58 ASN A O 1
ATOM 5625 N N . VAL D 3 62 ? 158.927 121.951 128.027 1.00 72.86 59 VAL A N 1
ATOM 5626 C CA . VAL D 3 62 ? 158.314 122.431 129.261 1.00 69.03 59 VAL A CA 1
ATOM 5627 C C . VAL D 3 62 ? 159.302 122.368 130.427 1.00 72.78 59 VAL A C 1
ATOM 5628 O O . VAL D 3 62 ? 159.124 123.078 131.426 1.00 73.29 59 VAL A O 1
ATOM 5632 N N . LEU D 3 63 ? 160.380 121.592 130.285 1.00 71.82 60 LEU A N 1
ATOM 5633 C CA . LEU D 3 63 ? 161.285 121.324 131.403 1.00 68.10 60 LEU A CA 1
ATOM 5634 C C . LEU D 3 63 ? 161.954 122.556 132.022 1.00 67.63 60 LEU A C 1
ATOM 5635 O O . LEU D 3 63 ? 162.037 122.602 133.262 1.00 71.00 60 LEU A O 1
ATOM 5640 N N . PRO D 3 64 ? 162.474 123.548 131.271 1.00 66.38 61 PRO A N 1
ATOM 5641 C CA . PRO D 3 64 ? 162.963 124.765 131.954 1.00 62.98 61 PRO A CA 1
ATOM 5642 C C . PRO D 3 64 ? 161.875 125.522 132.701 1.00 64.99 61 PRO A C 1
ATOM 5643 O O . PRO D 3 64 ? 162.132 126.086 133.776 1.00 70.56 61 PRO A O 1
ATOM 5647 N N . THR D 3 65 ? 160.656 125.538 132.159 1.00 61.32 62 THR A N 1
ATOM 5648 C CA . THR D 3 65 ? 159.540 126.179 132.848 1.00 58.68 62 THR A CA 1
ATOM 5649 C C . THR D 3 65 ? 159.200 125.446 134.140 1.00 63.32 62 THR A C 1
ATOM 5650 O O . THR D 3 65 ? 158.906 126.077 135.161 1.00 67.89 62 THR A O 1
ATOM 5654 N N . GLN D 3 66 ? 159.257 124.113 134.121 1.00 61.32 63 GLN A N 1
ATOM 5655 C CA . GLN D 3 66 ? 159.035 123.349 135.343 1.00 60.60 63 GLN A CA 1
ATOM 5656 C C . GLN D 3 66 ? 160.179 123.525 136.335 1.00 61.92 63 GLN A C 1
ATOM 5657 O O . GLN D 3 66 ? 159.953 123.479 137.549 1.00 65.26 63 GLN A O 1
ATOM 5663 N N . LEU D 3 67 ? 161.404 123.743 135.846 1.00 58.59 64 LEU A N 1
ATOM 5664 C CA . LEU D 3 67 ? 162.508 124.085 136.742 1.00 56.99 64 LEU A CA 1
ATOM 5665 C C . LEU D 3 67 ? 162.261 125.421 137.434 1.00 60.84 64 LEU A C 1
ATOM 5666 O O . LEU D 3 67 ? 162.501 125.562 138.641 1.00 67.45 64 LEU A O 1
ATOM 5671 N N . LEU D 3 68 ? 161.784 126.414 136.678 1.00 55.79 65 LEU A N 1
ATOM 5672 C CA . LEU D 3 68 ? 161.443 127.707 137.267 1.00 52.61 65 LEU A CA 1
ATOM 5673 C C . LEU D 3 68 ? 160.292 127.574 138.257 1.00 58.34 65 LEU A C 1
ATOM 5674 O O . LEU D 3 68 ? 160.277 128.241 139.300 1.00 60.50 65 LEU A O 1
ATOM 5679 N N . PHE D 3 69 ? 159.322 126.710 137.947 1.00 56.91 66 PHE A N 1
ATOM 5680 C CA . PHE D 3 69 ? 158.218 126.445 138.866 1.00 55.64 66 PHE A CA 1
ATOM 5681 C C . PHE D 3 69 ? 158.714 125.817 140.166 1.00 58.01 66 PHE A C 1
ATOM 5682 O O . PHE D 3 69 ? 158.262 126.190 141.255 1.00 64.22 66 PHE A O 1
ATOM 5690 N N . LEU D 3 70 ? 159.642 124.861 140.070 1.00 53.14 67 LEU A N 1
ATOM 5691 C CA . LEU D 3 70 ? 160.211 124.245 141.268 1.00 52.89 67 LEU A CA 1
ATOM 5692 C C . LEU D 3 70 ? 161.009 125.255 142.087 1.00 53.54 67 LEU A C 1
ATOM 5693 O O . LEU D 3 70 ? 160.960 125.239 143.324 1.00 58.86 67 LEU A O 1
ATOM 5698 N N . LEU D 3 71 ? 161.746 126.142 141.411 1.00 49.51 68 LEU A N 1
ATOM 5699 C CA . LEU D 3 71 ? 162.464 127.202 142.113 1.00 51.43 68 LEU A CA 1
ATOM 5700 C C . LEU D 3 71 ? 161.502 128.147 142.825 1.00 56.76 68 LEU A C 1
ATOM 5701 O O . LEU D 3 71 ? 161.771 128.593 143.946 1.00 63.18 68 LEU A O 1
ATOM 5706 N N . SER D 3 72 ? 160.366 128.453 142.195 1.00 55.03 69 SER A N 1
ATOM 5707 C CA . SER D 3 72 ? 159.378 129.322 142.828 1.00 51.00 69 SER A CA 1
ATOM 5708 C C . SER D 3 72 ? 158.701 128.634 144.012 1.00 53.22 69 SER A C 1
ATOM 5709 O O . SER D 3 72 ? 158.366 129.288 145.007 1.00 59.26 69 SER A O 1
ATOM 5712 N N . VAL D 3 73 ? 158.493 127.317 143.926 1.00 52.63 70 VAL A N 1
ATOM 5713 C CA . VAL D 3 73 ? 157.949 126.574 145.063 1.00 50.15 70 VAL A CA 1
ATOM 5714 C C . VAL D 3 73 ? 158.945 126.562 146.222 1.00 52.88 70 VAL A C 1
ATOM 5715 O O . VAL D 3 73 ? 158.562 126.708 147.393 1.00 55.76 70 VAL A O 1
ATOM 5719 N N . LEU D 3 74 ? 160.236 126.402 145.913 1.00 50.82 71 LEU A N 1
ATOM 5720 C CA . LEU D 3 74 ? 161.275 126.529 146.934 1.00 52.32 71 LEU A CA 1
ATOM 5721 C C . LEU D 3 74 ? 161.279 127.925 147.549 1.00 56.78 71 LEU A C 1
ATOM 5722 O O . LEU D 3 74 ? 161.476 128.079 148.761 1.00 61.91 71 LEU A O 1
ATOM 5727 N N . GLY D 3 75 ? 161.065 128.952 146.723 1.00 51.71 72 GLY A N 1
ATOM 5728 C CA . GLY D 3 75 ? 160.956 130.306 147.243 1.00 50.16 72 GLY A CA 1
ATOM 5729 C C . GLY D 3 75 ? 159.766 130.488 148.167 1.00 50.37 72 GLY A C 1
ATOM 5730 O O . GLY D 3 75 ? 159.857 131.188 149.175 1.00 53.68 72 GLY A O 1
ATOM 5731 N N . LEU D 3 76 ? 158.632 129.864 147.831 1.00 49.12 73 LEU A N 1
ATOM 5732 C CA . LEU D 3 76 ? 157.462 129.897 148.710 1.00 48.49 73 LEU A CA 1
ATOM 5733 C C . LEU D 3 76 ? 157.750 129.221 150.048 1.00 52.48 73 LEU A C 1
ATOM 5734 O O . LEU D 3 76 ? 157.390 129.743 151.116 1.00 61.21 73 LEU A O 1
ATOM 5739 N N . PHE D 3 77 ? 158.400 128.054 150.004 1.00 54.65 74 PHE A N 1
ATOM 5740 C CA . PHE D 3 77 ? 158.726 127.332 151.231 1.00 52.16 74 PHE A CA 1
ATOM 5741 C C . PHE D 3 77 ? 159.708 128.116 152.095 1.00 55.05 74 PHE A C 1
ATOM 5742 O O . PHE D 3 77 ? 159.604 128.104 153.328 1.00 60.73 74 PHE A O 1
ATOM 5750 N N . GLY D 3 78 ? 160.675 128.792 151.470 1.00 51.30 75 GLY A N 1
ATOM 5751 C CA . GLY D 3 78 ? 161.553 129.677 152.217 1.00 52.05 75 GLY A CA 1
ATOM 5752 C C . GLY D 3 78 ? 160.845 130.900 152.770 1.00 58.14 75 GLY A C 1
ATOM 5753 O O . GLY D 3 78 ? 161.153 131.353 153.876 1.00 68.07 75 GLY A O 1
ATOM 5754 N N . LEU D 3 79 ? 159.894 131.451 152.011 1.00 53.83 76 LEU A N 1
ATOM 5755 C CA . LEU D 3 79 ? 159.132 132.620 152.432 1.00 49.40 76 LEU A CA 1
ATOM 5756 C C . LEU D 3 79 ? 158.198 132.315 153.595 1.00 55.82 76 LEU A C 1
ATOM 5757 O O . LEU D 3 79 ? 157.826 133.236 154.332 1.00 62.87 76 LEU A O 1
ATOM 5762 N N . ALA D 3 80 ? 157.819 131.046 153.775 1.00 57.16 77 ALA A N 1
ATOM 5763 C CA . ALA D 3 80 ? 157.003 130.666 154.930 1.00 54.95 77 ALA A CA 1
ATOM 5764 C C . ALA D 3 80 ? 157.669 131.029 156.258 1.00 61.83 77 ALA A C 1
ATOM 5765 O O . ALA D 3 80 ? 156.975 131.315 157.243 1.00 65.14 77 ALA A O 1
ATOM 5767 N N . PHE D 3 81 ? 159.006 131.044 156.301 1.00 64.84 78 PHE A N 1
ATOM 5768 C CA . PHE D 3 81 ? 159.711 131.464 157.510 1.00 63.31 78 PHE A CA 1
ATOM 5769 C C . PHE D 3 81 ? 159.502 132.945 157.800 1.00 64.94 78 PHE A C 1
ATOM 5770 O O . PHE D 3 81 ? 159.531 133.364 158.963 1.00 67.46 78 PHE A O 1
ATOM 5778 N N . ALA D 3 82 ? 159.299 133.757 156.757 1.00 64.48 79 ALA A N 1
ATOM 5779 C CA . ALA D 3 82 ? 159.051 135.180 156.970 1.00 57.84 79 ALA A CA 1
ATOM 5780 C C . ALA D 3 82 ? 157.716 135.420 157.662 1.00 60.74 79 ALA A C 1
ATOM 5781 O O . ALA D 3 82 ? 157.543 136.437 158.344 1.00 64.22 79 ALA A O 1
ATOM 5783 N N . PHE D 3 83 ? 156.765 134.501 157.507 1.00 62.44 80 PHE A N 1
ATOM 5784 C CA . PHE D 3 83 ? 155.510 134.590 158.238 1.00 60.83 80 PHE A CA 1
ATOM 5785 C C . PHE D 3 83 ? 155.559 133.867 159.574 1.00 64.81 80 PHE A C 1
ATOM 5786 O O . PHE D 3 83 ? 154.816 134.240 160.490 1.00 67.06 80 PHE A O 1
ATOM 5794 N N . ILE D 3 84 ? 156.404 132.842 159.704 1.00 67.99 81 ILE A N 1
ATOM 5795 C CA . ILE D 3 84 ? 156.623 132.224 161.009 1.00 65.54 81 ILE A CA 1
ATOM 5796 C C . ILE D 3 84 ? 157.317 133.198 161.956 1.00 68.03 81 ILE A C 1
ATOM 5797 O O . ILE D 3 84 ? 156.919 133.344 163.118 1.00 74.57 81 ILE A O 1
ATOM 5802 N N . ILE D 3 85 ? 158.356 133.883 161.473 1.00 69.95 82 ILE A N 1
ATOM 5803 C CA . ILE D 3 85 ? 159.032 134.904 162.264 1.00 65.27 82 ILE A CA 1
ATOM 5804 C C . ILE D 3 85 ? 158.096 136.098 162.447 1.00 67.94 82 ILE A C 1
ATOM 5805 O O . ILE D 3 85 ? 157.276 136.410 161.572 1.00 70.94 82 ILE A O 1
ATOM 5810 N N . GLU D 3 86 ? 158.181 136.728 163.625 1.00 77.91 83 GLU A N 1
ATOM 5811 C CA . GLU D 3 86 ? 157.366 137.870 164.029 1.00 73.81 83 GLU A CA 1
ATOM 5812 C C . GLU D 3 86 ? 157.304 138.948 162.947 1.00 69.52 83 GLU A C 1
ATOM 5813 O O . GLU D 3 86 ? 158.287 139.235 162.258 1.00 76.01 83 GLU A O 1
ATOM 5819 N N . LEU D 3 87 ? 156.111 139.528 162.793 1.00 69.50 84 LEU A N 1
ATOM 5820 C CA . LEU D 3 87 ? 155.894 140.626 161.859 1.00 68.59 84 LEU A CA 1
ATOM 5821 C C . LEU D 3 87 ? 156.768 141.811 162.239 1.00 67.10 84 LEU A C 1
ATOM 5822 O O . LEU D 3 87 ? 156.557 142.442 163.279 1.00 70.45 84 LEU A O 1
ATOM 5827 N N . ASN D 3 88 ? 157.756 142.114 161.405 1.00 66.66 85 ASN A N 1
ATOM 5828 C CA . ASN D 3 88 ? 158.747 143.129 161.708 1.00 64.21 85 ASN A CA 1
ATOM 5829 C C . ASN D 3 88 ? 158.664 144.230 160.662 1.00 63.61 85 ASN A C 1
ATOM 5830 O O . ASN D 3 88 ? 158.100 144.050 159.579 1.00 67.47 85 ASN A O 1
ATOM 5835 N N . GLN D 3 89 ? 159.249 145.382 160.996 1.00 57.91 86 GLN A N 1
ATOM 5836 C CA . GLN D 3 89 ? 159.449 146.429 160.003 1.00 57.76 86 GLN A CA 1
ATOM 5837 C C . GLN D 3 89 ? 160.437 145.987 158.929 1.00 62.01 86 GLN A C 1
ATOM 5838 O O . GLN D 3 89 ? 160.400 146.506 157.808 1.00 65.40 86 GLN A O 1
ATOM 5844 N N . GLN D 3 90 ? 161.296 145.016 159.244 1.00 60.38 87 GLN A N 1
ATOM 5845 C CA . GLN D 3 90 ? 162.181 144.395 158.269 1.00 61.90 87 GLN A CA 1
ATOM 5846 C C . GLN D 3 90 ? 161.488 143.324 157.434 1.00 61.78 87 GLN A C 1
ATOM 5847 O O . GLN D 3 90 ? 161.784 143.194 156.241 1.00 64.95 87 GLN A O 1
ATOM 5853 N N . THR D 3 91 ? 160.570 142.558 158.028 1.00 56.69 88 THR A N 1
ATOM 5854 C CA . THR D 3 91 ? 159.959 141.422 157.348 1.00 56.70 88 THR A CA 1
ATOM 5855 C C . THR D 3 91 ? 158.713 141.781 156.549 1.00 56.75 88 THR A C 1
ATOM 5856 O O . THR D 3 91 ? 158.342 141.025 155.642 1.00 60.31 88 THR A O 1
ATOM 5860 N N . ALA D 3 92 ? 158.050 142.891 156.873 1.00 52.09 89 ALA A N 1
ATOM 5861 C CA . ALA D 3 92 ? 156.859 143.291 156.124 1.00 49.15 89 ALA A CA 1
ATOM 5862 C C . ALA D 3 92 ? 157.136 143.600 154.652 1.00 52.22 89 ALA A C 1
ATOM 5863 O O . ALA D 3 92 ? 156.348 143.145 153.803 1.00 57.90 89 ALA A O 1
ATOM 5865 N N . PRO D 3 93 ? 158.180 144.362 154.268 1.00 55.72 90 PRO A N 1
ATOM 5866 C CA . PRO D 3 93 ? 158.478 144.471 152.828 1.00 55.43 90 PRO A CA 1
ATOM 5867 C C . PRO D 3 93 ? 158.817 143.141 152.181 1.00 51.86 90 PRO A C 1
ATOM 5868 O O . PRO D 3 93 ? 158.454 142.923 151.017 1.00 56.58 90 PRO A O 1
ATOM 5872 N N . VAL D 3 94 ? 159.473 142.238 152.918 1.00 49.61 91 VAL A N 1
ATOM 5873 C CA . VAL D 3 94 ? 159.811 140.921 152.383 1.00 49.97 91 VAL A CA 1
ATOM 5874 C C . VAL D 3 94 ? 158.545 140.147 152.040 1.00 49.55 91 VAL A C 1
ATOM 5875 O O . VAL D 3 94 ? 158.419 139.586 150.944 1.00 52.47 91 VAL A O 1
ATOM 5879 N N . ARG D 3 95 ? 157.577 140.133 152.963 1.00 50.04 92 ARG A N 1
ATOM 5880 C CA . ARG D 3 95 ? 156.304 139.464 152.700 1.00 48.72 92 ARG A CA 1
ATOM 5881 C C . ARG D 3 95 ? 155.575 140.112 151.529 1.00 51.29 92 ARG A C 1
ATOM 5882 O O . ARG D 3 95 ? 155.237 139.441 150.540 1.00 56.83 92 ARG A O 1
ATOM 5890 N N . TYR D 3 96 ? 155.378 141.436 151.603 1.00 51.69 93 TYR A N 1
ATOM 5891 C CA . TYR D 3 96 ? 154.554 142.145 150.630 1.00 47.79 93 TYR A CA 1
ATOM 5892 C C . TYR D 3 96 ? 155.171 142.168 149.238 1.00 51.99 93 TYR A C 1
ATOM 5893 O O . TYR D 3 96 ? 154.451 142.404 148.262 1.00 60.87 93 TYR A O 1
ATOM 5902 N N . PHE D 3 97 ? 156.478 141.936 149.119 1.00 47.34 94 PHE A N 1
ATOM 5903 C CA . PHE D 3 97 ? 157.075 141.799 147.799 1.00 45.74 94 PHE A CA 1
ATOM 5904 C C . PHE D 3 97 ? 157.085 140.350 147.325 1.00 53.50 94 PHE A C 1
ATOM 5905 O O . PHE D 3 97 ? 156.662 140.066 146.200 1.00 60.61 94 PHE A O 1
ATOM 5913 N N . LEU D 3 98 ? 157.555 139.420 148.162 1.00 49.77 95 LEU A N 1
ATOM 5914 C CA . LEU D 3 98 ? 157.834 138.074 147.681 1.00 47.05 95 LEU A CA 1
ATOM 5915 C C . LEU D 3 98 ? 156.579 137.232 147.489 1.00 49.53 95 LEU A C 1
ATOM 5916 O O . LEU D 3 98 ? 156.573 136.367 146.604 1.00 58.44 95 LEU A O 1
ATOM 5921 N N . PHE D 3 99 ? 155.520 137.469 148.277 1.00 47.07 96 PHE A N 1
ATOM 5922 C CA . PHE D 3 99 ? 154.331 136.616 148.223 1.00 51.53 96 PHE A CA 1
ATOM 5923 C C . PHE D 3 99 ? 153.699 136.620 146.832 1.00 52.94 96 PHE A C 1
ATOM 5924 O O . PHE D 3 99 ? 153.620 135.578 146.160 1.00 58.54 96 PHE A O 1
ATOM 5932 N N . GLY D 3 100 ? 153.268 137.799 146.379 1.00 50.28 97 GLY A N 1
ATOM 5933 C CA . GLY D 3 100 ? 152.624 137.902 145.082 1.00 48.23 97 GLY A CA 1
ATOM 5934 C C . GLY D 3 100 ? 153.551 137.574 143.929 1.00 52.55 97 GLY A C 1
ATOM 5935 O O . GLY D 3 100 ? 153.126 136.975 142.941 1.00 55.18 97 GLY A O 1
ATOM 5936 N N . VAL D 3 101 ? 154.830 137.942 144.048 1.00 51.44 98 VAL A N 1
ATOM 5937 C CA . VAL D 3 101 ? 155.786 137.695 142.970 1.00 49.55 98 VAL A CA 1
ATOM 5938 C C . VAL D 3 101 ? 155.991 136.196 142.765 1.00 51.81 98 VAL A C 1
ATOM 5939 O O . VAL D 3 101 ? 155.922 135.694 141.635 1.00 57.35 98 VAL A O 1
ATOM 5943 N N . LEU D 3 102 ? 156.214 135.453 143.853 1.00 48.68 99 LEU A N 1
ATOM 5944 C CA . LEU D 3 102 ? 156.443 134.017 143.726 1.00 48.88 99 LEU A CA 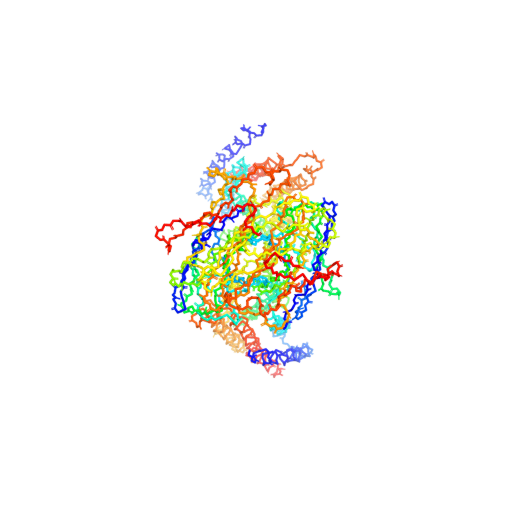1
ATOM 5945 C C . LEU D 3 102 ? 155.174 133.283 143.303 1.00 49.22 99 LEU A C 1
ATOM 5946 O O . LEU D 3 102 ? 155.236 132.344 142.493 1.00 53.57 99 LEU A O 1
ATOM 5951 N N . PHE D 3 103 ? 154.010 133.700 143.821 1.00 49.53 100 PHE A N 1
ATOM 5952 C CA . PHE D 3 103 ? 152.773 133.048 143.398 1.00 47.01 100 PHE A CA 1
ATOM 5953 C C . PHE D 3 103 ? 152.465 133.336 141.932 1.00 51.63 100 PHE A C 1
ATOM 5954 O O . PHE D 3 103 ? 151.987 132.453 141.207 1.00 55.57 100 PHE A O 1
ATOM 5962 N N . ALA D 3 104 ? 152.749 134.557 141.472 1.00 49.59 101 ALA A N 1
ATOM 5963 C CA . ALA D 3 104 ? 152.563 134.885 140.066 1.00 45.50 101 ALA A CA 1
ATOM 5964 C C . ALA D 3 104 ? 153.531 134.108 139.187 1.00 49.98 101 ALA A C 1
ATOM 5965 O O . ALA D 3 104 ? 153.176 133.714 138.075 1.00 55.36 101 ALA A O 1
ATOM 5967 N N . LEU D 3 105 ? 154.754 133.869 139.673 1.00 51.26 102 LEU A N 1
ATOM 5968 C CA . LEU D 3 105 ? 155.692 133.029 138.930 1.00 49.46 102 LEU A CA 1
ATOM 5969 C C . LEU D 3 105 ? 155.171 131.602 138.790 1.00 50.21 102 LEU A C 1
ATOM 5970 O O . LEU D 3 105 ? 155.224 131.018 137.697 1.00 58.20 102 LEU A O 1
ATOM 5975 N N . CYS D 3 106 ? 154.643 131.036 139.883 1.00 50.98 103 CYS A N 1
ATOM 5976 C CA . CYS D 3 106 ? 154.078 129.686 139.834 1.00 50.86 103 CYS A CA 1
ATOM 5977 C C . CYS D 3 106 ? 152.910 129.607 138.854 1.00 54.39 103 CYS A C 1
ATOM 5978 O O . CYS D 3 106 ? 152.859 128.718 137.989 1.00 56.71 103 CYS A O 1
ATOM 5981 N N . PHE D 3 107 ? 151.969 130.548 138.962 1.00 51.88 104 PHE A N 1
ATOM 5982 C CA . PHE D 3 107 ? 150.786 130.485 138.115 1.00 46.46 104 PHE A CA 1
ATOM 5983 C C . PHE D 3 107 ? 151.103 130.857 136.671 1.00 51.34 104 PHE A C 1
ATOM 5984 O O . PHE D 3 107 ? 150.421 130.390 135.756 1.00 55.68 104 PHE A O 1
ATOM 5992 N N . SER D 3 108 ? 152.157 131.643 136.437 1.00 50.52 105 SER A N 1
ATOM 5993 C CA . SER D 3 108 ? 152.565 131.943 135.070 1.00 45.05 105 SER A CA 1
ATOM 5994 C C . SER D 3 108 ? 153.240 130.744 134.419 1.00 52.30 105 SER A C 1
ATOM 5995 O O . SER D 3 108 ? 153.056 130.499 133.220 1.00 58.46 105 SER A O 1
ATOM 5998 N N . CYS D 3 109 ? 154.024 129.981 135.190 1.00 53.83 106 CYS A N 1
ATOM 5999 C CA . CYS D 3 109 ? 154.558 128.724 134.672 1.00 50.49 106 CYS A CA 1
ATOM 6000 C C . CYS D 3 109 ? 153.435 127.747 134.340 1.00 56.88 106 CYS A C 1
ATOM 6001 O O . CYS D 3 109 ? 153.459 127.087 133.288 1.00 65.87 106 CYS A O 1
ATOM 6004 N N . LEU D 3 110 ? 152.433 127.658 135.222 1.00 56.27 107 LEU A N 1
ATOM 6005 C CA . LEU D 3 110 ? 151.279 126.803 134.948 1.00 49.29 107 LEU A CA 1
ATOM 6006 C C . LEU D 3 110 ? 150.515 127.274 133.712 1.00 52.08 107 LEU A C 1
ATOM 6007 O O . LEU D 3 110 ? 150.063 126.455 132.905 1.00 59.56 107 LEU A O 1
ATOM 6012 N N . LEU D 3 111 ? 150.375 128.593 133.542 1.00 52.01 108 LEU A N 1
ATOM 6013 C CA . LEU D 3 111 ? 149.683 129.140 132.379 1.00 48.00 108 LEU A CA 1
ATOM 6014 C C . LEU D 3 111 ? 150.445 128.864 131.089 1.00 56.14 108 LEU A C 1
ATOM 6015 O O . LEU D 3 111 ? 149.835 128.571 130.056 1.00 62.00 108 LEU A O 1
ATOM 6020 N N . ALA D 3 112 ? 151.777 128.963 131.125 1.00 53.74 109 ALA A N 1
ATOM 6021 C CA . ALA D 3 112 ? 152.576 128.657 129.942 1.00 48.95 109 ALA A CA 1
ATOM 6022 C C . ALA D 3 112 ? 152.459 127.186 129.562 1.00 53.83 109 ALA A C 1
ATOM 6023 O O . ALA D 3 112 ? 152.313 126.852 128.376 1.00 61.21 109 ALA A O 1
ATOM 6025 N N . HIS D 3 113 ? 152.505 126.293 130.558 1.00 52.69 110 HIS A N 1
ATOM 6026 C CA . HIS D 3 113 ? 152.322 124.871 130.277 1.00 51.19 110 HIS A CA 1
ATOM 6027 C C . HIS D 3 113 ? 150.927 124.595 129.722 1.00 59.29 110 HIS A C 1
ATOM 6028 O O . HIS D 3 113 ? 150.769 123.809 128.778 1.00 64.05 110 HIS A O 1
ATOM 6035 N N . ALA D 3 114 ? 149.907 125.254 130.278 1.00 57.85 111 ALA A N 1
ATOM 6036 C CA . ALA D 3 114 ? 148.541 125.053 129.807 1.00 52.57 111 ALA A CA 1
ATOM 6037 C C . ALA D 3 114 ? 148.349 125.585 128.390 1.00 60.57 111 ALA A C 1
ATOM 6038 O O . ALA D 3 114 ? 147.623 124.983 127.594 1.00 66.50 111 ALA A O 1
ATOM 6040 N N . SER D 3 115 ? 148.990 126.708 128.054 1.00 61.84 112 SER A N 1
ATOM 6041 C CA . SER D 3 115 ? 148.908 127.237 126.694 1.00 57.80 112 SER A CA 1
ATOM 6042 C C . SER D 3 115 ? 149.608 126.319 125.698 1.00 60.42 112 SER A C 1
ATOM 6043 O O . SER D 3 115 ? 149.111 126.107 124.581 1.00 66.26 112 SER A O 1
ATOM 6046 N N . ASN D 3 116 ? 150.765 125.770 126.086 1.00 61.94 113 ASN A N 1
ATOM 6047 C CA . ASN D 3 116 ? 151.437 124.793 125.234 1.00 62.81 113 ASN A CA 1
ATOM 6048 C C . ASN D 3 116 ? 150.572 123.555 125.029 1.00 68.94 113 ASN A C 1
ATOM 6049 O O . ASN D 3 116 ? 150.507 123.013 123.920 1.00 71.28 113 ASN A O 1
ATOM 6054 N N . LEU D 3 117 ? 149.886 123.105 126.083 1.00 68.96 114 LEU A N 1
ATOM 6055 C CA . LEU D 3 117 ? 148.982 121.966 125.945 1.00 64.73 114 LEU A CA 1
ATOM 6056 C C . LEU D 3 117 ? 147.783 122.300 125.062 1.00 70.29 114 LEU A C 1
ATOM 6057 O O . LEU D 3 117 ? 147.318 121.446 124.302 1.00 78.57 114 LEU A O 1
ATOM 6062 N N . VAL D 3 118 ? 147.266 123.529 125.161 1.00 73.07 115 VAL A N 1
ATOM 6063 C CA . VAL D 3 118 ? 146.165 123.957 124.298 1.00 72.06 115 VAL A CA 1
ATOM 6064 C C . VAL D 3 118 ? 146.588 123.905 122.837 1.00 75.91 115 VAL A C 1
ATOM 6065 O O . VAL D 3 118 ? 145.857 123.398 121.978 1.00 79.12 115 VAL A O 1
ATOM 6069 N N . LYS D 3 119 ? 147.789 124.400 122.538 1.00 78.63 116 LYS A N 1
ATOM 6070 C CA . LYS D 3 119 ? 148.253 124.389 121.156 1.00 76.37 116 LYS A CA 1
ATOM 6071 C C . LYS D 3 119 ? 148.653 122.984 120.701 1.00 79.85 116 LYS A C 1
ATOM 6072 O O . LYS D 3 119 ? 148.615 122.700 119.498 1.00 84.50 116 LYS A O 1
ATOM 6078 N N . LEU D 3 120 ? 148.993 122.089 121.634 1.00 77.91 117 LEU A N 1
ATOM 6079 C CA . LEU D 3 120 ? 149.398 120.734 121.263 1.00 78.52 117 LEU A CA 1
ATOM 6080 C C . LEU D 3 120 ? 148.207 119.807 121.025 1.00 83.23 117 LEU A C 1
ATOM 6081 O O . LEU D 3 120 ? 148.245 118.982 120.105 1.00 89.82 117 LEU A O 1
ATOM 6086 N N . VAL D 3 121 ? 147.158 119.909 121.849 1.00 85.90 118 VAL A N 1
ATOM 6087 C CA . VAL D 3 121 ? 145.994 119.034 121.700 1.00 91.35 118 VAL A CA 1
ATOM 6088 C C . VAL D 3 121 ? 145.272 119.309 120.385 1.00 94.12 118 VAL A C 1
ATOM 6089 O O . VAL D 3 121 ? 144.776 118.381 119.732 1.00 100.30 118 VAL A O 1
ATOM 6093 N N . ARG D 3 122 ? 145.238 120.571 119.948 1.00 88.77 119 ARG A N 1
ATOM 6094 C CA . ARG D 3 122 ? 144.625 120.925 118.672 1.00 89.59 119 ARG A CA 1
ATOM 6095 C C . ARG D 3 122 ? 145.371 120.354 117.470 1.00 93.63 119 ARG A C 1
ATOM 6096 O O . ARG D 3 122 ? 144.821 120.366 116.364 1.00 95.75 119 ARG A O 1
ATOM 6104 N N . GLY D 3 123 ? 146.595 119.858 117.652 1.00 92.52 120 GLY A N 1
ATOM 6105 C CA . GLY D 3 123 ? 147.351 119.242 116.583 1.00 92.45 120 GLY A CA 1
ATOM 6106 C C . GLY D 3 123 ? 148.449 120.095 115.991 1.00 95.42 120 GLY A C 1
ATOM 6107 O O . GLY D 3 123 ? 149.091 119.662 115.026 1.00 96.04 120 GLY A O 1
ATOM 6108 N N . CYS D 3 124 ? 148.688 121.286 116.532 1.00 91.87 121 CYS A N 1
ATOM 6109 C CA . CYS D 3 124 ? 149.714 122.168 116.003 1.00 96.14 121 CYS A CA 1
ATOM 6110 C C . CYS D 3 124 ? 151.088 121.797 116.560 1.00 99.30 121 CYS A C 1
ATOM 6111 O O . CYS D 3 124 ? 151.222 121.008 117.500 1.00 97.20 121 CYS A O 1
ATOM 6114 N N . VAL D 3 125 ? 152.122 122.384 115.957 1.00 99.46 122 VAL A N 1
ATOM 6115 C CA . VAL D 3 125 ? 153.490 122.163 116.407 1.00 97.04 122 VAL A CA 1
ATOM 6116 C C . VAL D 3 125 ? 153.710 122.887 117.729 1.00 96.10 122 VAL A C 1
ATOM 6117 O O . VAL D 3 125 ? 153.313 124.048 117.894 1.00 93.73 122 VAL A O 1
ATOM 6121 N N . SER D 3 126 ? 154.334 122.198 118.683 1.00 91.43 123 SER A N 1
ATOM 6122 C CA . SER D 3 126 ? 154.536 122.751 120.015 1.00 86.38 123 SER A CA 1
ATOM 6123 C C . SER D 3 126 ? 155.493 123.938 119.988 1.00 88.31 123 SER A C 1
ATOM 6124 O O . SER D 3 126 ? 156.346 124.061 119.104 1.00 93.95 123 SER A O 1
ATOM 6127 N N . PHE D 3 127 ? 155.328 124.825 120.968 1.00 83.01 124 PHE A N 1
ATOM 6128 C CA . PHE D 3 127 ? 156.227 125.959 121.125 1.00 79.14 124 PHE A CA 1
ATOM 6129 C C . PHE D 3 127 ? 157.625 125.489 121.508 1.00 82.23 124 PHE A C 1
ATOM 6130 O O . PHE D 3 127 ? 157.806 124.427 122.110 1.00 88.38 124 PHE A O 1
ATOM 6138 N N . SER D 3 128 ? 158.620 126.297 121.156 1.00 77.09 125 SER A N 1
ATOM 6139 C CA . SER D 3 128 ? 159.970 126.057 121.636 1.00 73.61 125 SER A CA 1
ATOM 6140 C C . SER D 3 128 ? 160.060 126.395 123.121 1.00 70.85 125 SER A C 1
ATOM 6141 O O . SER D 3 128 ? 159.204 127.086 123.681 1.00 73.00 125 SER A O 1
ATOM 6144 N N . TRP D 3 129 ? 161.115 125.887 123.765 1.00 69.09 126 TRP A N 1
ATOM 6145 C CA . TRP D 3 129 ? 161.275 126.104 125.201 1.00 69.15 126 TRP A CA 1
ATOM 6146 C C . TRP D 3 129 ? 161.548 127.567 125.526 1.00 70.41 126 TRP A C 1
ATOM 6147 O O . TRP D 3 129 ? 161.146 128.047 126.594 1.00 73.13 126 TRP A O 1
ATOM 6158 N N . THR D 3 130 ? 162.216 128.289 124.621 1.00 72.37 127 THR A N 1
ATOM 6159 C CA . THR D 3 130 ? 162.444 129.716 124.827 1.00 67.00 127 THR A CA 1
ATOM 6160 C C . THR D 3 130 ? 161.130 130.488 124.837 1.00 69.34 127 THR A C 1
ATOM 6161 O O . THR D 3 130 ? 160.932 131.372 125.677 1.00 73.54 127 THR A O 1
ATOM 6165 N N . THR D 3 131 ? 160.218 130.158 123.918 1.00 67.60 128 THR A N 1
ATOM 6166 C CA . THR D 3 131 ? 158.925 130.835 123.872 1.00 64.89 128 THR A CA 1
ATOM 6167 C C . THR D 3 131 ? 158.110 130.558 125.131 1.00 67.35 128 THR A C 1
ATOM 6168 O O . THR D 3 131 ? 157.517 131.478 125.709 1.00 68.28 128 THR A O 1
ATOM 6172 N N . ILE D 3 132 ? 158.094 129.300 125.583 1.00 67.95 129 ILE A N 1
ATOM 6173 C CA . ILE D 3 132 ? 157.350 128.939 126.788 1.00 60.03 129 ILE A CA 1
ATOM 6174 C C . ILE D 3 132 ? 157.946 129.637 128.005 1.00 60.70 129 ILE A C 1
ATOM 6175 O O . ILE D 3 132 ? 157.220 130.103 128.893 1.00 61.70 129 ILE A O 1
ATOM 6180 N N . LEU D 3 133 ? 159.278 129.749 128.052 1.00 60.43 130 LEU A N 1
ATOM 6181 C CA . LEU D 3 133 ? 159.919 130.492 129.131 1.00 57.00 130 LEU A CA 1
ATOM 6182 C C . LEU D 3 133 ? 159.584 131.979 129.073 1.00 60.08 130 LEU A C 1
ATOM 6183 O O . LEU D 3 133 ? 159.453 132.619 130.121 1.00 62.05 130 LEU A O 1
ATOM 6188 N N . CYS D 3 134 ? 159.446 132.543 127.869 1.00 62.79 131 CYS A N 1
ATOM 6189 C CA . CYS D 3 134 ? 159.033 133.941 127.754 1.00 61.01 131 CYS A CA 1
ATOM 6190 C C . CYS D 3 134 ? 157.609 134.151 128.257 1.00 65.14 131 CYS A C 1
ATOM 6191 O O . CYS D 3 134 ? 157.324 135.165 128.905 1.00 72.80 131 CYS A O 1
ATOM 6194 N N . ILE D 3 135 ? 156.699 133.218 127.962 1.00 61.62 132 ILE A N 1
ATOM 6195 C CA . ILE D 3 135 ? 155.352 133.316 128.530 1.00 60.27 132 ILE A CA 1
ATOM 6196 C C . ILE D 3 135 ? 155.390 133.151 130.047 1.00 60.27 132 ILE A C 1
ATOM 6197 O O . ILE D 3 135 ? 154.620 133.791 130.773 1.00 59.99 132 ILE A O 1
ATOM 6202 N N . ALA D 3 136 ? 156.281 132.293 130.551 1.00 61.54 133 ALA A N 1
ATOM 6203 C CA . ALA D 3 136 ? 156.362 132.072 131.993 1.00 55.45 133 ALA A CA 1
ATOM 6204 C C . ALA D 3 136 ? 156.917 133.291 132.724 1.00 58.94 133 ALA A C 1
ATOM 6205 O O . ALA D 3 136 ? 156.476 133.607 133.835 1.00 61.81 133 ALA A O 1
ATOM 6207 N N . ILE D 3 137 ? 157.883 133.982 132.127 1.00 62.85 134 ILE A N 1
ATOM 6208 C CA . ILE D 3 137 ? 158.546 135.094 132.806 1.00 60.78 134 ILE A CA 1
ATOM 6209 C C . ILE D 3 137 ? 157.809 136.412 132.587 1.00 64.03 134 ILE A C 1
ATOM 6210 O O . ILE D 3 137 ? 157.608 137.177 133.534 1.00 67.97 134 ILE A O 1
ATOM 6215 N N . GLY D 3 138 ? 157.385 136.694 131.352 1.00 59.24 135 GLY A N 1
ATOM 6216 C CA . GLY D 3 138 ? 156.756 137.971 131.060 1.00 59.43 135 GLY A CA 1
ATOM 6217 C C . GLY D 3 138 ? 155.391 138.142 131.695 1.00 63.32 135 GLY A C 1
ATOM 6218 O O . GLY D 3 138 ? 154.958 139.271 131.943 1.00 71.91 135 GLY A O 1
ATOM 6219 N N . CYS D 3 139 ? 154.694 137.037 131.965 1.00 62.50 136 CYS A N 1
ATOM 6220 C CA . CYS D 3 139 ? 153.415 137.126 132.660 1.00 59.23 136 CYS A CA 1
ATOM 6221 C C . CYS D 3 139 ? 153.585 137.458 134.135 1.00 59.25 136 CYS A C 1
ATOM 6222 O O . CYS D 3 139 ? 152.642 137.959 134.757 1.00 64.02 136 CYS A O 1
ATOM 6225 N N . SER D 3 140 ? 154.755 137.191 134.709 1.00 58.48 137 SER A N 1
ATOM 6226 C CA . SER D 3 140 ? 155.033 137.510 136.102 1.00 56.53 137 SER A CA 1
ATOM 6227 C C . SER D 3 140 ? 155.733 138.851 136.276 1.00 61.57 137 SER A C 1
ATOM 6228 O O . SER D 3 140 ? 156.000 139.250 137.414 1.00 66.36 137 SER A O 1
ATOM 6231 N N . LEU D 3 141 ? 156.038 139.553 135.183 1.00 58.66 138 LEU A N 1
ATOM 6232 C CA . LEU D 3 141 ? 156.724 140.837 135.286 1.00 54.41 138 LEU A CA 1
ATOM 6233 C C . LEU D 3 141 ? 155.797 141.949 135.762 1.00 55.31 138 LEU A C 1
ATOM 6234 O O . LEU D 3 141 ? 156.252 142.878 136.440 1.00 61.01 138 LEU A O 1
ATOM 6239 N N . LEU D 3 142 ? 154.508 141.876 135.412 1.00 50.91 139 LEU A N 1
ATOM 6240 C CA . LEU D 3 142 ? 153.548 142.877 135.870 1.00 48.72 139 LEU A CA 1
ATOM 6241 C C . LEU D 3 142 ? 153.393 142.842 137.385 1.00 51.68 139 LEU A C 1
ATOM 6242 O O . LEU D 3 142 ? 153.330 143.893 138.034 1.00 56.60 139 LEU A O 1
ATOM 6247 N N . GLN D 3 143 ? 153.338 141.641 137.964 1.00 53.18 140 GLN A N 1
ATOM 6248 C CA . GLN D 3 143 ? 153.276 141.518 139.416 1.00 50.38 140 GLN A CA 1
ATOM 6249 C C . GLN D 3 143 ? 154.554 142.016 140.075 1.00 52.30 140 GLN A C 1
ATOM 6250 O O . GLN D 3 143 ? 154.494 142.615 141.153 1.00 53.42 140 GLN A O 1
ATOM 6256 N N . ILE D 3 144 ? 155.709 141.791 139.439 1.00 51.49 141 ILE A N 1
ATOM 6257 C CA . ILE D 3 144 ? 156.969 142.319 139.957 1.00 48.36 141 ILE A CA 1
ATOM 6258 C C . ILE D 3 144 ? 156.940 143.842 139.974 1.00 50.21 141 ILE A C 1
ATOM 6259 O O . ILE D 3 144 ? 157.336 144.473 140.963 1.00 55.87 141 ILE A O 1
ATOM 6264 N N . ILE D 3 145 ? 156.447 144.453 138.891 1.00 52.68 142 ILE A N 1
ATOM 6265 C CA . ILE D 3 145 ? 156.362 145.912 138.812 1.00 52.29 142 ILE A CA 1
ATOM 6266 C C . ILE D 3 145 ? 155.418 146.452 139.881 1.00 53.75 142 ILE A C 1
ATOM 6267 O O . ILE D 3 145 ? 155.735 147.421 140.584 1.00 57.62 142 ILE A O 1
ATOM 6272 N N . ILE D 3 146 ? 154.254 145.813 140.034 1.00 50.56 143 ILE A N 1
ATOM 6273 C CA . ILE D 3 146 ? 153.260 146.258 141.011 1.00 48.93 143 ILE A CA 1
ATOM 6274 C C . ILE D 3 146 ? 153.814 146.147 142.428 1.00 54.99 143 ILE A C 1
ATOM 6275 O O . ILE D 3 146 ? 153.699 147.079 143.237 1.00 58.46 143 ILE A O 1
ATOM 6280 N N . ALA D 3 147 ? 154.442 145.009 142.740 1.00 54.39 144 ALA A N 1
ATOM 6281 C CA . ALA D 3 147 ? 154.971 144.784 144.079 1.00 49.41 144 ALA A CA 1
ATOM 6282 C C . ALA D 3 147 ? 156.112 145.740 144.398 1.00 53.47 144 ALA A C 1
ATOM 6283 O O . ALA D 3 147 ? 156.164 146.296 145.500 1.00 59.41 144 ALA A O 1
ATOM 6285 N N . THR D 3 148 ? 157.030 145.958 143.448 1.00 53.41 145 THR A N 1
ATOM 6286 C CA . THR D 3 148 ? 158.138 146.863 143.727 1.00 55.19 145 THR A CA 1
ATOM 6287 C C . THR D 3 148 ? 157.666 148.310 143.825 1.00 55.67 145 THR A C 1
ATOM 6288 O O . THR D 3 148 ? 158.189 149.064 144.653 1.00 59.57 145 THR A O 1
ATOM 6292 N N . GLU D 3 149 ? 156.635 148.696 143.059 1.00 52.05 146 GLU A N 1
ATOM 6293 C CA . GLU D 3 149 ? 156.086 150.041 143.189 1.00 52.00 146 GLU A CA 1
ATOM 6294 C C . GLU D 3 149 ? 155.429 150.236 144.548 1.00 52.73 146 GLU A C 1
ATOM 6295 O O . GLU D 3 149 ? 155.665 151.253 145.213 1.00 57.27 146 GLU A O 1
ATOM 6301 N N . TYR D 3 150 ? 154.630 149.257 144.989 1.00 53.44 147 TYR A N 1
ATOM 6302 C CA . TYR D 3 150 ? 153.971 149.358 146.289 1.00 51.93 147 TYR A CA 1
ATOM 6303 C C . TYR D 3 150 ? 154.985 149.399 147.427 1.00 53.10 147 TYR A C 1
ATOM 6304 O O . TYR D 3 150 ? 154.883 150.238 148.332 1.00 53.52 147 TYR A O 1
ATOM 6313 N N . VAL D 3 151 ? 155.976 148.502 147.394 1.00 54.06 148 VAL A N 1
ATOM 6314 C CA . VAL D 3 151 ? 156.957 148.437 148.473 1.00 52.18 148 VAL A CA 1
ATOM 6315 C C . VAL D 3 151 ? 157.810 149.700 148.506 1.00 54.17 148 VAL A C 1
ATOM 6316 O O . VAL D 3 151 ? 158.069 150.253 149.580 1.00 58.98 148 VAL A O 1
ATOM 6320 N N . THR D 3 152 ? 158.238 150.194 147.338 1.00 52.44 149 THR A N 1
ATOM 6321 C CA . THR D 3 152 ? 159.046 151.408 147.303 1.00 51.50 149 THR A CA 1
ATOM 6322 C C . THR D 3 152 ? 158.252 152.621 147.777 1.00 55.53 149 THR A C 1
ATOM 6323 O O . THR D 3 152 ? 158.779 153.464 148.513 1.00 61.97 149 THR A O 1
ATOM 6327 N N . LEU D 3 153 ? 156.977 152.720 147.382 1.00 54.33 150 LEU A N 1
ATOM 6328 C CA . LEU D 3 153 ? 156.167 153.860 147.801 1.00 49.60 150 LEU A CA 1
ATOM 6329 C C . LEU D 3 153 ? 155.870 153.822 149.296 1.00 51.37 150 LEU A C 1
ATOM 6330 O O . LEU D 3 153 ? 155.844 154.870 149.952 1.00 57.17 150 LEU A O 1
ATOM 6335 N N . ILE D 3 154 ? 155.636 152.630 149.854 1.00 56.21 151 ILE A N 1
ATOM 6336 C CA . ILE D 3 154 ? 155.378 152.534 151.288 1.00 53.86 151 ILE A CA 1
ATOM 6337 C C . ILE D 3 154 ? 156.651 152.803 152.088 1.00 58.10 151 ILE A C 1
ATOM 6338 O O . ILE D 3 154 ? 156.636 153.560 153.066 1.00 63.89 151 ILE A O 1
ATOM 6343 N N . MET D 3 155 ? 157.774 152.211 151.677 1.00 59.63 152 MET A N 1
ATOM 6344 C CA . MET D 3 155 ? 159.010 152.315 152.440 1.00 57.15 152 MET A CA 1
ATOM 6345 C C . MET D 3 155 ? 159.724 153.645 152.236 1.00 61.18 152 MET A C 1
ATOM 6346 O O . MET D 3 155 ? 160.605 153.985 153.033 1.00 70.29 152 MET A O 1
ATOM 6351 N N . THR D 3 156 ? 159.374 154.401 151.196 1.00 62.57 153 THR A N 1
ATOM 6352 C CA . THR D 3 156 ? 160.016 155.678 150.909 1.00 57.81 153 THR A CA 1
ATOM 6353 C C . THR D 3 156 ? 159.095 156.867 151.128 1.00 61.94 153 THR A C 1
ATOM 6354 O O . THR D 3 156 ? 159.440 157.788 151.875 1.00 67.61 153 THR A O 1
ATOM 6358 N N . ARG D 3 157 ? 157.924 156.875 150.491 1.00 63.60 154 ARG A N 1
ATOM 6359 C CA . ARG D 3 157 ? 156.997 157.992 150.619 1.00 62.64 154 ARG A CA 1
ATOM 6360 C C . ARG D 3 157 ? 156.019 157.819 151.772 1.00 66.27 154 ARG A C 1
ATOM 6361 O O . ARG D 3 157 ? 155.516 158.817 152.300 1.00 76.28 154 ARG A O 1
ATOM 6369 N N . GLY D 3 158 ? 155.742 156.584 152.175 1.00 67.00 155 GLY A N 1
ATOM 6370 C CA . GLY D 3 158 ? 154.835 156.307 153.269 1.00 65.68 155 GLY A CA 1
ATOM 6371 C C . GLY D 3 158 ? 155.523 156.367 154.615 1.00 68.95 155 GLY A C 1
ATOM 6372 O O . GLY D 3 158 ? 156.626 156.900 154.760 1.00 74.20 155 GLY A O 1
ATOM 6373 N N . MET D 3 159 ? 154.853 155.803 155.620 1.00 68.64 156 MET A N 1
ATOM 6374 C CA . MET D 3 159 ? 155.355 155.797 156.986 1.00 66.81 156 MET A CA 1
ATOM 6375 C C . MET D 3 159 ? 156.013 154.476 157.369 1.00 66.82 156 MET A C 1
ATOM 6376 O O . MET D 3 159 ? 156.020 154.127 158.554 1.00 71.25 156 MET A O 1
ATOM 6381 N N . MET D 3 160 ? 156.553 153.740 156.390 1.00 65.08 157 MET A N 1
ATOM 6382 C CA . MET D 3 160 ? 157.355 152.531 156.622 1.00 62.78 157 MET A CA 1
ATOM 6383 C C . MET D 3 160 ? 156.562 151.457 157.368 1.00 64.49 157 MET A C 1
ATOM 6384 O O . MET D 3 160 ? 157.079 150.801 158.275 1.00 70.16 157 MET A O 1
ATOM 6389 N N . PHE D 3 161 ? 155.284 151.310 157.005 1.00 61.51 158 PHE A N 1
ATOM 6390 C CA . PHE D 3 161 ? 154.296 150.383 157.565 1.00 51.27 158 PHE A CA 1
ATOM 6391 C C . PHE D 3 161 ? 153.965 150.652 159.031 1.00 56.56 158 PHE A C 1
ATOM 6392 O O . PHE D 3 161 ? 153.154 149.915 159.602 1.00 59.42 158 PHE A O 1
ATOM 6400 N N . VAL D 3 162 ? 154.533 151.694 159.645 1.00 58.56 159 VAL A N 1
ATOM 6401 C CA . VAL D 3 162 ? 154.545 151.817 161.102 1.00 58.81 159 VAL A CA 1
ATOM 6402 C C . VAL D 3 162 ? 153.151 152.101 161.650 1.00 65.57 159 VAL A C 1
ATOM 6403 O O . VAL D 3 162 ? 152.709 151.467 162.617 1.00 75.92 159 VAL A O 1
ATOM 6407 N N . ASN D 3 163 ? 152.426 153.029 161.034 1.00 56.35 160 ASN A N 1
ATOM 6408 C CA . ASN D 3 163 ? 151.174 153.542 161.577 1.00 59.87 160 ASN A CA 1
ATOM 6409 C C . ASN D 3 163 ? 149.966 153.026 160.801 1.00 63.96 160 ASN A C 1
ATOM 6410 O O . ASN D 3 163 ? 149.025 153.770 160.516 1.00 70.68 160 ASN A O 1
ATOM 6415 N N . MET D 3 164 ? 149.984 151.747 160.439 1.00 62.57 161 MET A N 1
ATOM 6416 C CA . MET D 3 164 ? 148.897 151.121 159.701 1.00 55.67 161 MET A CA 1
ATOM 6417 C C . MET D 3 164 ? 148.122 150.182 160.615 1.00 58.73 161 MET A C 1
ATOM 6418 O O . MET D 3 164 ? 148.718 149.371 161.332 1.00 65.46 161 MET A O 1
ATOM 6423 N N . THR D 3 165 ? 146.795 150.295 160.582 1.00 55.57 162 THR A N 1
ATOM 6424 C CA . THR D 3 165 ? 145.928 149.416 161.349 1.00 53.23 162 THR A CA 1
ATOM 6425 C C . THR D 3 165 ? 145.946 148.008 160.752 1.00 56.53 162 THR A C 1
ATOM 6426 O O . THR D 3 165 ? 146.342 147.824 159.598 1.00 60.54 162 THR A O 1
ATOM 6430 N N . PRO D 3 166 ? 145.559 146.988 161.536 1.00 54.70 163 PRO A N 1
ATOM 6431 C CA . PRO D 3 166 ? 145.464 145.629 160.967 1.00 58.71 163 PRO A CA 1
ATOM 6432 C C . PRO D 3 166 ? 144.517 145.520 159.785 1.00 58.64 163 PRO A C 1
ATOM 6433 O O . PRO D 3 166 ? 144.793 144.762 158.845 1.00 64.14 163 PRO A O 1
ATOM 6437 N N . CYS D 3 167 ? 143.404 146.259 159.810 1.00 56.55 164 CYS A N 1
ATOM 6438 C CA . CYS D 3 167 ? 142.476 146.245 158.684 1.00 55.44 164 CYS A CA 1
ATOM 6439 C C . CYS D 3 167 ? 143.123 146.810 157.427 1.00 57.31 164 CYS A C 1
ATOM 6440 O O . CYS D 3 167 ? 142.956 146.256 156.335 1.00 60.20 164 CYS A O 1
ATOM 6443 N N . GLN D 3 168 ? 143.879 147.905 157.567 1.00 56.89 165 GLN A N 1
ATOM 6444 C CA . GLN D 3 168 ? 144.566 148.494 156.421 1.00 51.64 165 GLN A CA 1
ATOM 6445 C C . GLN D 3 168 ? 145.600 147.537 155.841 1.00 58.14 165 GLN A C 1
ATOM 6446 O O . GLN D 3 168 ? 145.699 147.385 154.617 1.00 62.81 165 GLN A O 1
ATOM 6452 N N . LEU D 3 169 ? 146.372 146.875 156.709 1.00 54.48 166 LEU A N 1
ATOM 6453 C CA . LEU D 3 169 ? 147.387 145.935 156.243 1.00 53.64 166 LEU A CA 1
ATOM 6454 C C . LEU D 3 169 ? 146.758 144.733 155.548 1.00 52.12 166 LEU A C 1
ATOM 6455 O O . LEU D 3 169 ? 147.240 144.298 154.495 1.00 57.93 166 LEU A O 1
ATOM 6460 N N . ASN D 3 170 ? 145.675 144.191 156.115 1.00 48.62 167 ASN A N 1
ATOM 6461 C CA . ASN D 3 170 ? 144.997 143.057 155.490 1.00 46.05 167 ASN A CA 1
ATOM 6462 C C . ASN D 3 170 ? 144.382 143.443 154.149 1.00 51.67 167 ASN A C 1
ATOM 6463 O O . ASN D 3 170 ? 144.470 142.678 153.179 1.00 55.28 167 ASN A O 1
ATOM 6468 N N . VAL D 3 171 ? 143.767 144.629 154.075 1.00 54.01 168 VAL A N 1
ATOM 6469 C CA . VAL D 3 171 ? 143.167 145.085 152.825 1.00 51.00 168 VAL A CA 1
ATOM 6470 C C . VAL D 3 171 ? 144.235 145.289 151.759 1.00 51.89 168 VAL A C 1
ATOM 6471 O O . VAL D 3 171 ? 144.062 144.872 150.608 1.00 56.19 168 VAL A O 1
ATOM 6475 N N . ASP D 3 172 ? 145.362 145.912 152.122 1.00 53.01 169 ASP A N 1
ATOM 6476 C CA . ASP D 3 172 ? 146.445 146.103 151.162 1.00 54.04 169 ASP A CA 1
ATOM 6477 C C . ASP D 3 172 ? 147.024 144.770 150.700 1.00 54.10 169 ASP A C 1
ATOM 6478 O O . ASP D 3 172 ? 147.296 144.585 149.507 1.00 60.39 169 ASP A O 1
ATOM 6483 N N . PHE D 3 173 ? 147.192 143.822 151.630 1.00 51.89 170 PHE A N 1
ATOM 6484 C CA . PHE D 3 173 ? 147.732 142.509 151.286 1.00 44.80 170 PHE A CA 1
ATOM 6485 C C . PHE D 3 173 ? 146.812 141.759 150.330 1.00 48.33 170 PHE A C 1
ATOM 6486 O O . PHE D 3 173 ? 147.282 141.097 149.396 1.00 52.26 170 PHE A O 1
ATOM 6494 N N . VAL D 3 174 ? 145.497 141.840 150.551 1.00 50.37 171 VAL A N 1
ATOM 6495 C CA . VAL D 3 174 ? 144.557 141.160 149.662 1.00 46.95 171 VAL A CA 1
ATOM 6496 C C . VAL D 3 174 ? 144.492 141.852 148.302 1.00 49.90 171 VAL A C 1
ATOM 6497 O O . VAL D 3 174 ? 144.531 141.194 147.255 1.00 54.45 171 VAL A O 1
ATOM 6501 N N . VAL D 3 175 ? 144.406 143.187 148.293 1.00 51.26 172 VAL A N 1
ATOM 6502 C CA . VAL D 3 175 ? 144.238 143.934 147.047 1.00 51.79 172 VAL A CA 1
ATOM 6503 C C . VAL D 3 175 ? 145.498 143.858 146.184 1.00 55.64 172 VAL A C 1
ATOM 6504 O O . VAL D 3 175 ? 145.415 143.887 144.948 1.00 59.46 172 VAL A O 1
ATOM 6508 N N . LEU D 3 176 ? 146.671 143.678 146.800 1.00 53.03 173 LEU A N 1
ATOM 6509 C CA . LEU D 3 176 ? 147.910 143.516 146.043 1.00 50.12 173 LEU A CA 1
ATOM 6510 C C . LEU D 3 176 ? 147.938 142.239 145.206 1.00 53.10 173 LEU A C 1
ATOM 6511 O O . LEU D 3 176 ? 148.810 142.106 144.340 1.00 56.63 173 LEU A O 1
ATOM 6516 N N . LEU D 3 177 ? 147.009 141.308 145.431 1.00 53.79 174 LEU A N 1
ATOM 6517 C CA . LEU D 3 177 ? 146.995 140.008 144.773 1.00 51.08 174 LEU A CA 1
ATOM 6518 C C . LEU D 3 177 ? 145.939 139.906 143.672 1.00 56.59 174 LEU A C 1
ATOM 6519 O O . LEU D 3 177 ? 145.590 138.792 143.262 1.00 62.63 174 LEU A O 1
ATOM 6524 N N . VAL D 3 178 ? 145.423 141.039 143.187 1.00 59.78 175 VAL A N 1
ATOM 6525 C CA . VAL D 3 178 ? 144.353 141.001 142.192 1.00 54.53 175 VAL A CA 1
ATOM 6526 C C . VAL D 3 178 ? 144.872 140.480 140.850 1.00 55.39 175 VAL A C 1
ATOM 6527 O O . VAL D 3 178 ? 144.185 139.716 140.159 1.00 59.21 175 VAL A O 1
ATOM 6531 N N . TYR D 3 179 ? 146.099 140.851 140.472 1.00 53.12 176 TYR A N 1
ATOM 6532 C CA . TYR D 3 179 ? 146.664 140.334 139.230 1.00 50.80 176 TYR A CA 1
ATOM 6533 C C . TYR D 3 179 ? 146.987 138.851 139.348 1.00 53.26 176 TYR A C 1
ATOM 6534 O O . TYR D 3 179 ? 146.862 138.108 138.367 1.00 58.93 176 TYR A O 1
ATOM 6543 N N . VAL D 3 180 ? 147.385 138.402 140.542 1.00 47.49 177 VAL A N 1
ATOM 6544 C CA . VAL D 3 180 ? 147.600 136.977 140.772 1.00 48.05 177 VAL A CA 1
ATOM 6545 C C . VAL D 3 180 ? 146.287 136.215 140.647 1.00 53.66 177 VAL A C 1
ATOM 6546 O O . VAL D 3 180 ? 146.243 135.119 140.079 1.00 53.86 177 VAL A O 1
ATOM 6550 N N . LEU D 3 181 ? 145.196 136.786 141.169 1.00 52.71 178 LEU A N 1
ATOM 6551 C CA . LEU D 3 181 ? 143.880 136.162 141.023 1.00 47.49 178 LEU A CA 1
ATOM 6552 C C . LEU D 3 181 ? 143.444 136.110 139.560 1.00 49.98 178 LEU A C 1
ATOM 6553 O O . LEU D 3 181 ? 142.831 135.127 139.117 1.00 53.84 178 LEU A O 1
ATOM 6558 N N . PHE D 3 182 ? 143.744 137.168 138.800 1.00 53.28 179 PHE A N 1
ATOM 6559 C CA . PHE D 3 182 ? 143.469 137.161 137.364 1.00 52.95 179 PHE A CA 1
ATOM 6560 C C . PHE D 3 182 ? 144.268 136.071 136.657 1.00 54.02 179 PHE A C 1
ATOM 6561 O O . PHE D 3 182 ? 143.751 135.396 135.757 1.00 58.93 179 PHE A O 1
ATOM 6569 N N . LEU D 3 183 ? 145.531 135.891 137.053 1.00 53.41 180 LEU A N 1
ATOM 6570 C CA . LEU D 3 183 ? 146.345 134.807 136.507 1.00 50.33 180 LEU A CA 1
ATOM 6571 C C . LEU D 3 183 ? 145.759 133.444 136.856 1.00 52.58 180 LEU A C 1
ATOM 6572 O O . LEU D 3 183 ? 145.771 132.526 136.027 1.00 53.92 180 LEU A O 1
ATOM 6577 N N . MET D 3 184 ? 145.242 133.297 138.080 1.00 49.29 181 MET A N 1
ATOM 6578 C CA . MET D 3 184 ? 144.587 132.055 138.490 1.00 47.02 181 MET A CA 1
ATOM 6579 C C . MET D 3 184 ? 143.381 131.745 137.609 1.00 54.13 181 MET A C 1
ATOM 6580 O O . MET D 3 184 ? 143.225 130.619 137.125 1.00 61.81 181 MET A O 1
ATOM 6585 N N . ALA D 3 185 ? 142.519 132.743 137.392 1.00 50.31 182 ALA A N 1
ATOM 6586 C CA . ALA D 3 185 ? 141.327 132.528 136.571 1.00 48.86 182 ALA A CA 1
ATOM 6587 C C . ALA D 3 185 ? 141.692 132.232 135.119 1.00 54.92 182 ALA A C 1
ATOM 6588 O O . ALA D 3 185 ? 141.096 131.343 134.490 1.00 62.13 182 ALA A O 1
ATOM 6590 N N . LEU D 3 186 ? 142.672 132.960 134.574 1.00 51.02 183 LEU A N 1
ATOM 6591 C CA . LEU D 3 186 ? 143.104 132.726 133.200 1.00 54.50 183 LEU A CA 1
ATOM 6592 C C . LEU D 3 186 ? 143.698 131.332 133.036 1.00 60.39 183 LEU A C 1
ATOM 6593 O O . LEU D 3 186 ? 143.406 130.640 132.053 1.00 65.34 183 LEU A O 1
ATOM 6598 N N . THR D 3 187 ? 144.520 130.898 133.996 1.00 58.12 184 THR A N 1
ATOM 6599 C CA . THR D 3 187 ? 145.108 129.565 133.932 1.00 53.39 184 THR A CA 1
ATOM 6600 C C . THR D 3 187 ? 144.034 128.492 134.070 1.00 57.24 184 THR A C 1
ATOM 6601 O O . THR D 3 187 ? 144.100 127.454 133.402 1.00 61.46 184 THR A O 1
ATOM 6605 N N . PHE D 3 188 ? 143.025 128.745 134.912 1.00 57.48 185 PHE A N 1
ATOM 6606 C CA . PHE D 3 188 ? 141.890 127.834 135.045 1.00 57.81 185 PHE A CA 1
ATOM 6607 C C . PHE D 3 188 ? 141.173 127.643 133.714 1.00 62.74 185 PHE A C 1
ATOM 6608 O O . PHE D 3 188 ? 140.930 126.508 133.284 1.00 67.35 185 PHE A O 1
ATOM 6616 N N . PHE D 3 189 ? 140.845 128.747 133.035 1.00 63.13 186 PHE A N 1
ATOM 6617 C CA . PHE D 3 189 ? 140.120 128.634 131.769 1.00 59.33 186 PHE A CA 1
ATOM 6618 C C . PHE D 3 189 ? 140.982 128.014 130.670 1.00 62.98 186 PHE A C 1
ATOM 6619 O O . PHE D 3 189 ? 140.489 127.200 129.876 1.00 69.82 186 PHE A O 1
ATOM 6627 N N . VAL D 3 190 ? 142.272 128.364 130.616 1.00 61.06 187 VAL A N 1
ATOM 6628 C CA . VAL D 3 190 ? 143.144 127.796 129.589 1.00 57.54 187 VAL A CA 1
ATOM 6629 C C . VAL D 3 190 ? 143.342 126.298 129.816 1.00 60.40 187 VAL A C 1
ATOM 6630 O O . VAL D 3 190 ? 143.322 125.507 128.864 1.00 64.79 187 VAL A O 1
ATOM 6634 N N . SER D 3 191 ? 143.506 125.876 131.074 1.00 62.73 188 SER A N 1
ATOM 6635 C CA . SER D 3 191 ? 143.627 124.453 131.372 1.00 57.90 188 SER A CA 1
ATOM 6636 C C . SER D 3 191 ? 142.324 123.706 131.114 1.00 64.04 188 SER A C 1
ATOM 6637 O O . SER D 3 191 ? 142.354 122.532 130.729 1.00 68.61 188 SER A O 1
ATOM 6640 N N . LYS D 3 192 ? 141.177 124.360 131.327 1.00 66.56 189 LYS A N 1
ATOM 6641 C CA . LYS D 3 192 ? 139.902 123.743 130.974 1.00 65.21 189 LYS A CA 1
ATOM 6642 C C . LYS D 3 192 ? 139.761 123.591 129.464 1.00 67.22 189 LYS A C 1
ATOM 6643 O O . LYS D 3 192 ? 139.132 122.636 128.992 1.00 70.96 189 LYS A O 1
ATOM 6649 N N . ALA D 3 193 ? 140.359 124.504 128.695 1.00 68.74 190 ALA A N 1
ATOM 6650 C CA . ALA D 3 193 ? 140.309 124.427 127.237 1.00 66.73 190 ALA A CA 1
ATOM 6651 C C . ALA D 3 193 ? 141.074 123.237 126.663 1.00 69.09 190 ALA A C 1
ATOM 6652 O O . ALA D 3 193 ? 140.923 122.950 125.470 1.00 74.35 190 ALA A O 1
ATOM 6654 N N . THR D 3 194 ? 141.884 122.541 127.465 1.00 76.35 191 THR A N 1
ATOM 6655 C CA . THR D 3 194 ? 142.635 121.383 126.992 1.00 73.61 191 THR A CA 1
ATOM 6656 C C . THR D 3 194 ? 141.792 120.119 126.888 1.00 80.25 191 THR A C 1
ATOM 6657 O O . THR D 3 194 ? 142.291 119.104 126.390 1.00 86.81 191 THR A O 1
ATOM 6661 N N . PHE D 3 195 ? 140.538 120.151 127.338 1.00 80.80 192 PHE A N 1
ATOM 6662 C CA . PHE D 3 195 ? 139.748 118.935 127.484 1.00 82.37 192 PHE A CA 1
ATOM 6663 C C . PHE D 3 195 ? 139.164 118.420 126.173 1.00 88.86 192 PHE A C 1
ATOM 6664 O O . PHE D 3 195 ? 138.595 117.324 126.164 1.00 92.58 192 PHE A O 1
ATOM 6672 N N . CYS D 3 196 ? 139.288 119.165 125.076 1.00 90.29 193 CYS A N 1
ATOM 6673 C CA . CYS D 3 196 ? 138.747 118.743 123.791 1.00 98.56 193 CYS A CA 1
ATOM 6674 C C . CYS D 3 196 ? 139.828 118.814 122.722 1.00 100.26 193 CYS A C 1
ATOM 6675 O O . CYS D 3 196 ? 140.657 119.729 122.722 1.00 97.02 193 CYS A O 1
ATOM 6678 N N . GLY D 3 197 ? 139.819 117.836 121.818 1.00 104.19 194 GLY A N 1
ATOM 6679 C CA . GLY D 3 197 ? 140.763 117.795 120.726 1.00 108.10 194 GLY A CA 1
ATOM 6680 C C . GLY D 3 197 ? 141.046 116.386 120.242 1.00 114.08 194 GLY A C 1
ATOM 6681 O O . GLY D 3 197 ? 140.703 115.398 120.898 1.00 113.59 194 GLY A O 1
ATOM 6682 N N . PRO D 3 198 ? 141.679 116.270 119.069 1.00 117.19 195 PRO A N 1
ATOM 6683 C CA . PRO D 3 198 ? 141.976 114.934 118.524 1.00 118.02 195 PRO A CA 1
ATOM 6684 C C . PRO D 3 198 ? 143.053 114.180 119.285 1.00 119.18 195 PRO A C 1
ATOM 6685 O O . PRO D 3 198 ? 143.096 112.946 119.196 1.00 119.90 195 PRO A O 1
ATOM 6689 N N . CYS D 3 199 ? 143.921 114.867 120.021 1.00 116.51 196 CYS A N 1
ATOM 6690 C CA . CYS D 3 199 ? 145.011 114.230 120.749 1.00 114.59 196 CYS A CA 1
ATOM 6691 C C . CYS D 3 199 ? 144.594 113.999 122.195 1.00 113.30 196 CYS A C 1
ATOM 6692 O O . CYS D 3 199 ? 144.066 114.906 122.847 1.00 112.98 196 CYS A O 1
ATOM 6695 N N . GLU D 3 200 ? 144.834 112.784 122.692 1.00 109.17 197 GLU A N 1
ATOM 6696 C CA . GLU D 3 200 ? 144.409 112.400 124.030 1.00 107.39 197 GLU A CA 1
ATOM 6697 C C . GLU D 3 200 ? 145.554 112.173 125.005 1.00 103.60 197 GLU A C 1
ATOM 6698 O O . GLU D 3 200 ? 145.310 112.144 126.216 1.00 100.62 197 GLU A O 1
ATOM 6704 N N . ASN D 3 201 ? 146.785 112.012 124.521 1.00 102.61 198 ASN A N 1
ATOM 6705 C CA . ASN D 3 201 ? 147.910 111.784 125.419 1.00 99.11 198 ASN A CA 1
ATOM 6706 C C . ASN D 3 201 ? 148.427 113.061 126.074 1.00 94.02 198 ASN A C 1
ATOM 6707 O O . ASN D 3 201 ? 149.202 112.972 127.032 1.00 88.49 198 ASN A O 1
ATOM 6712 N N . TRP D 3 202 ? 148.026 114.236 125.590 1.00 91.33 199 TRP A N 1
ATOM 6713 C CA . TRP D 3 202 ? 148.330 115.492 126.264 1.00 84.87 199 TRP A CA 1
ATOM 6714 C C . TRP D 3 202 ? 147.205 115.959 127.178 1.00 83.86 199 TRP A C 1
ATOM 6715 O O . TRP D 3 202 ? 147.345 117.000 127.826 1.00 86.95 199 TRP A O 1
ATOM 6726 N N . LYS D 3 203 ? 146.097 115.217 127.247 1.00 84.39 200 LYS A N 1
ATOM 6727 C CA . LYS D 3 203 ? 144.971 115.638 128.072 1.00 81.93 200 LYS A CA 1
ATOM 6728 C C . LYS D 3 203 ? 145.229 115.427 129.559 1.00 81.14 200 LYS A C 1
ATOM 6729 O O . LYS D 3 203 ? 144.661 116.149 130.386 1.00 87.61 200 LYS A O 1
ATOM 6735 N N . GLN D 3 204 ? 146.071 114.455 129.918 1.00 75.38 201 GLN A N 1
ATOM 6736 C CA . GLN D 3 204 ? 146.327 114.192 131.331 1.00 73.23 201 GLN A CA 1
ATOM 6737 C C . GLN D 3 204 ? 147.144 115.307 131.979 1.00 72.81 201 GLN A C 1
ATOM 6738 O O . GLN D 3 204 ? 146.923 115.625 133.154 1.00 74.65 201 GLN A O 1
ATOM 6744 N N . HIS D 3 205 ? 148.065 115.924 131.232 1.00 70.25 202 HIS A N 1
ATOM 6745 C CA . HIS D 3 205 ? 148.832 117.045 131.768 1.00 66.73 202 HIS A CA 1
ATOM 6746 C C . HIS D 3 205 ? 147.923 118.233 132.063 1.00 68.67 202 HIS A C 1
ATOM 6747 O O . HIS D 3 205 ? 148.020 118.860 133.129 1.00 72.14 202 HIS A O 1
ATOM 6754 N N . GLY D 3 206 ? 147.021 118.545 131.129 1.00 66.79 203 GLY A N 1
ATOM 6755 C CA . GLY D 3 206 ? 146.042 119.589 131.365 1.00 65.09 203 GLY A CA 1
ATOM 6756 C C . GLY D 3 206 ? 145.075 119.252 132.480 1.00 65.91 203 GLY A C 1
ATOM 6757 O O . GLY D 3 206 ? 144.616 120.143 133.194 1.00 69.39 203 GLY A O 1
ATOM 6758 N N . ARG D 3 207 ? 144.754 117.967 132.646 1.00 67.00 204 ARG A N 1
ATOM 6759 C CA . ARG D 3 207 ? 143.919 117.541 133.765 1.00 63.68 204 ARG A CA 1
ATOM 6760 C C . ARG D 3 207 ? 144.610 117.789 135.103 1.00 64.17 204 ARG A C 1
ATOM 6761 O O . ARG D 3 207 ? 143.979 118.262 136.057 1.00 70.28 204 ARG A O 1
ATOM 6769 N N . LEU D 3 208 ? 145.909 117.478 135.186 1.00 60.16 205 LEU A N 1
ATOM 6770 C CA . LEU D 3 208 ? 146.668 117.763 136.403 1.00 56.61 205 LEU A CA 1
ATOM 6771 C C . LEU D 3 208 ? 146.737 119.261 136.679 1.00 60.49 205 LEU A C 1
ATOM 6772 O O . LEU D 3 208 ? 146.587 119.695 137.831 1.00 67.49 205 LEU A O 1
ATOM 6777 N N . ILE D 3 209 ? 146.961 120.066 135.634 1.00 56.24 206 ILE A N 1
ATOM 6778 C CA . ILE D 3 209 ? 146.993 121.519 135.808 1.00 56.93 206 ILE A CA 1
ATOM 6779 C C . ILE D 3 209 ? 145.633 122.038 136.269 1.00 61.65 206 ILE A C 1
ATOM 6780 O O . ILE D 3 209 ? 145.550 122.896 137.156 1.00 67.21 206 ILE A O 1
ATOM 6785 N N . PHE D 3 210 ? 144.550 121.509 135.690 1.00 59.34 207 PHE A N 1
ATOM 6786 C CA . PHE D 3 210 ? 143.201 121.916 136.075 1.00 59.44 207 PHE A CA 1
ATOM 6787 C C . PHE D 3 210 ? 142.911 121.580 137.533 1.00 62.02 207 PHE A C 1
ATOM 6788 O O . PHE D 3 210 ? 142.350 122.405 138.266 1.00 65.83 207 PHE A O 1
ATOM 6796 N N . ILE D 3 211 ? 143.301 120.379 137.972 1.00 62.80 208 ILE A N 1
ATOM 6797 C CA . ILE D 3 211 ? 143.087 119.974 139.361 1.00 64.35 208 ILE A CA 1
ATOM 6798 C C . ILE D 3 211 ? 143.883 120.865 140.309 1.00 62.05 208 ILE A C 1
ATOM 6799 O O . ILE D 3 211 ? 143.366 121.324 141.340 1.00 65.35 208 ILE A O 1
ATOM 6804 N N . THR D 3 212 ? 145.147 121.141 139.963 1.00 57.24 209 THR A N 1
ATOM 6805 C CA . THR D 3 212 ? 145.991 121.985 140.805 1.00 55.40 209 THR A CA 1
ATOM 6806 C C . THR D 3 212 ? 145.433 123.400 140.914 1.00 59.85 209 THR A C 1
ATOM 6807 O O . THR D 3 212 ? 145.383 123.973 142.011 1.00 64.82 209 THR A O 1
ATOM 6811 N N . VAL D 3 213 ? 144.983 123.969 139.793 1.00 58.89 210 VAL A N 1
ATOM 6812 C CA . VAL D 3 213 ? 144.457 125.331 139.807 1.00 56.75 210 VAL A CA 1
ATOM 6813 C C . VAL D 3 213 ? 143.130 125.393 140.558 1.00 59.90 210 VAL A C 1
ATOM 6814 O O . VAL D 3 213 ? 142.865 126.357 141.284 1.00 63.59 210 VAL A O 1
ATOM 6818 N N . LEU D 3 214 ? 142.284 124.365 140.418 1.00 58.76 211 LEU A N 1
ATOM 6819 C CA . LEU D 3 214 ? 141.027 124.339 141.163 1.00 57.86 211 LEU A CA 1
ATOM 6820 C C . LEU D 3 214 ? 141.270 124.265 142.669 1.00 57.02 211 LEU A C 1
ATOM 6821 O O . LEU D 3 214 ? 140.623 124.982 143.447 1.00 59.60 211 LEU A O 1
ATOM 6826 N N . PHE D 3 215 ? 142.216 123.419 143.095 1.00 55.92 212 PHE A N 1
ATOM 6827 C CA . PHE D 3 215 ? 142.549 123.339 144.515 1.00 54.38 212 PHE A CA 1
ATOM 6828 C C . PHE D 3 215 ? 143.143 124.650 145.020 1.00 57.47 212 PHE A C 1
ATOM 6829 O O . PHE D 3 215 ? 142.830 125.093 146.134 1.00 56.95 212 PHE A O 1
ATOM 6837 N N . SER D 3 216 ? 143.993 125.291 144.210 1.00 57.02 213 SER A N 1
ATOM 6838 C CA . SER D 3 216 ? 144.570 126.574 144.598 1.00 51.98 213 SER A CA 1
ATOM 6839 C C . SER D 3 216 ? 143.500 127.653 144.720 1.00 50.99 213 SER A C 1
ATOM 6840 O O . SER D 3 216 ? 143.560 128.493 145.623 1.00 55.21 213 SER A O 1
ATOM 6843 N N . ILE D 3 217 ? 142.518 127.648 143.814 1.00 50.90 214 ILE A N 1
ATOM 6844 C CA . ILE D 3 217 ? 141.425 128.615 143.874 1.00 48.64 214 ILE A CA 1
ATOM 6845 C C . ILE D 3 217 ? 140.592 128.403 145.132 1.00 49.18 214 ILE A C 1
ATOM 6846 O O . ILE D 3 217 ? 140.209 129.369 145.809 1.00 53.29 214 ILE A O 1
ATOM 6851 N N . ILE D 3 218 ? 140.317 127.140 145.475 1.00 50.05 215 ILE A N 1
ATOM 6852 C CA . ILE D 3 218 ? 139.565 126.841 146.695 1.00 47.01 215 ILE A CA 1
ATOM 6853 C C . ILE D 3 218 ? 140.323 127.332 147.924 1.00 46.34 215 ILE A C 1
ATOM 6854 O O . ILE D 3 218 ? 139.754 127.996 148.803 1.00 52.87 215 ILE A O 1
ATOM 6859 N N . ILE D 3 219 ? 141.631 127.051 147.978 1.00 47.86 216 ILE A N 1
ATOM 6860 C CA . ILE D 3 219 ? 142.454 127.480 149.109 1.00 45.89 216 ILE A CA 1
ATOM 6861 C C . ILE D 3 219 ? 142.494 129.002 149.207 1.00 46.86 216 ILE A C 1
ATOM 6862 O O . ILE D 3 219 ? 142.388 129.570 150.304 1.00 48.65 216 ILE A O 1
ATOM 6867 N N . TRP D 3 220 ? 142.636 129.684 148.063 1.00 48.67 217 TRP A N 1
ATOM 6868 C CA . TRP D 3 220 ? 142.713 131.141 148.068 1.00 47.14 217 TRP A CA 1
ATOM 6869 C C . TRP D 3 220 ? 141.406 131.771 148.527 1.00 47.54 217 TRP A C 1
ATOM 6870 O O . TRP D 3 220 ? 141.421 132.722 149.322 1.00 50.82 217 TRP A O 1
ATOM 6881 N N . VAL D 3 221 ? 140.272 131.236 148.062 1.00 48.52 218 VAL A N 1
ATOM 6882 C CA . VAL D 3 221 ? 138.971 131.707 148.531 1.00 44.83 218 VAL A CA 1
ATOM 6883 C C . VAL D 3 221 ? 138.856 131.522 150.038 1.00 48.24 218 VAL A C 1
ATOM 6884 O O . VAL D 3 221 ? 138.418 132.433 150.758 1.00 50.36 218 VAL A O 1
ATOM 6888 N N . VAL D 3 222 ? 139.309 130.367 150.542 1.00 51.12 219 VAL A N 1
ATOM 6889 C CA . VAL D 3 222 ? 139.212 130.078 151.973 1.00 44.28 219 VAL A CA 1
ATOM 6890 C C . VAL D 3 222 ? 140.022 131.078 152.793 1.00 47.36 219 VAL A C 1
ATOM 6891 O O . VAL D 3 222 ? 139.504 131.678 153.746 1.00 52.89 219 VAL A O 1
ATOM 6895 N N . TRP D 3 223 ? 141.298 131.296 152.439 1.00 45.88 220 TRP A N 1
ATOM 6896 C CA . TRP D 3 223 ? 142.071 132.124 153.364 1.00 43.59 220 TRP A CA 1
ATOM 6897 C C . TRP D 3 223 ? 141.753 133.602 153.186 1.00 47.67 220 TRP A C 1
ATOM 6898 O O . TRP D 3 223 ? 141.869 134.364 154.151 1.00 57.26 220 TRP A O 1
ATOM 6909 N N . ILE D 3 224 ? 141.350 134.032 151.983 1.00 45.66 221 ILE A N 1
ATOM 6910 C CA . ILE D 3 224 ? 140.930 135.420 151.813 1.00 44.49 221 ILE A CA 1
ATOM 6911 C C . ILE D 3 224 ? 139.652 135.690 152.602 1.00 52.49 221 ILE A C 1
ATOM 6912 O O . ILE D 3 224 ? 139.531 136.725 153.274 1.00 55.12 221 ILE A O 1
ATOM 6917 N N . SER D 3 225 ? 138.695 134.753 152.568 1.00 53.52 222 SER A N 1
ATOM 6918 C CA . SER D 3 225 ? 137.481 134.915 153.361 1.00 48.91 222 SER A CA 1
ATOM 6919 C C . SER D 3 225 ? 137.767 134.871 154.857 1.00 52.56 222 SER A C 1
ATOM 6920 O O . SER D 3 225 ? 137.103 135.567 155.632 1.00 57.35 222 SER A O 1
ATOM 6923 N N . MET D 3 226 ? 138.744 134.065 155.282 1.00 53.20 223 MET A N 1
ATOM 6924 C CA . MET D 3 226 ? 139.081 134.011 156.702 1.00 51.30 223 MET A CA 1
ATOM 6925 C C . MET D 3 226 ? 139.799 135.278 157.158 1.00 53.71 223 MET A C 1
ATOM 6926 O O . MET D 3 226 ? 139.548 135.775 158.262 1.00 61.15 223 MET A O 1
ATOM 6931 N N . LEU D 3 227 ? 140.700 135.809 156.329 1.00 53.31 224 LEU A N 1
ATOM 6932 C CA . LEU D 3 227 ? 141.470 136.987 156.716 1.00 53.49 224 LEU A CA 1
ATOM 6933 C C . LEU D 3 227 ? 140.611 138.245 156.700 1.00 59.03 224 LEU A C 1
ATOM 6934 O O . LEU D 3 227 ? 140.652 139.046 157.642 1.00 61.14 224 LEU A O 1
ATOM 6939 N N . LEU D 3 228 ? 139.830 138.443 155.636 1.00 59.29 225 LEU A N 1
ATOM 6940 C CA . LEU D 3 228 ? 139.069 139.682 155.515 1.00 56.32 225 LEU A CA 1
ATOM 6941 C C . LEU D 3 228 ? 137.836 139.691 156.411 1.00 60.04 225 LEU A C 1
ATOM 6942 O O . LEU D 3 228 ? 137.492 140.731 156.982 1.00 64.08 225 LEU A O 1
ATOM 6947 N N . ARG D 3 229 ? 137.166 138.553 156.555 1.00 61.86 226 ARG A N 1
ATOM 6948 C CA . ARG D 3 229 ? 135.896 138.501 157.269 1.00 61.73 226 ARG A CA 1
ATOM 6949 C C . ARG D 3 229 ? 135.877 137.497 158.410 1.00 61.79 226 ARG A C 1
ATOM 6950 O O . ARG D 3 229 ? 135.287 137.778 159.458 1.00 68.42 226 ARG A O 1
ATOM 6958 N N . GLY D 3 230 ? 136.506 136.333 158.237 1.00 59.97 227 GLY A N 1
ATOM 6959 C CA . GLY D 3 230 ? 136.427 135.297 159.256 1.00 62.75 227 GLY A CA 1
ATOM 6960 C C . GLY D 3 230 ? 137.146 135.658 160.543 1.00 64.99 227 GLY A C 1
ATOM 6961 O O . GLY D 3 230 ? 136.643 135.393 161.638 1.00 71.33 227 GLY A O 1
ATOM 6962 N N . ASN D 3 231 ? 138.334 136.254 160.430 1.00 64.44 228 ASN A N 1
ATOM 6963 C CA . ASN D 3 231 ? 139.109 136.605 161.620 1.00 60.28 228 ASN A CA 1
ATOM 6964 C C . ASN D 3 231 ? 138.440 137.661 162.503 1.00 65.28 228 ASN A C 1
ATOM 6965 O O . ASN D 3 231 ? 138.430 137.473 163.732 1.00 66.38 228 ASN A O 1
ATOM 6970 N N . PRO D 3 232 ? 137.884 138.773 161.987 1.00 66.16 229 PRO A N 1
ATOM 6971 C CA . PRO D 3 232 ? 137.133 139.670 162.884 1.00 69.78 229 PRO A CA 1
ATOM 6972 C C . PRO D 3 232 ? 135.843 139.069 163.421 1.00 75.41 229 PRO A C 1
ATOM 6973 O O . PRO D 3 232 ? 135.358 139.529 164.462 1.00 79.80 229 PRO A O 1
ATOM 6977 N N . GLN D 3 233 ? 135.270 138.070 162.745 1.00 73.86 230 GLN A N 1
ATOM 6978 C CA . GLN D 3 233 ? 134.002 137.501 163.196 1.00 71.84 230 GLN A CA 1
ATOM 6979 C C . GLN D 3 233 ? 134.179 136.673 164.463 1.00 76.95 230 GLN A C 1
ATOM 6980 O O . GLN D 3 233 ? 133.326 136.709 165.358 1.00 82.66 230 GLN A O 1
ATOM 6986 N N . PHE D 3 234 ? 135.275 135.925 164.560 1.00 75.69 231 PHE A N 1
ATOM 6987 C CA . PHE D 3 234 ? 135.550 135.094 165.724 1.00 76.36 231 PHE A CA 1
ATOM 6988 C C . PHE D 3 234 ? 136.342 135.828 166.799 1.00 78.04 231 PHE A C 1
ATOM 6989 O O . PHE D 3 234 ? 136.813 135.185 167.744 1.00 80.70 231 PHE A O 1
ATOM 6997 N N . GLN D 3 235 ? 136.472 137.155 166.681 1.00 77.35 232 GLN A N 1
ATOM 6998 C CA . GLN D 3 235 ? 137.255 137.993 167.599 1.00 77.72 232 GLN A CA 1
ATOM 6999 C C . GLN D 3 235 ? 138.690 137.489 167.742 1.00 77.19 232 GLN A C 1
ATOM 7000 O O . GLN D 3 235 ? 139.247 137.437 168.841 1.00 81.38 232 GLN A O 1
ATOM 7006 N N . ARG D 3 236 ? 139.297 137.115 166.618 1.00 74.13 233 ARG A N 1
ATOM 7007 C CA . ARG D 3 236 ? 140.669 136.621 166.587 1.00 67.80 233 ARG A CA 1
ATOM 7008 C C . ARG D 3 236 ? 141.505 137.419 165.597 1.00 68.12 233 ARG A C 1
ATOM 7009 O O . ARG D 3 236 ? 142.282 136.863 164.815 1.00 71.48 233 ARG A O 1
ATOM 7017 N N . GLN D 3 237 ? 141.353 138.742 165.617 1.00 68.52 234 GLN A N 1
ATOM 7018 C CA . GLN D 3 237 ? 142.139 139.648 164.802 1.00 63.99 234 GLN A CA 1
ATOM 7019 C C . GLN D 3 237 ? 142.956 140.561 165.706 1.00 66.24 234 GLN A C 1
ATOM 7020 O O . GLN D 3 237 ? 142.399 141.150 166.644 1.00 67.59 234 GLN A O 1
ATOM 7026 N N . PRO D 3 238 ? 144.268 140.709 165.470 1.00 62.49 235 PRO A N 1
ATOM 7027 C CA . PRO D 3 238 ? 145.080 140.089 164.421 1.00 62.86 235 PRO A CA 1
ATOM 7028 C C . PRO D 3 238 ? 145.854 138.871 164.912 1.00 66.87 235 PRO A C 1
ATOM 7029 O O . PRO D 3 238 ? 146.993 138.656 164.507 1.00 73.33 235 PRO A O 1
ATOM 7033 N N . GLN D 3 239 ? 145.265 138.059 165.793 1.00 64.82 236 GLN A N 1
ATOM 7034 C CA . GLN D 3 239 ? 145.974 136.892 166.307 1.00 64.12 236 GLN A CA 1
ATOM 7035 C C . GLN D 3 239 ? 146.070 135.780 165.269 1.00 66.93 236 GLN A C 1
ATOM 7036 O O . GLN D 3 239 ? 147.012 134.981 165.307 1.00 70.41 236 GLN A O 1
ATOM 7042 N N . TRP D 3 240 ? 145.114 135.708 164.343 1.00 63.32 237 TRP A N 1
ATOM 7043 C CA . TRP D 3 240 ? 145.050 134.621 163.375 1.00 61.65 237 TRP A CA 1
ATOM 7044 C C . TRP D 3 240 ? 145.485 135.019 161.970 1.00 63.85 237 TRP A C 1
ATOM 7045 O O . TRP D 3 240 ? 145.374 134.198 161.059 1.00 66.62 237 TRP A O 1
ATOM 7056 N N . ASP D 3 241 ? 145.989 136.238 161.767 1.00 59.72 238 ASP A N 1
ATOM 7057 C CA . ASP D 3 241 ? 146.336 136.676 160.415 1.00 58.10 238 ASP A CA 1
ATOM 7058 C C . ASP D 3 241 ? 147.553 135.925 159.882 1.00 61.82 238 ASP A C 1
ATOM 7059 O O . ASP D 3 241 ? 147.466 135.204 158.876 1.00 63.36 238 ASP A O 1
ATOM 7064 N N . ASP D 3 242 ? 148.698 136.091 160.545 1.00 63.88 239 ASP A N 1
ATOM 7065 C CA . ASP D 3 242 ? 149.890 135.331 160.178 1.00 59.25 239 ASP A CA 1
ATOM 7066 C C . ASP D 3 242 ? 149.688 133.815 160.196 1.00 61.73 239 ASP A C 1
ATOM 7067 O O . ASP D 3 242 ? 150.205 133.155 159.277 1.00 64.90 239 ASP A O 1
ATOM 7072 N N . PRO D 3 243 ? 148.986 133.199 161.171 1.00 61.30 240 PRO A N 1
ATOM 7073 C CA . PRO D 3 243 ? 148.712 131.756 161.041 1.00 54.99 240 PRO A CA 1
ATOM 7074 C C . PRO D 3 243 ? 147.936 131.355 159.795 1.00 58.03 240 PRO A C 1
ATOM 7075 O O . PRO D 3 243 ? 148.319 130.367 159.159 1.00 62.28 240 PRO A O 1
ATOM 7079 N N . VAL D 3 244 ? 146.878 132.078 159.405 1.00 53.93 241 VAL A N 1
ATOM 7080 C CA . VAL D 3 244 ? 146.115 131.624 158.243 1.00 54.44 241 VAL A CA 1
ATOM 7081 C C . VAL D 3 244 ? 146.903 131.862 156.959 1.00 55.99 241 VAL A C 1
ATOM 7082 O O . VAL D 3 244 ? 146.848 131.044 156.032 1.00 60.89 241 VAL A O 1
ATOM 7086 N N . VAL D 3 245 ? 147.678 132.953 156.891 1.00 55.84 242 VAL A N 1
ATOM 7087 C CA . VAL D 3 245 ? 148.485 133.175 155.692 1.00 54.30 242 VAL A CA 1
ATOM 7088 C C . VAL D 3 245 ? 149.591 132.129 155.582 1.00 54.63 242 VAL A C 1
ATOM 7089 O O . VAL D 3 245 ? 149.859 131.610 154.491 1.00 64.38 242 VAL A O 1
ATOM 7093 N N . CYS D 3 246 ? 150.228 131.775 156.704 1.00 50.66 243 CYS A N 1
ATOM 7094 C CA . CYS D 3 246 ? 151.270 130.752 156.670 1.00 48.33 243 CYS A CA 1
ATOM 7095 C C . CYS D 3 246 ? 150.699 129.375 156.339 1.00 53.50 243 CYS A C 1
ATOM 7096 O O . CYS D 3 246 ? 151.311 128.611 155.578 1.00 58.94 243 CYS A O 1
ATOM 7099 N N . ILE D 3 247 ? 149.530 129.043 156.901 1.00 50.76 244 ILE A N 1
ATOM 7100 C CA . ILE D 3 247 ? 148.873 127.773 156.599 1.00 53.26 244 ILE A CA 1
ATOM 7101 C C . ILE D 3 247 ? 148.517 127.695 155.122 1.00 56.72 244 ILE A C 1
ATOM 7102 O O . ILE D 3 247 ? 148.759 126.675 154.466 1.00 63.36 244 ILE A O 1
ATOM 7107 N N . ALA D 3 248 ? 147.959 128.779 154.572 1.00 52.65 245 ALA A N 1
ATOM 7108 C CA . ALA D 3 248 ? 147.615 128.804 153.155 1.00 51.77 245 ALA A CA 1
ATOM 7109 C C . ALA D 3 248 ? 148.852 128.683 152.275 1.00 55.08 245 ALA A C 1
ATOM 7110 O O . ALA D 3 248 ? 148.835 127.965 151.269 1.00 59.39 245 ALA A O 1
ATOM 7112 N N . LEU D 3 249 ? 149.936 129.370 152.648 1.00 52.13 246 LEU A N 1
ATOM 7113 C CA . LEU D 3 249 ? 151.178 129.311 151.882 1.00 49.15 246 LEU A CA 1
ATOM 7114 C C . LEU D 3 249 ? 151.739 127.895 151.842 1.00 54.77 246 LEU A C 1
ATOM 7115 O O . LEU D 3 249 ? 152.031 127.358 150.763 1.00 60.73 246 LEU A O 1
ATOM 7120 N N . VAL D 3 250 ? 151.869 127.264 153.015 1.00 54.56 247 VAL A N 1
ATOM 7121 C CA . VAL D 3 250 ? 152.420 125.913 153.090 1.00 51.35 247 VAL A CA 1
ATOM 7122 C C . VAL D 3 250 ? 151.509 124.918 152.377 1.00 54.77 247 VAL A C 1
ATOM 7123 O O . VAL D 3 250 ? 151.981 124.050 151.629 1.00 60.89 247 VAL A O 1
ATOM 7127 N N . THR D 3 251 ? 150.192 125.042 152.576 1.00 48.82 248 THR A N 1
ATOM 7128 C CA . THR D 3 251 ? 149.248 124.110 151.971 1.00 49.02 248 THR A CA 1
ATOM 7129 C C . THR D 3 251 ? 149.250 124.217 150.452 1.00 54.43 248 THR A C 1
ATOM 7130 O O . THR D 3 251 ? 149.258 123.197 149.757 1.00 58.69 248 THR A O 1
ATOM 7134 N N . ASN D 3 252 ? 149.268 125.439 149.913 1.00 55.50 249 ASN A N 1
ATOM 7135 C CA . ASN D 3 252 ? 149.229 125.597 148.466 1.00 52.25 249 ASN A CA 1
ATOM 7136 C C . ASN D 3 252 ? 150.565 125.208 147.842 1.00 50.84 249 ASN A C 1
ATOM 7137 O O . ASN D 3 252 ? 150.591 124.659 146.734 1.00 56.57 249 ASN A O 1
ATOM 7142 N N . ALA D 3 253 ? 151.680 125.428 148.549 1.00 51.07 250 ALA A N 1
ATOM 7143 C CA . ALA D 3 253 ? 152.960 124.919 148.066 1.00 47.59 250 ALA A CA 1
ATOM 7144 C C . ALA D 3 253 ? 152.968 123.394 148.028 1.00 50.81 250 ALA A C 1
ATOM 7145 O O . ALA D 3 253 ? 153.501 122.788 147.088 1.00 53.81 250 ALA A O 1
ATOM 7147 N N . TRP D 3 254 ? 152.363 122.753 149.032 1.00 53.33 251 TRP A N 1
ATOM 7148 C CA . TRP D 3 254 ? 152.276 121.296 149.017 1.00 52.53 251 TRP A CA 1
ATOM 7149 C C . TRP D 3 254 ? 151.325 120.792 147.936 1.00 50.79 251 TRP A C 1
ATOM 7150 O O . TRP D 3 254 ? 151.550 119.713 147.380 1.00 55.13 251 TRP A O 1
ATOM 7161 N N . VAL D 3 255 ? 150.265 121.546 147.628 1.00 50.69 252 VAL A N 1
ATOM 7162 C CA . VAL D 3 255 ? 149.413 121.214 146.485 1.00 48.16 252 VAL A CA 1
ATOM 7163 C C . VAL D 3 255 ? 150.206 121.296 145.185 1.00 53.76 252 VAL A C 1
ATOM 7164 O O . VAL D 3 255 ? 150.090 120.423 144.315 1.00 58.48 252 VAL A O 1
ATOM 7168 N N . PHE D 3 256 ? 151.031 122.339 145.043 1.00 52.18 253 PHE A N 1
ATOM 7169 C CA . PHE D 3 256 ? 151.897 122.463 143.871 1.00 45.28 253 PHE A CA 1
ATOM 7170 C C . PHE D 3 256 ? 152.860 121.286 143.763 1.00 51.67 253 PHE A C 1
ATOM 7171 O O . PHE D 3 256 ? 153.119 120.784 142.663 1.00 56.31 253 PHE A O 1
ATOM 7179 N N . LEU D 3 257 ? 153.406 120.839 144.896 1.00 57.53 254 LEU A N 1
ATOM 7180 C CA . LEU D 3 257 ? 154.342 119.717 144.870 1.00 54.16 254 LEU A CA 1
ATOM 7181 C C . LEU D 3 257 ? 153.643 118.394 144.564 1.00 56.57 254 LEU A C 1
ATOM 7182 O O . LEU D 3 257 ? 154.152 117.589 143.777 1.00 61.36 254 LEU A O 1
ATOM 7187 N N . LEU D 3 258 ? 152.478 118.152 145.165 1.00 54.85 255 LEU A N 1
ATOM 7188 C CA . LEU D 3 258 ? 151.882 116.822 145.155 1.00 55.76 255 LEU A CA 1
ATOM 7189 C C . LEU D 3 258 ? 150.900 116.591 144.014 1.00 58.50 255 LEU A C 1
ATOM 7190 O O . LEU D 3 258 ? 150.804 115.462 143.521 1.00 62.14 255 LEU A O 1
ATOM 7195 N N . LEU D 3 259 ? 150.156 117.610 143.585 1.00 59.35 256 LEU A N 1
ATOM 7196 C CA . LEU D 3 259 ? 149.167 117.415 142.534 1.00 55.74 256 LEU A CA 1
ATOM 7197 C C . LEU D 3 259 ? 149.685 117.755 141.143 1.00 57.72 256 LEU A C 1
ATOM 7198 O O . LEU D 3 259 ? 149.062 117.348 140.156 1.00 58.91 256 LEU A O 1
ATOM 7203 N N . TYR D 3 260 ? 150.800 118.476 141.032 1.00 60.35 257 TYR A N 1
ATOM 7204 C CA . TYR D 3 260 ? 151.360 118.812 139.727 1.00 55.58 257 TYR A CA 1
ATOM 7205 C C . TYR D 3 260 ? 152.747 118.222 139.514 1.00 59.84 257 TYR A C 1
ATOM 7206 O O . TYR D 3 260 ? 152.958 117.518 138.522 1.00 61.41 257 TYR A O 1
ATOM 7215 N N . ILE D 3 261 ? 153.696 118.475 140.418 1.00 57.62 258 ILE A N 1
ATOM 7216 C CA . ILE D 3 261 ? 155.098 118.180 140.131 1.00 57.19 258 ILE A CA 1
ATOM 7217 C C . ILE D 3 261 ? 155.357 116.677 140.172 1.00 62.25 258 ILE A C 1
ATOM 7218 O O . ILE D 3 261 ? 155.989 116.118 139.268 1.00 68.01 258 ILE A O 1
ATOM 7223 N N . VAL D 3 262 ? 154.878 116.004 141.214 1.00 59.56 259 VAL A N 1
ATOM 7224 C CA . VAL D 3 262 ? 155.064 114.561 141.379 1.00 58.41 259 VAL A CA 1
ATOM 7225 C C . VAL D 3 262 ? 154.356 113.762 140.278 1.00 64.12 259 VAL A C 1
ATOM 7226 O O . VAL D 3 262 ? 154.984 112.845 139.721 1.00 72.56 259 VAL A O 1
ATOM 7230 N N . PRO D 3 263 ? 153.085 114.030 139.915 1.00 60.71 260 PRO A N 1
ATOM 7231 C CA . PRO D 3 263 ? 152.520 113.314 138.756 1.00 59.05 260 PRO A CA 1
ATOM 7232 C C . PRO D 3 263 ? 153.232 113.604 137.447 1.00 66.90 260 PRO A C 1
ATOM 7233 O O . PRO D 3 263 ? 153.329 112.709 136.599 1.00 71.69 260 PRO A O 1
ATOM 7237 N N . GLU D 3 264 ? 153.738 114.827 137.256 1.00 67.90 261 GLU A N 1
ATOM 7238 C CA . GLU D 3 264 ? 154.523 115.124 136.061 1.00 69.96 261 GLU A CA 1
ATOM 7239 C C . GLU D 3 264 ? 155.811 114.312 136.035 1.00 72.94 261 GLU A C 1
ATOM 7240 O O . GLU D 3 264 ? 156.209 113.808 134.980 1.00 79.78 261 GLU A O 1
ATOM 7246 N N . LEU D 3 265 ? 156.469 114.176 137.190 1.00 71.18 262 LEU A N 1
ATOM 7247 C CA . LEU D 3 265 ? 157.665 113.343 137.283 1.00 68.55 262 LEU A CA 1
ATOM 7248 C C . LEU D 3 265 ? 157.344 1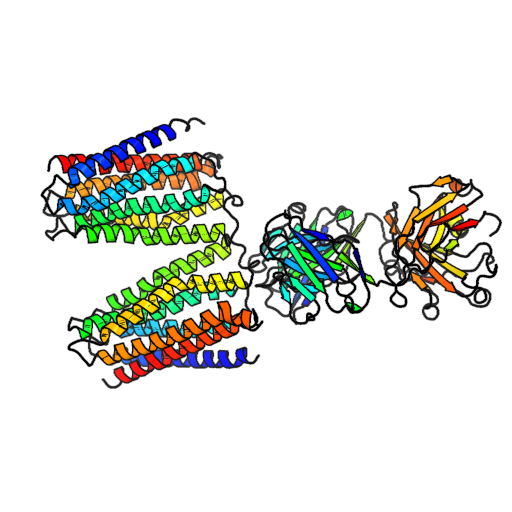11.887 136.977 1.00 72.77 262 LEU A C 1
ATOM 7249 O O . LEU D 3 265 ? 158.112 111.205 136.287 1.00 78.27 262 LEU A O 1
ATOM 7254 N N . CYS D 3 266 ? 156.210 111.397 137.485 1.00 71.51 263 CYS A N 1
ATOM 7255 C CA . CYS D 3 266 ? 155.806 110.018 137.224 1.00 70.93 263 CYS A CA 1
ATOM 7256 C C . CYS D 3 266 ? 155.505 109.792 135.746 1.00 78.38 263 CYS A C 1
ATOM 7257 O O . CYS D 3 266 ? 155.837 108.735 135.196 1.00 86.42 263 CYS A O 1
ATOM 7260 N N . ILE D 3 267 ? 154.865 110.765 135.092 1.00 78.38 264 ILE A N 1
ATOM 7261 C CA . ILE D 3 267 ? 154.558 110.629 133.670 1.00 76.86 264 ILE A CA 1
ATOM 7262 C C . ILE D 3 267 ? 155.834 110.682 132.836 1.00 80.11 264 ILE A C 1
ATOM 7263 O O . ILE D 3 267 ? 156.027 109.872 131.920 1.00 87.99 264 ILE A O 1
ATOM 7268 N N . LEU D 3 268 ? 156.735 111.618 133.149 1.00 83.55 265 LEU A N 1
ATOM 7269 C CA . LEU D 3 268 ? 157.970 111.745 132.381 1.00 85.22 265 LEU A CA 1
ATOM 7270 C C . LEU D 3 268 ? 158.922 110.579 132.626 1.00 90.34 265 LEU A C 1
ATOM 7271 O O . LEU D 3 268 ? 159.765 110.285 131.771 1.00 96.05 265 LEU A O 1
ATOM 7276 N N . TYR D 3 269 ? 158.810 109.908 133.776 1.00 87.93 266 TYR A N 1
ATOM 7277 C CA . TYR D 3 269 ? 159.722 108.804 134.065 1.00 89.68 266 TYR A CA 1
ATOM 7278 C C . TYR D 3 269 ? 159.393 107.572 133.229 1.00 95.77 266 TYR A C 1
ATOM 7279 O O . TYR D 3 269 ? 160.301 106.867 132.774 1.00 105.65 266 TYR A O 1
ATOM 7288 N N . ARG D 3 270 ? 158.110 107.291 133.020 1.00 89.64 267 ARG A N 1
ATOM 7289 C CA . ARG D 3 270 ? 157.701 106.125 132.234 1.00 92.45 267 ARG A CA 1
ATOM 7290 C C . ARG D 3 270 ? 157.601 106.440 130.737 1.00 99.28 267 ARG A C 1
ATOM 7291 O O . ARG D 3 270 ? 156.656 106.073 130.038 1.00 102.72 267 ARG A O 1
ATOM 7299 N N . SER D 3 271 ? 158.648 107.072 130.215 1.00 101.08 268 SER A N 1
ATOM 7300 C CA . SER D 3 271 ? 158.709 107.423 128.803 1.00 102.91 268 SER A CA 1
ATOM 7301 C C . SER D 3 271 ? 160.141 107.352 128.284 1.00 107.82 268 SER A C 1
ATOM 7302 O O . SER D 3 271 ? 161.096 107.449 129.056 1.00 104.75 268 SER A O 1
#

Solvent-accessible surface area: 40842 Å² total; per-residue (Å²): 170,21,104,10,82,12,38,51,74,60,70,61,113,59,68,39,48,2,108,0,29,1,91,5,47,37,42,57,10,32,1,14,5,0,0,0,0,14,19,35,93,82,123,21,13,58,9,0,0,20,1,6,7,146,82,68,80,43,65,46,10,138,148,2,100,74,24,4,49,7,60,28,49,75,104,70,24,9,0,65,0,36,0,89,74,2,127,81,97,1,25,1,39,0,9,0,0,12,11,14,14,33,23,6,3,13,70,30,1,94,18,2,63,0,16,4,17,85,21,81,83,96,28,12,44,8,19,22,0,14,27,26,87,101,64,100,87,141,75,65,11,4,1,0,0,2,0,16,35,0,2,13,63,85,12,88,16,41,4,39,81,77,63,37,113,95,33,42,26,61,2,70,32,44,97,28,124,82,18,18,28,14,14,4,0,1,0,40,7,70,18,94,34,20,77,126,107,67,8,35,0,38,0,38,0,126,63,33,121,35,127,58,73,55,115,3,56,24,144,196,104,111,2,127,9,79,6,54,59,75,56,35,43,2,53,84,41,58,170,10,65,1,33,0,115,6,72,90,108,0,36,48,6,0,0,0,0,11,16,45,80,86,112,19,5,106,50,8,1,9,6,2,70,42,106,15,95,84,21,50,82,56,4,52,14,57,40,66,17,53,78,0,28,0,15,0,54,77,0,43,91,94,2,27,6,26,0,10,0,2,0,7,40,88,44,27,11,24,21,4,88,10,0,74,8,24,47,106,81,105,75,22,49,13,40,6,46,23,0,20,11,15,91,66,0,37,164,80,34,42,1,0,1,0,0,0,0,8,52,0,12,29,112,132,15,115,23,43,10,47,4,60,129,47,120,47,98,87,42,48,69,88,13,26,19,96,41,37,103,176,59,15,2,7,0,4,5,1,25,2,51,28,64,103,82,56,15,107,144,46,134,41,2,7,0,38,0,50,11,124,31,58,131,73,73,51,66,70,71,18,54,112,80,132,52,91,120,68,36,154,103,10,71,62,68,0,88,91,0,41,75,39,0,75,104,13,28,109,32,0,85,126,32,45,184,129,25,160,69,107,34,28,70,18,15,1,17,1,6,23,40,1,0,105,1,0,55,22,0,0,31,7,0,60,13,6,54,87,107,49,59,60,144,13,0,26,61,7,11,56,60,2,1,10,16,1,0,29,0,0,0,5,0,8,1,6,0,31,4,3,35,82,16,10,144,73,71,126,22,52,54,102,66,53,0,45,85,52,0,75,41,28,1,87,43,0,53,61,24,0,60,26,7,20,71,18,1,54,79,48,15,80,73,0,80,92,21,70,50,81,74,22,14,63,16,13,14,91,20,3,92,33,0,64,115,2,2,44,72,0,42,120,34,0,98,42,2,73,104,27,117,46,125,84,40,13,51,10,0,119,35,0,35,74,0,0,58,91,0,47,92,25,2,89,86,5,28,51,50,3,56,160,12,0,70,133,113,163,101,69,76,86,88,12,40,18,24,7,0,85,7,0,5,58,1,0,36,18,0,0,102,52,2,0,51,32,9,33,66,30,18,162,164,110,98,91,69,26,115,98,11,50,61,74,0,86,102,0,43,71,39,0,72,105,18,30,100,38,0,65,124,15,39,179,131,15,185,70,109,20,22,69,18,7,0,20,2,3,30,38,0,1,94,3,0,48,25,0,1,34,7,0,50,15,5,31,97,115,12,12,12,66,20,0,22,63,7,15,62,60,3,4,10,18,2,0,27,0,0,0,3,0,9,0,7,0,30,2,2,38,70,17,0,114,55,59,132,21,65,52,104,64,50,0,43,87,47,0,73,38,32,1,86,43,0,54,58,22,0,62,25,7,22,75,20,3,55,81,38,8,41,41,2,7,6,14,7,0,66,42,9,9,69,15,15,16,94,20,4,97,31,0,66,112,2,3,43,72,0,42,123,34,0,93,36,0,85,78,30,106,41,114,102,38,28,62,9,0,122,34,0,37,56,0,0,58,91,0,48,91,28,3,91,84,7,28,64,49,3,72,158,12,0,55,100,122,150,113,15,19,106,90,2,17,16,22,7,0,83,6,1,4,57,0,0,42,17,0,1,102,53,4,0,50,30,2,34,64,19,4,174,156,111

Foldseek 3Di:
DWAWEKDAAEEAEQAFKDKIKIQIDDDQLQQWKKWKWKAFVVGDIHTAKIARNNVRDIDGDPVQPPAWHWDADNVRSMIMIMGGNHDQRNFTWMKIFIDDPPDDRDDIYPTYTYGYFNDDADDWDKDWAADQDDDPPDFWGKIKIKTDFGDDDDKDKDKVNPPADPAWDKDDWDQDPVRGIMTMIMHTGTRVPPPPDWIWIFIQDPVVRDTDGDTYDRDDD/DKAKEKPDQEDADAFFAKDKIKIFIPFFQFQQKFKWWDAPPDDIHGAGGSQADGDPPHDPQWGKDDTTGIIMIMGRGHDPVRFTKMKMWGDSDPDIDIYPIYGYAYDDDFDAWDWDKDWFDVVVLVVWKTKIKIKTPFGPDPDKDKFWAFPNDTDPDFKDKDKDAQDPPRRTIMMMIMGMDTSVVVVPGFKTKMWMDDVVDPDIDMDIDGPPPD/DVLPPPLLVLLVVLLVVLVVLLVLLVVVLVVDDDQQVNLLSVLVNVLSVLLNLLSVLLVLLVDDCPAPSVLVNLQSVQLSLQLNLQSLLLLLVQLQCPQAPHGGDHSVVSNVSSCVSRVVLNVLSVVVSCCQVPVHPHPVPDDLLVSLVSSLVSCPSSVVSLVSSLVSLVNSPDHDDPLRNVLSVLSNVLSVVLVVLSVVLNCCSNPVCVVVVHPDVPVSVSVSVSSSVSSVSCCPSHSVVVSVSSVVD/DCLLPPLLVLLVVLLVVLVVLLVLLVVLLVVDDDQLVNLLSVLVNQLSVLLNLLSVLLVLLSPDDDLVSLLVCLQSVLLSLQLNLQSLLLLLLQLLCVQQPHGGDGSVVSVCSSPVSSVVLNVLSVVVSCCCCPVNPSCPPDDLLRSLVSSVVSNVSSVVSLVSSLVSLVSSCDHPDDVSNVLSVLSNVLSVVLVVLVVVLNCCSNPVCVVVVNPPVCNSVSVSVSSSVSSVSCCPSHSVVVSVVSVVD

Sequence (933 aa):
QVQLVQSGAEVKKPGASVKVSCKASGYSFTGYTMNWVRQAPGQGLEWMGLINPYNSDTNYAQKLQGRVTMTTDTSTSTAYMELRSLRSDDTAVYYCARVALRVALDYWGQGTLVTVSSASTKGPSVFPLAPCSRSTSESTAALGCLVKDYFPEPVTVSWNSGALTSGVHTFPAVLQSSGLYSLSSVVTVPSSSLGTKTYTCNVDHKPSNTKVDKRVESKYGDIQMTQSPSSLSASVGDRVTITCKASQNVATHVGWYQQKPGKAPKRLIYSASYRYSGVPSRFSGSGSGTEFTLTISNLQPEDFATYYCQQYNRYPYTFGQGTKLEIKRTVAAPSVFIFPPSDEQLKSGTASVVCLLNNFYPREAKVQWKVDNALQSGNSQESVTEQDSKDSTYSLSSTLTLSKADYEKHKVYACEVTHQGLSSPVTKSFNRGECGPWGIILESLAILGIVVTILLLLAFLFLMRKIQDCSQWNVLPTQLLFLLSVLGLFGLAFAFIIELNQQTAPVRYFLFGVLFALCFSCLLAHASNLVKLVRGCVSFSWTTILCIAIGCSLLQIIIATEYVTLIMTRGMMFVNMTPCQLNVDFVVLLVYVLFLMALTFFVSKATFCGPCENWKQHGRLIFITVLFSIIIWVVWISMLLRGNPQFQRQPQWDDPVVCIALVTNAWVFLLLYIVPELCILYRSGPWGIILESLAILGIVVTILLLLAFLFLMRKIQDCSQWNVLPTQLLFLLSVLGLFGLAFAFIIELNQQTAPVRYFLFGVLFALCFSCLLAHASNLVKLVRGCVSFSWTTILCIAIGCSLLQIIIATEYVTLIMTRGMMFVNMTPCQLNVDFVVLLVYVLFLMALTFFVSKATFCGPCENWKQHGRLIFITVLFSIIIWVVWISMLLRGNPQFQRQPQWDDPVVCIALVTNAWVFLLLYIVPELCILYRS

Nearest PDB structures (foldseek):
  9ima-assembly1_C  TM=1.005E+00  e=2.719E-43  Mus musculus
  5if0-assembly1_A  TM=9.797E-01  e=1.226E-34  Homo sapiens
  7q4q-assembly1_D  TM=9.382E-01  e=1.362E-34  Mus musculus
  8dtx-assembly2_A  TM=9.688E-01  e=1.169E-33  Homo sapiens
  7uzd-assembly1_H  TM=7.709E-01  e=2.101E-31  Mus musculus

InterPro domains:
  IPR017978 GPCR family 3, C-terminal [PF00003] (17-261)
  IPR051753 Retinoic acid-inducible GPCR family 3 [PTHR14511] (1-340)

GO terms:
  GO:0005515 protein binding (F, IPI)